Protein AF-0000000075408655 (afdb_homodimer)

Radius of gyration: 33.55 Å; Cα contacts (8 Å, |Δi|>4): 1629; chains: 2; bounding box: 80×88×79 Å

Secondary structure (DSSP, 8-state):
-EEEEE-PPTTS-HHHHHHHHHHHS-SEEEEEES-HHHHHHHHHHHHHSTTGGG-EEEE--TTT-SS-HHHHHHHHHHHHHHHT--SEEEEEEHHHHHHS-TT-GGG-GGG-EEEEES----EEEEEEE-TTTHHHHHHHEEEEE----GGGGG-GGGGGEEEEEE-HHHHHHHHH---TTHHHHHHHHHHHSSSEEEEEEGGGTS-SSSS--SEEEEEEEE-GGGGTTSSEEEEE-TTGGGSHHHHHH-SSS-EEEE-SSS------SS-HHHHEEEEES-SSPP-HHHHHTTTHHHHHHHHHHHHH--S-EEEEE-S--STTGGGGSTTEEE--SS-TT--TTTT--EEEEE---PPPHHHHHHHHHHH---HHHHHIIIIIHHHHHHHTTSGGG-TT----EEEEESSHHHHHHHHHHHT-S--EE-S--------------------SSSSHHHHHHHHHHHHHHHHHHHHHHHHHHHHHHHH-/-EEEEE-PPTTS-HHHHHHHHHHHS-SEEEEEES-HHHHHHHHHHHHHSTTGGG-EEEE--TTT-SS-HHHHHHHHHHHHHHHT--SEEEEEEHHHHHHS-TT-GGG-GGGEEEEEES----EEEEEEE-TTTHHHHHHHEEEEE----GGGGG-GGGGGEEEEEE-HHHHHHHHH---TTHHHHHHHHHHHSSSEEEEEEGGGTS-SSSS--SEEEEEEEE-GGGGTTSSEEEEE-TTGGGSHHHHHH-SSS-EEEE-SSS------SS-HHHHEEEEES-SSPP-HHHHHSTTHHHHHHHHHHHHH--S-EEEEE-S--GGGGGGGSTTEEE--SS-TT--TTTT--EEEEE---PPPHHHHHHHHHHH---HHHHHIIIIIHHHHHHHTTSGGG-TT----EEEEESSHHHHHHHHHHHT-S--EE-S------------S-------SSSSHHHHHHHHHHHHHHHHHHHHHHHHHHHHHHHH-

Sequence (976 aa):
MHFLYDDRESGAGKTFSMFRYLIDSPGIYLIAVPRVDLIMEHELAFRAMPGNGAMVVKSICSKSGTFSVPCEIKRTMQSWLELGISHGGIFISHEALNLVDWSLPSLQANRWVLFIDESPCPWSYYNRRHPITNTHVQEMLAWSELPISGDKEEDESLKKYVQVSLSAKGEALATSGIDDLAPAYASLLNTIRHGKTAVGNRSFFEPTGKKNSSTLSVFSVTDPHRFAVFSSVTILSANFRHTFAYLLWNSDAVTFSPHPVLQANRRRAVPLSARTRIFSFGPKDASINWFKEQCQPLKAAGEWLATHINRPAYYTLNGHKEIVDPIRSRHWEKVAPIAIGSNRLTDITAAAWLVSLKAKPLEYATIRSVFGITRDQFDRAREHEALYQFALRSNLRDFNSATPVDLYVVSDRQAKYLCDVLGVAGFEQVGVNLPQSEKPATDAAPIGRPPKHQTAEERLEAQRKSKRESAQRTRAQQRINQQQQKAAMHFLYDDRESGAGKTFSMFRYLIDSPGIYLIAVPRVDLIMEHELAFRAMPGNGAMVVKSICSKSGTFSVPCEIKRTMQSWLELGISHGGIFISHEALNLVDWSLPSLQANRWVLFIDESPCPWSYYNRRHPITNTHVQEMLAWSELPISGDKEEDESLKKYVQVSLSAKGEALATSGIDDLAPAYASLLNTIRHGKTAVGNRSFFEPTGKKNSSTLSVFSVTDPHRFAVFSSVTILSANFRHTFAYLLWNSDAVTFSPHPVLQANRRRAVPLSARTRIFSFGPKDASINWFKEQCQPLKAAGEWLATHINRPAYYTLNGHKEIVDPIRSRHWEKVAPIAIGSNRLTDITAAAWLVSLKAKPLEYATIRSVFGITRDQFDRAREHEALYQFALRSNLRDFNSATPVDLYVVSDRQAKYLCDVLGVAGFEQVGVNLPQSEKPATDAAPIGRPPKHQTAEERLEAQRKSKRESAQRTRAQQRINQQQQKAA

pLDDT: mean 83.69, std 15.3, range [32.19, 98.06]

Nearest PDB structures (foldseek):
  6o8g-assembly3_C  TM=3.441E-01  e=6.539E-02  [Bacillus] caldotenax
  6o8g-assembly1_A  TM=3.726E-01  e=1.263E-01  [Bacillus] caldotenax
  4nl8-assembly2_B  TM=3.153E-01  e=6.942E-02  Klebsiella pneumoniae subsp. pneumoniae MGH 78578
  4nl8-assembly1_A  TM=3.334E-01  e=5.645E-01  Klebsiella pneumoniae subsp. pneumoniae MGH 78578
  4ddk-assembly1_B  TM=1.772E-01  e=6.363E-01  Mycobacterium tuberculosis

Structure (mmCIF, N/CA/C/O backbone):
data_AF-0000000075408655-model_v1
#
loop_
_entity.id
_entity.type
_entity.pdbx_description
1 polymer 'Uncharacterized protein'
#
loop_
_atom_site.group_PDB
_atom_site.id
_atom_site.type_symbol
_atom_site.label_atom_id
_atom_site.label_alt_id
_atom_site.label_comp_id
_atom_site.label_asym_id
_atom_site.label_entity_id
_atom_site.label_seq_id
_atom_site.pdbx_PDB_ins_code
_atom_site.Cartn_x
_atom_site.Cartn_y
_atom_site.Cartn_z
_atom_site.occupancy
_atom_site.B_iso_or_equiv
_atom_site.auth_seq_id
_atom_site.auth_comp_id
_atom_site.auth_asym_id
_atom_site.auth_atom_id
_atom_site.pdbx_PDB_model_num
ATOM 1 N N . MET A 1 1 ? -8.906 28.734 26.156 1 87.38 1 MET A N 1
ATOM 2 C CA . MET A 1 1 ? -7.543 28.25 25.922 1 87.38 1 MET A CA 1
ATOM 3 C C . MET A 1 1 ? -6.727 29.281 25.156 1 87.38 1 MET A C 1
ATOM 5 O O . MET A 1 1 ? -7.258 29.969 24.281 1 87.38 1 MET A O 1
ATOM 9 N N . HIS A 1 2 ? -5.484 29.406 25.594 1 92.56 2 HIS A N 1
ATOM 10 C CA . HIS A 1 2 ? -4.625 30.422 24.984 1 92.56 2 HIS A CA 1
ATOM 11 C C . HIS A 1 2 ? -3.387 29.781 24.359 1 92.56 2 HIS A C 1
ATOM 13 O O . HIS A 1 2 ? -2.699 28.984 25 1 92.56 2 HIS A O 1
ATOM 19 N N . PHE A 1 3 ? -3.16 30.094 23.094 1 95.56 3 PHE A N 1
ATOM 20 C CA . PHE A 1 3 ? -1.984 29.641 22.375 1 95.56 3 PHE A CA 1
ATOM 21 C C . PHE A 1 3 ? -1.011 30.781 22.141 1 95.56 3 PHE A C 1
ATOM 23 O O . PHE A 1 3 ? -1.428 31.922 21.938 1 95.56 3 PHE A O 1
ATOM 30 N N . LEU A 1 4 ? 0.23 30.438 22.188 1 96.19 4 LEU A N 1
ATOM 31 C CA . LEU A 1 4 ? 1.266 31.359 21.734 1 96.19 4 LEU A CA 1
ATOM 32 C C . LEU A 1 4 ? 1.729 31 20.328 1 96.19 4 LEU A C 1
ATOM 34 O O . LEU A 1 4 ? 1.568 29.859 19.891 1 96.19 4 LEU A O 1
ATOM 38 N N . TYR A 1 5 ? 2.197 32 19.578 1 96.25 5 TYR A N 1
ATOM 39 C CA . TYR A 1 5 ? 2.697 31.656 18.25 1 96.25 5 TYR A CA 1
ATOM 40 C C . TYR A 1 5 ? 3.865 32.562 17.859 1 96.25 5 TYR A C 1
ATOM 42 O O . TYR A 1 5 ? 4.109 33.594 18.5 1 96.25 5 TYR A O 1
ATOM 50 N N . ASP A 1 6 ? 4.672 32.156 17.016 1 95.25 6 ASP A N 1
ATOM 51 C CA . ASP A 1 6 ? 5.715 32.906 16.297 1 95.25 6 ASP A CA 1
ATOM 52 C C . ASP A 1 6 ? 5.48 32.875 14.797 1 95.25 6 ASP A C 1
ATOM 54 O O . ASP A 1 6 ? 5.676 31.828 14.156 1 95.25 6 ASP A O 1
ATOM 58 N N . ASP A 1 7 ? 5.07 33.969 14.188 1 93.19 7 ASP A N 1
ATOM 59 C CA . ASP A 1 7 ? 4.664 34 12.789 1 93.19 7 ASP A CA 1
ATOM 60 C C . ASP A 1 7 ? 5.707 34.688 11.922 1 93.19 7 ASP A C 1
ATOM 62 O O . ASP A 1 7 ? 5.391 35.188 10.836 1 93.19 7 ASP A O 1
ATOM 66 N N . ARG A 1 8 ? 6.969 34.875 12.398 1 91.25 8 ARG A N 1
ATOM 67 C CA . ARG A 1 8 ? 8.031 35.469 11.594 1 91.25 8 ARG A CA 1
ATOM 68 C C . ARG A 1 8 ? 8.219 34.719 10.281 1 91.25 8 ARG A C 1
ATOM 70 O O . ARG A 1 8 ? 7.75 33.594 10.133 1 91.25 8 ARG A O 1
ATOM 77 N N . GLU A 1 9 ? 8.812 35.344 9.438 1 90 9 GLU A N 1
ATOM 78 C CA . GLU A 1 9 ? 8.93 34.844 8.078 1 90 9 GLU A CA 1
ATOM 79 C C . GLU A 1 9 ? 9.805 33.594 8.047 1 90 9 GLU A C 1
ATOM 81 O O . GLU A 1 9 ? 10.547 33.312 8.992 1 90 9 GLU A O 1
ATOM 86 N N . SER A 1 10 ? 9.633 32.875 7.008 1 87.12 10 SER A N 1
ATOM 87 C CA . SER A 1 10 ? 10.445 31.688 6.812 1 87.12 10 SER A CA 1
ATOM 88 C C . SER A 1 10 ? 11.93 32.031 6.719 1 87.12 10 SER A C 1
ATOM 90 O O . SER A 1 10 ? 12.305 33.031 6.066 1 87.12 10 SER A O 1
ATOM 92 N N . GLY A 1 11 ? 12.719 31.359 7.371 1 83.88 11 GLY A N 1
ATOM 93 C CA . GLY A 1 11 ? 14.148 31.609 7.359 1 83.88 11 GLY A CA 1
ATOM 94 C C . GLY A 1 11 ? 14.602 32.562 8.461 1 83.88 11 GLY A C 1
ATOM 95 O O . GLY A 1 11 ? 15.797 32.781 8.648 1 83.88 11 GLY A O 1
ATOM 96 N N . ALA A 1 12 ? 13.664 33.031 9.227 1 88.25 12 ALA A N 1
ATOM 97 C CA . ALA A 1 12 ? 13.984 34 10.258 1 88.25 12 ALA A CA 1
ATOM 98 C C . ALA A 1 12 ? 14.617 33.344 11.477 1 88.25 12 ALA A C 1
ATOM 100 O O . ALA A 1 12 ? 15.008 34 12.43 1 88.25 12 ALA A O 1
ATOM 101 N N . GLY A 1 13 ? 14.688 32.031 11.492 1 87.56 13 GLY A N 1
ATOM 102 C CA . GLY A 1 13 ? 15.352 31.297 12.562 1 87.56 13 GLY A CA 1
ATOM 103 C C . GLY A 1 13 ? 14.422 30.906 13.695 1 87.56 13 GLY A C 1
ATOM 104 O O . GLY A 1 13 ? 14.844 30.812 14.852 1 87.56 13 GLY A O 1
ATOM 105 N N . LYS A 1 14 ? 13.148 30.766 13.445 1 90.38 14 LYS A N 1
ATOM 106 C CA . LYS A 1 14 ? 12.156 30.422 14.461 1 90.38 14 LYS A CA 1
ATOM 107 C C . LYS A 1 14 ? 12.562 29.156 15.211 1 90.38 14 LYS A C 1
ATOM 109 O O . LYS A 1 14 ? 12.547 29.125 16.438 1 90.38 14 LYS A O 1
ATOM 114 N N . THR A 1 15 ? 12.961 28.094 14.445 1 89.81 15 THR A N 1
ATOM 115 C CA . THR A 1 15 ? 13.344 26.828 15.047 1 89.81 15 THR A CA 1
ATOM 116 C C . THR A 1 15 ? 14.57 26.984 15.938 1 89.81 15 THR A C 1
ATOM 118 O O . THR A 1 15 ? 14.609 26.469 17.047 1 89.81 15 THR A O 1
ATOM 121 N N . PHE A 1 16 ? 15.484 27.781 15.523 1 89.12 16 PHE A N 1
ATOM 122 C CA . PHE A 1 16 ? 16.703 28 16.297 1 89.12 16 PHE A CA 1
ATOM 123 C C . PHE A 1 16 ? 16.406 28.812 17.547 1 89.12 16 PHE A C 1
ATOM 125 O O . PHE A 1 16 ? 16.984 28.547 18.609 1 89.12 16 PHE A O 1
ATOM 132 N N . SER A 1 17 ? 15.586 29.797 17.359 1 92.38 17 SER A N 1
ATOM 133 C CA . SER A 1 17 ? 15.172 30.562 18.531 1 92.38 17 SER A CA 1
ATOM 134 C C . SER A 1 17 ? 14.492 29.672 19.562 1 92.38 17 SER A C 1
ATOM 136 O O . SER A 1 17 ? 14.688 29.844 20.766 1 92.38 17 SER A O 1
ATOM 138 N N . MET A 1 18 ? 13.695 28.797 19.078 1 94.25 18 MET A N 1
ATOM 139 C CA . MET A 1 18 ? 13.039 27.828 19.969 1 94.25 18 MET A CA 1
ATOM 140 C C . MET A 1 18 ? 14.07 26.969 20.688 1 94.25 18 MET A C 1
ATOM 142 O O . MET A 1 18 ? 14 26.781 21.906 1 94.25 18 MET A O 1
ATOM 146 N N . PHE A 1 19 ? 15.008 26.484 19.953 1 93.69 19 PHE A N 1
ATOM 147 C CA . PHE A 1 19 ? 16.047 25.656 20.562 1 93.69 19 PHE A CA 1
ATOM 148 C C . PHE A 1 19 ? 16.781 26.422 21.672 1 93.69 19 PHE A C 1
ATOM 150 O O . PHE A 1 19 ? 16.984 25.906 22.766 1 93.69 19 PHE A O 1
ATOM 157 N N . ARG A 1 20 ? 17.109 27.594 21.328 1 92.81 20 ARG A N 1
ATOM 158 C CA . ARG A 1 20 ? 17.781 28.438 22.312 1 92.81 20 ARG A CA 1
ATOM 159 C C . ARG A 1 20 ? 16.906 28.625 23.547 1 92.81 20 ARG A C 1
ATOM 161 O O . ARG A 1 20 ? 17.406 28.562 24.688 1 92.81 20 ARG A O 1
ATOM 168 N N . TYR A 1 21 ? 15.703 28.875 23.281 1 93.94 21 TYR A N 1
ATOM 169 C CA . TYR A 1 21 ? 14.75 29.016 24.375 1 93.94 21 TYR A CA 1
ATOM 170 C C . TYR A 1 21 ? 14.711 27.766 25.234 1 93.94 21 TYR A C 1
ATOM 172 O O . TYR A 1 21 ? 14.711 27.844 26.469 1 93.94 21 TYR A O 1
ATOM 180 N N . LEU A 1 22 ? 14.609 26.609 24.641 1 94.81 22 LEU A N 1
ATOM 181 C CA . LEU A 1 22 ? 14.555 25.328 25.344 1 94.81 22 LEU A CA 1
ATOM 182 C C . LEU A 1 22 ? 15.789 25.141 26.219 1 94.81 22 LEU A C 1
ATOM 184 O O . LEU A 1 22 ? 15.695 24.625 27.328 1 94.81 22 LEU A O 1
ATOM 188 N N . ILE A 1 23 ? 16.891 25.516 25.703 1 94 23 ILE A N 1
ATOM 189 C CA . ILE A 1 23 ? 18.156 25.328 26.406 1 94 23 ILE A CA 1
ATOM 190 C C . ILE A 1 23 ? 18.234 26.297 27.594 1 94 23 ILE A C 1
ATOM 192 O O . ILE A 1 23 ? 18.641 25.906 28.688 1 94 23 ILE A O 1
ATOM 196 N N . ASP A 1 24 ? 17.75 27.453 27.391 1 92.81 24 ASP A N 1
ATOM 197 C CA . ASP A 1 24 ? 17.938 28.516 28.359 1 92.81 24 ASP A CA 1
ATOM 198 C C . ASP A 1 24 ? 16.844 28.469 29.438 1 92.81 24 ASP A C 1
ATOM 200 O O . ASP A 1 24 ? 16.984 29.078 30.5 1 92.81 24 ASP A O 1
ATOM 204 N N . SER A 1 25 ? 15.812 27.859 29.109 1 93.75 25 SER A N 1
ATOM 205 C CA . SER A 1 25 ? 14.68 27.797 30.016 1 93.75 25 SER A CA 1
ATOM 206 C C . SER A 1 25 ? 14.445 26.375 30.516 1 93.75 25 SER A C 1
ATOM 208 O O . SER A 1 25 ? 13.727 25.594 29.875 1 93.75 25 SER A O 1
ATOM 210 N N . PRO A 1 26 ? 14.969 26.141 31.688 1 93.75 26 PRO A N 1
ATOM 211 C CA . PRO A 1 26 ? 14.781 24.781 32.219 1 93.75 26 PRO A CA 1
ATOM 212 C C . PRO A 1 26 ? 13.312 24.375 32.281 1 93.75 26 PRO A C 1
ATOM 214 O O . PRO A 1 26 ? 12.461 25.188 32.625 1 93.75 26 PRO A O 1
ATOM 217 N N . GLY A 1 27 ? 12.953 23.234 31.875 1 94.75 27 GLY A N 1
ATOM 218 C CA . GLY A 1 27 ? 11.617 22.656 31.828 1 94.75 27 GLY A CA 1
ATOM 219 C C . GLY A 1 27 ? 11.547 21.391 31 1 94.75 27 GLY A C 1
ATOM 220 O O . GLY A 1 27 ? 12.555 20.922 30.484 1 94.75 27 GLY A O 1
ATOM 221 N N . ILE A 1 28 ? 10.43 20.75 30.984 1 96.69 28 ILE A N 1
ATOM 222 C CA . ILE A 1 28 ? 10.227 19.562 30.156 1 96.69 28 ILE A CA 1
ATOM 223 C C . ILE A 1 28 ? 9.328 19.906 28.984 1 96.69 28 ILE A C 1
ATOM 225 O O . ILE A 1 28 ? 8.297 20.562 29.141 1 96.69 28 ILE A O 1
ATOM 229 N N . TYR A 1 29 ? 9.805 19.531 27.891 1 97.56 29 TYR A N 1
ATOM 230 C CA . TYR A 1 29 ? 9.211 20.016 26.656 1 97.56 29 TYR A CA 1
ATOM 231 C C . TYR A 1 29 ? 8.82 18.844 25.75 1 97.56 29 TYR A C 1
ATOM 233 O O . TYR A 1 29 ? 9.477 17.812 25.75 1 97.56 29 TYR A O 1
ATOM 241 N N . LEU A 1 30 ? 7.75 19 25.062 1 97.69 30 LEU A N 1
ATOM 242 C CA . LEU A 1 30 ? 7.367 18.188 23.922 1 97.69 30 LEU A CA 1
ATOM 243 C C . LEU A 1 30 ? 7.43 19 22.625 1 97.69 30 LEU A C 1
ATOM 245 O O . LEU A 1 30 ? 6.836 20.078 22.547 1 97.69 30 LEU A O 1
ATOM 249 N N . ILE A 1 31 ? 8.164 18.578 21.672 1 97.38 31 ILE A N 1
ATOM 250 C CA . ILE A 1 31 ? 8.344 19.297 20.422 1 97.38 31 ILE A CA 1
ATOM 251 C C . ILE A 1 31 ? 7.781 18.484 19.266 1 97.38 31 ILE A C 1
ATOM 253 O O . ILE A 1 31 ? 8.289 17.406 18.953 1 97.38 31 ILE A O 1
ATOM 257 N N . ALA A 1 32 ? 6.789 18.969 18.625 1 96.44 32 ALA A N 1
ATOM 258 C CA . ALA A 1 32 ? 6.164 18.281 17.5 1 96.44 32 ALA A CA 1
ATOM 259 C C . ALA A 1 32 ? 6.641 18.859 16.172 1 96.44 32 ALA A C 1
ATOM 261 O O . ALA A 1 32 ? 6.547 20.062 15.938 1 96.44 32 ALA A O 1
ATOM 262 N N . VAL A 1 33 ? 7.148 17.984 15.375 1 93.06 33 VAL A N 1
ATOM 263 C CA . VAL A 1 33 ? 7.668 18.359 14.062 1 93.06 33 VAL A CA 1
ATOM 264 C C . VAL A 1 33 ? 6.836 17.703 12.969 1 93.06 33 VAL A C 1
ATOM 266 O O . VAL A 1 33 ? 6.238 16.641 13.18 1 93.06 33 VAL A O 1
ATOM 269 N N . PRO A 1 34 ? 6.738 18.297 11.805 1 88.19 34 PRO A N 1
ATOM 270 C CA . PRO A 1 34 ? 5.793 17.844 10.789 1 88.19 34 PRO A CA 1
ATOM 271 C C . PRO A 1 34 ? 6.141 16.469 10.234 1 88.19 34 PRO A C 1
ATOM 273 O O . PRO A 1 34 ? 5.242 15.688 9.906 1 88.19 34 PRO A O 1
ATOM 276 N N . ARG A 1 35 ? 7.438 16.141 10.07 1 85.31 35 ARG A N 1
ATOM 277 C CA . ARG A 1 35 ? 7.844 14.906 9.414 1 85.31 35 ARG A CA 1
ATOM 278 C C . ARG A 1 35 ? 8.891 14.164 10.234 1 85.31 35 ARG A C 1
ATOM 280 O O . ARG A 1 35 ? 9.656 14.781 10.977 1 85.31 35 ARG A O 1
ATOM 287 N N . VAL A 1 36 ? 9.016 12.938 9.984 1 84.44 36 VAL A N 1
ATOM 288 C CA . VAL A 1 36 ? 9.922 12.07 10.727 1 84.44 36 VAL A CA 1
ATOM 289 C C . VAL A 1 36 ? 11.367 12.406 10.367 1 84.44 36 VAL A C 1
ATOM 291 O O . VAL A 1 36 ? 12.242 12.453 11.242 1 84.44 36 VAL A O 1
ATOM 294 N N . ASP A 1 37 ? 11.648 12.664 9.078 1 78 37 ASP A N 1
ATOM 295 C CA . ASP A 1 37 ? 13.008 12.969 8.648 1 78 37 ASP A CA 1
ATOM 296 C C . ASP A 1 37 ? 13.508 14.266 9.281 1 78 37 ASP A C 1
ATOM 298 O O . ASP A 1 37 ? 14.695 14.398 9.578 1 78 37 ASP A O 1
ATOM 302 N N . LEU A 1 38 ? 12.633 15.125 9.586 1 83.38 38 LEU A N 1
ATOM 303 C CA . LEU A 1 38 ? 12.992 16.406 10.188 1 83.38 38 LEU A CA 1
ATOM 304 C C . LEU A 1 38 ? 13.32 16.234 11.672 1 83.38 38 LEU A C 1
ATOM 306 O O . LEU A 1 38 ? 14.086 17.016 12.234 1 83.38 38 LEU A O 1
ATOM 310 N N . ILE A 1 39 ? 12.719 15.219 12.25 1 88.31 39 ILE A N 1
ATOM 311 C CA . ILE A 1 39 ? 13 14.961 13.656 1 88.31 39 ILE A CA 1
ATOM 312 C C . ILE A 1 39 ? 14.5 14.711 13.852 1 88.31 39 ILE A C 1
ATOM 314 O O . ILE A 1 39 ? 15.125 15.297 14.734 1 88.31 39 ILE A O 1
ATOM 318 N N . MET A 1 40 ? 14.992 13.938 13.008 1 83.69 40 MET A N 1
ATOM 319 C CA . MET A 1 40 ? 16.406 13.594 13.117 1 83.69 40 MET A CA 1
ATOM 320 C C . MET A 1 40 ? 17.281 14.805 12.836 1 83.69 40 MET A C 1
ATOM 322 O O . MET A 1 40 ? 18.281 15.031 13.531 1 83.69 40 MET A O 1
ATOM 326 N N . GLU A 1 41 ? 16.922 15.555 11.883 1 83 41 GLU A N 1
ATOM 327 C CA . GLU A 1 41 ? 17.656 16.766 11.562 1 83 41 GLU A CA 1
ATOM 328 C C . GLU A 1 41 ? 17.625 17.75 12.734 1 83 41 GLU A C 1
ATOM 330 O O . GLU A 1 41 ? 18.656 18.359 13.062 1 83 41 GLU A O 1
ATOM 335 N N . HIS A 1 42 ? 16.5 17.891 13.328 1 88.25 42 HIS A N 1
ATOM 336 C CA . HIS A 1 42 ? 16.328 18.812 14.445 1 88.25 42 HIS A CA 1
ATOM 337 C C . HIS A 1 42 ? 17.109 18.344 15.664 1 88.25 42 HIS A C 1
ATOM 339 O O . HIS A 1 42 ? 17.734 19.156 16.359 1 88.25 42 HIS A O 1
ATOM 345 N N . GLU A 1 43 ? 17.031 17.109 15.859 1 87.94 43 GLU A N 1
ATOM 346 C CA . GLU A 1 43 ? 17.766 16.578 17 1 87.94 43 GLU A CA 1
ATOM 347 C C . GLU A 1 43 ? 19.266 16.828 16.844 1 87.94 43 GLU A C 1
ATOM 349 O O . GLU A 1 43 ? 19.938 17.25 17.797 1 87.94 43 GLU A O 1
ATOM 354 N N . LEU A 1 44 ? 19.719 16.578 15.727 1 84.75 44 LEU A N 1
ATOM 355 C CA . LEU A 1 44 ? 21.141 16.797 15.461 1 84.75 44 LEU A CA 1
ATOM 356 C C . LEU A 1 44 ? 21.516 18.266 15.617 1 84.75 44 LEU A C 1
ATOM 358 O O . LEU A 1 44 ? 22.531 18.594 16.234 1 84.75 44 LEU A O 1
ATOM 362 N N . ALA A 1 45 ? 20.734 19.094 15.039 1 86.88 45 ALA A N 1
ATOM 363 C CA . ALA A 1 45 ? 20.969 20.531 15.148 1 86.88 45 ALA A CA 1
ATOM 364 C C . ALA A 1 45 ? 20.906 21 16.594 1 86.88 45 ALA A C 1
ATOM 366 O O . ALA A 1 45 ? 21.719 21.828 17.031 1 86.88 45 ALA A O 1
ATOM 367 N N . PHE A 1 46 ? 20.016 20.469 17.281 1 91.56 46 PHE A N 1
ATOM 368 C CA . PHE A 1 46 ? 19.828 20.812 18.688 1 91.56 46 PHE A CA 1
ATOM 369 C C . PHE A 1 46 ? 21.047 20.391 19.5 1 91.56 46 PHE A C 1
ATOM 371 O O . PHE A 1 46 ? 21.562 21.172 20.312 1 91.56 46 PHE A O 1
ATOM 378 N N . ARG A 1 47 ? 21.516 19.219 19.281 1 88.5 47 ARG A N 1
ATOM 379 C CA . ARG A 1 47 ? 22.641 18.688 20.016 1 88.5 47 ARG A CA 1
ATOM 380 C C . ARG A 1 47 ? 23.922 19.453 19.703 1 88.5 47 ARG A C 1
ATOM 382 O O . ARG A 1 47 ? 24.844 19.5 20.516 1 88.5 47 ARG A O 1
ATOM 389 N N . ALA A 1 48 ? 23.906 20.031 18.609 1 87.56 48 ALA A N 1
ATOM 390 C CA . ALA A 1 48 ? 25.094 20.781 18.188 1 87.56 48 ALA A CA 1
ATOM 391 C C . ALA A 1 48 ? 25.109 22.172 18.812 1 87.56 48 ALA A C 1
ATOM 393 O O . ALA A 1 48 ? 26.141 22.859 18.797 1 87.56 48 ALA A O 1
ATOM 394 N N . MET A 1 49 ? 24.047 22.562 19.328 1 91.31 49 MET A N 1
ATOM 395 C CA . MET A 1 49 ? 23.969 23.906 19.922 1 91.31 49 MET A CA 1
ATOM 396 C C . MET A 1 49 ? 24.703 23.969 21.25 1 91.31 49 MET A C 1
ATOM 398 O O . MET A 1 49 ? 24.641 23.031 22.047 1 91.31 49 MET A O 1
ATOM 402 N N . PRO A 1 50 ? 25.359 24.984 21.406 1 89.12 50 PRO A N 1
ATOM 403 C CA . PRO A 1 50 ? 26.078 25.125 22.688 1 89.12 50 PRO A CA 1
ATOM 404 C C . PRO A 1 50 ? 25.141 25.219 23.891 1 89.12 50 PRO A C 1
ATOM 406 O O . PRO A 1 50 ? 24.078 25.828 23.781 1 89.12 50 PRO A O 1
ATOM 409 N N . GLY A 1 51 ? 25.562 24.641 25.031 1 84 51 GLY A N 1
ATOM 410 C CA . GLY A 1 51 ? 24.844 24.766 26.297 1 84 51 GLY A CA 1
ATOM 411 C C . GLY A 1 51 ? 23.797 23.672 26.484 1 84 51 GLY A C 1
ATOM 412 O O . GLY A 1 51 ? 23.016 23.719 27.438 1 84 51 GLY A O 1
ATOM 413 N N . ASN A 1 52 ? 23.719 22.766 25.625 1 80.31 52 ASN A N 1
ATOM 414 C CA . ASN A 1 52 ? 22.656 21.781 25.688 1 80.31 52 ASN A CA 1
ATOM 415 C C . ASN A 1 52 ? 23.047 20.594 26.578 1 80.31 52 ASN A C 1
ATOM 417 O O . ASN A 1 52 ? 22.281 19.625 26.672 1 80.31 52 ASN A O 1
ATOM 421 N N . GLY A 1 53 ? 24.125 20.625 27.188 1 76.94 53 GLY A N 1
ATOM 422 C CA . GLY A 1 53 ? 24.672 19.484 27.906 1 76.94 53 GLY A CA 1
ATOM 423 C C . GLY A 1 53 ? 23.781 19.016 29.047 1 76.94 53 GLY A C 1
ATOM 424 O O . GLY A 1 53 ? 23.766 17.844 29.391 1 76.94 53 GLY A O 1
ATOM 425 N N . ALA A 1 54 ? 23.047 19.875 29.594 1 83 54 ALA A N 1
ATOM 426 C CA . ALA A 1 54 ? 22.266 19.547 30.781 1 83 54 ALA A CA 1
ATOM 427 C C . ALA A 1 54 ? 20.859 19.062 30.406 1 83 54 ALA A C 1
ATOM 429 O O . ALA A 1 54 ? 20.125 18.578 31.266 1 83 54 ALA A O 1
ATOM 430 N N . MET A 1 55 ? 20.562 19.109 29.219 1 91.5 55 MET A N 1
ATOM 431 C CA . MET A 1 55 ? 19.188 18.812 28.812 1 91.5 55 MET A CA 1
ATOM 432 C C . MET A 1 55 ? 19.109 17.391 28.266 1 91.5 55 MET A C 1
ATOM 434 O O . MET A 1 55 ? 19.938 16.969 27.453 1 91.5 55 MET A O 1
ATOM 438 N N . VAL A 1 56 ? 18.188 16.594 28.781 1 93.62 56 VAL A N 1
ATOM 439 C CA . VAL A 1 56 ? 17.922 15.25 28.266 1 93.62 56 VAL A CA 1
ATOM 440 C C . VAL A 1 56 ? 17.047 15.328 27.031 1 93.62 56 VAL A C 1
ATOM 442 O O . VAL A 1 56 ? 15.977 15.938 27.062 1 93.62 56 VAL A O 1
ATOM 445 N N . VAL A 1 57 ? 17.531 14.797 26 1 94.31 57 VAL A N 1
ATOM 446 C CA . VAL A 1 57 ? 16.797 14.883 24.75 1 94.31 57 VAL A CA 1
ATOM 447 C C . VAL A 1 57 ? 16.516 13.477 24.219 1 94.31 57 VAL A C 1
ATOM 449 O O . VAL A 1 57 ? 17.391 12.602 24.281 1 94.31 57 VAL A O 1
ATOM 452 N N . LYS A 1 58 ? 15.32 13.273 23.734 1 93.38 58 LYS A N 1
ATOM 453 C CA . LYS A 1 58 ? 14.945 12 23.125 1 93.38 58 LYS A CA 1
ATOM 454 C C . LYS A 1 58 ? 14.062 12.219 21.891 1 93.38 58 LYS A C 1
ATOM 456 O O . LYS A 1 58 ? 13.203 13.102 21.891 1 93.38 58 LYS A O 1
ATOM 461 N N . SER A 1 59 ? 14.258 11.469 20.875 1 93.56 59 SER A N 1
ATOM 462 C CA . SER A 1 59 ? 13.414 11.461 19.688 1 93.56 59 SER A CA 1
ATOM 463 C C . SER A 1 59 ? 12.609 10.172 19.578 1 93.56 59 SER A C 1
ATOM 465 O O . SER A 1 59 ? 13.164 9.078 19.75 1 93.56 59 SER A O 1
ATOM 467 N N . ILE A 1 60 ? 11.312 10.305 19.375 1 92.12 60 ILE A N 1
ATOM 468 C CA . ILE A 1 60 ? 10.438 9.148 19.234 1 92.12 60 ILE A CA 1
ATOM 469 C C . ILE A 1 60 ? 9.742 9.188 17.891 1 92.12 60 ILE A C 1
ATOM 471 O O . ILE A 1 60 ? 8.977 10.109 17.594 1 92.12 60 ILE A O 1
ATOM 475 N N . CYS A 1 61 ? 9.984 8.188 17.062 1 88 61 CYS A N 1
ATOM 476 C CA . CYS A 1 61 ? 9.344 8.07 15.758 1 88 61 CYS A CA 1
ATOM 477 C C . CYS A 1 61 ? 9.18 6.605 15.359 1 88 61 CYS A C 1
ATOM 479 O O . CYS A 1 61 ? 9.523 5.707 16.125 1 88 61 CYS A O 1
ATOM 481 N N . SER A 1 62 ? 8.531 6.355 14.242 1 77.62 62 SER A N 1
ATOM 482 C CA . SER A 1 62 ? 8.219 5.008 13.789 1 77.62 62 SER A CA 1
ATOM 483 C C . SER A 1 62 ? 9.484 4.207 13.508 1 77.62 62 SER A C 1
ATOM 485 O O . SER A 1 62 ? 9.461 2.973 13.516 1 77.62 62 SER A O 1
ATOM 487 N N . LYS A 1 63 ? 10.594 4.777 13.289 1 67.56 63 LYS A N 1
ATOM 488 C CA . LYS A 1 63 ? 11.859 4.109 12.969 1 67.56 63 LYS A CA 1
ATOM 489 C C . LYS A 1 63 ? 12.562 3.639 14.242 1 67.56 63 LYS A C 1
ATOM 491 O O . LYS A 1 63 ? 13.492 2.826 14.172 1 67.56 63 LYS A O 1
ATOM 496 N N . SER A 1 64 ? 12.328 4.129 15.414 1 58.09 64 SER A N 1
ATOM 497 C CA . SER A 1 64 ? 13.156 4.004 16.609 1 58.09 64 SER A CA 1
ATOM 498 C C . SER A 1 64 ? 12.781 2.766 17.422 1 58.09 64 SER A C 1
ATOM 500 O O . SER A 1 64 ? 13.594 2.254 18.188 1 58.09 64 SER A O 1
ATOM 502 N N . GLY A 1 65 ? 11.602 2.24 17.25 1 56.38 65 GLY A N 1
ATOM 503 C CA . GLY A 1 65 ? 11.344 1.351 18.375 1 56.38 65 GLY A CA 1
ATOM 504 C C . GLY A 1 65 ? 10.492 0.149 18 1 56.38 65 GLY A C 1
ATOM 505 O O . GLY A 1 65 ? 10.102 -0.004 16.828 1 56.38 65 GLY A O 1
ATOM 506 N N . THR A 1 66 ? 10.57 -0.685 19.078 1 55.78 66 THR A N 1
ATOM 507 C CA . THR A 1 66 ? 9.844 -1.947 19.062 1 55.78 66 THR A CA 1
ATOM 508 C C . THR A 1 66 ? 8.359 -1.72 19.344 1 55.78 66 THR A C 1
ATOM 510 O O . THR A 1 66 ? 7.512 -2.514 18.938 1 55.78 66 THR A O 1
ATOM 513 N N . PHE A 1 67 ? 8.125 -0.458 20.047 1 61.94 67 PHE A N 1
ATOM 514 C CA . PHE A 1 67 ? 6.746 -0.182 20.438 1 61.94 67 PHE A CA 1
ATOM 515 C C . PHE A 1 67 ? 6.074 0.742 19.422 1 61.94 67 PHE A C 1
ATOM 517 O O . PHE A 1 67 ? 6.746 1.386 18.625 1 61.94 67 PHE A O 1
ATOM 524 N N . SER A 1 68 ? 4.762 0.752 19.609 1 78.19 68 SER A N 1
ATOM 525 C CA . SER A 1 68 ? 4.059 1.792 18.859 1 78.19 68 SER A CA 1
ATOM 526 C C . SER A 1 68 ? 4.453 3.184 19.344 1 78.19 68 SER A C 1
ATOM 528 O O . SER A 1 68 ? 4.801 3.361 20.516 1 78.19 68 SER A O 1
ATOM 530 N N . VAL A 1 69 ? 4.414 4.086 18.562 1 86.25 69 VAL A N 1
ATOM 531 C CA . VAL A 1 69 ? 4.875 5.441 18.844 1 86.25 69 VAL A CA 1
ATOM 532 C C . VAL A 1 69 ? 4.098 6.031 20.016 1 86.25 69 VAL A C 1
ATOM 534 O O . VAL A 1 69 ? 4.688 6.551 20.953 1 86.25 69 VAL A O 1
ATOM 537 N N . PRO A 1 70 ? 2.783 5.852 20.078 1 86.06 70 PRO A N 1
ATOM 538 C CA . PRO A 1 70 ? 2.049 6.406 21.219 1 86.06 70 PRO A CA 1
ATOM 539 C C . PRO A 1 70 ? 2.445 5.762 22.547 1 86.06 70 PRO A C 1
ATOM 541 O O . PRO A 1 70 ? 2.557 6.453 23.562 1 86.06 70 PRO A O 1
ATOM 544 N N . CYS A 1 71 ? 2.684 4.551 22.516 1 85.62 71 CYS A N 1
ATOM 545 C CA . CYS A 1 71 ? 3.086 3.842 23.719 1 85.62 71 CYS A CA 1
ATOM 546 C C . CYS A 1 71 ? 4.461 4.301 24.188 1 85.62 71 CYS A C 1
ATOM 548 O O . CYS A 1 71 ? 4.68 4.496 25.391 1 85.62 71 CYS A O 1
ATOM 550 N N . GLU A 1 72 ? 5.305 4.418 23.297 1 90.06 72 GLU A N 1
ATOM 551 C CA . GLU A 1 72 ? 6.652 4.867 23.625 1 90.06 72 GLU A CA 1
ATOM 552 C C . GLU A 1 72 ? 6.633 6.273 24.219 1 90.06 72 GLU A C 1
ATOM 554 O O . GLU A 1 72 ? 7.375 6.57 25.156 1 90.06 72 GLU A O 1
ATOM 559 N N . ILE A 1 73 ? 5.812 7.137 23.703 1 93.94 73 ILE A N 1
ATOM 560 C CA . ILE A 1 73 ? 5.688 8.5 24.203 1 93.94 73 ILE A CA 1
ATOM 561 C C . ILE A 1 73 ? 5.188 8.477 25.641 1 93.94 73 ILE A C 1
ATOM 563 O O . ILE A 1 73 ? 5.777 9.109 26.516 1 93.94 73 ILE A O 1
ATOM 567 N N . LYS A 1 74 ? 4.168 7.723 25.844 1 92.62 74 LYS A N 1
ATOM 568 C CA . LYS A 1 74 ? 3.586 7.629 27.188 1 92.62 74 LYS A CA 1
ATOM 569 C C . LYS A 1 74 ? 4.602 7.09 28.188 1 92.62 74 LYS A C 1
ATOM 571 O O . LYS A 1 74 ? 4.781 7.664 29.266 1 92.62 74 LYS A O 1
ATOM 576 N N . ARG A 1 75 ? 5.27 6.047 27.797 1 91.5 75 ARG A N 1
ATOM 577 C CA . ARG A 1 75 ? 6.258 5.426 28.672 1 91.5 75 ARG A CA 1
ATOM 578 C C . ARG A 1 75 ? 7.395 6.398 28.984 1 91.5 75 ARG A C 1
ATOM 580 O O . ARG A 1 75 ? 7.836 6.492 30.125 1 91.5 75 ARG A O 1
ATOM 587 N N . THR A 1 76 ? 7.844 7.055 28.062 1 94.25 76 THR A N 1
ATOM 588 C CA . THR A 1 76 ? 8.961 7.98 28.234 1 94.25 76 THR A CA 1
ATOM 589 C C . THR A 1 76 ? 8.562 9.141 29.141 1 94.25 76 THR A C 1
ATOM 591 O O . THR A 1 76 ? 9.305 9.5 30.062 1 94.25 76 THR A O 1
ATOM 594 N N . MET A 1 77 ? 7.438 9.719 28.906 1 95.56 77 MET A N 1
ATOM 595 C CA . MET A 1 77 ? 6.957 10.828 29.719 1 95.56 77 MET A CA 1
ATOM 596 C C . MET A 1 77 ? 6.805 10.406 31.188 1 95.56 77 MET A C 1
ATOM 598 O O . MET A 1 77 ? 7.234 11.117 32.094 1 95.56 77 MET A O 1
ATOM 602 N N . GLN A 1 78 ? 6.27 9.234 31.312 1 93.75 78 GLN A N 1
ATOM 603 C CA . GLN A 1 78 ? 6.086 8.711 32.656 1 93.75 78 GLN A CA 1
ATOM 604 C C . GLN A 1 78 ? 7.434 8.445 33.344 1 93.75 78 GLN A C 1
ATOM 606 O O . GLN A 1 78 ? 7.633 8.805 34.5 1 93.75 78 GLN A O 1
ATOM 611 N N . SER A 1 79 ? 8.227 7.832 32.594 1 94.5 79 SER A N 1
ATOM 612 C CA . SER A 1 79 ? 9.555 7.531 33.125 1 94.5 79 SER A CA 1
ATOM 613 C C . SER A 1 79 ? 10.297 8.805 33.5 1 94.5 79 SER A C 1
ATOM 615 O O . SER A 1 79 ? 10.969 8.852 34.531 1 94.5 79 SER A O 1
ATOM 617 N N . TRP A 1 80 ? 10.219 9.82 32.719 1 95.62 80 TRP A N 1
ATOM 618 C CA . TRP A 1 80 ? 10.906 11.078 33 1 95.62 80 TRP A CA 1
ATOM 619 C C . TRP A 1 80 ? 10.391 11.719 34.281 1 95.62 80 TRP A C 1
ATOM 621 O O . TRP A 1 80 ? 11.164 12.25 35.094 1 95.62 80 TRP A O 1
ATOM 631 N N . LEU A 1 81 ? 9.094 11.672 34.406 1 93.56 81 LEU A N 1
ATOM 632 C CA . LEU A 1 81 ? 8.5 12.227 35.625 1 93.56 81 LEU A CA 1
ATOM 633 C C . LEU A 1 81 ? 8.914 11.438 36.844 1 93.56 81 LEU A C 1
ATOM 635 O O . LEU A 1 81 ? 9.242 12.016 37.875 1 93.56 81 LEU A O 1
ATOM 639 N N . GLU A 1 82 ? 8.977 10.172 36.688 1 93.62 82 GLU A N 1
ATOM 640 C CA . GLU A 1 82 ? 9.391 9.305 37.781 1 93.62 82 GLU A CA 1
ATOM 641 C C . GLU A 1 82 ? 10.859 9.523 38.125 1 93.62 82 GLU A C 1
ATOM 643 O O . GLU A 1 82 ? 11.227 9.492 39.312 1 93.62 82 GLU A O 1
ATOM 648 N N . LEU A 1 83 ? 11.625 9.727 37.156 1 94.25 83 LEU A N 1
ATOM 649 C CA . LEU A 1 83 ? 13.062 9.906 37.344 1 94.25 83 LEU A CA 1
ATOM 650 C C . LEU A 1 83 ? 13.367 11.336 37.812 1 94.25 83 LEU A C 1
ATOM 652 O O . LEU A 1 83 ? 14.516 11.648 38.125 1 94.25 83 LEU A O 1
ATOM 656 N N . GLY A 1 84 ? 12.422 12.242 37.75 1 92.88 84 GLY A N 1
ATOM 657 C CA . GLY A 1 84 ? 12.602 13.609 38.219 1 92.88 84 GLY A CA 1
ATOM 658 C C . GLY A 1 84 ? 13.367 14.469 37.219 1 92.88 84 GLY A C 1
ATOM 659 O O . GLY A 1 84 ? 14.117 15.359 37.625 1 92.88 84 GLY A O 1
ATOM 660 N N . ILE A 1 85 ? 13.195 14.164 36.031 1 93.75 85 ILE A N 1
ATOM 661 C CA . ILE A 1 85 ? 13.836 14.984 35 1 93.75 85 ILE A CA 1
ATOM 662 C C . ILE A 1 85 ? 13.211 16.375 35 1 93.75 85 ILE A C 1
ATOM 664 O O . ILE A 1 85 ? 11.984 16.516 34.875 1 93.75 85 ILE A O 1
ATOM 668 N N . SER A 1 86 ? 14.109 17.344 35.125 1 92.75 86 SER A N 1
ATOM 669 C CA . SER A 1 86 ? 13.586 18.703 35.25 1 92.75 86 SER A CA 1
ATOM 670 C C . SER A 1 86 ? 13.891 19.516 34 1 92.75 86 SER A C 1
ATOM 672 O O . SER A 1 86 ? 13.352 20.609 33.812 1 92.75 86 SER A O 1
ATOM 674 N N . HIS A 1 87 ? 14.75 19.031 33.219 1 96 87 HIS A N 1
ATOM 675 C CA . HIS A 1 87 ? 15.109 19.703 31.969 1 96 87 HIS A CA 1
ATOM 676 C C . HIS A 1 87 ? 15.305 18.719 30.828 1 96 87 HIS A C 1
ATOM 678 O O . HIS A 1 87 ? 16.328 18.031 30.766 1 96 87 HIS A O 1
ATOM 684 N N . GLY A 1 88 ? 14.32 18.641 29.938 1 95.62 88 GLY A N 1
ATOM 685 C CA . GLY A 1 88 ? 14.375 17.672 28.859 1 95.62 88 GLY A CA 1
ATOM 686 C C . GLY A 1 88 ? 13.391 17.969 27.75 1 95.62 88 GLY A C 1
ATOM 687 O O . GLY A 1 88 ? 12.461 18.766 27.922 1 95.62 88 GLY A O 1
ATOM 688 N N . GLY A 1 89 ? 13.68 17.453 26.625 1 95.81 89 GLY A N 1
ATOM 689 C CA . GLY A 1 89 ? 12.812 17.609 25.469 1 95.81 89 GLY A CA 1
ATOM 690 C C . GLY A 1 89 ? 12.625 16.344 24.672 1 95.81 89 GLY A C 1
ATOM 691 O O . GLY A 1 89 ? 13.578 15.594 24.438 1 95.81 89 GLY A O 1
ATOM 692 N N . ILE A 1 90 ? 11.367 16.047 24.281 1 96.25 90 ILE A N 1
ATOM 693 C CA . ILE A 1 90 ? 11.039 14.906 23.438 1 96.25 90 ILE A CA 1
ATOM 694 C C . ILE A 1 90 ? 10.57 15.391 22.062 1 96.25 90 ILE A C 1
ATOM 696 O O . ILE A 1 90 ? 9.609 16.156 21.969 1 96.25 90 ILE A O 1
ATOM 700 N N . PHE A 1 91 ? 11.242 14.93 21.062 1 96.25 91 PHE A N 1
ATOM 701 C CA . PHE A 1 91 ? 10.836 15.234 19.688 1 96.25 91 PHE A CA 1
ATOM 702 C C . PHE A 1 91 ? 9.883 14.172 19.172 1 96.25 91 PHE A C 1
ATOM 704 O O . PHE A 1 91 ? 10.172 12.977 19.234 1 96.25 91 PHE A O 1
ATOM 711 N N . ILE A 1 92 ? 8.711 14.625 18.594 1 95.62 92 ILE A N 1
ATOM 712 C CA . ILE A 1 92 ? 7.738 13.711 18 1 95.62 92 ILE A CA 1
ATOM 713 C C . ILE A 1 92 ? 7.219 14.305 16.688 1 95.62 92 ILE A C 1
ATOM 715 O O . ILE A 1 92 ? 7.559 15.43 16.328 1 95.62 92 ILE A O 1
ATOM 719 N N . SER A 1 93 ? 6.43 13.531 15.992 1 93.12 93 SER A N 1
ATOM 720 C CA . SER A 1 93 ? 5.82 14.023 14.766 1 93.12 93 SER A CA 1
ATOM 721 C C . SER A 1 93 ? 4.43 14.602 15.031 1 93.12 93 SER A C 1
ATOM 723 O O . SER A 1 93 ? 3.822 14.32 16.062 1 93.12 93 SER A O 1
ATOM 725 N N . HIS A 1 94 ? 3.936 15.367 14.086 1 91.06 94 HIS A N 1
ATOM 726 C CA . HIS A 1 94 ? 2.562 15.852 14.156 1 91.06 94 HIS A CA 1
ATOM 727 C C . HIS A 1 94 ? 1.569 14.695 14.211 1 91.06 94 HIS A C 1
ATOM 729 O O . HIS A 1 94 ? 0.58 14.766 14.945 1 91.06 94 HIS A O 1
ATOM 735 N N . GLU A 1 95 ? 1.879 13.711 13.453 1 86.25 95 GLU A N 1
ATOM 736 C CA . GLU A 1 95 ? 1.006 12.539 13.461 1 86.25 95 GLU A CA 1
ATOM 737 C C . GLU A 1 95 ? 0.938 11.914 14.852 1 86.25 95 GLU A C 1
ATOM 739 O O . GLU A 1 95 ? -0.142 11.547 15.32 1 86.25 95 GLU A O 1
ATOM 744 N N . ALA A 1 96 ? 2.082 11.789 15.461 1 89.5 96 ALA A N 1
ATOM 745 C CA . ALA A 1 96 ? 2.135 11.234 16.812 1 89.5 96 ALA A CA 1
ATOM 746 C C . ALA A 1 96 ? 1.362 12.109 17.797 1 89.5 96 ALA A C 1
ATOM 748 O O . ALA A 1 96 ? 0.682 11.602 18.688 1 89.5 96 ALA A O 1
ATOM 749 N N . LEU A 1 97 ? 1.482 13.367 17.641 1 91.44 97 LEU A N 1
ATOM 750 C CA . LEU A 1 97 ? 0.76 14.32 18.484 1 91.44 97 LEU A CA 1
ATOM 751 C C . LEU A 1 97 ? -0.744 14.086 18.391 1 91.44 97 LEU A C 1
ATOM 753 O O . LEU A 1 97 ? -1.452 14.203 19.406 1 91.44 97 LEU A O 1
ATOM 757 N N . ASN A 1 98 ? -1.193 13.703 17.25 1 84.25 98 ASN A N 1
ATOM 758 C CA . ASN A 1 98 ? -2.623 13.523 17.016 1 84.25 98 ASN A CA 1
ATOM 759 C C . ASN A 1 98 ? -3.105 12.164 17.516 1 84.25 98 ASN A C 1
ATOM 761 O O . ASN A 1 98 ? -4.301 11.969 17.734 1 84.25 98 ASN A O 1
ATOM 765 N N . LEU A 1 99 ? -2.24 11.281 17.719 1 80.44 99 LEU A N 1
ATOM 766 C CA . LEU A 1 99 ? -2.619 9.914 18.047 1 80.44 99 LEU A CA 1
ATOM 767 C C . LEU A 1 99 ? -2.713 9.719 19.547 1 80.44 99 LEU A C 1
ATOM 769 O O . LEU A 1 99 ? -3.381 8.797 20.031 1 80.44 99 LEU A O 1
ATOM 773 N N . VAL A 1 100 ? -2.086 10.539 20.297 1 86.44 100 VAL A N 1
ATOM 774 C CA . VAL A 1 100 ? -2.01 10.359 21.734 1 86.44 100 VAL A CA 1
ATOM 775 C C . VAL A 1 100 ? -3.166 11.102 22.406 1 86.44 100 VAL A C 1
ATOM 777 O O . VAL A 1 100 ? -3.494 12.227 22.031 1 86.44 100 VAL A O 1
ATOM 780 N N . ASP A 1 101 ? -3.742 10.445 23.359 1 85.75 101 ASP A N 1
ATOM 781 C CA . ASP A 1 101 ? -4.688 11.117 24.25 1 85.75 101 ASP A CA 1
ATOM 782 C C . ASP A 1 101 ? -3.963 11.812 25.406 1 85.75 101 ASP A C 1
ATOM 784 O O . ASP A 1 101 ? -3.613 11.172 26.391 1 85.75 101 ASP A O 1
ATOM 788 N N . TRP A 1 102 ? -3.936 13.055 25.359 1 92.06 102 TRP A N 1
ATOM 789 C CA . TRP A 1 102 ? -3.125 13.844 26.281 1 92.06 102 TRP A CA 1
ATOM 790 C C . TRP A 1 102 ? -3.859 14.07 27.594 1 92.06 102 TRP A C 1
ATOM 792 O O . TRP A 1 102 ? -3.26 14.508 28.578 1 92.06 102 TRP A O 1
ATOM 802 N N . SER A 1 103 ? -5.113 13.719 27.609 1 88.25 103 SER A N 1
ATOM 803 C CA . SER A 1 103 ? -5.906 13.953 28.812 1 88.25 103 SER A CA 1
ATOM 804 C C . SER A 1 103 ? -5.664 12.859 29.844 1 88.25 103 SER A C 1
ATOM 806 O O . SER A 1 103 ? -6.125 12.969 30.984 1 88.25 103 SER A O 1
ATOM 808 N N . LEU A 1 104 ? -4.938 11.883 29.469 1 89.44 104 LEU A N 1
ATOM 809 C CA . LEU A 1 104 ? -4.629 10.812 30.406 1 89.44 104 LEU A CA 1
ATOM 810 C C . LEU A 1 104 ? -3.873 11.352 31.625 1 89.44 104 LEU A C 1
ATOM 812 O O . LEU A 1 104 ? -2.814 11.969 31.484 1 89.44 104 LEU A O 1
ATOM 816 N N . PRO A 1 105 ? -4.344 11.008 32.781 1 91.12 105 PRO A N 1
ATOM 817 C CA . PRO A 1 105 ? -3.723 11.562 33.969 1 91.12 105 PRO A CA 1
ATOM 818 C C . PRO A 1 105 ? -2.285 11.086 34.188 1 91.12 105 PRO A C 1
ATOM 820 O O . PRO A 1 105 ? -1.448 11.828 34.688 1 91.12 105 PRO A O 1
ATOM 823 N N . SER A 1 106 ? -2.016 9.93 33.75 1 90.06 106 SER A N 1
ATOM 824 C CA . SER A 1 106 ? -0.689 9.352 33.938 1 90.06 106 SER A CA 1
ATOM 825 C C . SER A 1 106 ? 0.373 10.148 33.188 1 90.06 106 SER A C 1
ATOM 827 O O . SER A 1 106 ? 1.559 10.078 33.5 1 90.06 106 SER A O 1
ATOM 829 N N . LEU A 1 107 ? -0.015 10.953 32.281 1 93.31 107 LEU A N 1
ATOM 830 C CA . LEU A 1 107 ? 0.936 11.703 31.469 1 93.31 107 LEU A CA 1
ATOM 831 C C . LEU A 1 107 ? 1.293 13.023 32.125 1 93.31 107 LEU A C 1
ATOM 833 O O . LEU A 1 107 ? 2.312 13.633 31.797 1 93.31 107 LEU A O 1
ATOM 837 N N . GLN A 1 108 ? 0.425 13.5 33.062 1 94.88 108 GLN A N 1
ATOM 838 C CA . GLN A 1 108 ? 0.621 14.805 33.688 1 94.88 108 GLN A CA 1
ATOM 839 C C . GLN A 1 108 ? 1.064 15.852 32.656 1 94.88 108 GLN A C 1
ATOM 841 O O . GLN A 1 108 ? 2.066 16.531 32.875 1 94.88 108 GLN A O 1
ATOM 846 N N . ALA A 1 109 ? 0.269 16.016 31.672 1 95.31 109 ALA A N 1
ATOM 847 C CA . ALA A 1 109 ? 0.619 16.875 30.547 1 95.31 109 ALA A CA 1
ATOM 848 C C . ALA A 1 109 ? 0.699 18.344 30.984 1 95.31 109 ALA A C 1
ATOM 850 O O . ALA A 1 109 ? 1.351 19.156 30.344 1 95.31 109 ALA A O 1
ATOM 851 N N . ASN A 1 110 ? 0.1 18.656 32.094 1 94.94 110 ASN A N 1
ATOM 852 C CA . ASN A 1 110 ? 0.107 20.031 32.625 1 94.94 110 ASN A CA 1
ATOM 853 C C . ASN A 1 110 ? 1.508 20.453 33.031 1 94.94 110 ASN A C 1
ATOM 855 O O . ASN A 1 110 ? 1.764 21.641 33.25 1 94.94 110 ASN A O 1
ATOM 859 N N . ARG A 1 111 ? 2.393 19.547 33.125 1 95.81 111 ARG A N 1
ATOM 860 C CA . ARG A 1 111 ? 3.766 19.859 33.531 1 95.81 111 ARG A CA 1
ATOM 861 C C . ARG A 1 111 ? 4.645 20.078 32.312 1 95.81 111 ARG A C 1
ATOM 863 O O . ARG A 1 111 ? 5.801 20.484 32.438 1 95.81 111 ARG A O 1
ATOM 870 N N . TRP A 1 112 ? 4.094 19.797 31.203 1 97.62 112 TRP A N 1
ATOM 871 C CA . TRP A 1 112 ? 4.875 19.844 29.969 1 97.62 112 TRP A CA 1
ATOM 872 C C . TRP A 1 112 ? 4.535 21.094 29.156 1 97.62 112 TRP A C 1
ATOM 874 O O . TRP A 1 112 ? 3.391 21.547 29.172 1 97.62 112 TRP A O 1
ATOM 884 N N . VAL A 1 113 ? 5.547 21.609 28.484 1 97.38 113 VAL A N 1
ATOM 885 C CA . VAL A 1 113 ? 5.367 22.688 27.516 1 97.38 113 VAL A CA 1
ATOM 886 C C . VAL A 1 113 ? 5.402 22.109 26.094 1 97.38 113 VAL A C 1
ATOM 888 O O . VAL A 1 113 ? 6.309 21.344 25.75 1 97.38 113 VAL A O 1
ATOM 891 N N . LEU A 1 114 ? 4.402 22.453 25.297 1 98.06 114 LEU A N 1
ATOM 892 C CA . LEU A 1 114 ? 4.297 21.922 23.953 1 98.06 114 LEU A CA 1
ATOM 893 C C . LEU A 1 114 ? 4.699 22.969 22.906 1 98.06 114 LEU A C 1
ATOM 895 O O . LEU A 1 114 ? 4.168 24.078 22.922 1 98.06 114 LEU A O 1
ATOM 899 N N . PHE A 1 115 ? 5.664 22.625 22.125 1 97.81 115 PHE A N 1
ATOM 900 C CA . PHE A 1 115 ? 6.023 23.391 20.938 1 97.81 115 PHE A CA 1
ATOM 901 C C . PHE A 1 115 ? 5.645 22.641 19.656 1 97.81 115 PHE A C 1
ATOM 903 O O . PHE A 1 115 ? 5.934 21.453 19.531 1 97.81 115 PHE A O 1
ATOM 910 N N . ILE A 1 116 ? 5.008 23.297 18.766 1 96.31 116 ILE A N 1
ATOM 911 C CA . ILE A 1 116 ? 4.664 22.734 17.469 1 96.31 116 ILE A CA 1
ATOM 912 C C . ILE A 1 116 ? 5.387 23.5 16.359 1 96.31 116 ILE A C 1
ATOM 914 O O . ILE A 1 116 ? 5.086 24.672 16.109 1 96.31 116 ILE A O 1
ATOM 918 N N . ASP A 1 117 ? 6.297 22.75 15.797 1 93.5 117 ASP A N 1
ATOM 919 C CA . ASP A 1 117 ? 7.023 23.359 14.68 1 93.5 117 ASP A CA 1
ATOM 920 C C . ASP A 1 117 ? 6.238 23.234 13.383 1 93.5 117 ASP A C 1
ATOM 922 O O . ASP A 1 117 ? 5.879 22.141 12.969 1 93.5 117 ASP A O 1
ATOM 926 N N . GLU A 1 118 ? 5.988 24.344 12.789 1 90.69 118 GLU A N 1
ATOM 927 C CA . GLU A 1 118 ? 5.098 24.484 11.641 1 90.69 118 GLU A CA 1
ATOM 928 C C . GLU A 1 118 ? 3.641 24.266 12.047 1 90.69 118 GLU A C 1
ATOM 930 O O . GLU A 1 118 ? 3.354 23.531 12.984 1 90.69 118 GLU A O 1
ATOM 935 N N . SER A 1 119 ? 2.842 24.953 11.383 1 92.12 119 SER A N 1
ATOM 936 C CA . SER A 1 119 ? 1.43 24.875 11.742 1 92.12 119 SER A CA 1
ATOM 937 C C . SER A 1 119 ? 0.874 23.484 11.477 1 92.12 119 SER A C 1
ATOM 939 O O . SER A 1 119 ? 1.075 22.922 10.398 1 92.12 119 SER A O 1
ATOM 941 N N . PRO A 1 120 ? 0.232 22.891 12.461 1 90.38 120 PRO A N 1
ATOM 942 C CA . PRO A 1 120 ? -0.493 21.641 12.188 1 90.38 120 PRO A CA 1
ATOM 943 C C . PRO A 1 120 ? -1.71 21.859 11.289 1 90.38 120 PRO A C 1
ATOM 945 O O . PRO A 1 120 ? -2.209 22.984 11.18 1 90.38 120 PRO A O 1
ATOM 948 N N . CYS A 1 121 ? -2.125 20.891 10.625 1 89.06 121 CYS A N 1
ATOM 949 C CA . CYS A 1 121 ? -3.336 20.969 9.82 1 89.06 121 CYS A CA 1
ATOM 950 C C . CYS A 1 121 ? -4.504 20.297 10.523 1 89.06 121 CYS A C 1
ATOM 952 O O . CYS A 1 121 ? -4.602 19.062 10.523 1 89.06 121 CYS A O 1
ATOM 954 N N . PRO A 1 122 ? -5.355 21.109 11.07 1 92.44 122 PRO A N 1
ATOM 955 C CA . PRO A 1 122 ? -6.477 20.5 11.805 1 92.44 122 PRO A CA 1
ATOM 956 C C . PRO A 1 122 ? -7.594 20.031 10.883 1 92.44 122 PRO A C 1
ATOM 958 O O . PRO A 1 122 ? -8.555 19.391 11.344 1 92.44 122 PRO A O 1
ATOM 961 N N . TRP A 1 123 ? -7.539 20.312 9.648 1 92.12 123 TRP A N 1
ATOM 962 C CA . TRP A 1 123 ? -8.586 20.016 8.68 1 92.12 123 TRP A CA 1
ATOM 963 C C . TRP A 1 123 ? -8.359 18.656 8.039 1 92.12 123 TRP A C 1
ATOM 965 O O . TRP A 1 123 ? -7.27 18.375 7.527 1 92.12 123 TRP A O 1
ATOM 975 N N . SER A 1 124 ? -9.312 17.828 8.141 1 90.38 124 SER A N 1
ATOM 976 C CA . SER A 1 124 ? -9.281 16.516 7.504 1 90.38 124 SER A CA 1
ATOM 977 C C . SER A 1 124 ? -10.57 16.234 6.75 1 90.38 124 SER A C 1
ATOM 979 O O . SER A 1 124 ? -11.625 16.797 7.078 1 90.38 124 SER A O 1
ATOM 981 N N . TYR A 1 125 ? -10.484 15.461 5.781 1 91.38 125 TYR A N 1
ATOM 982 C CA . TYR A 1 125 ? -11.703 15.125 5.043 1 91.38 125 TYR A CA 1
ATOM 983 C C . TYR A 1 125 ? -11.633 13.711 4.488 1 91.38 125 TYR A C 1
ATOM 985 O O . TYR A 1 125 ? -10.547 13.172 4.273 1 91.38 125 TYR A O 1
ATOM 993 N N . TYR A 1 126 ? -12.734 13.086 4.379 1 93.56 126 TYR A N 1
ATOM 994 C CA . TYR A 1 126 ? -12.992 11.781 3.789 1 93.56 126 TYR A CA 1
ATOM 995 C C . TYR A 1 126 ? -14.109 11.859 2.752 1 93.56 126 TYR A C 1
ATOM 997 O O . TYR A 1 126 ? -15.211 12.312 3.053 1 93.56 126 TYR A O 1
ATOM 1005 N N . ASN A 1 127 ? -13.766 11.484 1.58 1 93.19 127 ASN A N 1
ATOM 1006 C CA . ASN A 1 127 ? -14.742 11.461 0.498 1 93.19 127 ASN A CA 1
ATOM 1007 C C . ASN A 1 127 ? -14.578 10.219 -0.374 1 93.19 127 ASN A C 1
ATOM 1009 O O . ASN A 1 127 ? -13.719 10.18 -1.255 1 93.19 127 ASN A O 1
ATOM 1013 N N . ARG A 1 128 ? -15.414 9.266 -0.151 1 94.56 128 ARG A N 1
ATOM 1014 C CA . ARG A 1 128 ? -15.328 7.996 -0.868 1 94.56 128 ARG A CA 1
ATOM 1015 C C . ARG A 1 128 ? -16.719 7.449 -1.176 1 94.56 128 ARG A C 1
ATOM 1017 O O . ARG A 1 128 ? -17.703 7.828 -0.525 1 94.56 128 ARG A O 1
ATOM 1024 N N . ARG A 1 129 ? -16.781 6.555 -2.184 1 94.19 129 ARG A N 1
ATOM 1025 C CA . ARG A 1 129 ? -18.031 5.93 -2.609 1 94.19 129 ARG A CA 1
ATOM 1026 C C . ARG A 1 129 ? -18.203 4.551 -1.981 1 94.19 129 ARG A C 1
ATOM 1028 O O . ARG A 1 129 ? -17.266 3.74 -1.997 1 94.19 129 ARG A O 1
ATOM 1035 N N . HIS A 1 130 ? -19.406 4.375 -1.421 1 94.81 130 HIS A N 1
ATOM 1036 C CA . HIS A 1 130 ? -19.734 3.1 -0.792 1 94.81 130 HIS A CA 1
ATOM 1037 C C . HIS A 1 130 ? -21.109 2.6 -1.239 1 94.81 130 HIS A C 1
ATOM 1039 O O . HIS A 1 130 ? -21.984 2.355 -0.408 1 94.81 130 HIS A O 1
ATOM 1045 N N . PRO A 1 131 ? -21.281 2.318 -2.49 1 93.62 131 PRO A N 1
ATOM 1046 C CA . PRO A 1 131 ? -22.609 1.884 -2.939 1 93.62 131 PRO A CA 1
ATOM 1047 C C . PRO A 1 131 ? -22.969 0.482 -2.451 1 93.62 131 PRO A C 1
ATOM 1049 O O . PRO A 1 131 ? -24.141 0.187 -2.217 1 93.62 131 PRO A O 1
ATOM 1052 N N . ILE A 1 132 ? -22 -0.355 -2.279 1 92.75 132 ILE A N 1
ATOM 1053 C CA . ILE A 1 132 ? -22.25 -1.739 -1.893 1 92.75 132 ILE A CA 1
ATOM 1054 C C . ILE A 1 132 ? -22.047 -1.9 -0.388 1 92.75 132 ILE A C 1
ATOM 1056 O O . ILE A 1 132 ? -22.828 -2.572 0.284 1 92.75 132 ILE A O 1
ATOM 1060 N N . THR A 1 133 ? -21.078 -1.224 0.151 1 93.94 133 THR A N 1
ATOM 1061 C CA . THR A 1 133 ? -20.703 -1.389 1.552 1 93.94 133 THR A CA 1
ATOM 1062 C C . THR A 1 133 ? -21.344 -0.302 2.412 1 93.94 133 THR A C 1
ATOM 1064 O O . THR A 1 133 ? -20.906 -0.049 3.533 1 93.94 133 THR A O 1
ATOM 1067 N N . ASN A 1 134 ? -22.312 0.364 1.911 1 92.56 134 ASN A N 1
ATOM 1068 C CA . ASN A 1 134 ? -22.969 1.488 2.58 1 92.56 134 ASN A CA 1
ATOM 1069 C C . ASN A 1 134 ? -23.422 1.116 3.986 1 92.56 134 ASN A C 1
ATOM 1071 O O . ASN A 1 134 ? -23.094 1.803 4.953 1 92.56 134 ASN A O 1
ATOM 1075 N N . THR A 1 135 ? -24.109 -0.001 4.086 1 90.62 135 THR A N 1
ATOM 1076 C CA . THR A 1 135 ? -24.656 -0.438 5.367 1 90.62 135 THR A CA 1
ATOM 1077 C C . THR A 1 135 ? -23.531 -0.739 6.359 1 90.62 135 THR A C 1
ATOM 1079 O O . THR A 1 135 ? -23.641 -0.422 7.547 1 90.62 135 THR A O 1
ATOM 1082 N N . HIS A 1 136 ? -22.5 -1.262 5.895 1 92.44 136 HIS A N 1
ATOM 1083 C CA . HIS A 1 136 ? -21.359 -1.605 6.742 1 92.44 136 HIS A CA 1
ATOM 1084 C C . HIS A 1 136 ? -20.688 -0.354 7.293 1 92.44 136 HIS A C 1
ATOM 1086 O O . HIS A 1 136 ? -20.344 -0.297 8.477 1 92.44 136 HIS A O 1
ATOM 1092 N N . VAL A 1 137 ? -20.547 0.606 6.434 1 95.25 137 VAL A N 1
ATOM 1093 C CA . VAL A 1 137 ? -19.922 1.858 6.84 1 95.25 137 VAL A CA 1
ATOM 1094 C C . VAL A 1 137 ? -20.812 2.586 7.844 1 95.25 137 VAL A C 1
ATOM 1096 O O . VAL A 1 137 ? -20.328 3.111 8.852 1 95.25 137 VAL A O 1
ATOM 1099 N N . GLN A 1 138 ? -22.094 2.531 7.609 1 94.06 138 GLN A N 1
ATOM 1100 C CA . GLN A 1 138 ? -23.047 3.186 8.5 1 94.06 138 GLN A CA 1
ATOM 1101 C C . GLN A 1 138 ? -23.016 2.568 9.891 1 94.06 138 GLN A C 1
ATOM 1103 O O . GLN A 1 138 ? -23.172 3.271 10.891 1 94.06 138 GLN A O 1
ATOM 1108 N N . GLU A 1 139 ? -22.734 1.313 9.961 1 94.44 139 GLU A N 1
ATOM 1109 C CA . GLU A 1 139 ? -22.703 0.622 11.242 1 94.44 139 GLU A CA 1
ATOM 1110 C C . GLU A 1 139 ? -21.516 1.084 12.086 1 94.44 139 GLU A C 1
ATOM 1112 O O . GLU A 1 139 ? -21.531 0.964 13.312 1 94.44 139 GLU A O 1
ATOM 1117 N N . MET A 1 140 ? -20.5 1.574 11.422 1 95.31 140 MET A N 1
ATOM 1118 C CA . MET A 1 140 ? -19.297 2.025 12.133 1 95.31 140 MET A CA 1
ATOM 1119 C C . MET A 1 140 ? -19.469 3.451 12.641 1 95.31 140 MET A C 1
ATOM 1121 O O . MET A 1 140 ? -18.656 3.939 13.422 1 95.31 140 MET A O 1
ATOM 1125 N N . LEU A 1 141 ? -20.547 4.094 12.164 1 96.31 141 LEU A N 1
ATOM 1126 C CA . LEU A 1 141 ? -20.719 5.52 12.43 1 96.31 141 LEU A CA 1
ATOM 1127 C C . LEU A 1 141 ? -22 5.781 13.203 1 96.31 141 LEU A C 1
ATOM 1129 O O . LEU A 1 141 ? -22.906 4.938 13.227 1 96.31 141 LEU A O 1
ATOM 1133 N N . ALA A 1 142 ? -22 6.797 13.922 1 95.25 142 ALA A N 1
ATOM 1134 C CA . ALA A 1 142 ? -23.188 7.41 14.531 1 95.25 142 ALA A CA 1
ATOM 1135 C C . ALA A 1 142 ? -23.344 8.859 14.07 1 95.25 142 ALA A C 1
ATOM 1137 O O . ALA A 1 142 ? -22.375 9.492 13.648 1 95.25 142 ALA A O 1
ATOM 1138 N N . TRP A 1 143 ? -24.594 9.312 14.008 1 94.19 143 TRP A N 1
ATOM 1139 C CA . TRP A 1 143 ? -24.781 10.695 13.586 1 94.19 143 TRP A CA 1
ATOM 1140 C C . TRP A 1 143 ? -25.891 11.359 14.391 1 94.19 143 TRP A C 1
ATOM 1142 O O . TRP A 1 143 ? -26.734 10.688 14.984 1 94.19 143 TRP A O 1
ATOM 1152 N N . SER A 1 144 ? -25.766 12.68 14.523 1 93.19 144 SER A N 1
ATOM 1153 C CA . SER A 1 144 ? -26.75 13.531 15.188 1 93.19 144 SER A CA 1
ATOM 1154 C C . SER A 1 144 ? -26.891 14.867 14.461 1 93.19 144 SER A C 1
ATOM 1156 O O . SER A 1 144 ? -26.109 15.18 13.562 1 93.19 144 SER A O 1
ATOM 1158 N N . GLU A 1 145 ? -27.891 15.578 14.836 1 89.69 145 GLU A N 1
ATOM 1159 C CA . GLU A 1 145 ? -28.109 16.891 14.234 1 89.69 145 GLU A CA 1
ATOM 1160 C C . GLU A 1 145 ? -27 17.859 14.617 1 89.69 145 GLU A C 1
ATOM 1162 O O . GLU A 1 145 ? -26.5 17.828 15.742 1 89.69 145 GLU A O 1
ATOM 1167 N N . LEU A 1 146 ? -26.672 18.594 13.586 1 86.94 146 LEU A N 1
ATOM 1168 C CA . LEU A 1 146 ? -25.672 19.625 13.859 1 86.94 146 LEU A CA 1
ATOM 1169 C C . LEU A 1 146 ? -26.188 20.641 14.867 1 86.94 146 LEU A C 1
ATOM 1171 O O . LEU A 1 146 ? -27.328 21.109 14.75 1 86.94 146 LEU A O 1
ATOM 1175 N N . PRO A 1 147 ? -25.375 20.766 15.883 1 77.44 147 PRO A N 1
ATOM 1176 C CA . PRO A 1 147 ? -25.828 21.812 16.812 1 77.44 147 PRO A CA 1
ATOM 1177 C C . PRO A 1 147 ? -25.766 23.219 16.203 1 77.44 147 PRO A C 1
ATOM 1179 O O . PRO A 1 147 ? -24.688 23.734 15.938 1 77.44 147 PRO A O 1
ATOM 1182 N N . ILE A 1 148 ? -26.859 23.625 15.602 1 71.25 148 ILE A N 1
ATOM 1183 C CA . ILE A 1 148 ? -26.906 24.953 14.984 1 71.25 148 ILE A CA 1
ATOM 1184 C C . ILE A 1 148 ? -27.609 25.922 15.93 1 71.25 148 ILE A C 1
ATOM 1186 O O . ILE A 1 148 ? -28.719 25.641 16.406 1 71.25 148 ILE A O 1
ATOM 1190 N N . SER A 1 149 ? -26.828 26.781 16.562 1 62.19 149 SER A N 1
ATOM 1191 C CA . SER A 1 149 ? -27.438 27.781 17.422 1 62.19 149 SER A CA 1
ATOM 1192 C C . SER A 1 149 ? -27.672 29.094 16.688 1 62.19 149 SER A C 1
ATOM 1194 O O . SER A 1 149 ? -26.969 29.406 15.719 1 62.19 149 SER A O 1
ATOM 1196 N N . GLY A 1 150 ? -28.781 29.75 17.094 1 59.78 150 GLY A N 1
ATOM 1197 C CA . GLY A 1 150 ? -29.094 31.125 16.703 1 59.78 150 GLY A CA 1
ATOM 1198 C C . GLY A 1 150 ? -29.578 31.234 15.266 1 59.78 150 GLY A C 1
ATOM 1199 O O . GLY A 1 150 ? -30.391 30.406 14.812 1 59.78 150 GLY A O 1
ATOM 1200 N N . ASP A 1 151 ? -28.938 32.25 14.555 1 57.03 151 ASP A N 1
ATOM 1201 C CA . ASP A 1 151 ? -29.344 32.75 13.234 1 57.03 151 ASP A CA 1
ATOM 1202 C C . ASP A 1 151 ? -29.078 31.688 12.164 1 57.03 151 ASP A C 1
ATOM 1204 O O . ASP A 1 151 ? -29.594 31.781 11.047 1 57.03 151 ASP A O 1
ATOM 1208 N N . LYS A 1 152 ? -28.281 30.656 12.531 1 64.56 152 LYS A N 1
ATOM 1209 C CA . LYS A 1 152 ? -27.906 29.656 11.516 1 64.56 152 LYS A CA 1
ATOM 1210 C C . LYS A 1 152 ? -28.953 28.562 11.438 1 64.56 152 LYS A C 1
ATOM 1212 O O . LYS A 1 152 ? -28.906 27.703 10.547 1 64.56 152 LYS A O 1
ATOM 1217 N N . GLU A 1 153 ? -29.844 28.641 12.344 1 63.47 153 GLU A N 1
ATOM 1218 C CA . GLU A 1 153 ? -30.891 27.625 12.344 1 63.47 153 GLU A CA 1
ATOM 1219 C C . GLU A 1 153 ? -31.703 27.656 11.047 1 63.47 153 GLU A C 1
ATOM 1221 O O . GLU A 1 153 ? -32.219 26.641 10.609 1 63.47 153 GLU A O 1
ATOM 1226 N N . GLU A 1 154 ? -31.656 28.828 10.477 1 62.75 154 GLU A N 1
ATOM 1227 C CA . GLU A 1 154 ? -32.469 29 9.281 1 62.75 154 GLU A CA 1
ATOM 1228 C C . GLU A 1 154 ? -31.656 28.734 8.016 1 62.75 154 GLU A C 1
ATOM 1230 O O . GLU A 1 154 ? -32.219 28.734 6.91 1 62.75 154 GLU A O 1
ATOM 1235 N N . ASP A 1 155 ? -30.422 28.453 8.227 1 73.19 155 ASP A N 1
ATOM 1236 C CA . ASP A 1 155 ? -29.578 28.25 7.051 1 73.19 155 ASP A CA 1
ATOM 1237 C C . ASP A 1 155 ? -29.797 26.859 6.461 1 73.19 155 ASP A C 1
ATOM 1239 O O . ASP A 1 155 ? -29.312 25.859 7.012 1 73.19 155 ASP A O 1
ATOM 1243 N N . GLU A 1 156 ? -30.484 26.828 5.359 1 74.88 156 GLU A N 1
ATOM 1244 C CA . GLU A 1 156 ? -30.844 25.578 4.68 1 74.88 156 GLU A CA 1
ATOM 1245 C C . GLU A 1 156 ? -29.609 24.828 4.215 1 74.88 156 GLU A C 1
ATOM 1247 O O . GLU A 1 156 ? -29.641 23.594 4.094 1 74.88 156 GLU A O 1
ATOM 1252 N N . SER A 1 157 ? -28.562 25.578 4.059 1 78.31 157 SER A N 1
ATOM 1253 C CA . SER A 1 157 ? -27.359 24.938 3.562 1 78.31 157 SER A CA 1
ATOM 1254 C C . SER A 1 157 ? -26.75 24.016 4.617 1 78.31 157 SER A C 1
ATOM 1256 O O . SER A 1 157 ? -26.062 23.047 4.281 1 78.31 157 SER A O 1
ATOM 1258 N N . LEU A 1 158 ? -27.109 24.312 5.871 1 85.31 158 LEU A N 1
ATOM 1259 C CA . LEU A 1 158 ? -26.531 23.531 6.965 1 85.31 158 LEU A CA 1
ATOM 1260 C C . LEU A 1 158 ? -27.344 22.25 7.203 1 85.31 158 LEU A C 1
ATOM 1262 O O . LEU A 1 158 ? -26.844 21.312 7.84 1 85.31 158 LEU A O 1
ATOM 1266 N N . LYS A 1 159 ? -28.5 22.234 6.688 1 84.19 159 LYS A N 1
ATOM 1267 C CA . LYS A 1 159 ? -29.375 21.078 6.891 1 84.19 159 LYS A CA 1
ATOM 1268 C C . LYS A 1 159 ? -28.875 19.859 6.117 1 84.19 159 LYS A C 1
ATOM 1270 O O . LYS A 1 159 ? -29.281 18.734 6.391 1 84.19 159 LYS A O 1
ATOM 1275 N N . LYS A 1 160 ? -28 20.109 5.258 1 87.62 160 LYS A N 1
ATOM 1276 C CA . LYS A 1 160 ? -27.469 19.031 4.438 1 87.62 160 LYS A CA 1
ATOM 1277 C C . LYS A 1 160 ? -26.375 18.266 5.184 1 87.62 160 LYS A C 1
ATOM 1279 O O . LYS A 1 160 ? -25.922 17.203 4.723 1 87.62 160 LYS A O 1
ATOM 1284 N N . TYR A 1 161 ? -26.094 18.812 6.395 1 91.38 161 TYR A N 1
ATOM 1285 C CA . TYR A 1 161 ? -25 18.203 7.133 1 91.38 161 TYR A CA 1
ATOM 1286 C C . TYR A 1 161 ? -25.484 17.641 8.469 1 91.38 161 TYR A C 1
ATOM 1288 O O . TYR A 1 161 ? -26.484 18.109 9.016 1 91.38 161 TYR A O 1
ATOM 1296 N N . VAL A 1 162 ? -24.781 16.625 8.914 1 92.94 162 VAL A N 1
ATOM 1297 C CA . VAL A 1 162 ? -25.016 16.047 10.234 1 92.94 162 VAL A CA 1
ATOM 1298 C C . VAL A 1 162 ? -23.703 15.93 10.984 1 92.94 162 VAL A C 1
ATOM 1300 O O . VAL A 1 162 ? -22.625 15.93 10.375 1 92.94 162 VAL A O 1
ATOM 1303 N N . GLN A 1 163 ? -23.812 15.961 12.266 1 93.75 163 GLN A N 1
ATOM 1304 C CA . GLN A 1 163 ? -22.625 15.648 13.062 1 93.75 163 GLN A CA 1
ATOM 1305 C C . GLN A 1 163 ? -22.359 14.141 13.078 1 93.75 163 GLN A C 1
ATOM 1307 O O . GLN A 1 163 ? -23.281 13.344 13.281 1 93.75 163 GLN A O 1
ATOM 1312 N N . VAL A 1 164 ? -21.156 13.734 12.844 1 95.31 164 VAL A N 1
ATOM 1313 C CA . VAL A 1 164 ? -20.812 12.328 12.727 1 95.31 164 VAL A CA 1
ATOM 1314 C C . VAL A 1 164 ? -19.844 11.93 13.844 1 95.31 164 VAL A C 1
ATOM 1316 O O . VAL A 1 164 ? -18.938 12.688 14.18 1 95.31 164 VAL A O 1
ATOM 1319 N N . SER A 1 165 ? -20.047 10.836 14.461 1 94.94 165 SER A N 1
ATOM 1320 C CA . SER A 1 165 ? -19.172 10.211 15.453 1 94.94 165 SER A CA 1
ATOM 1321 C C . SER A 1 165 ? -19.031 8.711 15.203 1 94.94 165 SER A C 1
ATOM 1323 O O . SER A 1 165 ? -19.625 8.18 14.266 1 94.94 165 SER A O 1
ATOM 1325 N N . LEU A 1 166 ? -18.172 8.141 15.953 1 94.94 166 LEU A N 1
ATOM 1326 C CA . LEU A 1 166 ? -18.016 6.699 15.797 1 94.94 166 LEU A CA 1
ATOM 1327 C C . LEU A 1 166 ? -19.047 5.953 16.641 1 94.94 166 LEU A C 1
ATOM 1329 O O . LEU A 1 166 ? -19.344 6.352 17.766 1 94.94 166 LEU A O 1
ATOM 1333 N N . SER A 1 167 ? -19.609 4.926 16.094 1 95.38 167 SER A N 1
ATOM 1334 C CA . SER A 1 167 ? -20.406 3.99 16.875 1 95.38 167 SER A CA 1
ATOM 1335 C C . SER A 1 167 ? -19.516 3.125 17.766 1 95.38 167 SER A C 1
ATOM 1337 O O . SER A 1 167 ? -18.297 3.229 17.719 1 95.38 167 SER A O 1
ATOM 1339 N N . ALA A 1 168 ? -20.141 2.293 18.562 1 94.12 168 ALA A N 1
ATOM 1340 C CA . ALA A 1 168 ? -19.391 1.361 19.391 1 94.12 168 ALA A CA 1
ATOM 1341 C C . ALA A 1 168 ? -18.547 0.423 18.547 1 94.12 168 ALA A C 1
ATOM 1343 O O . ALA A 1 168 ? -17.391 0.144 18.875 1 94.12 168 ALA A O 1
ATOM 1344 N N . LYS A 1 169 ? -19.078 0.001 17.516 1 94.06 169 LYS A N 1
ATOM 1345 C CA . LYS A 1 169 ? -18.375 -0.879 16.594 1 94.06 169 LYS A CA 1
ATOM 1346 C C . LYS A 1 169 ? -17.219 -0.152 15.922 1 94.06 169 LYS A C 1
ATOM 1348 O O . LYS A 1 169 ? -16.125 -0.709 15.781 1 94.06 169 LYS A O 1
ATOM 1353 N N . GLY A 1 170 ? -17.484 1.065 15.531 1 94.25 170 GLY A N 1
ATOM 1354 C CA . GLY A 1 170 ? -16.438 1.877 14.93 1 94.25 170 GLY A CA 1
ATOM 1355 C C . GLY A 1 170 ? -15.281 2.143 15.867 1 94.25 170 GLY A C 1
ATOM 1356 O O . GLY A 1 170 ? -14.117 2.078 15.453 1 94.25 170 GLY A O 1
ATOM 1357 N N . GLU A 1 171 ? -15.617 2.414 17.078 1 92.5 171 GLU A N 1
ATOM 1358 C CA . GLU A 1 171 ? -14.578 2.65 18.078 1 92.5 171 GLU A CA 1
ATOM 1359 C C . GLU A 1 171 ? -13.75 1.396 18.312 1 92.5 171 GLU A C 1
ATOM 1361 O O . GLU A 1 171 ? -12.516 1.471 18.406 1 92.5 171 GLU A O 1
ATOM 1366 N N . ALA A 1 172 ? -14.43 0.302 18.359 1 92.38 172 ALA A N 1
ATOM 1367 C CA . ALA A 1 172 ? -13.734 -0.97 18.547 1 92.38 172 ALA A CA 1
ATOM 1368 C C . ALA A 1 172 ? -12.805 -1.262 17.375 1 92.38 172 ALA A C 1
ATOM 1370 O O . ALA A 1 172 ? -11.672 -1.713 17.578 1 92.38 172 ALA A O 1
ATOM 1371 N N . LEU A 1 173 ? -13.234 -0.986 16.25 1 93 173 LEU A N 1
ATOM 1372 C CA . LEU A 1 173 ? -12.438 -1.228 15.055 1 93 173 LEU A CA 1
ATOM 1373 C C . LEU A 1 173 ? -11.219 -0.314 15.023 1 93 173 LEU A C 1
ATOM 1375 O O . LEU A 1 173 ? -10.133 -0.736 14.625 1 93 173 LEU A O 1
ATOM 1379 N N . ALA A 1 174 ? -11.398 0.864 15.492 1 88.38 174 ALA A N 1
ATOM 1380 C CA . ALA A 1 174 ? -10.336 1.868 15.453 1 88.38 174 ALA A CA 1
ATOM 1381 C C . ALA A 1 174 ? -9.266 1.579 16.5 1 88.38 174 ALA A C 1
ATOM 1383 O O . ALA A 1 174 ? -8.094 1.895 16.297 1 88.38 174 ALA A O 1
ATOM 1384 N N . THR A 1 175 ? -9.617 0.914 17.578 1 83.5 175 THR A N 1
ATOM 1385 C CA . THR A 1 175 ? -8.719 0.903 18.719 1 83.5 175 THR A CA 1
ATOM 1386 C C . THR A 1 175 ? -8.188 -0.504 18.984 1 83.5 175 THR A C 1
ATOM 1388 O O . THR A 1 175 ? -7.098 -0.673 19.531 1 83.5 175 THR A O 1
ATOM 1391 N N . SER A 1 176 ? -8.922 -1.544 18.656 1 84.44 176 SER A N 1
ATOM 1392 C CA . SER A 1 176 ? -8.562 -2.9 19.062 1 84.44 176 SER A CA 1
ATOM 1393 C C . SER A 1 176 ? -7.391 -3.434 18.25 1 84.44 176 SER A C 1
ATOM 1395 O O . SER A 1 176 ? -6.527 -4.133 18.781 1 84.44 176 SER A O 1
ATOM 1397 N N . GLY A 1 177 ? -7.359 -3.105 16.969 1 83.75 177 GLY A N 1
ATOM 1398 C CA . GLY A 1 177 ? -6.316 -3.607 16.094 1 83.75 177 GLY A CA 1
ATOM 1399 C C . GLY A 1 177 ? -6.434 -5.094 15.812 1 83.75 177 GLY A C 1
ATOM 1400 O O . GLY A 1 177 ? -5.512 -5.703 15.273 1 83.75 177 GLY A O 1
ATOM 1401 N N . ILE A 1 178 ? -7.43 -5.73 16.141 1 87.69 178 ILE A N 1
ATOM 1402 C CA . ILE A 1 178 ? -7.559 -7.18 16.062 1 87.69 178 ILE A CA 1
ATOM 1403 C C . ILE A 1 178 ? -8.195 -7.566 14.734 1 87.69 178 ILE A C 1
ATOM 1405 O O . ILE A 1 178 ? -8.164 -8.734 14.336 1 87.69 178 ILE A O 1
ATOM 1409 N N . ASP A 1 179 ? -8.789 -6.609 14.117 1 93.88 179 ASP A N 1
ATOM 1410 C CA . ASP A 1 179 ? -9.508 -6.875 12.875 1 93.88 179 ASP A CA 1
ATOM 1411 C C . ASP A 1 179 ? -8.656 -6.512 11.664 1 93.88 179 ASP A C 1
ATOM 1413 O O . ASP A 1 179 ? -8.219 -5.367 11.523 1 93.88 179 ASP A O 1
ATOM 1417 N N . ASP A 1 180 ? -8.523 -7.43 10.734 1 92.88 180 ASP A N 1
ATOM 1418 C CA . ASP A 1 180 ? -7.602 -7.258 9.617 1 92.88 180 ASP A CA 1
ATOM 1419 C C . ASP A 1 180 ? -8.188 -6.324 8.562 1 92.88 180 ASP A C 1
ATOM 1421 O O . ASP A 1 180 ? -7.488 -5.895 7.645 1 92.88 180 ASP A O 1
ATOM 1425 N N . LEU A 1 181 ? -9.43 -5.945 8.711 1 93.56 181 LEU A N 1
ATOM 1426 C CA . LEU A 1 181 ? -10.031 -4.984 7.793 1 93.56 181 LEU A CA 1
ATOM 1427 C C . LEU A 1 181 ? -9.906 -3.562 8.336 1 93.56 181 LEU A C 1
ATOM 1429 O O . LEU A 1 181 ? -10.219 -2.598 7.637 1 93.56 181 LEU A O 1
ATOM 1433 N N . ALA A 1 182 ? -9.445 -3.414 9.516 1 93 182 ALA A N 1
ATOM 1434 C CA . ALA A 1 182 ? -9.383 -2.119 10.188 1 93 182 ALA A CA 1
ATOM 1435 C C . ALA A 1 182 ? -8.594 -1.109 9.352 1 93 182 ALA A C 1
ATOM 1437 O O . ALA A 1 182 ? -9.008 0.045 9.219 1 93 182 ALA A O 1
ATOM 1438 N N . PRO A 1 183 ? -7.543 -1.537 8.727 1 90.62 183 PRO A N 1
ATOM 1439 C CA . PRO A 1 183 ? -6.766 -0.568 7.949 1 90.62 183 PRO A CA 1
ATOM 1440 C C . PRO A 1 183 ? -7.57 0.045 6.805 1 90.62 183 PRO A C 1
ATOM 1442 O O . PRO A 1 183 ? -7.332 1.195 6.426 1 90.62 183 PRO A O 1
ATOM 1445 N N . ALA A 1 184 ? -8.438 -0.635 6.309 1 90.94 184 ALA A N 1
ATOM 1446 C CA . ALA A 1 184 ? -9.25 -0.136 5.203 1 90.94 184 ALA A CA 1
ATOM 1447 C C . ALA A 1 184 ? -10.156 1.007 5.656 1 90.94 184 ALA A C 1
ATOM 1449 O O . ALA A 1 184 ? -10.516 1.878 4.859 1 90.94 184 ALA A O 1
ATOM 1450 N N . TYR A 1 185 ? -10.469 0.964 6.91 1 93.56 185 TYR A N 1
ATOM 1451 C CA . TYR A 1 185 ? -11.336 1.983 7.484 1 93.56 185 TYR A CA 1
ATOM 1452 C C . TYR A 1 185 ? -10.523 3.084 8.148 1 93.56 185 TYR A C 1
ATOM 1454 O O . TYR A 1 185 ? -11.078 4.078 8.625 1 93.56 185 TYR A O 1
ATOM 1462 N N . ALA A 1 186 ? -9.305 2.922 8.172 1 89.19 186 ALA A N 1
ATOM 1463 C CA . ALA A 1 186 ? -8.461 3.781 8.992 1 89.19 186 ALA A CA 1
ATOM 1464 C C . ALA A 1 186 ? -8.625 5.25 8.609 1 89.19 186 ALA A C 1
ATOM 1466 O O . ALA A 1 186 ? -8.742 6.117 9.477 1 89.19 186 ALA A O 1
ATOM 1467 N N . SER A 1 187 ? -8.617 5.504 7.324 1 90 187 SER A N 1
ATOM 1468 C CA . SER A 1 187 ? -8.75 6.879 6.863 1 90 187 SER A CA 1
ATOM 1469 C C . SER A 1 187 ? -10.047 7.508 7.359 1 90 187 SER A C 1
ATOM 1471 O O . SER A 1 187 ? -10.055 8.648 7.828 1 90 187 SER A O 1
ATOM 1473 N N . LEU A 1 188 ? -11.094 6.789 7.273 1 94 188 LEU A N 1
ATOM 1474 C CA . LEU A 1 188 ? -12.391 7.27 7.727 1 94 188 LEU A CA 1
ATOM 1475 C C . LEU A 1 188 ? -12.414 7.43 9.242 1 94 188 LEU A C 1
ATOM 1477 O O . LEU A 1 188 ? -12.773 8.492 9.758 1 94 188 LEU A O 1
ATOM 1481 N N . LEU A 1 189 ? -11.977 6.414 9.922 1 92.38 189 LEU A N 1
ATOM 1482 C CA . LEU A 1 189 ? -12.047 6.395 11.375 1 92.38 189 LEU A CA 1
ATOM 1483 C C . LEU A 1 189 ? -11.148 7.469 11.977 1 92.38 189 LEU A C 1
ATOM 1485 O O . LEU A 1 189 ? -11.531 8.133 12.945 1 92.38 189 LEU A O 1
ATOM 1489 N N . ASN A 1 190 ? -10.055 7.668 11.359 1 86.31 190 ASN A N 1
ATOM 1490 C CA . ASN A 1 190 ? -9.117 8.672 11.852 1 86.31 190 ASN A CA 1
ATOM 1491 C C . ASN A 1 190 ? -9.633 10.086 11.602 1 86.31 190 ASN A C 1
ATOM 1493 O O . ASN A 1 190 ? -9.234 11.023 12.289 1 86.31 190 ASN A O 1
ATOM 1497 N N . THR A 1 191 ? -10.43 10.242 10.617 1 91.38 191 THR A N 1
ATOM 1498 C CA . THR A 1 191 ? -11.039 11.539 10.352 1 91.38 191 THR A CA 1
ATOM 1499 C C . THR A 1 191 ? -12.047 11.898 11.438 1 91.38 191 THR A C 1
ATOM 1501 O O . THR A 1 191 ? -12.328 13.078 11.664 1 91.38 191 THR A O 1
ATOM 1504 N N . ILE A 1 192 ? -12.523 10.953 12.117 1 91.94 192 ILE A N 1
ATOM 1505 C CA . ILE A 1 192 ? -13.625 11.172 13.047 1 91.94 192 ILE A CA 1
ATOM 1506 C C . ILE A 1 192 ? -13.125 11.016 14.484 1 91.94 192 ILE A C 1
ATOM 1508 O O . ILE A 1 192 ? -13.648 11.648 15.398 1 91.94 192 ILE A O 1
ATOM 1512 N N . ARG A 1 193 ? -12.164 10.219 14.609 1 81.06 193 ARG A N 1
ATOM 1513 C CA . ARG A 1 193 ? -11.742 9.766 15.93 1 81.06 193 ARG A CA 1
ATOM 1514 C C . ARG A 1 193 ? -11.406 10.953 16.844 1 81.06 193 ARG A C 1
ATOM 1516 O O . ARG A 1 193 ? -11.43 12.102 16.391 1 81.06 193 ARG A O 1
ATOM 1523 N N . HIS A 1 194 ? -11.016 10.742 18.062 1 68.44 194 HIS A N 1
ATOM 1524 C CA . HIS A 1 194 ? -11 11.508 19.297 1 68.44 194 HIS A CA 1
ATOM 1525 C C . HIS A 1 194 ? -10.336 12.867 19.094 1 68.44 194 HIS A C 1
ATOM 1527 O O . HIS A 1 194 ? -9.258 12.953 18.484 1 68.44 194 HIS A O 1
ATOM 1533 N N . GLY A 1 195 ? -11.133 13.789 19.531 1 75.81 195 GLY A N 1
ATOM 1534 C CA . GLY A 1 195 ? -10.719 15.188 19.609 1 75.81 195 GLY A CA 1
ATOM 1535 C C . GLY A 1 195 ? -11.031 15.969 18.344 1 75.81 195 GLY A C 1
ATOM 1536 O O . GLY A 1 195 ? -10.367 16.953 18.031 1 75.81 195 GLY A O 1
ATOM 1537 N N . LYS A 1 196 ? -11.945 15.281 17.547 1 86 196 LYS A N 1
ATOM 1538 C CA . LYS A 1 196 ? -12.32 15.977 16.312 1 86 196 LYS A CA 1
ATOM 1539 C C . LYS A 1 196 ? -13.828 16.188 16.25 1 86 196 LYS A C 1
ATOM 1541 O O . LYS A 1 196 ? -14.602 15.391 16.766 1 86 196 LYS A O 1
ATOM 1546 N N . THR A 1 197 ? -14.18 17.266 15.773 1 89.06 197 THR A N 1
ATOM 1547 C CA . THR A 1 197 ? -15.555 17.516 15.367 1 89.06 197 THR A CA 1
ATOM 1548 C C . THR A 1 197 ? -15.75 17.203 13.891 1 89.06 197 THR A C 1
ATOM 1550 O O . THR A 1 197 ? -15.125 17.812 13.023 1 89.06 197 THR A O 1
ATOM 1553 N N . ALA A 1 198 ? -16.594 16.25 13.68 1 93.75 198 ALA A N 1
ATOM 1554 C CA . ALA A 1 198 ? -16.766 15.781 12.312 1 93.75 198 ALA A CA 1
ATOM 1555 C C . ALA A 1 198 ? -18.188 16.031 11.812 1 93.75 198 ALA A C 1
ATOM 1557 O O . ALA A 1 198 ? -19.141 15.859 12.562 1 93.75 198 ALA A O 1
ATOM 1558 N N . VAL A 1 199 ? -18.281 16.453 10.586 1 94.19 199 VAL A N 1
ATOM 1559 C CA . VAL A 1 199 ? -19.562 16.656 9.922 1 94.19 199 VAL A CA 1
ATOM 1560 C C . VAL A 1 199 ? -19.625 15.844 8.633 1 94.19 199 VAL A C 1
ATOM 1562 O O . VAL A 1 199 ? -18.609 15.695 7.945 1 94.19 199 VAL A O 1
ATOM 1565 N N . GLY A 1 200 ? -20.75 15.289 8.391 1 93.62 200 GLY A N 1
ATOM 1566 C CA . GLY A 1 200 ? -20.938 14.484 7.195 1 93.62 200 GLY A CA 1
ATOM 1567 C C . GLY A 1 200 ? -22.188 14.844 6.426 1 93.62 200 GLY A C 1
ATOM 1568 O O . GLY A 1 200 ? -23.031 15.586 6.922 1 93.62 200 GLY A O 1
ATOM 1569 N N . ASN A 1 201 ? -22.266 14.398 5.215 1 92.06 201 ASN A N 1
ATOM 1570 C CA . ASN A 1 201 ? -23.453 14.633 4.406 1 92.06 201 ASN A CA 1
ATOM 1571 C C . ASN A 1 201 ? -24.641 13.812 4.906 1 92.06 201 ASN A C 1
ATOM 1573 O O . ASN A 1 201 ? -24.562 12.586 4.973 1 92.06 201 ASN A O 1
ATOM 1577 N N . ARG A 1 202 ? -25.734 14.477 5.109 1 91.5 202 ARG A N 1
ATOM 1578 C CA . ARG A 1 202 ? -26.953 13.875 5.625 1 91.5 202 ARG A CA 1
ATOM 1579 C C . ARG A 1 202 ? -27.469 12.789 4.688 1 91.5 202 ARG A C 1
ATOM 1581 O O . ARG A 1 202 ? -27.984 11.766 5.137 1 91.5 202 ARG A O 1
ATOM 1588 N N . SER A 1 203 ? -27.266 12.945 3.445 1 90.94 203 SER A N 1
ATOM 1589 C CA . SER A 1 203 ? -27.828 12.07 2.418 1 90.94 203 SER A CA 1
ATOM 1590 C C . SER A 1 203 ? -27.266 10.664 2.527 1 90.94 203 SER A C 1
ATOM 1592 O O . SER A 1 203 ? -27.844 9.711 2.004 1 90.94 203 SER A O 1
ATOM 1594 N N . PHE A 1 204 ? -26.172 10.531 3.211 1 93.88 204 PHE A N 1
ATOM 1595 C CA . PHE A 1 204 ? -25.578 9.211 3.371 1 93.88 204 PHE A CA 1
ATOM 1596 C C . PHE A 1 204 ? -26.312 8.414 4.445 1 93.88 204 PHE A C 1
ATOM 1598 O O . PHE A 1 204 ? -26.359 7.184 4.395 1 93.88 204 PHE A O 1
ATOM 1605 N N . PHE A 1 205 ? -26.844 9.062 5.309 1 91.81 205 PHE A N 1
ATOM 1606 C CA . PHE A 1 205 ? -27.453 8.43 6.477 1 91.81 205 PHE A CA 1
ATOM 1607 C C . PHE A 1 205 ? -28.969 8.359 6.332 1 91.81 205 PHE A C 1
ATOM 1609 O O . PHE A 1 205 ? -29.594 7.422 6.824 1 91.81 205 PHE A O 1
ATOM 1616 N N . GLU A 1 206 ? -29.406 9.398 5.77 1 85.75 206 GLU A N 1
ATOM 1617 C CA . GLU A 1 206 ? -30.844 9.492 5.582 1 85.75 206 GLU A CA 1
ATOM 1618 C C . GLU A 1 206 ? -31.219 9.531 4.102 1 85.75 206 GLU A C 1
ATOM 1620 O O . GLU A 1 206 ? -30.734 10.398 3.361 1 85.75 206 GLU A O 1
ATOM 1625 N N . PRO A 1 207 ? -31.891 8.555 3.711 1 71.25 207 PRO A N 1
ATOM 1626 C CA . PRO A 1 207 ? -32.281 8.594 2.293 1 71.25 207 PRO A CA 1
ATOM 1627 C C . PRO A 1 207 ? -33.062 9.836 1.93 1 71.25 207 PRO A C 1
ATOM 1629 O O . PRO A 1 207 ? -34 10.203 2.652 1 71.25 207 PRO A O 1
ATOM 1632 N N . THR A 1 208 ? -32.719 10.938 1.233 1 58.47 208 THR A N 1
ATOM 1633 C CA . THR A 1 208 ? -33.469 12.094 0.767 1 58.47 208 THR A CA 1
ATOM 1634 C C . THR A 1 208 ? -34.469 11.68 -0.309 1 58.47 208 THR A C 1
ATOM 1636 O O . THR A 1 208 ? -35.406 12.43 -0.612 1 58.47 208 THR A O 1
ATOM 1639 N N . GLY A 1 209 ? -34.469 10.391 -0.786 1 52.31 209 GLY A N 1
ATOM 1640 C CA . GLY A 1 209 ? -35.344 9.75 -1.749 1 52.31 209 GLY A CA 1
ATOM 1641 C C . GLY A 1 209 ? -35.312 8.234 -1.676 1 52.31 209 GLY A C 1
ATOM 1642 O O . GLY A 1 209 ? -35.5 7.652 -0.604 1 52.31 209 GLY A O 1
ATOM 1643 N N . LYS A 1 210 ? -35.156 7.723 -2.811 1 54.16 210 LYS A N 1
ATOM 1644 C CA . LYS A 1 210 ? -35.25 6.27 -2.922 1 54.16 210 LYS A CA 1
ATOM 1645 C C . LYS A 1 210 ? -33.969 5.598 -2.43 1 54.16 210 LYS A C 1
ATOM 1647 O O . LYS A 1 210 ? -34 4.441 -1.997 1 54.16 210 LYS A O 1
ATOM 1652 N N . LYS A 1 211 ? -32.844 6.449 -2.533 1 64.75 211 LYS A N 1
ATOM 1653 C CA . LYS A 1 211 ? -31.625 5.734 -2.127 1 64.75 211 LYS A CA 1
ATOM 1654 C C . LYS A 1 211 ? -30.641 6.664 -1.423 1 64.75 211 LYS A C 1
ATOM 1656 O O . LYS A 1 211 ? -30.641 7.871 -1.672 1 64.75 211 LYS A O 1
ATOM 1661 N N . ASN A 1 212 ? -30.062 6.188 -0.41 1 71.69 212 ASN A N 1
ATOM 1662 C CA . ASN A 1 212 ? -28.938 6.875 0.225 1 71.69 212 ASN A CA 1
ATOM 1663 C C . ASN A 1 212 ? -27.828 7.164 -0.771 1 71.69 212 ASN A C 1
ATOM 1665 O O . ASN A 1 212 ? -27.656 6.438 -1.754 1 71.69 212 ASN A O 1
ATOM 1669 N N . SER A 1 213 ? -27.266 8.398 -0.488 1 82.19 213 SER A N 1
ATOM 1670 C CA . SER A 1 213 ? -26.047 8.648 -1.259 1 82.19 213 SER A CA 1
ATOM 1671 C C . SER A 1 213 ? -25.031 7.527 -1.063 1 82.19 213 SER A C 1
ATOM 1673 O O . SER A 1 213 ? -24.875 7.008 0.043 1 82.19 213 SER A O 1
ATOM 1675 N N . SER A 1 214 ? -24.484 7.148 -2.131 1 89.75 214 SER A N 1
ATOM 1676 C CA . SER A 1 214 ? -23.438 6.137 -2.068 1 89.75 214 SER A CA 1
ATOM 1677 C C . SER A 1 214 ? -22.094 6.758 -1.724 1 89.75 214 SER A C 1
ATOM 1679 O O . SER A 1 214 ? -21.141 6.043 -1.395 1 89.75 214 SER A O 1
ATOM 1681 N N . THR A 1 215 ? -22.141 8.102 -1.763 1 92.69 215 THR A N 1
ATOM 1682 C CA . THR A 1 215 ? -20.891 8.789 -1.459 1 92.69 215 THR A CA 1
ATOM 1683 C C . THR A 1 215 ? -20.906 9.359 -0.043 1 92.69 215 THR A C 1
ATOM 1685 O O . THR A 1 215 ? -21.844 10.086 0.325 1 92.69 215 THR A O 1
ATOM 1688 N N . LEU A 1 216 ? -19.953 8.969 0.716 1 95.69 216 LEU A N 1
ATOM 1689 C CA . LEU A 1 216 ? -19.797 9.516 2.061 1 95.69 216 LEU A CA 1
ATOM 1690 C C . LEU A 1 216 ? -18.734 10.609 2.078 1 95.69 216 LEU A C 1
ATOM 1692 O O . LEU A 1 216 ? -17.594 10.391 1.659 1 95.69 216 LEU A O 1
ATOM 1696 N N . SER A 1 217 ? -19.172 11.742 2.52 1 94.88 217 SER A N 1
ATOM 1697 C CA . SER A 1 217 ? -18.266 12.859 2.748 1 94.88 217 SER A CA 1
ATOM 1698 C C . SER A 1 217 ? -18.234 13.258 4.219 1 94.88 217 SER A C 1
ATOM 1700 O O . SER A 1 217 ? -19.281 13.562 4.801 1 94.88 217 SER A O 1
ATOM 1702 N N . VAL A 1 218 ? -17.062 13.195 4.746 1 95.69 218 VAL A N 1
ATOM 1703 C CA . VAL A 1 218 ? -16.875 13.602 6.137 1 95.69 218 VAL A CA 1
ATOM 1704 C C . VAL A 1 218 ? -15.742 14.625 6.23 1 95.69 218 VAL A C 1
ATOM 1706 O O . VAL A 1 218 ? -14.703 14.469 5.582 1 95.69 218 VAL A O 1
ATOM 1709 N N . PHE A 1 219 ? -16.016 15.617 6.961 1 94.44 219 PHE A N 1
ATOM 1710 C CA . PHE A 1 219 ? -15.047 16.656 7.242 1 94.44 219 PHE A CA 1
ATOM 1711 C C . PHE A 1 219 ? -14.859 16.844 8.75 1 94.44 219 PHE A C 1
ATOM 1713 O O . PHE A 1 219 ? -15.828 16.766 9.508 1 94.44 219 PHE A O 1
ATOM 1720 N N . SER A 1 220 ? -13.609 17.047 9.094 1 94.12 220 SER A N 1
ATOM 1721 C CA . SER A 1 220 ? -13.406 17.156 10.539 1 94.12 220 SER A CA 1
ATOM 1722 C C . SER A 1 220 ? -12.328 18.188 10.867 1 94.12 220 SER A C 1
ATOM 1724 O O . SER A 1 220 ? -11.477 18.484 10.031 1 94.12 220 SER A O 1
ATOM 1726 N N . VAL A 1 221 ? -12.469 18.734 12.016 1 93.19 221 VAL A N 1
ATOM 1727 C CA . VAL A 1 221 ? -11.516 19.672 12.586 1 93.19 221 VAL A CA 1
ATOM 1728 C C . VAL A 1 221 ? -11.031 19.172 13.945 1 93.19 221 VAL A C 1
ATOM 1730 O O . VAL A 1 221 ? -11.836 18.797 14.797 1 93.19 221 VAL A O 1
ATOM 1733 N N . THR A 1 222 ? -9.789 19.141 14.078 1 91.69 222 THR A N 1
ATOM 1734 C CA . THR A 1 222 ? -9.227 18.766 15.375 1 91.69 222 THR A CA 1
ATOM 1735 C C . THR A 1 222 ? -9.586 19.812 16.438 1 91.69 222 THR A C 1
ATOM 1737 O O . THR A 1 222 ? -9.5 21.016 16.188 1 91.69 222 THR A O 1
ATOM 1740 N N . ASP A 1 223 ? -9.945 19.312 17.578 1 90.06 223 ASP A N 1
ATOM 1741 C CA . ASP A 1 223 ? -10.266 20.203 18.688 1 90.06 223 ASP A CA 1
ATOM 1742 C C . ASP A 1 223 ? -9 20.719 19.359 1 90.06 223 ASP A C 1
ATOM 1744 O O . ASP A 1 223 ? -8.211 19.938 19.906 1 90.06 223 ASP A O 1
ATOM 1748 N N . PRO A 1 224 ? -8.867 22.031 19.328 1 91.44 224 PRO A N 1
ATOM 1749 C CA . PRO A 1 224 ? -7.664 22.594 19.953 1 91.44 224 PRO A CA 1
ATOM 1750 C C . PRO A 1 224 ? -7.625 22.359 21.469 1 91.44 224 PRO A C 1
ATOM 1752 O O . PRO A 1 224 ? -6.551 22.391 22.062 1 91.44 224 PRO A O 1
ATOM 1755 N N . HIS A 1 225 ? -8.734 22.094 22.109 1 89.94 225 HIS A N 1
ATOM 1756 C CA . HIS A 1 225 ? -8.805 21.922 23.547 1 89.94 225 HIS A CA 1
ATOM 1757 C C . HIS A 1 225 ? -8.055 20.672 24 1 89.94 225 HIS A C 1
ATOM 1759 O O . HIS A 1 225 ? -7.711 20.531 25.172 1 89.94 225 HIS A O 1
ATOM 1765 N N . ARG A 1 226 ? -7.816 19.875 23.078 1 88.88 226 ARG A N 1
ATOM 1766 C CA . ARG A 1 226 ? -7.055 18.672 23.406 1 88.88 226 ARG A CA 1
ATOM 1767 C C . ARG A 1 226 ? -5.641 19.031 23.859 1 88.88 226 ARG A C 1
ATOM 1769 O O . ARG A 1 226 ? -4.996 18.25 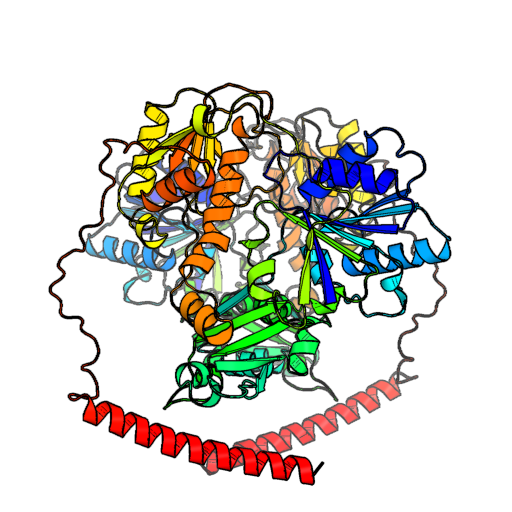24.562 1 88.88 226 ARG A O 1
ATOM 1776 N N . PHE A 1 227 ? -5.207 20.219 23.484 1 92.69 227 PHE A N 1
ATOM 1777 C CA . PHE A 1 227 ? -3.859 20.641 23.859 1 92.69 227 PHE A CA 1
ATOM 1778 C C . PHE A 1 227 ? -3.891 21.547 25.078 1 92.69 227 PHE A C 1
ATOM 1780 O O . PHE A 1 227 ? -2.844 21.984 25.562 1 92.69 227 PHE A O 1
ATOM 1787 N N . ALA A 1 228 ? -5.098 21.797 25.562 1 89.69 228 ALA A N 1
ATOM 1788 C CA . ALA A 1 228 ? -5.266 22.703 26.703 1 89.69 228 ALA A CA 1
ATOM 1789 C C . ALA A 1 228 ? -4.652 22.125 27.969 1 89.69 228 ALA A C 1
ATOM 1791 O O . ALA A 1 228 ? -4.387 22.844 28.922 1 89.69 228 ALA A O 1
ATOM 1792 N N . VAL A 1 229 ? -4.398 20.859 27.938 1 93.44 229 VAL A N 1
ATOM 1793 C CA . VAL A 1 229 ? -3.898 20.156 29.125 1 93.44 229 VAL A CA 1
ATOM 1794 C C . VAL A 1 229 ? -2.424 20.5 29.344 1 93.44 229 VAL A C 1
ATOM 1796 O O . VAL A 1 229 ? -1.887 20.297 30.438 1 93.44 229 VAL A O 1
ATOM 1799 N N . PHE A 1 230 ? -1.781 21.016 28.359 1 96.88 230 PHE A N 1
ATOM 1800 C CA . PHE A 1 230 ? -0.377 21.391 28.5 1 96.88 230 PHE A CA 1
ATOM 1801 C C . PHE A 1 230 ? -0.23 22.703 29.234 1 96.88 230 PHE A C 1
ATOM 1803 O O . PHE A 1 230 ? -1.164 23.516 29.281 1 96.88 230 PHE A O 1
ATOM 1810 N N . SER A 1 231 ? 0.92 22.891 29.844 1 95.94 231 SER A N 1
ATOM 1811 C CA . SER A 1 231 ? 1.168 24.141 30.547 1 95.94 231 SER A CA 1
ATOM 1812 C C . SER A 1 231 ? 1.124 25.328 29.609 1 95.94 231 SER A C 1
ATOM 1814 O O . SER A 1 231 ? 0.591 26.391 29.953 1 95.94 231 SER A O 1
ATOM 1816 N N . SER A 1 232 ? 1.688 25.156 28.484 1 96 232 SER A N 1
ATOM 1817 C CA . SER A 1 232 ? 1.655 26.141 27.422 1 96 232 SER A CA 1
ATOM 1818 C C . SER A 1 232 ? 1.864 25.484 26.062 1 96 232 SER A C 1
ATOM 1820 O O . SER A 1 232 ? 2.48 24.422 25.969 1 96 232 SER A O 1
ATOM 1822 N N . VAL A 1 233 ? 1.248 26.094 25.078 1 97.31 233 VAL A N 1
ATOM 1823 C CA . VAL A 1 233 ? 1.383 25.609 23.719 1 97.31 233 VAL A CA 1
ATOM 1824 C C . VAL A 1 233 ? 1.838 26.734 22.797 1 97.31 233 VAL A C 1
ATOM 1826 O O . VAL A 1 233 ? 1.236 27.812 22.797 1 97.31 233 VAL A O 1
ATOM 1829 N N . THR A 1 234 ? 2.932 26.484 22.094 1 97.62 234 THR A N 1
ATOM 1830 C CA . THR A 1 234 ? 3.449 27.484 21.141 1 97.62 234 THR A CA 1
ATOM 1831 C C . THR A 1 234 ? 3.533 26.891 19.734 1 97.62 234 THR A C 1
ATOM 1833 O O . THR A 1 234 ? 4.074 25.797 19.547 1 97.62 234 THR A O 1
ATOM 1836 N N . ILE A 1 235 ? 3.033 27.625 18.781 1 96.38 235 ILE A N 1
ATOM 1837 C CA . ILE A 1 235 ? 3.078 27.203 17.391 1 96.38 235 ILE A CA 1
ATOM 1838 C C . ILE A 1 235 ? 4.02 28.109 16.594 1 96.38 235 ILE A C 1
ATOM 1840 O O . ILE A 1 235 ? 3.867 29.344 16.609 1 96.38 235 ILE A O 1
ATOM 1844 N N . LEU A 1 236 ? 4.977 27.5 16 1 95.5 236 LEU A N 1
ATOM 1845 C CA . LEU A 1 236 ? 5.887 28.234 15.141 1 95.5 236 LEU A CA 1
ATOM 1846 C C . LEU A 1 236 ? 5.52 28.047 13.672 1 95.5 236 LEU A C 1
ATOM 1848 O O . LEU A 1 236 ? 5.613 26.938 13.148 1 95.5 236 LEU A O 1
ATOM 1852 N N . SER A 1 237 ? 5.082 29.078 13.07 1 93.31 237 SER A N 1
ATOM 1853 C CA . SER A 1 237 ? 4.711 28.969 11.664 1 93.31 237 SER A CA 1
ATOM 1854 C C . SER A 1 237 ? 4.688 30.328 10.992 1 93.31 237 SER A C 1
ATOM 1856 O O . SER A 1 237 ? 4.051 31.266 11.492 1 93.31 237 SER A O 1
ATOM 1858 N N . ALA A 1 238 ? 5.414 30.391 9.859 1 91.44 238 ALA A N 1
ATOM 1859 C CA . ALA A 1 238 ? 5.328 31.625 9.094 1 91.44 238 ALA A CA 1
ATOM 1860 C C . ALA A 1 238 ? 3.889 31.922 8.672 1 91.44 238 ALA A C 1
ATOM 1862 O O . ALA A 1 238 ? 3.152 31 8.289 1 91.44 238 ALA A O 1
ATOM 1863 N N . ASN A 1 239 ? 3.51 33.219 8.75 1 92.62 239 ASN A N 1
ATOM 1864 C CA . ASN A 1 239 ? 2.172 33.625 8.344 1 92.62 239 ASN A CA 1
ATOM 1865 C C . ASN A 1 239 ? 1.092 32.812 9.047 1 92.62 239 ASN A C 1
ATOM 1867 O O . ASN A 1 239 ? 0.13 32.375 8.414 1 92.62 239 ASN A O 1
ATOM 1871 N N . PHE A 1 240 ? 1.259 32.594 10.32 1 94.88 240 PHE A N 1
ATOM 1872 C CA . PHE A 1 240 ? 0.41 31.703 11.109 1 94.88 240 PHE A CA 1
ATOM 1873 C C . PHE A 1 240 ? -1.053 32.125 11 1 94.88 240 PHE A C 1
ATOM 1875 O O . PHE A 1 240 ? -1.944 31.266 10.953 1 94.88 240 PHE A O 1
ATOM 1882 N N . ARG A 1 241 ? -1.342 33.312 10.891 1 93.94 241 ARG A N 1
ATOM 1883 C CA . ARG A 1 241 ? -2.701 33.844 10.922 1 93.94 241 ARG A CA 1
ATOM 1884 C C . ARG A 1 241 ? -3.465 33.438 9.656 1 93.94 241 ARG A C 1
ATOM 1886 O O . ARG A 1 241 ? -4.688 33.594 9.594 1 93.94 241 ARG A O 1
ATOM 1893 N N . HIS A 1 242 ? -2.723 32.938 8.695 1 94.12 242 HIS A N 1
ATOM 1894 C CA . HIS A 1 242 ? -3.359 32.562 7.441 1 94.12 242 HIS A CA 1
ATOM 1895 C C . HIS A 1 242 ? -3.424 31.031 7.305 1 94.12 242 HIS A C 1
ATOM 1897 O O . HIS A 1 242 ? -3.85 30.516 6.266 1 94.12 242 HIS A O 1
ATOM 1903 N N . THR A 1 243 ? -3.031 30.344 8.281 1 94.62 243 THR A N 1
ATOM 1904 C CA . THR A 1 243 ? -3.049 28.891 8.242 1 94.62 243 THR A CA 1
ATOM 1905 C C . THR A 1 243 ? -4.41 28.359 8.672 1 94.62 243 THR A C 1
ATOM 1907 O O . THR A 1 243 ? -5.215 29.078 9.258 1 94.62 243 THR A O 1
ATOM 1910 N N . PHE A 1 244 ? -4.641 27.109 8.469 1 93.94 244 PHE A N 1
ATOM 1911 C CA . PHE A 1 244 ? -5.883 26.469 8.867 1 93.94 244 PHE A CA 1
ATOM 1912 C C . PHE A 1 244 ? -6.023 26.453 10.383 1 93.94 244 PHE A C 1
ATOM 1914 O O . PHE A 1 244 ? -7.121 26.641 10.914 1 93.94 244 PHE A O 1
ATOM 1921 N N . ALA A 1 245 ? -4.93 26.234 11.039 1 94.44 245 ALA A N 1
ATOM 1922 C CA . ALA A 1 245 ? -4.98 26.172 12.492 1 94.44 245 ALA A CA 1
ATOM 1923 C C . ALA A 1 245 ? -5.535 27.469 13.086 1 94.44 245 ALA A C 1
ATOM 1925 O O . ALA A 1 245 ? -6.449 27.438 13.914 1 94.44 245 ALA A O 1
ATOM 1926 N N . TYR A 1 246 ? -5.047 28.516 12.602 1 95.94 246 TYR A N 1
ATOM 1927 C CA . TYR A 1 246 ? -5.52 29.797 13.117 1 95.94 246 TYR A CA 1
ATOM 1928 C C . TYR A 1 246 ? -6.969 30.047 12.719 1 95.94 246 TYR A C 1
ATOM 1930 O O . TYR A 1 246 ? -7.797 30.391 13.562 1 95.94 246 TYR A O 1
ATOM 1938 N N . LEU A 1 247 ? -7.277 29.859 11.477 1 94.81 247 LEU A N 1
ATOM 1939 C CA . LEU A 1 247 ? -8.594 30.172 10.938 1 94.81 247 LEU A CA 1
ATOM 1940 C C . LEU A 1 247 ? -9.672 29.328 11.594 1 94.81 247 LEU A C 1
ATOM 1942 O O . LEU A 1 247 ? -10.758 29.812 11.906 1 94.81 247 LEU A O 1
ATOM 1946 N N . LEU A 1 248 ? -9.375 28.125 11.852 1 93.88 248 LEU A N 1
ATOM 1947 C CA . LEU A 1 248 ? -10.375 27.172 12.336 1 93.88 248 LEU A CA 1
ATOM 1948 C C . LEU A 1 248 ? -10.438 27.203 13.859 1 93.88 248 LEU A C 1
ATOM 1950 O O . LEU A 1 248 ? -11.477 26.875 14.445 1 93.88 248 LEU A O 1
ATOM 1954 N N . TRP A 1 249 ? -9.375 27.531 14.484 1 93.69 249 TRP A N 1
ATOM 1955 C CA . TRP A 1 249 ? -9.328 27.438 15.945 1 93.69 249 TRP A CA 1
ATOM 1956 C C . TRP A 1 249 ? -9.648 28.797 16.578 1 93.69 249 TRP A C 1
ATOM 1958 O O . TRP A 1 249 ? -10.062 28.859 17.734 1 93.69 249 TRP A O 1
ATOM 1968 N N . ASN A 1 250 ? -9.414 29.797 15.852 1 89.88 250 ASN A N 1
ATOM 1969 C CA . ASN A 1 250 ? -9.617 31.125 16.422 1 89.88 250 ASN A CA 1
ATOM 1970 C C . ASN A 1 250 ? -11.094 31.391 16.719 1 89.88 250 ASN A C 1
ATOM 1972 O O . ASN A 1 250 ? -11.914 31.406 15.797 1 89.88 250 ASN A O 1
ATOM 1976 N N . SER A 1 251 ? -11.375 31.453 17.953 1 84.06 251 SER A N 1
ATOM 1977 C CA . SER A 1 251 ? -12.734 31.672 18.438 1 84.06 251 SER A CA 1
ATOM 1978 C C . SER A 1 251 ? -12.727 32.406 19.766 1 84.06 251 SER A C 1
ATOM 1980 O O . SER A 1 251 ? -11.672 32.844 20.25 1 84.06 251 SER A O 1
ATOM 1982 N N . ASP A 1 252 ? -13.922 32.562 20.297 1 75.38 252 ASP A N 1
ATOM 1983 C CA . ASP A 1 252 ? -14.039 33.219 21.609 1 75.38 252 ASP A CA 1
ATOM 1984 C C . ASP A 1 252 ? -13.406 32.344 22.703 1 75.38 252 ASP A C 1
ATOM 1986 O O . ASP A 1 252 ? -12.867 32.875 23.672 1 75.38 252 ASP A O 1
ATOM 1990 N N . ALA A 1 253 ? -13.398 31.094 22.453 1 84.38 253 ALA A N 1
ATOM 1991 C CA . ALA A 1 253 ? -12.914 30.172 23.469 1 84.38 253 ALA A CA 1
ATOM 1992 C C . ALA A 1 253 ? -11.43 29.891 23.297 1 84.38 253 ALA A C 1
ATOM 1994 O O . ALA A 1 253 ? -10.773 29.375 24.203 1 84.38 253 ALA A O 1
ATOM 1995 N N . VAL A 1 254 ? -10.922 30.234 22.141 1 91.81 254 VAL A N 1
ATOM 1996 C CA . VAL A 1 254 ? -9.516 29.984 21.828 1 91.81 254 VAL A CA 1
ATOM 1997 C C . VAL A 1 254 ? -8.875 31.25 21.281 1 91.81 254 VAL A C 1
ATOM 1999 O O . VAL A 1 254 ? -9.336 31.797 20.266 1 91.81 254 VAL A O 1
ATOM 2002 N N . THR A 1 255 ? -7.809 31.688 21.938 1 93.88 255 THR A N 1
ATOM 2003 C CA . THR A 1 255 ? -7.145 32.906 21.516 1 93.88 255 THR A CA 1
ATOM 2004 C C . THR A 1 255 ? -5.668 32.656 21.234 1 93.88 255 THR A C 1
ATOM 2006 O O . THR A 1 255 ? -5.102 31.672 21.688 1 93.88 255 THR A O 1
ATOM 2009 N N . PHE A 1 256 ? -5.148 33.562 20.5 1 95.56 256 PHE A N 1
ATOM 2010 C CA . PHE A 1 256 ? -3.748 33.469 20.094 1 95.56 256 PHE A CA 1
ATOM 2011 C C . PHE A 1 256 ? -3.018 34.781 20.391 1 95.56 256 PHE A C 1
ATOM 2013 O O . PHE A 1 256 ? -3.572 35.875 20.203 1 95.56 256 PHE A O 1
ATOM 2020 N N . SER A 1 257 ? -1.817 34.688 20.875 1 94.81 257 SER A N 1
ATOM 2021 C CA . SER A 1 257 ? -0.954 35.844 21.047 1 94.81 257 SER A CA 1
ATOM 2022 C C . SER A 1 257 ? 0.494 35.531 20.703 1 94.81 257 SER A C 1
ATOM 2024 O O . SER A 1 257 ? 0.909 34.375 20.781 1 94.81 257 SER A O 1
ATOM 2026 N N . PRO A 1 258 ? 1.261 36.469 20.25 1 94.19 258 PRO A N 1
ATOM 2027 C CA . PRO A 1 258 ? 2.676 36.219 19.953 1 94.19 258 PRO A CA 1
ATOM 2028 C C . PRO A 1 258 ? 3.461 35.781 21.188 1 94.19 258 PRO A C 1
ATOM 2030 O O . PRO A 1 258 ? 3.18 36.219 22.297 1 94.19 258 PRO A O 1
ATOM 2033 N N . HIS A 1 259 ? 4.367 34.938 20.938 1 94.38 259 HIS A N 1
ATOM 2034 C CA . HIS A 1 259 ? 5.238 34.5 22.031 1 94.38 259 HIS A CA 1
ATOM 2035 C C . HIS A 1 259 ? 6.07 35.688 22.547 1 94.38 259 HIS A C 1
ATOM 2037 O O . HIS A 1 259 ? 6.688 36.406 21.75 1 94.38 259 HIS A O 1
ATOM 2043 N N . PRO A 1 260 ? 6.184 35.844 23.703 1 89.56 260 PRO A N 1
ATOM 2044 C CA . PRO A 1 260 ? 6.809 37.062 24.25 1 89.56 260 PRO A CA 1
ATOM 2045 C C . PRO A 1 260 ? 8.328 37.062 24.078 1 89.56 260 PRO A C 1
ATOM 2047 O O . PRO A 1 260 ? 8.93 38.156 24 1 89.56 260 PRO A O 1
ATOM 2050 N N . VAL A 1 261 ? 8.93 35.969 23.969 1 87.25 261 VAL A N 1
ATOM 2051 C CA . VAL A 1 261 ? 10.383 35.906 24 1 87.25 261 VAL A CA 1
ATOM 2052 C C . VAL A 1 261 ? 10.93 35.625 22.594 1 87.25 261 VAL A C 1
ATOM 2054 O O . VAL A 1 261 ? 11.961 36.156 22.203 1 87.25 261 VAL A O 1
ATOM 2057 N N . LEU A 1 262 ? 10.305 34.812 21.734 1 86.81 262 LEU A N 1
ATOM 2058 C CA . LEU A 1 262 ? 10.836 34.281 20.484 1 86.81 262 LEU A CA 1
ATOM 2059 C C . LEU A 1 262 ? 10.789 35.344 19.391 1 86.81 262 LEU A C 1
ATOM 2061 O O . LEU A 1 262 ? 11.352 35.188 18.312 1 86.81 262 LEU A O 1
ATOM 2065 N N . GLN A 1 263 ? 10.562 36.656 19.672 1 72.94 263 GLN A N 1
ATOM 2066 C CA . GLN A 1 263 ? 10.297 37.625 18.625 1 72.94 263 GLN A CA 1
ATOM 2067 C C . GLN A 1 263 ? 11.57 38.375 18.219 1 72.94 263 GLN A C 1
ATOM 2069 O O . GLN A 1 263 ? 11.508 39.5 17.75 1 72.94 263 GLN A O 1
ATOM 2074 N N . ALA A 1 264 ? 12.586 37.594 18.031 1 69.44 264 ALA A N 1
ATOM 2075 C CA . ALA A 1 264 ? 13.766 38.344 17.578 1 69.44 264 ALA A CA 1
ATOM 2076 C C . ALA A 1 264 ? 13.656 38.688 16.094 1 69.44 264 ALA A C 1
ATOM 2078 O O . ALA A 1 264 ? 13.289 37.812 15.273 1 69.44 264 ALA A O 1
ATOM 2079 N N . ASN A 1 265 ? 13.672 39.969 15.812 1 71.38 265 ASN A N 1
ATOM 2080 C CA . ASN A 1 265 ? 13.508 40.438 14.445 1 71.38 265 ASN A CA 1
ATOM 2081 C C . ASN A 1 265 ? 14.844 40.469 13.703 1 71.38 265 ASN A C 1
ATOM 2083 O O . ASN A 1 265 ? 15.781 41.125 14.148 1 71.38 265 ASN A O 1
ATOM 2087 N N . ARG A 1 266 ? 14.969 39.469 12.852 1 81.44 266 ARG A N 1
ATOM 2088 C CA . ARG A 1 266 ? 16.094 39.531 11.93 1 81.44 266 ARG A CA 1
ATOM 2089 C C . ARG A 1 266 ? 15.766 40.344 10.695 1 81.44 266 ARG A C 1
ATOM 2091 O O . ARG A 1 266 ? 14.633 40.312 10.195 1 81.44 266 ARG A O 1
ATOM 2098 N N . ARG A 1 267 ? 16.797 41.156 10.359 1 86.19 267 ARG A N 1
ATOM 2099 C CA . ARG A 1 267 ? 16.609 41.969 9.172 1 86.19 267 ARG A CA 1
ATOM 2100 C C . ARG A 1 267 ? 17.406 41.438 7.992 1 86.19 267 ARG A C 1
ATOM 2102 O O . ARG A 1 267 ? 18.562 41.031 8.148 1 86.19 267 ARG A O 1
ATOM 2109 N N . ARG A 1 268 ? 16.719 41.438 6.91 1 91.19 268 ARG A N 1
ATOM 2110 C CA . ARG A 1 268 ? 17.391 40.969 5.695 1 91.19 268 ARG A CA 1
ATOM 2111 C C . ARG A 1 268 ? 18.344 42.031 5.16 1 91.19 268 ARG A C 1
ATOM 2113 O O . ARG A 1 268 ? 18.062 43.219 5.223 1 91.19 268 ARG A O 1
ATOM 2120 N N . ALA A 1 269 ? 19.469 41.531 4.605 1 92.19 269 ALA A N 1
ATOM 2121 C CA . ALA A 1 269 ? 20.422 42.438 3.949 1 92.19 269 ALA A CA 1
ATOM 2122 C C . ALA A 1 269 ? 19.797 43.094 2.727 1 92.19 269 ALA A C 1
ATOM 2124 O O . ALA A 1 269 ? 19.969 44.312 2.498 1 92.19 269 ALA A O 1
ATOM 2125 N N . VAL A 1 270 ? 19.156 42.344 1.928 1 94.56 270 VAL A N 1
ATOM 2126 C CA . VAL A 1 270 ? 18.406 42.781 0.755 1 94.56 270 VAL A CA 1
ATOM 2127 C C . VAL A 1 270 ? 16.969 42.281 0.828 1 94.56 270 VAL A C 1
ATOM 2129 O O . VAL A 1 270 ? 16.75 41.062 1.015 1 94.56 270 VAL A O 1
ATOM 2132 N N . PRO A 1 271 ? 16.125 43.25 0.701 1 93.94 271 PRO A N 1
ATOM 2133 C CA . PRO A 1 271 ? 14.727 42.812 0.765 1 93.94 271 PRO A CA 1
ATOM 2134 C C . PRO A 1 271 ? 14.375 41.812 -0.335 1 93.94 271 PRO A C 1
ATOM 2136 O O . PRO A 1 271 ? 14.961 41.844 -1.421 1 93.94 271 PRO A O 1
ATOM 2139 N N . LEU A 1 272 ? 13.406 40.938 -0.028 1 94.81 272 LEU A N 1
ATOM 2140 C CA . LEU A 1 272 ? 12.984 39.906 -0.983 1 94.81 272 LEU A CA 1
ATOM 2141 C C . LEU A 1 272 ? 12.461 40.562 -2.264 1 94.81 272 LEU A C 1
ATOM 2143 O O . LEU A 1 272 ? 12.672 40.031 -3.359 1 94.81 272 LEU A O 1
ATOM 2147 N N . SER A 1 273 ? 11.836 41.688 -2.125 1 94.69 273 SER A N 1
ATOM 2148 C CA . SER A 1 273 ? 11.234 42.375 -3.256 1 94.69 273 SER A CA 1
ATOM 2149 C C . SER A 1 273 ? 12.289 42.812 -4.273 1 94.69 273 SER A C 1
ATOM 2151 O O . SER A 1 273 ? 12 42.875 -5.469 1 94.69 273 SER A O 1
ATOM 2153 N N . ALA A 1 274 ? 13.43 42.938 -3.826 1 94.19 274 ALA A N 1
ATOM 2154 C CA . ALA A 1 274 ? 14.484 43.5 -4.688 1 94.19 274 ALA A CA 1
ATOM 2155 C C . ALA A 1 274 ? 15.258 42.375 -5.367 1 94.19 274 ALA A C 1
ATOM 2157 O O . ALA A 1 274 ? 15.984 42.594 -6.336 1 94.19 274 ALA A O 1
ATOM 2158 N N . ARG A 1 275 ? 15.078 41.219 -4.98 1 94.94 275 ARG A N 1
ATOM 2159 C CA . ARG A 1 275 ? 15.953 40.188 -5.535 1 94.94 275 ARG A CA 1
ATOM 2160 C C . ARG A 1 275 ? 15.141 39 -6.055 1 94.94 275 ARG A C 1
ATOM 2162 O O . ARG A 1 275 ? 15.703 37.938 -6.363 1 94.94 275 ARG A O 1
ATOM 2169 N N . THR A 1 276 ? 13.859 39.094 -6.047 1 97.31 276 THR A N 1
ATOM 2170 C CA . THR A 1 276 ? 13.016 38 -6.535 1 97.31 276 THR A CA 1
ATOM 2171 C C . THR A 1 276 ? 12.391 38.375 -7.879 1 97.31 276 THR A C 1
ATOM 2173 O O . THR A 1 276 ? 11.812 39.469 -8.023 1 97.31 276 THR A O 1
ATOM 2176 N N . ARG A 1 277 ? 12.516 37.531 -8.812 1 97.31 277 ARG A N 1
ATOM 2177 C CA . ARG A 1 277 ? 11.805 37.625 -10.078 1 97.31 277 ARG A CA 1
ATOM 2178 C C . ARG A 1 277 ? 10.789 36.5 -10.234 1 97.31 277 ARG A C 1
ATOM 2180 O O . ARG A 1 277 ? 11.117 35.344 -10 1 97.31 277 ARG A O 1
ATOM 2187 N N . ILE A 1 278 ? 9.586 36.875 -10.602 1 97.81 278 ILE A N 1
ATOM 2188 C CA . ILE A 1 278 ? 8.5 35.906 -10.68 1 97.81 278 ILE A CA 1
ATOM 2189 C C . ILE A 1 278 ? 8.031 35.781 -12.125 1 97.81 278 ILE A C 1
ATOM 2191 O O . ILE A 1 278 ? 7.844 36.781 -12.812 1 97.81 278 ILE A O 1
ATOM 2195 N N . PHE A 1 279 ? 7.902 34.562 -12.539 1 96.94 279 PHE A N 1
ATOM 2196 C CA . PHE A 1 279 ? 7.457 34.25 -13.891 1 96.94 279 PHE A CA 1
ATOM 2197 C C . PHE A 1 279 ? 6.219 33.375 -13.867 1 96.94 279 PHE A C 1
ATOM 2199 O O . PHE A 1 279 ? 6.137 32.438 -13.07 1 96.94 279 PHE A O 1
ATOM 2206 N N . SER A 1 280 ? 5.254 33.688 -14.719 1 95.94 280 SER A N 1
ATOM 2207 C CA . SER A 1 280 ? 4.055 32.875 -14.867 1 95.94 280 SER A CA 1
ATOM 2208 C C . SER A 1 280 ? 3.949 32.312 -16.281 1 95.94 280 SER A C 1
ATOM 2210 O O . SER A 1 280 ? 4.324 32.969 -17.25 1 95.94 280 SER A O 1
ATOM 2212 N N . PHE A 1 281 ? 3.424 31.141 -16.391 1 92.5 281 PHE A N 1
ATOM 2213 C CA . PHE A 1 281 ? 3.271 30.516 -17.703 1 92.5 281 PHE A CA 1
ATOM 2214 C C . PHE A 1 281 ? 1.973 30.953 -18.359 1 92.5 281 PHE A C 1
ATOM 2216 O O . PHE A 1 281 ? 1.798 30.797 -19.578 1 92.5 281 PHE A O 1
ATOM 2223 N N . GLY A 1 282 ? 0.966 31.438 -17.547 1 88.5 282 GLY A N 1
ATOM 2224 C CA . GLY A 1 282 ? -0.224 31.922 -18.234 1 88.5 282 GLY A CA 1
ATOM 2225 C C . GLY A 1 282 ? -1.338 32.312 -17.281 1 88.5 282 GLY A C 1
ATOM 2226 O O . GLY A 1 282 ? -1.205 32.188 -16.062 1 88.5 282 GLY A O 1
ATOM 2227 N N . PRO A 1 283 ? -2.428 32.781 -17.812 1 86.56 283 PRO A N 1
ATOM 2228 C CA . PRO A 1 283 ? -3.521 33.344 -17.016 1 86.56 283 PRO A CA 1
ATOM 2229 C C . PRO A 1 283 ? -4.453 32.25 -16.469 1 86.56 283 PRO A C 1
ATOM 2231 O O . PRO A 1 283 ? -5.184 32.5 -15.5 1 86.56 283 PRO A O 1
ATOM 2234 N N . LYS A 1 284 ? -4.422 31.078 -17.109 1 85.69 284 LYS A N 1
ATOM 2235 C CA . LYS A 1 284 ? -5.336 30.031 -16.656 1 85.69 284 LYS A CA 1
ATOM 2236 C C . LYS A 1 284 ? -4.949 29.531 -15.273 1 85.69 284 LYS A C 1
ATOM 2238 O O . LYS A 1 284 ? -3.773 29.266 -15.008 1 85.69 284 LYS A O 1
ATOM 2243 N N . ASP A 1 285 ? -5.977 29.359 -14.539 1 85.75 285 ASP A N 1
ATOM 2244 C CA . ASP A 1 285 ? -5.723 28.891 -13.172 1 85.75 285 ASP A CA 1
ATOM 2245 C C . ASP A 1 285 ? -5.254 27.438 -13.156 1 85.75 285 ASP A C 1
ATOM 2247 O O . ASP A 1 285 ? -5.785 26.609 -13.891 1 85.75 285 ASP A O 1
ATOM 2251 N N . ALA A 1 286 ? -4.27 27.281 -12.367 1 82.5 286 ALA A N 1
ATOM 2252 C CA . ALA A 1 286 ? -3.742 25.922 -12.211 1 82.5 286 ALA A CA 1
ATOM 2253 C C . ALA A 1 286 ? -4.773 25 -11.57 1 82.5 286 ALA A C 1
ATOM 2255 O O . ALA A 1 286 ? -5.402 25.359 -10.57 1 82.5 286 ALA A O 1
ATOM 2256 N N . SER A 1 287 ? -5.055 23.875 -12.203 1 81 287 SER A N 1
ATOM 2257 C CA . SER A 1 287 ? -5.941 22.859 -11.648 1 81 287 SER A CA 1
ATOM 2258 C C . SER A 1 287 ? -5.488 21.453 -12.031 1 81 287 SER A C 1
ATOM 2260 O O . SER A 1 287 ? -4.879 21.266 -13.086 1 81 287 SER A O 1
ATOM 2262 N N . ILE A 1 288 ? -5.801 20.562 -11.141 1 75.94 288 ILE A N 1
ATOM 2263 C CA . ILE A 1 288 ? -5.402 19.188 -11.375 1 75.94 288 ILE A CA 1
ATOM 2264 C C . ILE A 1 288 ? -6.094 18.656 -12.633 1 75.94 288 ILE A C 1
ATOM 2266 O O . ILE A 1 288 ? -5.492 17.906 -13.414 1 75.94 288 ILE A O 1
ATOM 2270 N N . ASN A 1 289 ? -7.297 19.031 -12.844 1 73.69 289 ASN A N 1
ATOM 2271 C CA . ASN A 1 289 ? -8.039 18.594 -14.023 1 73.69 289 ASN A CA 1
ATOM 2272 C C . ASN A 1 289 ? -7.387 19.109 -15.305 1 73.69 289 ASN A C 1
ATOM 2274 O O . ASN A 1 289 ? -7.32 18.375 -16.297 1 73.69 289 ASN A O 1
ATOM 2278 N N . TRP A 1 290 ? -6.945 20.266 -15.227 1 76.06 290 TRP A N 1
ATOM 2279 C CA . TRP A 1 290 ? -6.254 20.828 -16.375 1 76.06 290 TRP A CA 1
ATOM 2280 C C . TRP A 1 290 ? -4.949 20.094 -16.656 1 76.06 290 TRP A C 1
ATOM 2282 O O . TRP A 1 290 ? -4.609 19.844 -17.812 1 76.06 290 TRP A O 1
ATOM 2292 N N . PHE A 1 291 ? -4.293 19.656 -15.625 1 74.75 291 PHE A N 1
ATOM 2293 C CA . PHE A 1 291 ? -3.006 18.984 -15.742 1 74.75 291 PHE A CA 1
ATOM 2294 C C . PHE A 1 291 ? -3.178 17.578 -16.312 1 74.75 291 PHE A C 1
ATOM 2296 O O . PHE A 1 291 ? -2.293 17.078 -17.016 1 74.75 291 PHE A O 1
ATOM 2303 N N . LYS A 1 292 ? -4.262 16.906 -15.969 1 66.56 292 LYS A N 1
ATOM 2304 C CA . LYS A 1 292 ? -4.504 15.523 -16.375 1 66.56 292 LYS A CA 1
ATOM 2305 C C . LYS A 1 292 ? -4.82 15.43 -17.859 1 66.56 292 LYS A C 1
ATOM 2307 O O . LYS A 1 292 ? -4.68 14.359 -18.469 1 66.56 292 LYS A O 1
ATOM 2312 N N . GLU A 1 293 ? -5.41 16.469 -18.375 1 60.38 293 GLU A N 1
ATOM 2313 C CA . GLU A 1 293 ? -5.684 16.469 -19.812 1 60.38 293 GLU A CA 1
ATOM 2314 C C . GLU A 1 293 ? -4.406 16.25 -20.609 1 60.38 293 GLU A C 1
ATOM 2316 O O . GLU A 1 293 ? -3.889 17.188 -21.234 1 60.38 293 GLU A O 1
ATOM 2321 N N . GLN A 1 294 ? -3.857 14.883 -20.562 1 55.94 294 GLN A N 1
ATOM 2322 C CA . GLN A 1 294 ? -2.689 14.312 -21.219 1 55.94 294 GLN A CA 1
ATO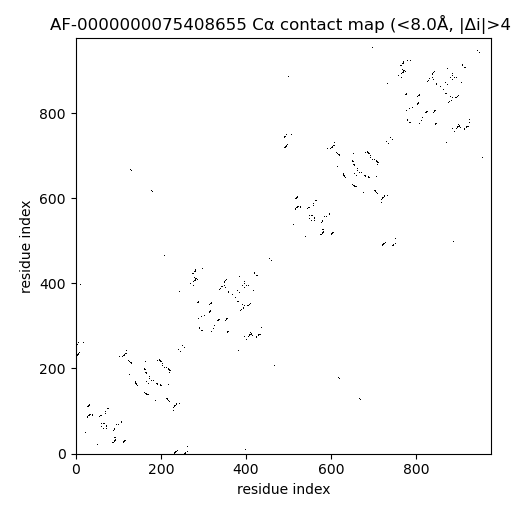M 2323 C C . GLN A 1 294 ? -1.408 15.023 -20.797 1 55.94 294 GLN A C 1
ATOM 2325 O O . GLN A 1 294 ? -0.462 15.141 -21.578 1 55.94 294 GLN A O 1
ATOM 2330 N N . CYS A 1 295 ? -1.452 15.641 -19.609 1 58.44 295 CYS A N 1
ATOM 2331 C CA . CYS A 1 295 ? -0.315 16.281 -18.953 1 58.44 295 CYS A CA 1
ATOM 2332 C C . CYS A 1 295 ? 0.367 17.281 -19.891 1 58.44 295 CYS A C 1
ATOM 2334 O O . CYS A 1 295 ? 1.551 17.578 -19.719 1 58.44 295 CYS A O 1
ATOM 2336 N N . GLN A 1 296 ? -0.417 17.781 -20.812 1 73.44 296 GLN A N 1
ATOM 2337 C CA . GLN A 1 296 ? 0.177 18.562 -21.891 1 73.44 296 GLN A CA 1
ATOM 2338 C C . GLN A 1 296 ? 0.674 19.922 -21.391 1 73.44 296 GLN A C 1
ATOM 2340 O O . GLN A 1 296 ? 1.788 20.328 -21.703 1 73.44 296 GLN A O 1
ATOM 2345 N N . PRO A 1 297 ? -0.069 20.5 -20.453 1 78 297 PRO A N 1
ATOM 2346 C CA . PRO A 1 297 ? 0.444 21.797 -20.016 1 78 297 PRO A CA 1
ATOM 2347 C C . PRO A 1 297 ? 1.72 21.672 -19.172 1 78 297 PRO A C 1
ATOM 2349 O O . PRO A 1 297 ? 2.635 22.484 -19.328 1 78 297 PRO A O 1
ATOM 2352 N N . LEU A 1 298 ? 1.803 20.734 -18.359 1 81.75 298 LEU A N 1
ATOM 2353 C CA . LEU A 1 298 ? 2.977 20.578 -17.516 1 81.75 298 LEU A CA 1
ATOM 2354 C C . LEU A 1 298 ? 4.18 20.109 -18.328 1 81.75 298 LEU A C 1
ATOM 2356 O O . LEU A 1 298 ? 5.316 20.484 -18.016 1 81.75 298 LEU A O 1
ATOM 2360 N N . LYS A 1 299 ? 3.838 19.297 -19.281 1 79.81 299 LYS A N 1
ATOM 2361 C CA . LYS A 1 299 ? 4.914 18.891 -20.172 1 79.81 299 LYS A CA 1
ATOM 2362 C C . LYS A 1 299 ? 5.516 20.094 -20.906 1 79.81 299 LYS A C 1
ATOM 2364 O O . LYS A 1 299 ? 6.738 20.203 -21 1 79.81 299 LYS A O 1
ATOM 2369 N N . ALA A 1 300 ? 4.668 20.922 -21.406 1 82.31 300 ALA A N 1
ATOM 2370 C CA . ALA A 1 300 ? 5.125 22.125 -22.109 1 82.31 300 ALA A CA 1
ATOM 2371 C C . ALA A 1 300 ? 5.934 23.016 -21.172 1 82.31 300 ALA A C 1
ATOM 2373 O O . ALA A 1 300 ? 6.98 23.547 -21.562 1 82.31 300 ALA A O 1
ATOM 2374 N N . ALA A 1 301 ? 5.457 23.234 -20 1 86.75 301 ALA A N 1
ATOM 2375 C CA . ALA A 1 301 ? 6.18 24.031 -19.016 1 86.75 301 ALA A CA 1
ATOM 2376 C C . ALA A 1 301 ? 7.535 23.406 -18.688 1 86.75 301 ALA A C 1
ATOM 2378 O O . ALA A 1 301 ? 8.547 24.109 -18.609 1 86.75 301 ALA A O 1
ATOM 2379 N N . GLY A 1 302 ? 7.52 22.141 -18.516 1 84.12 302 GLY A N 1
ATOM 2380 C CA . GLY A 1 302 ? 8.75 21.422 -18.219 1 84.12 302 GLY A CA 1
ATOM 2381 C C . GLY A 1 302 ? 9.789 21.547 -19.312 1 84.12 302 GLY A C 1
ATOM 2382 O O . GLY A 1 302 ? 10.969 21.734 -19.047 1 84.12 302 GLY A O 1
ATOM 2383 N N . GLU A 1 303 ? 9.352 21.406 -20.484 1 82.75 303 GLU A N 1
ATOM 2384 C CA . GLU A 1 303 ? 10.25 21.531 -21.625 1 82.75 303 GLU A CA 1
ATOM 2385 C C . GLU A 1 303 ? 10.836 22.938 -21.719 1 82.75 303 GLU A C 1
ATOM 2387 O O . GLU A 1 303 ? 12.023 23.094 -22 1 82.75 303 GLU A O 1
ATOM 2392 N N . TRP A 1 304 ? 10.047 23.859 -21.562 1 87.88 304 T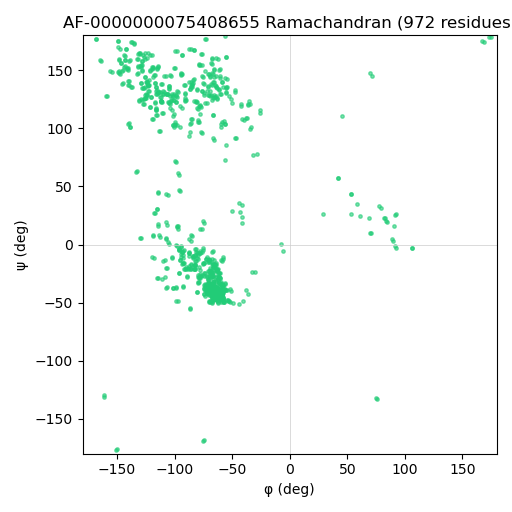RP A N 1
ATOM 2393 C CA . TRP A 1 304 ? 10.523 25.234 -21.578 1 87.88 304 TRP A CA 1
ATOM 2394 C C . TRP A 1 304 ? 11.578 25.453 -20.5 1 87.88 304 TRP A C 1
ATOM 2396 O O . TRP A 1 304 ? 12.633 26.031 -20.766 1 87.88 304 TRP A O 1
ATOM 2406 N N . LEU A 1 305 ? 11.297 25.047 -19.328 1 89.94 305 LEU A N 1
ATOM 2407 C CA . LEU A 1 305 ? 12.211 25.203 -18.203 1 89.94 305 LEU A CA 1
ATOM 2408 C C . LEU A 1 305 ? 13.547 24.516 -18.484 1 89.94 305 LEU A C 1
ATOM 2410 O O . LEU A 1 305 ? 14.609 25.078 -18.219 1 89.94 305 LEU A O 1
ATOM 2414 N N . ALA A 1 306 ? 13.414 23.359 -18.969 1 85.75 306 ALA A N 1
ATOM 2415 C CA . ALA A 1 306 ? 14.625 22.594 -19.266 1 85.75 306 ALA A CA 1
ATOM 2416 C C . ALA A 1 306 ? 15.492 23.297 -20.312 1 85.75 306 ALA A C 1
ATOM 2418 O O . ALA A 1 306 ? 16.719 23.234 -20.25 1 85.75 306 ALA A O 1
ATOM 2419 N N . THR A 1 307 ? 14.898 23.953 -21.188 1 85.12 307 THR A N 1
ATOM 2420 C CA . THR A 1 307 ? 15.594 24.625 -22.281 1 85.12 307 THR A CA 1
ATOM 2421 C C . THR A 1 307 ? 16.188 25.938 -21.812 1 85.12 307 THR A C 1
ATOM 2423 O O . THR A 1 307 ? 17.281 26.328 -22.266 1 85.12 307 THR A O 1
ATOM 2426 N N . HIS A 1 308 ? 15.594 26.578 -20.922 1 89.56 308 HIS A N 1
ATOM 2427 C CA . HIS A 1 308 ? 15.961 27.969 -20.641 1 89.56 308 HIS A CA 1
ATOM 2428 C C . HIS A 1 308 ? 16.719 28.094 -19.328 1 89.56 308 HIS A C 1
ATOM 2430 O O . HIS A 1 308 ? 17.375 29.109 -19.078 1 89.56 308 HIS A O 1
ATOM 2436 N N . ILE A 1 309 ? 16.562 27.109 -18.516 1 90.25 309 ILE A N 1
ATOM 2437 C CA . ILE A 1 309 ? 17.234 27.172 -17.219 1 90.25 309 ILE A CA 1
ATOM 2438 C C . ILE A 1 309 ? 18.344 26.125 -17.172 1 90.25 309 ILE A C 1
ATOM 2440 O O . ILE A 1 309 ? 18.078 24.938 -17.078 1 90.25 309 ILE A O 1
ATOM 2444 N N . ASN A 1 310 ? 19.562 26.578 -17.125 1 87.56 310 ASN A N 1
ATOM 2445 C CA . ASN A 1 310 ? 20.719 25.688 -17.172 1 87.56 310 ASN A CA 1
ATOM 2446 C C . ASN A 1 310 ? 21.547 25.766 -15.898 1 87.56 310 ASN A C 1
ATOM 2448 O O . ASN A 1 310 ? 22.781 25.641 -15.938 1 87.56 310 ASN A O 1
ATOM 2452 N N . ARG A 1 311 ? 20.984 26.078 -14.852 1 90.06 311 ARG A N 1
ATOM 2453 C CA . ARG A 1 311 ? 21.609 26.109 -13.531 1 90.06 311 ARG A CA 1
ATOM 2454 C C . ARG A 1 311 ? 20.812 25.25 -12.547 1 90.06 311 ARG A C 1
ATOM 2456 O O . ARG A 1 311 ? 19.688 24.859 -12.82 1 90.06 311 ARG A O 1
ATOM 2463 N N . PRO A 1 312 ? 21.438 24.969 -11.469 1 90.44 312 PRO A N 1
ATOM 2464 C CA . PRO A 1 312 ? 20.703 24.156 -10.492 1 90.44 312 PRO A CA 1
ATOM 2465 C C . PRO A 1 312 ? 19.359 24.781 -10.094 1 90.44 312 PRO A C 1
ATOM 2467 O O . PRO A 1 312 ? 19.281 25.969 -9.828 1 90.44 312 PRO A O 1
ATOM 2470 N N . ALA A 1 313 ? 18.375 24 -10.148 1 93.31 313 ALA A N 1
ATOM 2471 C CA . ALA A 1 313 ? 17.016 24.438 -9.852 1 93.31 313 ALA A CA 1
ATOM 2472 C C . ALA A 1 313 ? 16.203 23.312 -9.234 1 93.31 313 ALA A C 1
ATOM 2474 O O . ALA A 1 313 ? 16.625 22.156 -9.227 1 93.31 313 ALA A O 1
ATOM 2475 N N . TYR A 1 314 ? 15.125 23.672 -8.547 1 91.19 314 TYR A N 1
ATOM 2476 C CA . TYR A 1 314 ? 14.242 22.641 -8.023 1 91.19 314 TYR A CA 1
ATOM 2477 C C . TYR A 1 314 ? 12.789 22.906 -8.414 1 91.19 314 TYR A C 1
ATOM 2479 O O . TYR A 1 314 ? 12.438 24.016 -8.805 1 91.19 314 TYR A O 1
ATOM 2487 N N . TYR A 1 315 ? 12.047 21.844 -8.453 1 90.31 315 TYR A N 1
ATOM 2488 C CA . TYR A 1 315 ? 10.648 21.953 -8.852 1 90.31 315 TYR A CA 1
ATOM 2489 C C . TYR A 1 315 ? 9.766 21 -8.055 1 90.31 315 TYR A C 1
ATOM 2491 O O . TYR A 1 315 ? 10.273 20.141 -7.34 1 90.31 315 TYR A O 1
ATOM 2499 N N . THR A 1 316 ? 8.516 21.25 -8.07 1 89.38 316 THR A N 1
ATOM 2500 C CA . THR A 1 316 ? 7.539 20.359 -7.449 1 89.38 316 THR A CA 1
ATOM 2501 C C . THR A 1 316 ? 6.379 20.078 -8.398 1 89.38 316 THR A C 1
ATOM 2503 O O . THR A 1 316 ? 6.074 20.906 -9.266 1 89.38 316 THR A O 1
ATOM 2506 N N . LEU A 1 317 ? 5.793 18.797 -8.289 1 84.25 317 LEU A N 1
ATOM 2507 C CA . LEU A 1 317 ? 4.703 18.328 -9.141 1 84.25 317 LEU A CA 1
ATOM 2508 C C . LEU A 1 317 ? 3.689 17.531 -8.328 1 84.25 317 LEU A C 1
ATOM 2510 O O . LEU A 1 317 ? 4.02 17 -7.27 1 84.25 317 LEU A O 1
ATOM 2514 N N . ASN A 1 318 ? 2.451 17.547 -9.055 1 75.69 318 ASN A N 1
ATOM 2515 C CA . ASN A 1 318 ? 1.463 16.641 -8.477 1 75.69 318 ASN A CA 1
ATOM 2516 C C . ASN A 1 318 ? 1.784 15.18 -8.797 1 75.69 318 ASN A C 1
ATOM 2518 O O . ASN A 1 318 ? 2.225 14.867 -9.906 1 75.69 318 ASN A O 1
ATOM 2522 N N . GLY A 1 319 ? 1.838 14.148 -7.879 1 60.34 319 GLY A N 1
ATOM 2523 C CA . GLY A 1 319 ? 2.094 12.719 -7.926 1 60.34 319 GLY A CA 1
ATOM 2524 C C . GLY A 1 319 ? 2.191 12.172 -9.344 1 60.34 319 GLY A C 1
ATOM 2525 O O . GLY A 1 319 ? 2.301 10.961 -9.539 1 60.34 319 GLY A O 1
ATOM 2526 N N . HIS A 1 320 ? 2.068 12.945 -10.492 1 55.97 320 HIS A N 1
ATOM 2527 C CA . HIS A 1 320 ? 2.043 12.367 -11.836 1 55.97 320 HIS A CA 1
ATOM 2528 C C . HIS A 1 320 ? 3.453 12.195 -12.383 1 55.97 320 HIS A C 1
ATOM 2530 O O . HIS A 1 320 ? 4.168 13.18 -12.594 1 55.97 320 HIS A O 1
ATOM 2536 N N . LYS A 1 321 ? 4.016 10.969 -12.258 1 52.56 321 LYS A N 1
ATOM 2537 C CA . LYS A 1 321 ? 5.383 10.594 -12.609 1 52.56 321 LYS A CA 1
ATOM 2538 C C . LYS A 1 321 ? 5.711 10.992 -14.039 1 52.56 321 LYS A C 1
ATOM 2540 O O . LYS A 1 321 ? 6.832 11.422 -14.336 1 52.56 321 LYS A O 1
ATOM 2545 N N . GLU A 1 322 ? 4.812 10.641 -14.961 1 49.72 322 GLU A N 1
ATOM 2546 C CA . GLU A 1 322 ? 5.219 10.516 -16.359 1 49.72 322 GLU A CA 1
ATOM 2547 C C . GLU A 1 322 ? 5.527 11.875 -16.969 1 49.72 322 GLU A C 1
ATOM 2549 O O . GLU A 1 322 ? 6.242 11.969 -17.969 1 49.72 322 GLU A O 1
ATOM 2554 N N . ILE A 1 323 ? 4.945 12.727 -16.469 1 48.75 323 ILE A N 1
ATOM 2555 C CA . ILE A 1 323 ? 4.844 13.93 -17.281 1 48.75 323 ILE A CA 1
ATOM 2556 C C . ILE A 1 323 ? 6.223 14.555 -17.453 1 48.75 323 ILE A C 1
ATOM 2558 O O . ILE A 1 323 ? 6.555 15.055 -18.531 1 48.75 323 ILE A O 1
ATOM 2562 N N . VAL A 1 324 ? 7.066 14.734 -16.359 1 54.03 324 VAL A N 1
ATOM 2563 C CA . VAL A 1 324 ? 8.039 15.82 -16.484 1 54.03 324 VAL A CA 1
ATOM 2564 C C . VAL A 1 324 ? 9.422 15.242 -16.734 1 54.03 324 VAL A C 1
ATOM 2566 O O . VAL A 1 324 ? 10.406 15.664 -16.109 1 54.03 324 VAL A O 1
ATOM 2569 N N . ASP A 1 325 ? 9.461 14.328 -17.516 1 55.53 325 ASP A N 1
ATOM 2570 C CA . ASP A 1 325 ? 10.75 13.797 -17.953 1 55.53 325 ASP A CA 1
ATOM 2571 C C . ASP A 1 325 ? 11.727 14.93 -18.281 1 55.53 325 ASP A C 1
ATOM 2573 O O . ASP A 1 325 ? 12.914 14.844 -17.953 1 55.53 325 ASP A O 1
ATOM 2577 N N . PRO A 1 326 ? 11.273 15.852 -19.094 1 51.88 326 PRO A N 1
ATOM 2578 C CA . PRO A 1 326 ? 12.305 16.781 -19.562 1 51.88 326 PRO A CA 1
ATOM 2579 C C . PRO A 1 326 ? 12.977 17.547 -18.422 1 51.88 326 PRO A C 1
ATOM 2581 O O . PRO A 1 326 ? 14.109 18 -18.562 1 51.88 326 PRO A O 1
ATOM 2584 N N . ILE A 1 327 ? 12.25 17.781 -17.297 1 58.5 327 ILE A N 1
ATOM 2585 C CA . ILE A 1 327 ? 12.906 18.484 -16.188 1 58.5 327 ILE A CA 1
ATOM 2586 C C . ILE A 1 327 ? 13.852 17.531 -15.469 1 58.5 327 ILE A C 1
ATOM 2588 O O . ILE A 1 327 ? 14.594 17.938 -14.57 1 58.5 327 ILE A O 1
ATOM 2592 N N . ARG A 1 328 ? 13.742 16.344 -15.961 1 57.38 328 ARG A N 1
ATOM 2593 C CA . ARG A 1 328 ? 14.602 15.367 -15.297 1 57.38 328 ARG A CA 1
ATOM 2594 C C . ARG A 1 328 ? 16.062 15.547 -15.711 1 57.38 328 ARG A C 1
ATOM 2596 O O . ARG A 1 328 ? 16.891 14.68 -15.453 1 57.38 328 ARG A O 1
ATOM 2603 N N . SER A 1 329 ? 16.281 16.75 -16.234 1 60.22 329 SER A N 1
ATOM 2604 C CA . SER A 1 329 ? 17.688 17.031 -16.5 1 60.22 329 SER A CA 1
ATOM 2605 C C . SER A 1 329 ? 18.5 17.062 -15.211 1 60.22 329 SER A C 1
ATOM 2607 O O . SER A 1 329 ? 17.938 17.203 -14.125 1 60.22 329 SER A O 1
ATOM 2609 N N . ARG A 1 330 ? 19.734 16.906 -15.367 1 66.75 330 ARG A N 1
ATOM 2610 C CA . ARG A 1 330 ? 20.75 16.766 -14.32 1 66.75 330 ARG A CA 1
ATOM 2611 C C . ARG A 1 330 ? 20.75 17.969 -13.391 1 66.75 330 ARG A C 1
ATOM 2613 O O . ARG A 1 330 ? 21.203 17.891 -12.25 1 66.75 330 ARG A O 1
ATOM 2620 N N . HIS A 1 331 ? 20.016 19.125 -13.797 1 82.25 331 HIS A N 1
ATOM 2621 C CA . HIS A 1 331 ? 20.141 20.312 -12.969 1 82.25 331 HIS A CA 1
ATOM 2622 C C . HIS A 1 331 ? 18.922 20.5 -12.07 1 82.25 331 HIS A C 1
ATOM 2624 O O . HIS A 1 331 ? 18.938 21.328 -11.164 1 82.25 331 HIS A O 1
ATOM 2630 N N . TRP A 1 332 ? 17.922 19.734 -12.336 1 86.88 332 TRP A N 1
ATOM 2631 C CA . TRP A 1 332 ? 16.688 19.953 -11.594 1 86.88 332 TRP A CA 1
ATOM 2632 C C . TRP A 1 332 ? 16.484 18.875 -10.539 1 86.88 332 TRP A C 1
ATOM 2634 O O . TRP A 1 332 ? 16.672 17.688 -10.812 1 86.88 332 TRP A O 1
ATOM 2644 N N . GLU A 1 333 ? 16.141 19.391 -9.43 1 85.5 333 GLU A N 1
ATOM 2645 C CA . GLU A 1 333 ? 15.82 18.469 -8.344 1 85.5 333 GLU A CA 1
ATOM 2646 C C . GLU A 1 333 ? 14.336 18.516 -7.988 1 85.5 333 GLU A C 1
ATOM 2648 O O . GLU A 1 333 ? 13.789 19.594 -7.766 1 85.5 333 GLU A O 1
ATOM 2653 N N . LYS A 1 334 ? 13.734 17.406 -7.98 1 85.88 334 LYS A N 1
ATOM 2654 C CA . LYS A 1 334 ? 12.328 17.344 -7.578 1 85.88 334 LYS A CA 1
ATOM 2655 C C . LYS A 1 334 ? 12.188 17.344 -6.059 1 85.88 334 LYS A C 1
ATOM 2657 O O . LYS A 1 334 ? 12.898 16.625 -5.359 1 85.88 334 LYS A O 1
ATOM 2662 N N . VAL A 1 335 ? 11.25 18.219 -5.617 1 84.5 335 VAL A N 1
ATOM 2663 C CA . VAL A 1 335 ? 10.992 18.281 -4.184 1 84.5 335 VAL A CA 1
ATOM 2664 C C . VAL A 1 335 ? 9.492 18.141 -3.922 1 84.5 335 VAL A C 1
ATOM 2666 O O . VAL A 1 335 ? 8.672 18.359 -4.82 1 84.5 335 VAL A O 1
ATOM 2669 N N . ALA A 1 336 ? 9.195 17.719 -2.697 1 81.38 336 ALA A N 1
ATOM 2670 C CA . ALA A 1 336 ? 7.789 17.609 -2.32 1 81.38 336 ALA A CA 1
ATOM 2671 C C . ALA A 1 336 ? 7.141 18.984 -2.18 1 81.38 336 ALA A C 1
ATOM 2673 O O . ALA A 1 336 ? 7.781 19.922 -1.728 1 81.38 336 ALA A O 1
ATOM 2674 N N . PRO A 1 337 ? 5.914 19 -2.525 1 78.56 337 PRO A N 1
ATOM 2675 C CA . PRO A 1 337 ? 5.227 20.281 -2.402 1 78.56 337 PRO A CA 1
ATOM 2676 C C . PRO A 1 337 ? 5.199 20.797 -0.967 1 78.56 337 PRO A C 1
ATOM 2678 O O . PRO A 1 337 ? 5.34 22.016 -0.74 1 78.56 337 PRO A O 1
ATOM 2681 N N . ILE A 1 338 ? 4.941 19.797 -0.186 1 70.38 338 ILE A N 1
ATOM 2682 C CA . ILE A 1 338 ? 4.965 20.188 1.219 1 70.38 338 ILE A CA 1
ATOM 2683 C C . ILE A 1 338 ? 6.309 19.812 1.84 1 70.38 338 ILE A C 1
ATOM 2685 O O . ILE A 1 338 ? 6.508 18.672 2.254 1 70.38 338 ILE A O 1
ATOM 2689 N N . ALA A 1 339 ? 7.336 20.5 1.476 1 58.91 339 ALA A N 1
ATOM 2690 C CA . ALA A 1 339 ? 8.703 20.234 1.92 1 58.91 339 ALA A CA 1
ATOM 2691 C C . ALA A 1 339 ? 9.086 21.125 3.09 1 58.91 339 ALA A C 1
ATOM 2693 O O . ALA A 1 339 ? 10.055 21.891 3.008 1 58.91 339 ALA A O 1
ATOM 2694 N N . ILE A 1 340 ? 8.438 21.031 4.152 1 59.81 340 ILE A N 1
ATOM 2695 C CA . ILE A 1 340 ? 8.617 21.969 5.266 1 59.81 340 ILE A CA 1
ATOM 2696 C C . ILE A 1 340 ? 9.938 21.688 5.969 1 59.81 340 ILE A C 1
ATOM 2698 O O . ILE A 1 340 ? 10.258 20.531 6.266 1 59.81 340 ILE A O 1
ATOM 2702 N N . GLY A 1 341 ? 10.82 22.641 6.039 1 60.16 341 GLY A N 1
ATOM 2703 C CA . GLY A 1 341 ? 11.859 22.719 7.047 1 60.16 341 GLY A CA 1
ATOM 2704 C C . GLY A 1 341 ? 13.234 22.375 6.508 1 60.16 341 GLY A C 1
ATOM 2705 O O . GLY A 1 341 ? 14.242 22.531 7.211 1 60.16 341 GLY A O 1
ATOM 2706 N N . SER A 1 342 ? 13.383 21.984 5.219 1 65.12 342 SER A N 1
ATOM 2707 C CA . SER A 1 342 ? 14.703 21.578 4.766 1 65.12 342 SER A CA 1
ATOM 2708 C C . SER A 1 342 ? 15.523 22.766 4.289 1 65.12 342 SER A C 1
ATOM 2710 O O . SER A 1 342 ? 14.984 23.688 3.688 1 65.12 342 SER A O 1
ATOM 2712 N N . ASN A 1 343 ? 16.844 22.891 4.715 1 71.62 343 ASN A N 1
ATOM 2713 C CA . ASN A 1 343 ? 17.734 23.953 4.273 1 71.62 343 ASN A CA 1
ATOM 2714 C C . ASN A 1 343 ? 18.641 23.484 3.137 1 71.62 343 ASN A C 1
ATOM 2716 O O . ASN A 1 343 ? 19.562 24.203 2.734 1 71.62 343 ASN A O 1
ATOM 2720 N N . ARG A 1 344 ? 18.328 22.438 2.57 1 77.56 344 ARG A N 1
ATOM 2721 C CA . ARG A 1 344 ? 19.203 21.812 1.584 1 77.56 344 ARG A CA 1
ATOM 2722 C C . ARG A 1 344 ? 19.219 22.594 0.278 1 77.56 344 ARG A C 1
ATOM 2724 O O . ARG A 1 344 ? 20.156 22.484 -0.515 1 77.56 344 ARG A O 1
ATOM 2731 N N . LEU A 1 345 ? 18.266 23.547 0.123 1 87.69 345 LEU A N 1
ATOM 2732 C CA . LEU A 1 345 ? 18.094 24.172 -1.177 1 87.69 345 LEU A CA 1
ATOM 2733 C C . LEU A 1 345 ? 18.453 25.656 -1.11 1 87.69 345 LEU A C 1
ATOM 2735 O O . LEU A 1 345 ? 18.141 26.422 -2.025 1 87.69 345 LEU A O 1
ATOM 2739 N N . THR A 1 346 ? 19.156 26.031 -0.103 1 89.62 346 THR A N 1
ATOM 2740 C CA . THR A 1 346 ? 19.391 27.438 0.171 1 89.62 346 THR A CA 1
ATOM 2741 C C . THR A 1 346 ? 20.344 28.047 -0.864 1 89.62 346 THR A C 1
ATOM 2743 O O . THR A 1 346 ? 20.375 29.266 -1.047 1 89.62 346 THR A O 1
ATOM 2746 N N . ASP A 1 347 ? 21 27.234 -1.579 1 92.25 347 ASP A N 1
ATOM 2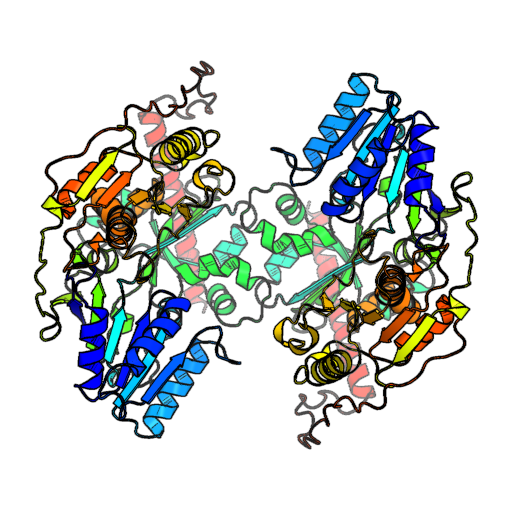747 C CA . ASP A 1 347 ? 21.953 27.75 -2.562 1 92.25 347 ASP A CA 1
ATOM 2748 C C . ASP A 1 347 ? 21.312 27.828 -3.949 1 92.25 347 ASP A C 1
ATOM 2750 O O . ASP A 1 347 ? 21.906 28.375 -4.879 1 92.25 347 ASP A O 1
ATOM 2754 N N . ILE A 1 348 ? 20.156 27.375 -4.062 1 94.69 348 ILE A N 1
ATOM 2755 C CA . ILE A 1 348 ? 19.516 27.281 -5.367 1 94.69 348 ILE A CA 1
ATOM 2756 C C . ILE A 1 348 ? 18.797 28.594 -5.684 1 94.69 348 ILE A C 1
ATOM 2758 O O . ILE A 1 348 ? 18.156 29.188 -4.812 1 94.69 348 ILE A O 1
ATOM 2762 N N . THR A 1 349 ? 18.906 29 -6.961 1 96.69 349 THR A N 1
ATOM 2763 C CA . THR A 1 349 ? 18.438 30.344 -7.305 1 96.69 349 THR A CA 1
ATOM 2764 C C . THR A 1 349 ? 17.312 30.266 -8.336 1 96.69 349 THR A C 1
ATOM 2766 O O . THR A 1 349 ? 16.922 31.281 -8.914 1 96.69 349 THR A O 1
ATOM 2769 N N . ALA A 1 350 ? 16.875 29.109 -8.617 1 95.88 350 ALA A N 1
ATOM 2770 C CA . ALA A 1 350 ? 15.727 28.938 -9.5 1 95.88 350 ALA A CA 1
ATOM 2771 C C . ALA A 1 350 ? 14.805 27.828 -9 1 95.88 350 ALA A C 1
ATOM 2773 O O . ALA A 1 350 ? 15.273 26.797 -8.531 1 95.88 350 ALA A O 1
ATOM 2774 N N . ALA A 1 351 ? 13.547 28.125 -9.07 1 95.12 351 ALA A N 1
ATOM 2775 C CA . ALA A 1 351 ? 12.57 27.141 -8.609 1 95.12 351 ALA A CA 1
ATOM 2776 C C . ALA A 1 351 ? 11.281 27.219 -9.414 1 95.12 351 ALA A C 1
ATOM 2778 O O . ALA A 1 351 ? 10.883 28.312 -9.852 1 95.12 351 ALA A O 1
ATOM 2779 N N . ALA A 1 352 ? 10.633 26.094 -9.609 1 93.75 352 ALA A N 1
ATOM 2780 C CA . ALA A 1 352 ? 9.391 26.031 -10.383 1 93.75 352 ALA A CA 1
ATOM 2781 C C . ALA A 1 352 ? 8.289 25.312 -9.609 1 93.75 352 ALA A C 1
ATOM 2783 O O . ALA A 1 352 ? 8.469 24.172 -9.18 1 93.75 352 ALA A O 1
ATOM 2784 N N . TRP A 1 353 ? 7.18 26 -9.453 1 93.94 353 TRP A N 1
ATOM 2785 C CA . TRP A 1 353 ? 5.984 25.453 -8.812 1 93.94 353 TRP A CA 1
ATOM 2786 C C . TRP A 1 353 ? 4.973 25 -9.859 1 93.94 353 TRP A C 1
ATOM 2788 O O . TRP A 1 353 ? 4.23 25.812 -10.414 1 93.94 353 TRP A O 1
ATOM 2798 N N . LEU A 1 354 ? 4.918 23.703 -10.039 1 89.69 354 LEU A N 1
ATOM 2799 C CA . LEU A 1 354 ? 4.043 23.141 -11.062 1 89.69 354 LEU A CA 1
ATOM 2800 C C . LEU A 1 354 ? 2.934 22.312 -10.43 1 89.69 354 LEU A C 1
ATOM 2802 O O . LEU A 1 354 ? 2.674 21.188 -10.859 1 89.69 354 LEU A O 1
ATOM 2806 N N . VAL A 1 355 ? 2.371 22.859 -9.406 1 89.69 355 VAL A N 1
ATOM 2807 C CA . VAL A 1 355 ? 1.383 22.156 -8.609 1 89.69 355 VAL A CA 1
ATOM 2808 C C . VAL A 1 355 ? 0.126 23 -8.453 1 89.69 355 VAL A C 1
ATOM 2810 O O . VAL A 1 355 ? 0.189 24.234 -8.531 1 89.69 355 VAL A O 1
ATOM 2813 N N . SER A 1 356 ? -1.008 22.297 -8.336 1 88.44 356 SER A N 1
ATOM 2814 C CA . SER A 1 356 ? -2.242 22.891 -7.832 1 88.44 356 SER A CA 1
ATOM 2815 C C . SER A 1 356 ? -2.789 22.094 -6.645 1 88.44 356 SER A C 1
ATOM 2817 O O . SER A 1 356 ? -2.951 20.875 -6.723 1 88.44 356 SER A O 1
ATOM 2819 N N . LEU A 1 357 ? -3.09 22.828 -5.574 1 88.94 357 LEU A N 1
ATOM 2820 C CA . LEU A 1 357 ? -3.621 22.188 -4.379 1 88.94 357 LEU A CA 1
ATOM 2821 C C . LEU A 1 357 ? -5.043 22.656 -4.094 1 88.94 357 LEU A C 1
ATOM 2823 O O . LEU A 1 357 ? -5.453 22.734 -2.934 1 88.94 357 LEU A O 1
ATOM 2827 N N . LYS A 1 358 ? -5.738 22.969 -5.09 1 87.06 358 LYS A N 1
ATOM 2828 C CA . LYS A 1 358 ? -7.117 23.422 -4.926 1 87.06 358 LYS A CA 1
ATOM 2829 C C . LYS A 1 358 ? -8.008 22.297 -4.422 1 87.06 358 LYS A C 1
ATOM 2831 O O . LYS A 1 358 ? -7.781 21.125 -4.742 1 87.06 358 LYS A O 1
ATOM 2836 N N . ALA A 1 359 ? -8.945 22.734 -3.664 1 87.44 359 ALA A N 1
ATOM 2837 C CA . ALA A 1 359 ? -9.875 21.766 -3.115 1 87.44 359 ALA A CA 1
ATOM 2838 C C . ALA A 1 359 ? -10.977 21.438 -4.121 1 87.44 359 ALA A C 1
ATOM 2840 O O . ALA A 1 359 ? -11.156 22.141 -5.113 1 87.44 359 ALA A O 1
ATOM 2841 N N . LYS A 1 360 ? -11.711 20.391 -3.816 1 86.25 360 LYS A N 1
ATOM 2842 C CA . LYS A 1 360 ? -12.922 20.078 -4.555 1 86.25 360 LYS A CA 1
ATOM 2843 C C . LYS A 1 360 ? -14.078 20.969 -4.129 1 86.25 360 LYS A C 1
ATOM 2845 O O . LYS A 1 360 ? -14.086 21.484 -3.01 1 86.25 360 LYS A O 1
ATOM 2850 N N . PRO A 1 361 ? -14.961 21.125 -5.012 1 86.81 361 PRO A N 1
ATOM 2851 C CA . PRO A 1 361 ? -16.078 22.016 -4.719 1 86.81 361 PRO A CA 1
ATOM 2852 C C . PRO A 1 361 ? -16.812 21.656 -3.428 1 86.81 361 PRO A C 1
ATOM 2854 O O . PRO A 1 361 ? -17.188 22.531 -2.65 1 86.81 361 PRO A O 1
ATOM 2857 N N . LEU A 1 362 ? -16.953 20.422 -3.219 1 86.81 362 LEU A N 1
ATOM 2858 C CA . LEU A 1 362 ? -17.641 19.984 -2.014 1 86.81 362 LEU A CA 1
ATOM 2859 C C . LEU A 1 362 ? -16.891 20.422 -0.762 1 86.81 362 LEU A C 1
ATOM 2861 O O . LEU A 1 362 ? -17.5 20.812 0.232 1 86.81 362 LEU A O 1
ATOM 2865 N N . GLU A 1 363 ? -15.664 20.359 -0.811 1 90.19 363 GLU A N 1
ATOM 2866 C CA . GLU A 1 363 ? -14.836 20.766 0.318 1 90.19 363 GLU A CA 1
ATOM 2867 C C . GLU A 1 363 ? -14.977 22.266 0.597 1 90.19 363 GLU A C 1
ATOM 2869 O O . GLU A 1 363 ? -15.156 22.672 1.746 1 90.19 363 GLU A O 1
ATOM 2874 N N . TYR A 1 364 ? -15.023 23.047 -0.421 1 91.94 364 TYR A N 1
ATOM 2875 C CA . TYR A 1 364 ? -15.219 24.484 -0.288 1 91.94 364 TYR A CA 1
ATOM 2876 C C . TYR A 1 364 ? -16.578 24.797 0.332 1 91.94 364 TYR A C 1
ATOM 2878 O O . TYR A 1 364 ? -16.672 25.625 1.244 1 91.94 364 TYR A O 1
ATOM 2886 N N . ALA A 1 365 ? -17.5 24.141 -0.201 1 88.25 365 ALA A N 1
ATOM 2887 C CA . ALA A 1 365 ? -18.859 24.391 0.251 1 88.25 365 ALA A CA 1
ATOM 2888 C C . ALA A 1 365 ? -19.031 24.031 1.725 1 88.25 365 ALA A C 1
ATOM 2890 O O . ALA A 1 365 ? -19.625 24.797 2.492 1 88.25 365 ALA A O 1
ATOM 2891 N N . THR A 1 366 ? -18.484 23 2.094 1 89 366 THR A N 1
ATOM 2892 C CA . THR A 1 366 ? -18.641 22.5 3.455 1 89 366 THR A CA 1
ATOM 2893 C C . THR A 1 366 ? -17.906 23.391 4.449 1 89 366 THR A C 1
ATOM 2895 O O . THR A 1 366 ? -18.484 23.812 5.457 1 89 366 THR A O 1
ATOM 2898 N N . ILE A 1 367 ? -16.703 23.688 4.137 1 90.31 367 ILE A N 1
ATOM 2899 C CA . ILE A 1 367 ? -15.898 24.453 5.094 1 90.31 367 ILE A CA 1
ATOM 2900 C C . ILE A 1 367 ? -16.469 25.859 5.234 1 90.31 367 ILE A C 1
ATOM 2902 O O . ILE A 1 367 ? -16.422 26.438 6.316 1 90.31 367 ILE A O 1
ATOM 2906 N N . ARG A 1 368 ? -17 26.375 4.227 1 90.31 368 ARG A N 1
ATOM 2907 C CA . ARG A 1 368 ? -17.625 27.688 4.266 1 90.31 368 ARG A CA 1
ATOM 2908 C C . ARG A 1 368 ? -18.906 27.672 5.086 1 90.31 368 ARG A C 1
ATOM 2910 O O . ARG A 1 368 ? -19.109 28.5 5.977 1 90.31 368 ARG A O 1
ATOM 2917 N N . SER A 1 369 ? -19.703 26.719 4.801 1 86.81 369 SER A N 1
ATOM 2918 C CA . SER A 1 369 ? -21.016 26.656 5.422 1 86.81 369 SER A CA 1
ATOM 2919 C C . SER A 1 369 ? -20.922 26.312 6.902 1 86.81 369 SER A C 1
ATOM 2921 O O . SER A 1 369 ? -21.625 26.875 7.73 1 86.81 369 SER A O 1
ATOM 2923 N N . VAL A 1 370 ? -20.062 25.438 7.219 1 85.56 370 VAL A N 1
ATOM 2924 C CA . VAL A 1 370 ? -20.031 24.906 8.578 1 85.56 370 VAL A CA 1
ATOM 2925 C C . VAL A 1 370 ? -19.062 25.703 9.43 1 85.56 370 VAL A C 1
ATOM 2927 O O . VAL A 1 370 ? -19.328 25.984 10.602 1 85.56 370 VAL A O 1
ATOM 2930 N N . PHE A 1 371 ? -17.984 26.141 8.82 1 86 371 PHE A N 1
ATOM 2931 C CA . PHE A 1 371 ? -16.938 26.719 9.648 1 86 371 PHE A CA 1
ATOM 2932 C C . PHE A 1 371 ? -16.672 28.172 9.258 1 86 371 PHE A C 1
ATOM 2934 O O . PHE A 1 371 ? -15.844 28.844 9.875 1 86 371 PHE A O 1
ATOM 2941 N N . GLY A 1 372 ? -17.219 28.609 8.156 1 87.19 372 GLY A N 1
ATOM 2942 C CA . GLY A 1 372 ? -17.172 30.016 7.797 1 87.19 372 GLY A CA 1
ATOM 2943 C C . GLY A 1 372 ? -15.883 30.406 7.105 1 87.19 372 GLY A C 1
ATOM 2944 O O . GLY A 1 372 ? -15.523 31.594 7.082 1 87.19 372 GLY A O 1
ATOM 2945 N N . ILE A 1 373 ? -15.203 29.484 6.582 1 92.5 373 ILE A N 1
ATOM 2946 C CA . ILE A 1 373 ? -13.953 29.766 5.887 1 92.5 373 ILE A CA 1
ATOM 2947 C C . ILE A 1 373 ? -14.234 30.016 4.406 1 92.5 373 ILE A C 1
ATOM 2949 O O . ILE A 1 373 ? -14.836 29.172 3.732 1 92.5 373 ILE A O 1
ATOM 2953 N N . THR A 1 374 ? -13.805 31.141 3.939 1 94.44 374 THR A N 1
ATOM 2954 C CA . THR A 1 374 ? -14.062 31.5 2.549 1 94.44 374 THR A CA 1
ATOM 2955 C C . THR A 1 374 ? -13.125 30.734 1.613 1 94.44 374 THR A C 1
ATOM 2957 O O . THR A 1 374 ? -12.109 30.188 2.051 1 94.44 374 THR A O 1
ATOM 2960 N N . ARG A 1 375 ? -13.461 30.719 0.392 1 93.19 375 ARG A N 1
ATOM 2961 C CA . ARG A 1 375 ? -12.648 30.062 -0.625 1 93.19 375 ARG A CA 1
ATOM 2962 C C . ARG A 1 375 ? -11.25 30.672 -0.674 1 93.19 375 ARG A C 1
ATOM 2964 O O . ARG A 1 375 ? -10.258 29.938 -0.766 1 93.19 375 ARG A O 1
ATOM 2971 N N . ASP A 1 376 ? -11.219 31.906 -0.6 1 92.62 376 ASP A N 1
ATOM 2972 C CA . ASP A 1 376 ? -9.93 32.594 -0.665 1 92.62 376 ASP A CA 1
ATOM 2973 C C . ASP A 1 376 ? -9.055 32.219 0.535 1 92.62 376 ASP A C 1
ATOM 2975 O O . ASP A 1 376 ? -7.848 32 0.388 1 92.62 376 ASP A O 1
ATOM 2979 N N . GLN A 1 377 ? -9.68 32.219 1.626 1 94.56 377 GLN A N 1
ATOM 2980 C CA . GLN A 1 377 ? -8.953 31.828 2.83 1 94.56 377 GLN A CA 1
ATOM 2981 C C . GLN A 1 377 ? -8.453 30.391 2.73 1 94.56 377 GLN A C 1
ATOM 2983 O O . GLN A 1 377 ? -7.328 30.094 3.133 1 94.56 377 GLN A O 1
ATOM 2988 N N . PHE A 1 378 ? -9.328 29.609 2.209 1 94.75 378 PHE A N 1
ATOM 2989 C CA . PHE A 1 378 ? -8.969 28.219 2.035 1 94.75 378 PHE A CA 1
ATOM 2990 C C . PHE A 1 378 ? -7.785 28.062 1.088 1 94.75 378 PHE A C 1
ATOM 2992 O O . PHE A 1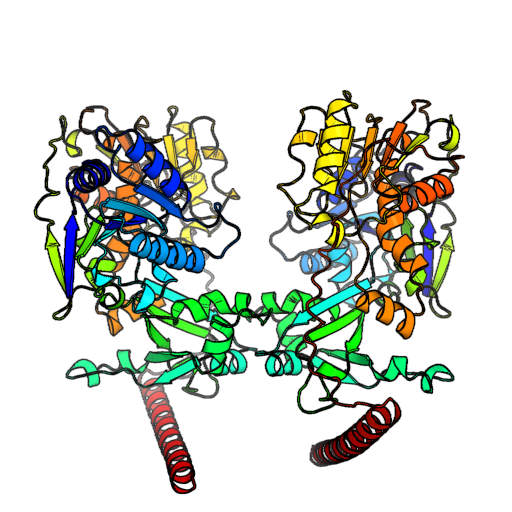 378 ? -6.805 27.391 1.408 1 94.75 378 PHE A O 1
ATOM 2999 N N . ASP A 1 379 ? -7.824 28.672 -0.045 1 93.12 379 ASP A N 1
ATOM 3000 C CA . ASP A 1 379 ? -6.762 28.594 -1.042 1 93.12 379 ASP A CA 1
ATOM 3001 C C . ASP A 1 379 ? -5.449 29.141 -0.487 1 93.12 379 ASP A C 1
ATOM 3003 O O . ASP A 1 379 ? -4.375 28.609 -0.765 1 93.12 379 ASP A O 1
ATOM 3007 N N . ARG A 1 380 ? -5.586 30.203 0.22 1 93.88 380 ARG A N 1
ATOM 3008 C CA . ARG A 1 380 ? -4.398 30.781 0.837 1 93.88 380 ARG A CA 1
ATOM 3009 C C . ARG A 1 380 ? -3.744 29.797 1.802 1 93.88 380 ARG A C 1
ATOM 3011 O O . ARG A 1 380 ? -2.539 29.562 1.726 1 93.88 380 ARG A O 1
ATOM 3018 N N . ALA A 1 381 ? -4.547 29.234 2.615 1 93.38 381 ALA A N 1
ATOM 3019 C CA . ALA A 1 381 ? -4.035 28.344 3.65 1 93.38 381 ALA A CA 1
ATOM 3020 C C . ALA A 1 381 ? -3.467 27.062 3.037 1 93.38 381 ALA A C 1
ATOM 3022 O O . ALA A 1 381 ? -2.439 26.547 3.494 1 93.38 381 ALA A O 1
ATOM 3023 N N . ARG A 1 382 ? -4.09 26.594 2.08 1 91.88 382 ARG A N 1
ATOM 3024 C CA . ARG A 1 382 ? -3.727 25.297 1.52 1 91.88 382 ARG A CA 1
ATOM 3025 C C . ARG A 1 382 ? -2.635 25.438 0.464 1 91.88 382 ARG A C 1
ATOM 3027 O O . ARG A 1 382 ? -1.572 24.828 0.574 1 91.88 382 ARG A O 1
ATOM 3034 N N . GLU A 1 383 ? -2.809 26.203 -0.522 1 92.06 383 GLU A N 1
ATOM 3035 C CA . GLU A 1 383 ? -1.92 26.25 -1.68 1 92.06 383 GLU A CA 1
ATOM 3036 C C . GLU A 1 383 ? -0.917 27.391 -1.561 1 92.06 383 GLU A C 1
ATOM 3038 O O . GLU A 1 383 ? 0.286 27.188 -1.737 1 92.06 383 GLU A O 1
ATOM 3043 N N . HIS A 1 384 ? -1.376 28.594 -1.234 1 92.88 384 HIS A N 1
ATOM 3044 C CA . HIS A 1 384 ? -0.518 29.766 -1.284 1 92.88 384 HIS A CA 1
ATOM 3045 C C . HIS A 1 384 ? 0.558 29.719 -0.204 1 92.88 384 HIS A C 1
ATOM 3047 O O . HIS A 1 384 ? 1.705 30.094 -0.444 1 92.88 384 HIS A O 1
ATOM 3053 N N . GLU A 1 385 ? 0.177 29.281 0.922 1 90.5 385 GLU A N 1
ATOM 3054 C CA . GLU A 1 385 ? 1.188 29.156 1.967 1 90.5 385 GLU A CA 1
ATOM 3055 C C . GLU A 1 385 ? 2.225 28.094 1.601 1 90.5 385 GLU A C 1
ATOM 3057 O O . GLU A 1 385 ? 3.408 28.25 1.903 1 90.5 385 GLU A O 1
ATOM 3062 N N . ALA A 1 386 ? 1.771 27.062 1.026 1 91 386 ALA A N 1
ATOM 3063 C CA . ALA A 1 386 ? 2.703 26.047 0.549 1 91 386 ALA A CA 1
ATOM 3064 C C . ALA A 1 386 ? 3.641 26.609 -0.511 1 91 386 ALA A C 1
ATOM 3066 O O . ALA A 1 386 ? 4.844 26.328 -0.499 1 91 386 ALA A O 1
ATOM 3067 N N . LEU A 1 387 ? 3.09 27.375 -1.373 1 93.56 387 LEU A N 1
ATOM 3068 C CA . LEU A 1 387 ? 3.871 28.047 -2.41 1 93.56 387 LEU A CA 1
ATOM 3069 C C . LEU A 1 387 ? 4.898 28.984 -1.796 1 93.56 387 LEU A C 1
ATOM 3071 O O . LEU A 1 387 ? 6.055 29.016 -2.225 1 93.56 387 LEU A O 1
ATOM 3075 N N . TYR A 1 388 ? 4.457 29.719 -0.824 1 93.38 388 TYR A N 1
ATOM 3076 C CA . TYR A 1 388 ? 5.344 30.625 -0.103 1 93.38 388 TYR A CA 1
ATOM 3077 C C . TYR A 1 388 ? 6.512 29.875 0.515 1 93.38 388 TYR A C 1
ATOM 3079 O O . TYR A 1 388 ? 7.668 30.281 0.369 1 93.38 388 TYR A O 1
ATOM 3087 N N . GLN A 1 389 ? 6.223 28.844 1.164 1 89.31 389 GLN A N 1
ATOM 3088 C CA . GLN A 1 389 ? 7.258 28.031 1.803 1 89.31 389 GLN A CA 1
ATOM 3089 C C . GLN A 1 389 ? 8.195 27.422 0.767 1 89.31 389 GLN A C 1
ATOM 3091 O O . GLN A 1 389 ? 9.406 27.344 0.98 1 89.31 389 GLN A O 1
ATOM 3096 N N . PHE A 1 390 ? 7.594 26.984 -0.309 1 92.19 390 PHE A N 1
ATOM 3097 C CA . PHE A 1 390 ? 8.375 26.438 -1.413 1 92.19 390 PHE A CA 1
ATOM 3098 C C . PHE A 1 390 ? 9.352 27.469 -1.957 1 92.19 390 PHE A C 1
ATOM 3100 O O . PHE A 1 390 ? 10.531 27.172 -2.154 1 92.19 390 PHE A O 1
ATOM 3107 N N . ALA A 1 391 ? 8.938 28.641 -2.139 1 93.44 391 ALA A N 1
ATOM 3108 C CA . ALA A 1 391 ? 9.766 29.719 -2.674 1 93.44 391 ALA A CA 1
ATOM 3109 C C . ALA A 1 391 ? 10.922 30.047 -1.729 1 93.44 391 ALA A C 1
ATOM 3111 O O . ALA A 1 391 ? 12.055 30.234 -2.168 1 93.44 391 ALA A O 1
ATOM 3112 N N . LEU A 1 392 ? 10.609 30.016 -0.5 1 92.62 392 LEU A N 1
ATOM 3113 C CA . LEU A 1 392 ? 11.594 30.453 0.483 1 92.62 392 LEU A CA 1
ATOM 3114 C C . LEU A 1 392 ? 12.531 29.312 0.869 1 92.62 392 LEU A C 1
ATOM 3116 O O . LEU A 1 392 ? 13.359 29.469 1.771 1 92.62 392 LEU A O 1
ATOM 3120 N N . ARG A 1 393 ? 12.43 28.266 0.192 1 90.88 393 ARG A N 1
ATOM 3121 C CA . ARG A 1 393 ? 13.438 27.219 0.365 1 90.88 393 ARG A CA 1
ATOM 3122 C C . ARG A 1 393 ? 14.672 27.5 -0.475 1 90.88 393 ARG A C 1
ATOM 3124 O O . ARG A 1 393 ? 15.742 26.953 -0.226 1 90.88 393 ARG A O 1
ATOM 3131 N N . SER A 1 394 ? 14.531 28.297 -1.358 1 93.62 394 SER A N 1
ATOM 3132 C CA . SER A 1 394 ? 15.625 28.703 -2.232 1 93.62 394 SER A CA 1
ATOM 3133 C C . SER A 1 394 ? 16.594 29.641 -1.514 1 93.62 394 SER A C 1
ATOM 3135 O O . SER A 1 394 ? 16.516 29.797 -0.293 1 93.62 394 SER A O 1
ATOM 3137 N N . ASN A 1 395 ? 17.438 30.234 -2.25 1 95.5 395 ASN A N 1
ATOM 3138 C CA . ASN A 1 395 ? 18.391 31.188 -1.706 1 95.5 395 ASN A CA 1
ATOM 3139 C C . ASN A 1 395 ? 17.672 32.375 -1.033 1 95.5 395 ASN A C 1
ATOM 3141 O O . ASN A 1 395 ? 18.266 33.094 -0.228 1 95.5 395 ASN A O 1
ATOM 3145 N N . LEU A 1 396 ? 16.438 32.5 -1.263 1 94.19 396 LEU A N 1
ATOM 3146 C CA . LEU A 1 396 ? 15.656 33.562 -0.619 1 94.19 396 LEU A CA 1
ATOM 3147 C C . LEU A 1 396 ? 15.625 33.375 0.894 1 94.19 396 LEU A C 1
ATOM 3149 O O . LEU A 1 396 ? 15.336 34.312 1.639 1 94.19 396 LEU A O 1
ATOM 3153 N N . ARG A 1 397 ? 15.867 32.156 1.259 1 91.31 397 ARG A N 1
ATOM 3154 C CA . ARG A 1 397 ? 15.844 31.844 2.684 1 91.31 397 ARG A CA 1
ATOM 3155 C C . ARG A 1 397 ? 17.016 32.5 3.406 1 91.31 397 ARG A C 1
ATOM 3157 O O . ARG A 1 397 ? 16.953 32.75 4.613 1 91.31 397 ARG A O 1
ATOM 3164 N N . ASP A 1 398 ? 18.062 32.812 2.689 1 92.56 398 ASP A N 1
ATOM 3165 C CA . ASP A 1 398 ? 19.266 33.406 3.268 1 92.56 398 ASP A CA 1
ATOM 3166 C C . ASP A 1 398 ? 19.094 34.906 3.475 1 92.56 398 ASP A C 1
ATOM 3168 O O . ASP A 1 398 ? 19.062 35.656 2.51 1 92.56 398 ASP A O 1
ATOM 3172 N N . PHE A 1 399 ? 19.156 35.312 4.707 1 92.12 399 PHE A N 1
ATOM 3173 C CA . PHE A 1 399 ? 18.906 36.688 5.074 1 92.12 399 PHE A CA 1
ATOM 3174 C C . PHE A 1 399 ? 20.078 37.594 4.691 1 92.12 399 PHE A C 1
ATOM 3176 O O . PHE A 1 399 ? 19.953 38.812 4.629 1 92.12 399 PHE A O 1
ATOM 3183 N N . ASN A 1 400 ? 21.125 36.938 4.434 1 92.06 400 ASN A N 1
ATOM 3184 C CA . ASN A 1 400 ? 22.344 37.719 4.172 1 92.06 400 ASN A CA 1
ATOM 3185 C C . ASN A 1 400 ? 22.688 37.719 2.684 1 92.06 400 ASN A C 1
ATOM 3187 O O . ASN A 1 400 ? 23.672 38.344 2.279 1 92.06 400 ASN A O 1
ATOM 3191 N N . SER A 1 401 ? 21.906 37.125 1.962 1 94.19 401 SER A N 1
ATOM 3192 C CA . SER A 1 401 ? 22.219 37 0.539 1 94.19 401 SER A CA 1
ATOM 3193 C C . SER A 1 401 ? 21.547 38.125 -0.258 1 94.19 401 SER A C 1
ATOM 3195 O O . SER A 1 401 ? 20.438 38.531 0.073 1 94.19 401 SER A O 1
ATOM 3197 N N . ALA A 1 402 ? 22.25 38.5 -1.303 1 94.81 402 ALA A N 1
ATOM 3198 C CA . ALA A 1 402 ? 21.703 39.438 -2.254 1 94.81 402 ALA A CA 1
ATOM 3199 C C . ALA A 1 402 ? 21.469 38.812 -3.617 1 94.81 402 ALA A C 1
ATOM 3201 O O . ALA A 1 402 ? 21.047 39.469 -4.566 1 94.81 402 ALA A O 1
ATOM 3202 N N . THR A 1 403 ? 21.641 37.531 -3.637 1 95.81 403 THR A N 1
ATOM 3203 C CA . THR A 1 403 ? 21.578 36.844 -4.91 1 95.81 403 THR A CA 1
ATOM 3204 C C . THR A 1 403 ? 20.141 36.781 -5.438 1 95.81 403 THR A C 1
ATOM 3206 O O . THR A 1 403 ? 19.219 36.438 -4.703 1 95.81 403 THR A O 1
ATOM 3209 N N . PRO A 1 404 ? 19.984 37.125 -6.707 1 96.06 404 PRO A N 1
ATOM 3210 C CA . PRO A 1 404 ? 18.641 37.062 -7.281 1 96.06 404 PRO A CA 1
ATOM 3211 C C . PRO A 1 404 ? 18.125 35.656 -7.453 1 96.06 404 PRO A C 1
ATOM 3213 O O . PRO A 1 404 ? 18.922 34.719 -7.707 1 96.06 404 PRO A O 1
ATOM 3216 N N . VAL A 1 405 ? 16.844 35.5 -7.254 1 97.5 405 VAL A N 1
ATOM 3217 C CA . VAL A 1 405 ? 16.203 34.219 -7.395 1 97.5 405 VAL A CA 1
ATOM 3218 C C . VAL A 1 405 ? 15.023 34.312 -8.367 1 97.5 405 VAL A C 1
ATOM 3220 O O . VAL A 1 405 ? 14.242 35.25 -8.305 1 97.5 405 VAL A O 1
ATOM 3223 N N . ASP A 1 406 ? 14.922 33.312 -9.273 1 97.62 406 ASP A N 1
ATOM 3224 C CA . ASP A 1 406 ? 13.828 33.25 -10.234 1 97.62 406 ASP A CA 1
ATOM 3225 C C . ASP A 1 406 ? 12.805 32.188 -9.812 1 97.62 406 ASP A C 1
ATOM 3227 O O . ASP A 1 406 ? 13.164 31.016 -9.586 1 97.62 406 ASP A O 1
ATOM 3231 N N . LEU A 1 407 ? 11.57 32.656 -9.766 1 97.62 407 LEU A N 1
ATOM 3232 C CA . LEU A 1 407 ? 10.484 31.75 -9.422 1 97.62 407 LEU A CA 1
ATOM 3233 C C . LEU A 1 407 ? 9.516 31.578 -10.586 1 97.62 407 LEU A C 1
ATOM 3235 O O . LEU A 1 407 ? 9.047 32.562 -11.156 1 97.62 407 LEU A O 1
ATOM 3239 N N . TYR A 1 408 ? 9.25 30.344 -10.898 1 95.88 408 TYR A N 1
ATOM 3240 C CA . TYR A 1 408 ? 8.328 30.047 -11.984 1 95.88 408 TYR A CA 1
ATOM 3241 C C . TYR A 1 408 ? 7.07 29.359 -11.453 1 95.88 408 TYR A C 1
ATOM 3243 O O . TYR A 1 408 ? 7.148 28.406 -10.688 1 95.88 408 TYR A O 1
ATOM 3251 N N . VAL A 1 409 ? 5.93 29.875 -11.859 1 95.75 409 VAL A N 1
ATOM 3252 C CA . VAL A 1 409 ? 4.648 29.297 -11.445 1 95.75 409 VAL A CA 1
ATOM 3253 C C . VAL A 1 409 ? 3.766 29.078 -12.672 1 95.75 409 VAL A C 1
ATOM 3255 O O . VAL A 1 409 ? 4.02 29.625 -13.742 1 95.75 409 VAL A O 1
ATOM 3258 N N . VAL A 1 410 ? 2.746 28.297 -12.484 1 91.44 410 VAL A N 1
ATOM 3259 C CA . VAL A 1 410 ? 1.932 27.891 -13.617 1 91.44 410 VAL A CA 1
ATOM 3260 C C . VAL A 1 410 ? 0.94 29 -13.977 1 91.44 410 VAL A C 1
ATOM 3262 O O . VAL A 1 410 ? 0.729 29.297 -15.156 1 91.44 410 VAL A O 1
ATOM 3265 N N . SER A 1 411 ? 0.337 29.641 -12.977 1 92.31 411 SER A N 1
ATOM 3266 C CA . SER A 1 411 ? -0.766 30.547 -13.25 1 92.31 411 SER A CA 1
ATOM 3267 C C . SER A 1 411 ? -0.446 31.969 -12.781 1 92.31 411 SER A C 1
ATOM 3269 O O . SER A 1 411 ? 0.355 32.156 -11.859 1 92.31 411 SER A O 1
ATOM 3271 N N . ASP A 1 412 ? -1.228 32.875 -13.305 1 93.75 412 ASP A N 1
ATOM 3272 C CA . ASP A 1 412 ? -1.104 34.281 -12.898 1 93.75 412 ASP A CA 1
ATOM 3273 C C . ASP A 1 412 ? -1.57 34.469 -11.453 1 93.75 412 ASP A C 1
ATOM 3275 O O . ASP A 1 412 ? -1.026 35.312 -10.727 1 93.75 412 ASP A O 1
ATOM 3279 N N . ARG A 1 413 ? -2.5 33.75 -11.109 1 92.44 413 ARG A N 1
ATOM 3280 C CA . ARG A 1 413 ? -3.008 33.844 -9.75 1 92.44 413 ARG A CA 1
ATOM 3281 C C . ARG A 1 413 ? -1.929 33.5 -8.734 1 92.44 413 ARG A C 1
ATOM 3283 O O . ARG A 1 413 ? -1.767 34.188 -7.723 1 92.44 413 ARG A O 1
ATOM 3290 N N . GLN A 1 414 ? -1.229 32.531 -9.031 1 94.81 414 GLN A N 1
ATOM 3291 C CA . GLN A 1 414 ? -0.115 32.125 -8.18 1 94.81 414 GLN A CA 1
ATOM 3292 C C . GLN A 1 414 ? 0.981 33.188 -8.164 1 94.81 414 GLN A C 1
ATOM 3294 O O . GLN A 1 414 ? 1.533 33.5 -7.109 1 94.81 414 GLN A O 1
ATOM 3299 N N . ALA A 1 415 ? 1.232 33.719 -9.297 1 96.62 415 ALA A N 1
ATOM 3300 C CA . ALA A 1 415 ? 2.236 34.75 -9.414 1 96.62 415 ALA A CA 1
ATOM 3301 C C . ALA A 1 415 ? 1.827 36 -8.625 1 96.62 415 ALA A C 1
ATOM 3303 O O . ALA A 1 415 ? 2.646 36.594 -7.926 1 96.62 415 ALA A O 1
ATOM 3304 N N . LYS A 1 416 ? 0.625 36.344 -8.773 1 95.62 416 LYS A N 1
ATOM 3305 C CA . LYS A 1 416 ? 0.11 37.531 -8.07 1 95.62 416 LYS A CA 1
ATOM 3306 C C . LYS A 1 416 ? 0.238 37.344 -6.559 1 95.62 416 LYS A C 1
ATOM 3308 O O . LYS A 1 416 ? 0.628 38.281 -5.852 1 95.62 416 LYS A O 1
ATOM 3313 N N . TYR A 1 417 ? -0.102 36.25 -6.117 1 93.75 417 TYR A N 1
ATOM 3314 C CA . TYR A 1 417 ? 0.045 36 -4.691 1 93.75 417 TYR A CA 1
ATOM 3315 C C . TYR A 1 417 ? 1.493 36.156 -4.25 1 93.75 417 TYR A C 1
ATOM 3317 O O . TYR A 1 417 ? 1.764 36.812 -3.23 1 93.75 417 TYR A O 1
ATOM 3325 N N . LEU A 1 418 ? 2.402 35.562 -4.996 1 96.12 418 LEU A N 1
ATOM 3326 C CA . LEU A 1 418 ? 3.816 35.656 -4.645 1 96.12 418 LEU A CA 1
ATOM 3327 C C . LEU A 1 418 ? 4.27 37.125 -4.637 1 96.12 418 LEU A C 1
ATOM 3329 O O . LEU A 1 418 ? 5.031 37.531 -3.76 1 96.12 418 LEU A O 1
ATOM 3333 N N . CYS A 1 419 ? 3.773 37.844 -5.59 1 96.5 419 CYS A N 1
ATOM 3334 C CA . CYS A 1 419 ? 4.102 39.281 -5.637 1 96.5 419 CYS A CA 1
ATOM 3335 C C . CYS A 1 419 ? 3.639 39.969 -4.367 1 96.5 419 CYS A C 1
ATOM 3337 O O . CYS A 1 419 ? 4.395 40.75 -3.768 1 96.5 419 CYS A O 1
ATOM 3339 N N . ASP A 1 420 ? 2.504 39.656 -3.984 1 94.31 420 ASP A N 1
ATOM 3340 C CA . ASP A 1 420 ? 1.915 40.312 -2.816 1 94.31 420 ASP A CA 1
ATOM 3341 C C . ASP A 1 420 ? 2.672 39.938 -1.543 1 94.31 420 ASP A C 1
ATOM 3343 O O . ASP A 1 420 ? 3.047 40.812 -0.761 1 94.31 420 ASP A O 1
ATOM 3347 N N . VAL A 1 421 ? 2.975 38.688 -1.36 1 93 421 VAL A N 1
ATOM 3348 C CA . VAL A 1 421 ? 3.521 38.219 -0.093 1 93 421 VAL A CA 1
ATOM 3349 C C . VAL A 1 421 ? 5.004 38.562 -0.007 1 93 421 VAL A C 1
ATOM 3351 O O . VAL A 1 421 ? 5.531 38.812 1.081 1 93 421 VAL A O 1
ATOM 3354 N N . LEU A 1 422 ? 5.66 38.625 -1.167 1 95 422 LEU A N 1
ATOM 3355 C CA . LEU A 1 422 ? 7.09 38.906 -1.171 1 95 422 LEU A CA 1
ATOM 3356 C C . LEU A 1 422 ? 7.348 40.406 -1.385 1 95 422 LEU A C 1
ATOM 3358 O O . LEU A 1 422 ? 8.484 40.875 -1.27 1 95 422 LEU A O 1
ATOM 3362 N N . GLY A 1 423 ? 6.344 41.125 -1.793 1 93.81 423 GLY A N 1
ATOM 3363 C CA . GLY A 1 423 ? 6.465 42.531 -2.012 1 93.81 423 GLY A CA 1
ATOM 3364 C C . GLY A 1 423 ? 7.059 42.906 -3.361 1 93.81 423 GLY A C 1
ATOM 3365 O O . GLY A 1 423 ? 7.723 43.938 -3.506 1 93.81 423 GLY A O 1
ATOM 3366 N N . VAL A 1 424 ? 6.926 42 -4.23 1 94.88 424 VAL A N 1
ATOM 3367 C CA . VAL A 1 424 ? 7.465 42.219 -5.57 1 94.88 424 VAL A CA 1
ATOM 3368 C C . VAL A 1 424 ? 6.469 43 -6.41 1 94.88 424 VAL A C 1
ATOM 3370 O O . VAL A 1 424 ? 5.254 42.812 -6.297 1 94.88 424 VAL A O 1
ATOM 3373 N N . ALA A 1 425 ? 6.941 43.875 -7.199 1 91.5 425 ALA A N 1
ATOM 3374 C CA . ALA A 1 425 ? 6.102 44.812 -7.938 1 91.5 425 ALA A CA 1
ATOM 3375 C C . ALA A 1 425 ? 5.27 44.094 -9 1 91.5 425 ALA A C 1
ATOM 3377 O O . ALA A 1 425 ? 4.148 44.5 -9.297 1 91.5 425 ALA A O 1
ATOM 3378 N N . GLY A 1 426 ? 5.855 43.125 -9.617 1 93.06 426 GLY A N 1
ATOM 3379 C CA . GLY A 1 426 ? 5.117 42.406 -10.664 1 93.06 426 GLY A CA 1
ATOM 3380 C C . GLY A 1 426 ? 5.789 41.125 -11.109 1 93.06 426 GLY A C 1
ATOM 3381 O O . GLY A 1 426 ? 6.801 40.719 -10.539 1 93.06 426 GLY A O 1
ATOM 3382 N N . PHE A 1 427 ? 5.012 40.469 -12.031 1 95.5 427 PHE A N 1
ATOM 3383 C CA . PHE A 1 427 ? 5.559 39.25 -12.594 1 95.5 427 PHE A CA 1
ATOM 3384 C C . PHE A 1 427 ? 5.555 39.281 -14.117 1 95.5 427 PHE A C 1
ATOM 3386 O O . PHE A 1 427 ? 4.93 40.188 -14.711 1 95.5 427 PHE A O 1
ATOM 3393 N N . GLU A 1 428 ? 6.336 38.438 -14.766 1 95.12 428 GLU A N 1
ATOM 3394 C CA . GLU A 1 428 ? 6.43 38.344 -16.219 1 95.12 428 GLU A CA 1
ATOM 3395 C C . GLU A 1 428 ? 5.832 37.031 -16.719 1 95.12 428 GLU A C 1
ATOM 3397 O O . GLU A 1 428 ? 6.016 36 -16.109 1 95.12 428 GLU A O 1
ATOM 3402 N N . GLN A 1 429 ? 5.098 37.062 -17.781 1 93.25 429 GLN A N 1
ATOM 3403 C CA . GLN A 1 429 ? 4.586 35.844 -18.406 1 93.25 429 GLN A CA 1
ATOM 3404 C C . GLN A 1 429 ? 5.605 35.25 -19.391 1 93.25 429 GLN A C 1
ATOM 3406 O O . GLN A 1 429 ? 6.23 36 -20.156 1 93.25 429 GLN A O 1
ATOM 3411 N N . VAL A 1 430 ? 5.641 33.875 -19.188 1 88.31 430 VAL A N 1
ATOM 3412 C CA . VAL A 1 430 ? 6.551 33.188 -20.078 1 88.31 430 VAL A CA 1
ATOM 3413 C C . VAL A 1 430 ? 5.906 33 -21.453 1 88.31 430 VAL A C 1
ATOM 3415 O O . VAL A 1 430 ? 4.691 32.812 -21.562 1 88.31 430 VAL A O 1
ATOM 3418 N N . GLY A 1 431 ? 6.188 33.594 -22.469 1 73.25 431 GLY A N 1
ATOM 3419 C CA . GLY A 1 431 ? 5.664 33.594 -23.828 1 73.25 431 GLY A CA 1
ATOM 3420 C C . GLY A 1 431 ? 5.383 32.188 -24.344 1 73.25 431 GLY A C 1
ATOM 3421 O O . GLY A 1 431 ? 5.555 31.922 -25.531 1 73.25 431 GLY A O 1
ATOM 3422 N N . VAL A 1 432 ? 5.059 31.141 -23.422 1 75.12 432 VAL A N 1
ATOM 3423 C CA . VAL A 1 432 ? 4.742 29.812 -23.906 1 75.12 432 VAL A CA 1
ATOM 3424 C C . VAL A 1 432 ? 3.234 29.578 -23.828 1 75.12 432 VAL A C 1
ATOM 3426 O O . VAL A 1 432 ? 2.592 29.938 -22.844 1 75.12 432 VAL A O 1
ATOM 3429 N N . ASN A 1 433 ? 2.631 29.297 -24.953 1 67.5 433 ASN A N 1
ATOM 3430 C CA . ASN A 1 433 ? 1.215 28.953 -24.953 1 67.5 433 ASN A CA 1
ATOM 3431 C C . ASN A 1 433 ? 0.992 27.531 -24.453 1 67.5 433 ASN A C 1
ATOM 3433 O O . ASN A 1 433 ? 1.276 26.562 -25.172 1 67.5 433 ASN A O 1
ATOM 3437 N N . LEU A 1 434 ? 0.677 27.422 -23.156 1 74.44 434 LEU A N 1
ATOM 3438 C CA . LEU A 1 434 ? 0.359 26.078 -22.672 1 74.44 434 LEU A CA 1
ATOM 3439 C C . LEU A 1 434 ? -0.954 25.578 -23.25 1 74.44 434 LEU A C 1
ATOM 3441 O O . LEU A 1 434 ? -1.913 26.344 -23.391 1 74.44 434 LEU A O 1
ATOM 3445 N N . PRO A 1 435 ? -0.879 24.344 -23.828 1 66.12 435 PRO A N 1
ATOM 3446 C CA . PRO A 1 435 ? -2.098 23.844 -24.453 1 66.12 435 PRO A CA 1
ATOM 3447 C C . PRO A 1 435 ? -3.32 23.938 -23.547 1 66.12 435 PRO A C 1
ATOM 3449 O O . PRO A 1 435 ? -3.219 23.703 -22.344 1 66.12 435 PRO A O 1
ATOM 3452 N N . GLN A 1 436 ? -4.246 24.641 -24.062 1 61.31 436 GLN A N 1
ATOM 3453 C CA . GLN A 1 436 ? -5.52 24.719 -23.359 1 61.31 436 GLN A CA 1
ATOM 3454 C C . GLN A 1 436 ? -6.516 23.688 -23.906 1 61.31 436 GLN A C 1
ATOM 3456 O O . GLN A 1 436 ? -6.473 23.344 -25.094 1 61.31 436 GLN A O 1
ATOM 3461 N N . SER A 1 437 ? -6.828 22.562 -23.391 1 51.72 437 SER A N 1
ATOM 3462 C CA . SER A 1 437 ? -7.82 21.656 -23.953 1 51.72 437 SER A CA 1
ATOM 3463 C C . SER A 1 437 ? -8.961 22.422 -24.609 1 51.72 437 SER A C 1
ATOM 3465 O O . SER A 1 437 ? -9.547 23.312 -24 1 51.72 437 SER A O 1
ATOM 3467 N N . GLU A 1 438 ? -8.992 22.594 -25.891 1 40.25 438 GLU A N 1
ATOM 3468 C CA . GLU A 1 438 ? -10.289 22.906 -26.484 1 40.25 438 GLU A CA 1
ATOM 3469 C C . GLU A 1 438 ? -11.328 21.844 -26.141 1 40.25 438 GLU A C 1
ATOM 3471 O O . GLU A 1 438 ? -11.062 20.656 -26.25 1 40.25 438 GLU A O 1
ATOM 3476 N N . LYS A 1 439 ? -12.195 22.016 -25.297 1 42.28 439 LYS A N 1
ATOM 3477 C CA . LYS A 1 439 ? -13.328 21.094 -25.203 1 42.28 439 LYS A CA 1
ATOM 3478 C C . LYS A 1 439 ? -13.781 20.641 -26.578 1 42.28 439 LYS A C 1
ATOM 3480 O O . LYS A 1 439 ? -13.969 21.469 -27.484 1 42.28 439 LYS A O 1
ATOM 3485 N N . PRO A 1 440 ? -13.609 19.516 -27 1 34.59 440 PRO A N 1
ATOM 3486 C CA . PRO A 1 440 ? -14.453 19.312 -28.172 1 34.59 440 PRO A CA 1
ATOM 3487 C C . PRO A 1 440 ? -15.859 19.891 -28 1 34.59 440 PRO A C 1
ATOM 3489 O O . PRO A 1 440 ? -16.422 19.828 -26.906 1 34.59 440 PRO A O 1
ATOM 3492 N N . ALA A 1 441 ? -16.359 20.875 -28.828 1 33.47 441 ALA A N 1
ATOM 3493 C CA . ALA A 1 441 ? -17.781 21.141 -28.969 1 33.47 441 ALA A CA 1
ATOM 3494 C C . ALA A 1 441 ? -18.578 19.844 -29.094 1 33.47 441 ALA A C 1
ATOM 3496 O O . ALA A 1 441 ? -18.703 19.281 -30.172 1 33.47 441 ALA A O 1
ATOM 3497 N N . THR A 1 442 ? -18.25 18.75 -28.438 1 33.62 442 THR A N 1
ATOM 3498 C CA . THR A 1 442 ? -19.266 17.719 -28.625 1 33.62 442 THR A CA 1
ATOM 3499 C C . THR A 1 442 ? -20.672 18.312 -28.422 1 33.62 442 THR A C 1
ATOM 3501 O O . THR A 1 442 ? -20.953 18.891 -27.375 1 33.62 442 THR A O 1
ATOM 3504 N N . ASP A 1 443 ? -21.375 18.797 -29.391 1 32.78 443 ASP A N 1
ATOM 3505 C CA . ASP A 1 443 ? -22.812 18.969 -29.578 1 32.78 443 ASP A CA 1
ATOM 3506 C C . ASP A 1 443 ? -23.578 17.844 -28.875 1 32.78 443 ASP A C 1
ATOM 3508 O O . ASP A 1 443 ? -24.781 17.672 -29.125 1 32.78 443 ASP A O 1
ATOM 3512 N N . ALA A 1 444 ? -23.031 16.703 -28.625 1 33.53 444 ALA A N 1
ATOM 3513 C CA . ALA A 1 444 ? -24.062 15.859 -28.031 1 33.53 444 ALA A CA 1
ATOM 3514 C C . ALA A 1 444 ? -24.609 16.484 -26.75 1 33.53 444 ALA A C 1
ATOM 3516 O O . ALA A 1 444 ? -23.844 16.875 -25.859 1 33.53 444 ALA A O 1
ATOM 3517 N N . ALA A 1 445 ? -25.75 17.094 -26.844 1 32.19 445 ALA A N 1
ATOM 3518 C CA . ALA A 1 445 ? -26.625 17.531 -25.766 1 32.19 445 ALA A CA 1
ATOM 3519 C C . ALA A 1 445 ? -26.422 16.688 -24.516 1 32.19 445 ALA A C 1
ATOM 3521 O O . ALA A 1 445 ? -26.156 15.484 -24.609 1 32.19 445 ALA A O 1
ATOM 3522 N N . PRO A 1 446 ? -25.969 17.25 -23.484 1 36.34 446 PRO A N 1
ATOM 3523 C CA . PRO A 1 446 ? -25.859 16.5 -22.234 1 36.34 446 PRO A CA 1
ATOM 3524 C C . PRO A 1 446 ? -26.938 15.43 -22.078 1 36.34 446 PRO A C 1
ATOM 3526 O O . PRO A 1 446 ? -28.125 15.734 -22.188 1 36.34 446 PRO A O 1
ATOM 3529 N N . ILE A 1 447 ? -26.859 14.32 -22.719 1 37.06 447 ILE A N 1
ATOM 3530 C CA . ILE A 1 447 ? -27.875 13.289 -22.547 1 37.06 447 ILE A CA 1
ATOM 3531 C C . ILE A 1 447 ? -28.25 13.18 -21.078 1 37.06 447 ILE A C 1
ATOM 3533 O O . ILE A 1 447 ? -27.641 12.398 -20.328 1 37.06 447 ILE A O 1
ATOM 3537 N N . GLY A 1 448 ? -28.031 14.227 -20.328 1 33.12 448 GLY A N 1
ATOM 3538 C CA . GLY A 1 448 ? -28.562 14.133 -18.984 1 33.12 448 GLY A CA 1
ATOM 3539 C C . GLY A 1 448 ? -30 13.656 -18.938 1 33.12 448 GLY A C 1
ATOM 3540 O O . GLY A 1 448 ? -30.703 13.719 -19.938 1 33.12 448 GLY A O 1
ATOM 3541 N N . ARG A 1 449 ? -30.328 12.625 -18.062 1 37.16 449 ARG A N 1
ATOM 3542 C CA . ARG A 1 449 ? -31.75 12.305 -17.938 1 37.16 449 ARG A CA 1
ATOM 3543 C C . ARG A 1 449 ? -32.594 13.562 -18.016 1 37.16 449 ARG A C 1
ATOM 3545 O O . ARG A 1 449 ? -32.25 14.602 -17.469 1 37.16 449 ARG A O 1
ATOM 3552 N N . PRO A 1 450 ? -33.5 13.711 -18.938 1 41.62 450 PRO A N 1
ATOM 3553 C CA . PRO A 1 450 ? -34.375 14.875 -18.922 1 41.62 450 PRO A CA 1
ATOM 3554 C C . PRO A 1 450 ? -34.75 15.312 -17.5 1 41.62 450 PRO A C 1
ATOM 3556 O O . PRO A 1 450 ? -34.844 14.484 -16.594 1 41.62 450 PRO A O 1
ATOM 3559 N N . PRO A 1 451 ? -34.469 16.609 -17.141 1 39.84 451 PRO A N 1
ATOM 3560 C CA . PRO A 1 451 ? -34.875 16.953 -15.766 1 39.84 451 PRO A CA 1
ATOM 3561 C C . PRO A 1 451 ? -36.219 16.375 -15.398 1 39.84 451 PRO A C 1
ATOM 3563 O O . PRO A 1 451 ? -37.156 16.406 -16.219 1 39.84 451 PRO A O 1
ATOM 3566 N N . LYS A 1 452 ? -36.188 15.391 -14.562 1 47.69 452 LYS A N 1
ATOM 3567 C CA . LYS A 1 452 ? -37.438 14.75 -14.211 1 47.69 452 LYS A CA 1
ATOM 3568 C C . LYS A 1 452 ? -38.562 15.781 -14.102 1 47.69 452 LYS A C 1
ATOM 3570 O O . LYS A 1 452 ? -39.75 15.453 -14.297 1 47.69 452 LYS A O 1
ATOM 3575 N N . HIS A 1 453 ? -38.062 16.969 -13.492 1 48.94 453 HIS A N 1
ATOM 3576 C CA . HIS A 1 453 ? -39.094 18 -13.383 1 48.94 453 HIS A CA 1
ATOM 3577 C C . HIS A 1 453 ? -38.906 19.094 -14.422 1 48.94 453 HIS A C 1
ATOM 3579 O O . HIS A 1 453 ? -37.781 19.547 -14.641 1 48.94 453 HIS A O 1
ATOM 3585 N N . GLN A 1 454 ? -39.781 19.312 -15.32 1 51.19 454 GLN A N 1
ATOM 3586 C CA . GLN A 1 454 ? -39.781 20.219 -16.469 1 51.19 454 GLN A CA 1
ATOM 3587 C C . GLN A 1 454 ? -39.625 21.672 -16.016 1 51.19 454 GLN A C 1
ATOM 3589 O O . GLN A 1 454 ? -39.062 22.484 -16.734 1 51.19 454 GLN A O 1
ATOM 3594 N N . THR A 1 455 ? -40.5 22.125 -14.875 1 50.19 455 THR A N 1
ATOM 3595 C CA . THR A 1 455 ? -40.5 23.484 -14.383 1 50.19 455 THR A CA 1
ATOM 3596 C C . THR A 1 455 ? -39.969 23.547 -12.953 1 50.19 455 THR A C 1
ATOM 3598 O O . THR A 1 455 ? -39.938 22.531 -12.25 1 50.19 455 THR A O 1
ATOM 3601 N N . ALA A 1 456 ? -39.344 24.766 -12.516 1 54.88 456 ALA A N 1
ATOM 3602 C CA . ALA A 1 456 ? -38.844 25.016 -11.172 1 54.88 456 ALA A CA 1
ATOM 3603 C C . ALA A 1 456 ? -39.906 24.719 -10.117 1 54.88 456 ALA A C 1
ATOM 3605 O O . ALA A 1 456 ? -39.594 24.219 -9.039 1 54.88 456 ALA A O 1
ATOM 3606 N N . GLU A 1 457 ? -41.062 25.031 -10.398 1 59.03 457 GLU A N 1
ATOM 3607 C CA . GLU A 1 457 ? -42.188 24.828 -9.484 1 59.03 457 GLU A CA 1
ATOM 3608 C C . GLU A 1 457 ? -42.438 23.344 -9.25 1 59.03 457 GLU A C 1
ATOM 3610 O O . GLU A 1 457 ? -42.688 22.922 -8.117 1 59.03 457 GLU A O 1
ATOM 3615 N N . GLU A 1 458 ? -42.281 22.531 -10.336 1 59.06 458 GLU A N 1
ATOM 3616 C CA . GLU A 1 458 ? -42.469 21.094 -10.18 1 59.06 458 GLU A CA 1
ATOM 3617 C C . GLU A 1 458 ? -41.344 20.469 -9.352 1 59.06 458 GLU A C 1
ATOM 3619 O O . GLU A 1 458 ? -41.594 19.578 -8.547 1 59.06 458 GLU A O 1
ATOM 3624 N N . ARG A 1 459 ? -40.219 20.953 -9.484 1 56.88 459 ARG A N 1
ATOM 3625 C CA . ARG A 1 459 ? -39.094 20.5 -8.695 1 56.88 459 ARG A CA 1
ATOM 3626 C C . ARG A 1 459 ? -39.25 20.859 -7.223 1 56.88 459 ARG A C 1
ATOM 3628 O O . ARG A 1 459 ? -38.969 20.047 -6.34 1 56.88 459 ARG A O 1
ATOM 3635 N N . LEU A 1 460 ? -39.688 22.078 -6.934 1 62.31 460 LEU A N 1
ATOM 3636 C CA . LEU A 1 460 ? -39.969 22.531 -5.574 1 62.31 460 LEU A CA 1
ATOM 3637 C C . LEU A 1 460 ? -41.094 21.719 -4.945 1 62.31 460 LEU A C 1
ATOM 3639 O O . LEU A 1 460 ? -41.031 21.359 -3.768 1 62.31 460 LEU A O 1
ATOM 3643 N N . GLU A 1 461 ? -42.125 21.391 -5.695 1 63.19 461 GLU A N 1
ATOM 3644 C CA . GLU A 1 461 ? -43.219 20.578 -5.172 1 63.19 461 GLU A CA 1
ATOM 3645 C C . GLU A 1 461 ? -42.75 19.156 -4.898 1 63.19 461 GLU A C 1
ATOM 3647 O O . GLU A 1 461 ? -43.125 18.547 -3.889 1 63.19 461 GLU A O 1
ATOM 3652 N N . ALA A 1 462 ? -41.906 18.641 -5.75 1 61.44 462 ALA A N 1
ATOM 3653 C CA . ALA A 1 462 ? -41.375 17.297 -5.535 1 61.44 462 ALA A CA 1
ATOM 3654 C C . ALA A 1 462 ? -40.438 17.266 -4.352 1 61.44 462 ALA A C 1
ATOM 3656 O O . ALA A 1 462 ? -40.438 16.312 -3.566 1 61.44 462 ALA A O 1
ATOM 3657 N N . GLN A 1 463 ? -39.719 18.281 -4.199 1 58.62 463 GLN A N 1
ATOM 3658 C CA . GLN A 1 463 ? -38.875 18.453 -3.027 1 58.62 463 GLN A CA 1
ATOM 3659 C C . GLN A 1 463 ? -39.719 18.594 -1.755 1 58.62 463 GLN A C 1
ATOM 3661 O O . GLN A 1 463 ? -39.375 18 -0.723 1 58.62 463 GLN A O 1
ATOM 3666 N N . ARG A 1 464 ? -40.781 19.391 -1.785 1 61.19 464 ARG A N 1
ATOM 3667 C CA . ARG A 1 464 ? -41.688 19.531 -0.651 1 61.19 464 ARG A CA 1
ATOM 3668 C C . ARG A 1 464 ? -42.312 18.188 -0.296 1 61.19 464 ARG A C 1
ATOM 3670 O O . ARG A 1 464 ? -42.438 17.844 0.882 1 61.19 464 ARG A O 1
ATOM 3677 N N . LYS A 1 465 ? -42.688 17.438 -1.285 1 60.5 465 LYS A N 1
ATOM 3678 C CA . LYS A 1 465 ? -43.281 16.125 -1.042 1 60.5 465 LYS A CA 1
ATOM 3679 C C . LYS A 1 465 ? -42.25 15.148 -0.463 1 60.5 465 LYS A C 1
ATOM 3681 O O . LYS A 1 465 ? -42.531 14.414 0.481 1 60.5 465 LYS A O 1
ATOM 3686 N N . SER A 1 466 ? -41.094 15.172 -0.959 1 57.47 466 SER A N 1
ATOM 3687 C CA . SER A 1 466 ? -40.031 14.297 -0.462 1 57.47 466 SER A CA 1
ATOM 3688 C C . SER A 1 466 ? -39.656 14.672 0.962 1 57.47 466 SER A C 1
ATOM 3690 O O . SER A 1 466 ? -39.438 13.797 1.799 1 57.47 466 SER A O 1
ATOM 3692 N N . LYS A 1 467 ? -39.719 15.977 1.315 1 55.91 467 LYS A N 1
ATOM 3693 C CA . LYS A 1 467 ? -39.469 16.453 2.678 1 55.91 467 LYS A CA 1
ATOM 3694 C C . LYS A 1 467 ? -40.594 15.977 3.617 1 55.91 467 LYS A C 1
ATOM 3696 O O . LYS A 1 467 ? -40.312 15.57 4.75 1 55.91 467 LYS A O 1
ATOM 3701 N N . ARG A 1 468 ? -41.812 16.094 3.148 1 60.94 468 ARG A N 1
ATOM 3702 C CA . ARG A 1 468 ? -42.938 15.633 3.965 1 60.94 468 ARG A CA 1
ATOM 3703 C C . ARG A 1 468 ? -42.844 14.133 4.223 1 60.94 468 ARG A C 1
ATOM 3705 O O . ARG A 1 468 ? -43.094 13.672 5.344 1 60.94 468 ARG A O 1
ATOM 3712 N N . GLU A 1 469 ? -42.406 13.461 3.254 1 62.72 469 GLU A N 1
ATOM 3713 C CA . GLU A 1 469 ? -42.281 12.016 3.428 1 62.72 469 GLU A CA 1
ATOM 3714 C C . GLU A 1 469 ? -41.094 11.656 4.301 1 62.72 469 GLU A C 1
ATOM 3716 O O . GLU A 1 469 ? -41.156 10.766 5.145 1 62.72 469 GLU A O 1
ATOM 3721 N N . SER A 1 470 ? -40.062 12.359 4.223 1 55.84 470 SER A N 1
ATOM 3722 C CA . SER A 1 470 ? -38.875 12.141 5.062 1 55.84 470 SER A CA 1
ATOM 3723 C C . SER A 1 470 ? -39.156 12.531 6.512 1 55.84 470 SER A C 1
ATOM 3725 O O . SER A 1 470 ? -38.75 11.828 7.438 1 55.84 470 SER A O 1
ATOM 3727 N N . ALA A 1 471 ? -39.844 13.703 6.836 1 60.94 471 ALA A N 1
ATOM 3728 C CA . ALA A 1 471 ? -40.281 14.102 8.172 1 60.94 471 ALA A CA 1
ATOM 3729 C C . ALA A 1 471 ? -41.188 13.047 8.789 1 60.94 471 ALA A C 1
ATOM 3731 O O . ALA A 1 471 ? -41.062 12.742 9.977 1 60.94 471 ALA A O 1
ATOM 3732 N N . GLN A 1 472 ? -42 12.453 7.992 1 62.5 472 GLN A N 1
ATOM 3733 C CA . GLN A 1 472 ? -42.875 11.406 8.516 1 62.5 472 GLN A CA 1
ATOM 3734 C C . GLN A 1 472 ? -42.094 10.148 8.867 1 62.5 472 GLN A C 1
ATOM 3736 O O . GLN A 1 472 ? -42.344 9.523 9.898 1 62.5 472 GLN A O 1
ATOM 3741 N N . ARG A 1 473 ? -41.125 9.953 8.109 1 58.59 473 ARG A N 1
ATOM 3742 C CA . ARG A 1 473 ? -40.312 8.781 8.406 1 58.59 473 ARG A CA 1
ATOM 3743 C C . ARG A 1 473 ? -39.438 9.008 9.633 1 58.59 473 ARG A C 1
ATOM 3745 O O . ARG A 1 473 ? -39.312 8.125 10.484 1 58.59 473 ARG A O 1
ATOM 3752 N N . THR A 1 474 ? -38.844 10.156 9.758 1 57.88 474 THR A N 1
ATOM 3753 C CA . THR A 1 474 ? -38.062 10.516 10.938 1 57.88 474 THR A CA 1
ATOM 3754 C C . THR A 1 474 ? -38.938 10.461 12.195 1 57.88 474 THR A C 1
ATOM 3756 O O . THR A 1 474 ? -38.5 9.953 13.227 1 57.88 474 THR A O 1
ATOM 3759 N N . ARG A 1 475 ? -40.062 10.984 12.188 1 61.56 475 ARG A N 1
ATOM 3760 C CA . ARG A 1 475 ? -40.969 10.914 13.32 1 61.56 475 ARG A CA 1
ATOM 3761 C C . ARG A 1 475 ? -41.312 9.469 13.664 1 61.56 475 ARG A C 1
ATOM 3763 O O . ARG A 1 475 ? -41.375 9.102 14.844 1 61.56 475 ARG A O 1
ATOM 3770 N N . ALA A 1 476 ? -41.344 8.695 12.633 1 61.88 476 ALA A N 1
ATOM 3771 C CA . ALA A 1 476 ? -41.625 7.289 12.891 1 61.88 476 ALA A CA 1
ATOM 3772 C C . ALA A 1 476 ? -40.438 6.594 13.516 1 61.88 476 ALA A C 1
ATOM 3774 O O . ALA A 1 476 ? -40.562 5.816 14.461 1 61.88 476 ALA A O 1
ATOM 3775 N N . GLN A 1 477 ? -39.312 6.918 13.07 1 57.91 477 GLN A N 1
ATOM 3776 C CA . GLN A 1 477 ? -38.125 6.312 13.633 1 57.91 477 GLN A CA 1
ATOM 3777 C C . GLN A 1 477 ? -37.844 6.832 15.047 1 57.91 477 GLN A C 1
ATOM 3779 O O . GLN A 1 477 ? -37.469 6.066 15.93 1 57.91 477 GLN A O 1
ATOM 3784 N N . GLN A 1 478 ? -38.031 8.078 15.375 1 58.16 478 GLN A N 1
ATOM 3785 C CA . GLN A 1 478 ? -37.938 8.617 16.734 1 58.16 478 GLN A CA 1
ATOM 3786 C C . GLN A 1 478 ? -38.938 7.91 17.656 1 58.16 478 GLN A C 1
ATOM 3788 O O . GLN A 1 478 ? -38.594 7.613 18.797 1 58.16 478 GLN A O 1
ATOM 3793 N N . ARG A 1 479 ? -40.031 7.59 17.141 1 59.56 479 ARG A N 1
ATOM 3794 C CA . ARG A 1 479 ? -40.969 6.84 17.953 1 59.56 479 ARG A CA 1
ATOM 3795 C C . ARG A 1 479 ? -40.469 5.438 18.266 1 59.56 479 ARG A C 1
ATOM 3797 O O . ARG A 1 479 ? -40.594 4.949 19.391 1 59.56 479 ARG A O 1
ATOM 3804 N N . ILE A 1 480 ? -39.812 4.938 17.297 1 60.16 480 ILE A N 1
ATOM 3805 C CA . ILE A 1 480 ? -39.25 3.604 17.531 1 60.16 480 ILE A CA 1
ATOM 3806 C C . ILE A 1 480 ? -38.094 3.684 18.5 1 60.16 480 ILE A C 1
ATOM 3808 O O . ILE A 1 480 ? -38 2.871 19.422 1 60.16 480 ILE A O 1
ATOM 3812 N N . ASN A 1 481 ? -37.281 4.645 18.359 1 52.66 481 ASN A N 1
ATOM 3813 C CA . ASN A 1 481 ? -36.156 4.812 19.266 1 52.66 481 ASN A CA 1
ATOM 3814 C C . ASN A 1 481 ? -36.594 5.125 20.688 1 52.66 481 ASN A C 1
ATOM 3816 O O . ASN A 1 481 ? -36.062 4.598 21.656 1 52.66 481 ASN A O 1
ATOM 3820 N N . GLN A 1 482 ? -37.5 5.922 20.922 1 58.38 482 GLN A N 1
ATOM 3821 C CA . GLN A 1 482 ? -38.094 6.207 22.219 1 58.38 482 GLN A CA 1
ATOM 3822 C C . GLN A 1 482 ? -38.688 4.949 22.844 1 58.38 482 GLN A C 1
ATOM 3824 O O . GLN A 1 482 ? -38.531 4.723 24.047 1 58.38 482 GLN A O 1
ATOM 3829 N N . GLN A 1 483 ? -39.25 4.141 22.078 1 59.91 483 GLN A N 1
ATOM 3830 C CA . GLN A 1 483 ? -39.781 2.9 22.625 1 59.91 483 GLN A CA 1
ATOM 3831 C C . GLN A 1 483 ? -38.688 1.949 23.047 1 59.91 483 GLN A C 1
ATOM 3833 O O . GLN A 1 483 ? -38.781 1.282 24.078 1 59.91 483 GLN A O 1
ATOM 3838 N N . GLN A 1 484 ? -37.656 1.993 22.328 1 53.97 484 GLN A N 1
ATOM 3839 C CA . GLN A 1 484 ? -36.531 1.119 22.719 1 53.97 484 GLN A CA 1
ATOM 3840 C C . GLN A 1 484 ? -35.844 1.646 23.969 1 53.97 484 GLN A C 1
ATOM 3842 O O . GLN A 1 484 ? -35.406 0.868 24.828 1 53.97 484 GLN A O 1
ATOM 3847 N N . GLN A 1 485 ? -35.719 2.859 24.156 1 49.94 485 GLN A N 1
ATOM 3848 C CA . GLN A 1 485 ? -35.188 3.445 25.375 1 49.94 485 GLN A CA 1
ATOM 3849 C C . GLN A 1 485 ? -36.094 3.166 26.578 1 49.94 485 GLN A C 1
ATOM 3851 O O . GLN A 1 485 ? -35.594 2.928 27.688 1 49.94 485 GLN A O 1
ATOM 3856 N N . LYS A 1 486 ? -37.375 3.178 26.5 1 50.5 486 LYS A N 1
ATOM 3857 C CA . LYS A 1 486 ? -38.281 2.818 27.609 1 50.5 486 LYS A CA 1
ATOM 3858 C C . LYS A 1 486 ? -38.188 1.329 27.922 1 50.5 486 LYS A C 1
ATOM 3860 O O . LYS A 1 486 ? -38.312 0.928 29.094 1 50.5 486 LYS A O 1
ATOM 3865 N N . ALA A 1 487 ? -37.844 0.578 26.906 1 52.91 487 ALA A N 1
ATOM 3866 C CA . ALA A 1 487 ? -37.75 -0.848 27.219 1 52.91 487 ALA A CA 1
ATOM 3867 C C . ALA A 1 487 ? -36.344 -1.208 27.734 1 52.91 487 ALA A C 1
ATOM 3869 O O . ALA A 1 487 ? -36.156 -2.289 28.297 1 52.91 487 ALA A O 1
ATOM 3870 N N . ALA A 1 488 ? -35.375 -0.397 27.688 1 41.66 488 ALA A N 1
ATOM 3871 C CA . ALA A 1 488 ? -34.125 -0.643 28.359 1 41.66 488 ALA A CA 1
ATOM 3872 C C . ALA A 1 488 ? -34.094 0.01 29.734 1 41.66 488 ALA A C 1
ATOM 3874 O O . ALA A 1 488 ? -34.688 1.061 29.953 1 41.66 488 ALA A O 1
ATOM 3875 N N . MET B 1 1 ? -10.359 -33.188 -19.797 1 87.38 1 MET B N 1
ATOM 3876 C CA . MET B 1 1 ? -9.43 -32.188 -20.344 1 87.38 1 MET B CA 1
ATOM 3877 C C . MET B 1 1 ? -8 -32.719 -20.312 1 87.38 1 MET B C 1
ATOM 3879 O O . MET B 1 1 ? -7.613 -33.438 -19.391 1 87.38 1 MET B O 1
ATOM 3883 N N . HIS B 1 2 ? -7.312 -32.406 -21.391 1 92.5 2 HIS B N 1
ATOM 3884 C CA . HIS B 1 2 ? -5.957 -32.906 -21.531 1 92.5 2 HIS B CA 1
ATOM 3885 C C . HIS B 1 2 ? -4.949 -31.781 -21.656 1 92.5 2 HIS B C 1
ATOM 3887 O O . HIS B 1 2 ? -5.129 -30.875 -22.469 1 92.5 2 HIS B O 1
ATOM 3893 N N . PHE B 1 3 ? -3.934 -31.828 -20.812 1 95.56 3 PHE B N 1
ATOM 3894 C CA . PHE B 1 3 ? -2.838 -30.859 -20.844 1 95.56 3 PHE B CA 1
ATOM 3895 C C . PHE B 1 3 ? -1.562 -31.516 -21.359 1 95.56 3 PHE B C 1
ATOM 3897 O O . PHE B 1 3 ? -1.313 -32.688 -21.109 1 95.56 3 PHE B O 1
ATOM 3904 N N . LEU B 1 4 ? -0.816 -30.734 -22.078 1 96.12 4 LEU B N 1
ATOM 3905 C CA . LEU B 1 4 ? 0.549 -31.109 -22.422 1 96.12 4 LEU B CA 1
ATOM 3906 C C . LEU B 1 4 ? 1.554 -30.422 -21.5 1 96.12 4 LEU B C 1
ATOM 3908 O O . LEU B 1 4 ? 1.25 -29.391 -20.906 1 96.12 4 LEU B O 1
ATOM 3912 N N . TYR B 1 5 ? 2.705 -31.078 -21.297 1 96.31 5 TYR B N 1
ATOM 3913 C CA . TYR B 1 5 ? 3.703 -30.406 -20.469 1 96.31 5 TYR B CA 1
ATOM 3914 C C . TYR B 1 5 ? 5.113 -30.734 -20.938 1 96.31 5 TYR B C 1
ATOM 3916 O O . TYR B 1 5 ? 5.312 -31.656 -21.734 1 96.31 5 TYR B O 1
ATOM 3924 N N . ASP B 1 6 ? 6.031 -29.938 -20.672 1 95.31 6 ASP B N 1
ATOM 3925 C CA . ASP B 1 6 ? 7.473 -30.125 -20.797 1 95.31 6 ASP B CA 1
ATOM 3926 C C . ASP B 1 6 ? 8.164 -29.969 -19.438 1 95.31 6 ASP B C 1
ATOM 3928 O O . ASP B 1 6 ? 8.266 -28.875 -18.906 1 95.31 6 ASP B O 1
ATOM 3932 N N . ASP B 1 7 ? 8.641 -31.078 -18.844 1 93.25 7 ASP B N 1
ATOM 3933 C CA . ASP B 1 7 ? 9.164 -31.047 -17.484 1 93.25 7 ASP B CA 1
ATOM 3934 C C . ASP B 1 7 ? 10.688 -31.188 -17.469 1 93.25 7 ASP B C 1
ATOM 3936 O O . ASP B 1 7 ? 11.273 -31.609 -16.469 1 93.25 7 ASP B O 1
ATOM 3940 N N . ARG B 1 8 ? 11.391 -30.922 -18.594 1 90.88 8 ARG B N 1
ATOM 3941 C CA . ARG B 1 8 ? 12.852 -30.953 -18.641 1 90.88 8 ARG B CA 1
ATOM 3942 C C . ARG B 1 8 ? 13.453 -30.031 -17.594 1 90.88 8 ARG B C 1
ATOM 3944 O O . ARG B 1 8 ? 12.766 -29.156 -17.062 1 90.88 8 ARG B O 1
ATOM 3951 N N . GLU B 1 9 ? 14.609 -30.281 -17.344 1 89.81 9 GLU B N 1
ATOM 3952 C CA . GLU B 1 9 ? 15.273 -29.578 -16.25 1 89.81 9 GLU B CA 1
ATOM 3953 C C . GLU B 1 9 ? 15.445 -28.094 -16.578 1 89.81 9 GLU B C 1
ATOM 3955 O O . GLU B 1 9 ? 15.336 -27.688 -17.734 1 89.81 9 GLU B O 1
ATOM 3960 N N . SER B 1 10 ? 15.648 -27.375 -15.547 1 86.88 10 SER B N 1
ATOM 3961 C CA . SER B 1 10 ? 15.883 -25.953 -15.703 1 86.88 10 SER B CA 1
ATOM 3962 C C . SER B 1 10 ? 17.141 -25.688 -16.531 1 86.88 10 SER B C 1
ATOM 3964 O O . SER B 1 10 ? 18.156 -26.344 -16.344 1 86.88 10 SER B O 1
ATOM 3966 N N . GLY B 1 11 ? 17.078 -24.859 -17.438 1 83.94 11 GLY B N 1
ATOM 3967 C CA . GLY B 1 11 ? 18.219 -24.531 -18.297 1 83.94 11 GLY B CA 1
ATOM 3968 C C . GLY B 1 11 ? 18.266 -25.359 -19.562 1 83.94 11 GLY B C 1
ATOM 3969 O O . GLY B 1 11 ? 19.094 -25.125 -20.438 1 83.94 11 GLY B O 1
ATOM 3970 N N . ALA B 1 12 ? 17.344 -26.266 -19.688 1 88.25 12 ALA B N 1
ATOM 3971 C CA . ALA B 1 12 ? 17.344 -27.188 -20.828 1 88.25 12 ALA B CA 1
ATOM 3972 C C . ALA B 1 12 ? 16.844 -26.484 -22.094 1 88.25 12 ALA B C 1
ATOM 3974 O O . ALA B 1 12 ? 16.844 -27.078 -23.172 1 88.25 12 ALA B 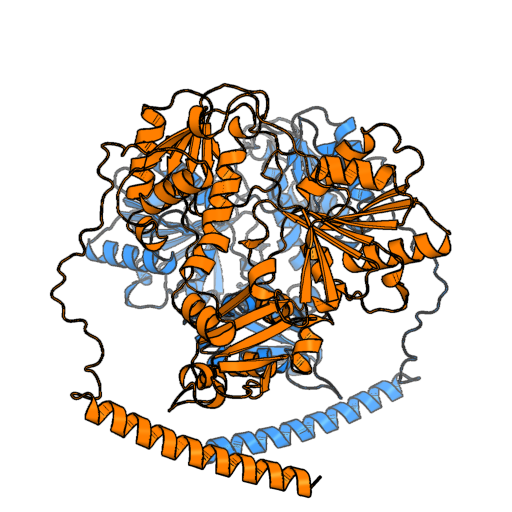O 1
ATOM 3975 N N . GLY B 1 13 ? 16.375 -25.266 -21.984 1 87.5 13 GLY B N 1
ATOM 3976 C CA . GLY B 1 13 ? 15.969 -24.484 -23.141 1 87.5 13 GLY B CA 1
ATOM 3977 C C . GLY B 1 13 ? 14.5 -24.625 -23.469 1 87.5 13 GLY B C 1
ATOM 3978 O O . GLY B 1 13 ? 14.102 -24.531 -24.625 1 87.5 13 GLY B O 1
ATOM 3979 N N . LYS B 1 14 ? 13.664 -24.938 -22.5 1 90.31 14 LYS B N 1
ATOM 3980 C CA . LYS B 1 14 ? 12.227 -25.125 -22.703 1 90.31 14 LYS B CA 1
ATOM 3981 C C . LYS B 1 14 ? 11.609 -23.906 -23.375 1 90.31 14 LYS B C 1
ATOM 3983 O O . LYS B 1 14 ? 10.883 -24.047 -24.375 1 90.31 14 LYS B O 1
ATOM 3988 N N . THR B 1 15 ? 11.93 -22.688 -22.859 1 89.69 15 THR B N 1
ATOM 3989 C CA . THR B 1 15 ? 11.367 -21.469 -23.406 1 89.69 15 THR B CA 1
ATOM 3990 C C . THR B 1 15 ? 11.805 -21.266 -24.859 1 89.69 15 THR B C 1
ATOM 3992 O O . THR B 1 15 ? 10.992 -20.922 -25.719 1 89.69 15 THR B O 1
ATOM 3995 N N . PHE B 1 16 ? 13.008 -21.594 -25.156 1 89.12 16 PHE B N 1
ATOM 3996 C CA . PHE B 1 16 ? 13.523 -21.422 -26.5 1 89.12 16 PHE B CA 1
ATOM 3997 C C . PHE B 1 16 ? 12.898 -22.438 -27.453 1 89.12 16 PHE B C 1
ATOM 3999 O O . PHE B 1 16 ? 12.586 -22.109 -28.594 1 89.12 16 PHE B O 1
ATOM 4006 N N . SER B 1 17 ? 12.789 -23.641 -26.938 1 92.31 17 SER B N 1
ATOM 4007 C CA . SER B 1 17 ? 12.102 -24.656 -27.75 1 92.31 17 SER B CA 1
ATOM 4008 C C . SER B 1 17 ? 10.68 -24.234 -28.078 1 92.31 17 SER B C 1
ATOM 4010 O O . SER B 1 17 ? 10.195 -24.453 -29.188 1 92.31 17 SER B O 1
ATOM 4012 N N . MET B 1 18 ? 10.047 -23.656 -27.109 1 94.25 18 MET B N 1
ATOM 4013 C CA . MET B 1 18 ? 8.695 -23.156 -27.328 1 94.25 18 MET B CA 1
ATOM 4014 C C . MET B 1 18 ? 8.695 -22.047 -28.391 1 94.25 18 MET B C 1
ATOM 4016 O O . MET B 1 18 ? 7.871 -22.078 -29.312 1 94.25 18 MET B O 1
ATOM 4020 N N . PHE B 1 19 ? 9.609 -21.156 -28.281 1 93.62 19 PHE B N 1
ATOM 4021 C CA . PHE B 1 19 ? 9.703 -20.078 -29.266 1 93.62 19 PHE B CA 1
ATOM 4022 C C . PHE B 1 19 ? 9.883 -20.656 -30.672 1 93.62 19 PHE B C 1
ATOM 4024 O O . PHE B 1 19 ? 9.203 -20.234 -31.609 1 93.62 19 PHE B O 1
ATOM 4031 N N . ARG B 1 20 ? 10.758 -21.562 -30.75 1 92.81 20 ARG B N 1
ATOM 4032 C CA . ARG B 1 20 ? 10.992 -22.203 -32.031 1 92.81 20 ARG B CA 1
ATOM 4033 C C . ARG B 1 20 ? 9.727 -22.859 -32.562 1 92.81 20 ARG B C 1
ATOM 4035 O O . ARG B 1 20 ? 9.406 -22.766 -33.75 1 92.81 20 ARG B O 1
ATOM 4042 N N . TYR B 1 21 ? 9.102 -23.516 -31.672 1 94 21 TYR B N 1
ATOM 4043 C CA . TYR B 1 21 ? 7.84 -24.156 -32.031 1 94 21 TYR B CA 1
ATOM 4044 C C . TYR B 1 21 ? 6.836 -23.141 -32.531 1 94 21 TYR B C 1
ATOM 4046 O O . TYR B 1 21 ? 6.164 -23.359 -33.531 1 94 21 TYR B O 1
ATOM 4054 N N . LEU B 1 22 ? 6.668 -22.047 -31.859 1 94.88 22 LEU B N 1
ATOM 4055 C CA . LEU B 1 22 ? 5.734 -20.984 -32.219 1 94.88 22 LEU B CA 1
ATOM 4056 C C . LEU B 1 22 ? 6.055 -20.453 -33.625 1 94.88 22 LEU B C 1
ATOM 4058 O O . LEU B 1 22 ? 5.148 -20.172 -34.406 1 94.88 22 LEU B O 1
ATOM 4062 N N . ILE B 1 23 ? 7.289 -20.297 -33.875 1 94 23 ILE B N 1
ATOM 4063 C CA . ILE B 1 23 ? 7.73 -19.75 -35.156 1 94 23 ILE B CA 1
ATOM 4064 C C . ILE B 1 23 ? 7.469 -20.75 -36.281 1 94 23 ILE B C 1
ATOM 4066 O O . ILE B 1 23 ? 6.988 -20.375 -37.344 1 94 23 ILE B O 1
ATOM 4070 N N . ASP B 1 24 ? 7.68 -21.969 -35.969 1 92.81 24 ASP B N 1
ATOM 4071 C CA . ASP B 1 24 ? 7.652 -23 -37.031 1 92.81 24 ASP B CA 1
ATOM 4072 C C . ASP B 1 24 ? 6.234 -23.516 -37.25 1 92.81 24 ASP B C 1
ATOM 4074 O O . ASP B 1 24 ? 5.953 -24.156 -38.25 1 92.81 24 ASP B O 1
ATOM 4078 N N . SER B 1 25 ? 5.438 -23.297 -36.312 1 93.81 25 SER B N 1
ATOM 4079 C CA . SER B 1 25 ? 4.07 -23.797 -36.375 1 93.81 25 SER B CA 1
ATOM 4080 C C . SER B 1 25 ? 3.064 -22.656 -36.469 1 93.81 25 SER B C 1
ATOM 4082 O O . SER B 1 25 ? 2.641 -22.125 -35.438 1 93.81 25 SER B O 1
ATOM 4084 N N . PRO B 1 26 ? 2.674 -22.406 -37.688 1 93.88 26 PRO B N 1
ATOM 4085 C CA . PRO B 1 26 ? 1.721 -21.297 -37.812 1 93.88 26 PRO B CA 1
ATOM 4086 C C . PRO B 1 26 ? 0.461 -21.5 -37 1 93.88 26 PRO B C 1
ATOM 4088 O O . PRO B 1 26 ? -0.038 -22.625 -36.875 1 93.88 26 PRO B O 1
ATOM 4091 N N . GLY B 1 27 ? 0.002 -20.547 -36.312 1 94.88 27 GLY B N 1
ATOM 4092 C CA . GLY B 1 27 ? -1.157 -20.516 -35.406 1 94.88 27 GLY B CA 1
ATOM 4093 C C . GLY B 1 27 ? -1.219 -19.281 -34.562 1 94.88 27 GLY B C 1
ATOM 4094 O O . GLY B 1 27 ? -0.356 -18.406 -34.656 1 94.88 27 GLY B O 1
ATOM 4095 N N . ILE B 1 28 ? -2.266 -19.109 -33.812 1 96.69 28 ILE B N 1
ATOM 4096 C CA . ILE B 1 28 ? -2.391 -18 -32.875 1 96.69 28 ILE B CA 1
ATOM 4097 C C . ILE B 1 28 ? -2.217 -18.5 -31.453 1 96.69 28 ILE B C 1
ATOM 4099 O O . ILE B 1 28 ? -2.816 -19.516 -31.078 1 96.69 28 ILE B O 1
ATOM 4103 N N . TYR B 1 29 ? -1.394 -17.828 -30.812 1 97.62 29 TYR B N 1
ATOM 4104 C CA . TYR B 1 29 ? -0.922 -18.344 -29.531 1 97.62 29 TYR B CA 1
ATOM 4105 C C . TYR B 1 29 ? -1.13 -17.312 -28.422 1 97.62 29 TYR B C 1
ATOM 4107 O O . TYR B 1 29 ? -1.056 -16.109 -28.672 1 97.62 29 TYR B O 1
ATOM 4115 N N . LEU B 1 30 ? -1.447 -17.766 -27.281 1 97.69 30 LEU B N 1
ATOM 4116 C CA . LEU B 1 30 ? -1.376 -17.031 -26.031 1 97.69 30 LEU B CA 1
ATOM 4117 C C . LEU B 1 30 ? -0.277 -17.578 -25.125 1 97.69 30 LEU B C 1
ATOM 4119 O O . LEU B 1 30 ? -0.241 -18.781 -24.859 1 97.69 30 LEU B O 1
ATOM 4123 N N . ILE B 1 31 ? 0.645 -16.781 -24.734 1 97.31 31 ILE B N 1
ATOM 4124 C CA . ILE B 1 31 ? 1.775 -17.219 -23.906 1 97.31 31 ILE B CA 1
ATOM 4125 C C . ILE B 1 31 ? 1.721 -16.516 -22.547 1 97.31 31 ILE B C 1
ATOM 4127 O O . ILE B 1 31 ? 1.856 -15.297 -22.469 1 97.31 31 ILE B O 1
ATOM 4131 N N . ALA B 1 32 ? 1.567 -17.281 -21.531 1 96.38 32 ALA B N 1
ATOM 4132 C CA . ALA B 1 32 ? 1.501 -16.734 -20.172 1 96.38 32 ALA B CA 1
ATOM 4133 C C . ALA B 1 32 ? 2.832 -16.906 -19.438 1 96.38 32 ALA B C 1
ATOM 4135 O O . ALA B 1 32 ? 3.359 -18.016 -19.359 1 96.38 32 ALA B O 1
ATOM 4136 N N . VAL B 1 33 ? 3.316 -15.797 -18.984 1 93 33 VAL B N 1
ATOM 4137 C CA . VAL B 1 33 ? 4.59 -15.773 -18.266 1 93 33 VAL B CA 1
ATOM 4138 C C . VAL B 1 33 ? 4.363 -15.344 -16.812 1 93 33 VAL B C 1
ATOM 4140 O O . VAL B 1 33 ? 3.408 -14.625 -16.516 1 93 33 VAL B O 1
ATOM 4143 N N . PRO B 1 34 ? 5.188 -15.789 -15.906 1 88.31 34 PRO B N 1
ATOM 4144 C CA . PRO B 1 34 ? 4.91 -15.609 -14.484 1 88.31 34 PRO B CA 1
ATOM 4145 C C . PRO B 1 34 ? 4.949 -14.141 -14.055 1 88.31 34 PRO B C 1
ATOM 4147 O O . PRO B 1 34 ? 4.188 -13.727 -13.18 1 88.31 34 PRO B O 1
ATOM 4150 N N . ARG B 1 35 ? 5.844 -13.32 -14.641 1 85.56 35 ARG B N 1
ATOM 4151 C CA . ARG B 1 35 ? 6.043 -11.953 -14.188 1 85.56 35 ARG B CA 1
ATOM 4152 C C . ARG B 1 35 ? 6.047 -10.977 -15.359 1 85.56 35 ARG B C 1
ATOM 4154 O O . ARG B 1 35 ? 6.406 -11.344 -16.484 1 85.56 35 ARG B O 1
ATOM 4161 N N . VAL B 1 36 ? 5.809 -9.773 -15.062 1 84.25 36 VAL B N 1
ATOM 4162 C CA . VAL B 1 36 ? 5.707 -8.727 -16.078 1 84.25 36 VAL B CA 1
ATOM 4163 C C . VAL B 1 36 ? 7.09 -8.438 -16.656 1 84.25 36 VAL B C 1
ATOM 4165 O O . VAL B 1 36 ? 7.242 -8.266 -17.875 1 84.25 36 VAL B O 1
ATOM 4168 N N . ASP B 1 37 ? 8.125 -8.398 -15.797 1 78 37 ASP B N 1
ATOM 4169 C CA . ASP B 1 37 ? 9.477 -8.102 -16.266 1 78 37 ASP B CA 1
ATOM 4170 C C . ASP B 1 37 ? 9.977 -9.18 -17.234 1 78 37 ASP B C 1
ATOM 4172 O O . ASP B 1 37 ? 10.719 -8.883 -18.172 1 78 37 ASP B O 1
ATOM 4176 N N . LEU B 1 38 ? 9.5 -10.328 -17.094 1 83.5 38 LEU B N 1
ATOM 4177 C CA . LEU B 1 38 ? 9.906 -11.445 -17.953 1 83.5 38 LEU B CA 1
ATOM 4178 C C . LEU B 1 38 ? 9.227 -11.359 -19.312 1 83.5 38 LEU B C 1
ATOM 4180 O O . LEU B 1 38 ? 9.758 -11.859 -20.312 1 83.5 38 LEU B O 1
ATOM 4184 N N . ILE B 1 39 ? 8.07 -10.734 -19.312 1 88.12 39 ILE B N 1
ATOM 4185 C CA . ILE B 1 39 ? 7.367 -10.578 -20.578 1 88.12 39 ILE B CA 1
ATOM 4186 C C . ILE B 1 39 ? 8.234 -9.805 -21.562 1 88.12 39 ILE B C 1
ATOM 4188 O O . ILE B 1 39 ? 8.406 -10.219 -22.719 1 88.12 39 ILE B O 1
ATOM 4192 N N . MET B 1 40 ? 8.789 -8.797 -21.078 1 83.44 40 MET B N 1
ATOM 4193 C CA . MET B 1 40 ? 9.609 -7.953 -21.938 1 83.44 40 MET B CA 1
ATOM 4194 C C . MET B 1 40 ? 10.875 -8.688 -22.375 1 83.44 40 MET B C 1
ATOM 4196 O O . MET B 1 40 ? 11.273 -8.609 -23.531 1 83.44 40 MET B O 1
ATOM 4200 N N . GLU B 1 41 ? 11.445 -9.398 -21.484 1 83.06 41 GLU B N 1
ATOM 4201 C CA . GLU B 1 41 ? 12.633 -10.188 -21.812 1 83.06 41 GLU B CA 1
ATOM 4202 C C . GLU B 1 41 ? 12.32 -11.25 -22.859 1 83.06 41 GLU B C 1
ATOM 4204 O O . GLU B 1 41 ? 13.094 -11.445 -23.797 1 83.06 41 GLU B O 1
ATOM 4209 N N . HIS B 1 42 ? 11.219 -11.875 -22.719 1 88.25 42 HIS B N 1
ATOM 4210 C CA . HIS B 1 42 ? 10.805 -12.93 -23.641 1 88.25 42 HIS B CA 1
ATOM 4211 C C . HIS B 1 42 ? 10.492 -12.367 -25.016 1 88.25 42 HIS B C 1
ATOM 4213 O O . HIS B 1 42 ? 10.859 -12.953 -26.031 1 88.25 42 HIS B O 1
ATOM 4219 N N . GLU B 1 43 ? 9.836 -11.289 -24.953 1 87.62 43 GLU B N 1
ATOM 4220 C CA . GLU B 1 43 ? 9.508 -10.68 -26.25 1 87.62 43 GLU B CA 1
ATOM 4221 C C . GLU B 1 43 ? 10.773 -10.312 -27.016 1 87.62 43 GLU B C 1
ATOM 4223 O O . GLU B 1 43 ? 10.867 -10.578 -28.219 1 87.62 43 GLU B O 1
ATOM 4228 N N . LEU B 1 44 ? 11.656 -9.766 -26.344 1 84.62 44 LEU B N 1
ATOM 4229 C CA . LEU B 1 44 ? 12.914 -9.383 -26.984 1 84.62 44 LEU B CA 1
ATOM 4230 C C . LEU B 1 44 ? 13.656 -10.609 -27.5 1 84.62 44 LEU B C 1
ATOM 4232 O O . LEU B 1 44 ? 14.148 -10.602 -28.625 1 84.62 44 LEU B O 1
ATOM 4236 N N . ALA B 1 45 ? 13.742 -11.594 -26.703 1 86.88 45 ALA B N 1
ATOM 4237 C CA . ALA B 1 45 ? 14.398 -12.828 -27.109 1 86.88 45 ALA B CA 1
ATOM 4238 C C . ALA B 1 45 ? 13.695 -13.461 -28.297 1 86.88 45 ALA B C 1
ATOM 4240 O O . ALA B 1 45 ? 14.344 -13.969 -29.219 1 86.88 45 ALA B O 1
ATOM 4241 N N . PHE B 1 46 ? 12.445 -13.398 -28.266 1 91.5 46 PHE B N 1
ATOM 4242 C CA . PHE B 1 46 ? 11.641 -13.969 -29.328 1 91.5 46 PHE B CA 1
ATOM 4243 C C . PHE B 1 46 ? 11.883 -13.227 -30.641 1 91.5 46 PHE B C 1
ATOM 4245 O O . PHE B 1 46 ? 12.094 -13.852 -31.688 1 91.5 46 PHE B O 1
ATOM 4252 N N . ARG B 1 47 ? 11.914 -11.953 -30.578 1 88.62 47 ARG B N 1
ATOM 4253 C CA . ARG B 1 47 ? 12.102 -11.125 -31.766 1 88.62 47 ARG B CA 1
ATOM 4254 C C . ARG B 1 47 ? 13.508 -11.305 -32.344 1 88.62 47 ARG B C 1
ATOM 4256 O O . ARG B 1 47 ? 13.719 -11.094 -33.531 1 88.62 47 ARG B O 1
ATOM 4263 N N . ALA B 1 48 ? 14.344 -11.688 -31.531 1 87.69 48 ALA B N 1
ATOM 4264 C CA . ALA B 1 48 ? 15.727 -11.875 -31.953 1 87.69 48 ALA B CA 1
ATOM 4265 C C . ALA B 1 48 ? 15.906 -13.227 -32.656 1 87.69 48 ALA B C 1
ATOM 4267 O O . ALA B 1 48 ? 16.922 -13.461 -33.312 1 87.69 48 ALA B O 1
ATOM 4268 N N . MET B 1 49 ? 14.992 -14.055 -32.531 1 91.38 49 MET B N 1
ATOM 4269 C CA . MET B 1 49 ? 15.109 -15.391 -33.094 1 91.38 49 MET B CA 1
ATOM 4270 C C . MET B 1 49 ? 14.906 -15.336 -34.625 1 91.38 49 MET B C 1
ATOM 4272 O O . MET B 1 49 ? 14.031 -14.617 -35.094 1 91.38 49 MET B O 1
ATOM 4276 N N . PRO B 1 50 ? 15.68 -16.047 -35.25 1 89.19 50 PRO B N 1
ATOM 4277 C CA . PRO B 1 50 ? 15.523 -16.062 -36.688 1 89.19 50 PRO B CA 1
ATOM 4278 C C . PRO B 1 50 ? 14.195 -16.672 -37.156 1 89.19 50 PRO B C 1
ATOM 4280 O O . PRO B 1 50 ? 13.703 -17.609 -36.531 1 89.19 50 PRO B O 1
ATOM 4283 N N . GLY B 1 51 ? 13.602 -16.125 -38.25 1 84.12 51 GLY B N 1
ATOM 4284 C CA . GLY B 1 51 ? 12.406 -16.672 -38.844 1 84.12 51 GLY B CA 1
ATOM 4285 C C . GLY B 1 51 ? 11.125 -16.109 -38.281 1 84.12 51 GLY B C 1
ATOM 4286 O O . GLY B 1 51 ? 10.031 -16.578 -38.594 1 84.12 51 GLY B O 1
ATOM 4287 N N . ASN B 1 52 ? 11.219 -15.195 -37.406 1 80.81 52 ASN B N 1
ATOM 4288 C CA . ASN B 1 52 ? 10.031 -14.703 -36.719 1 80.81 52 ASN B CA 1
ATOM 4289 C C . ASN B 1 52 ? 9.336 -13.602 -37.5 1 80.81 52 ASN B C 1
ATOM 4291 O O . ASN B 1 52 ? 8.359 -13.023 -37.031 1 80.81 52 ASN B O 1
ATOM 4295 N N . GLY B 1 53 ? 9.773 -13.266 -38.625 1 77.25 53 GLY B N 1
ATOM 4296 C CA . GLY B 1 53 ? 9.312 -12.109 -39.406 1 77.25 53 GLY B CA 1
ATOM 4297 C C . GLY B 1 53 ? 7.84 -12.18 -39.75 1 77.25 53 GLY B C 1
ATOM 4298 O O . GLY B 1 53 ? 7.176 -11.148 -39.844 1 77.25 53 GLY B O 1
ATOM 4299 N N . ALA B 1 54 ? 7.312 -13.32 -39.875 1 83.19 54 ALA B N 1
ATOM 4300 C CA . ALA B 1 54 ? 5.938 -13.461 -40.344 1 83.19 54 ALA B CA 1
ATOM 4301 C C . ALA B 1 54 ? 4.961 -13.508 -39.188 1 83.19 54 ALA B C 1
ATOM 4303 O O . ALA B 1 54 ? 3.744 -13.469 -39.375 1 83.19 54 ALA B O 1
ATOM 4304 N N . MET B 1 55 ? 5.438 -13.539 -38.062 1 91.56 55 MET B N 1
ATOM 4305 C CA . MET B 1 55 ? 4.578 -13.711 -36.875 1 91.56 55 MET B CA 1
ATOM 4306 C C . MET B 1 55 ? 4.285 -12.375 -36.219 1 91.56 55 MET B C 1
ATOM 4308 O O . MET B 1 55 ? 5.199 -11.578 -36 1 91.56 55 MET B O 1
ATOM 4312 N N . VAL B 1 56 ? 3.025 -12.07 -36 1 93.62 56 VAL B N 1
ATOM 4313 C CA . VAL B 1 56 ? 2.619 -10.867 -35.281 1 93.62 56 VAL B CA 1
ATOM 4314 C C . VAL B 1 56 ? 2.727 -11.117 -33.781 1 93.62 56 VAL B C 1
ATOM 4316 O O . VAL B 1 56 ? 2.168 -12.086 -33.25 1 93.62 56 VAL B O 1
ATOM 4319 N N . VAL B 1 57 ? 3.479 -10.297 -33.156 1 94.25 57 VAL B N 1
ATOM 4320 C CA . VAL B 1 57 ? 3.695 -10.5 -31.734 1 94.25 57 VAL B CA 1
ATOM 4321 C C . VAL B 1 57 ? 3.271 -9.25 -30.953 1 94.25 57 VAL B C 1
ATOM 4323 O O . VAL B 1 57 ? 3.549 -8.125 -31.391 1 94.25 57 VAL B O 1
ATOM 4326 N N . LYS B 1 58 ? 2.594 -9.469 -29.859 1 93.31 58 LYS B N 1
ATOM 4327 C CA . LYS B 1 58 ? 2.182 -8.367 -28.984 1 93.31 58 LYS B CA 1
ATOM 4328 C C . LYS B 1 58 ? 2.334 -8.75 -27.516 1 93.31 58 LYS B C 1
ATOM 4330 O O . LYS B 1 58 ? 2.057 -9.883 -27.125 1 93.31 58 LYS B O 1
ATOM 4335 N N . SER B 1 59 ? 2.773 -7.863 -26.703 1 93.38 59 SER B N 1
ATOM 4336 C CA . SER B 1 59 ? 2.852 -8.023 -25.266 1 93.38 59 SER B CA 1
ATOM 4337 C C . SER B 1 59 ? 1.843 -7.133 -24.547 1 93.38 59 SER B C 1
ATOM 4339 O O . SER B 1 59 ? 1.733 -5.941 -24.859 1 93.38 59 SER B O 1
ATOM 4341 N N . ILE B 1 60 ? 1.084 -7.73 -23.656 1 92.06 60 ILE B N 1
ATOM 4342 C CA . ILE B 1 60 ? 0.086 -6.984 -22.906 1 92.06 60 ILE B CA 1
ATOM 4343 C C . ILE B 1 60 ? 0.379 -7.109 -21.406 1 92.06 60 ILE B C 1
ATOM 4345 O O . ILE B 1 60 ? 0.353 -8.211 -20.859 1 92.06 60 ILE B O 1
ATOM 4349 N N . CYS B 1 61 ? 0.655 -5.992 -20.75 1 88 61 CYS B N 1
ATOM 4350 C CA . CYS B 1 61 ? 0.895 -5.965 -19.312 1 88 61 CYS B CA 1
ATOM 4351 C C . CYS B 1 61 ? 0.45 -4.633 -18.703 1 88 61 CYS B C 1
ATOM 4353 O O . CYS B 1 61 ? -0.091 -3.781 -19.422 1 88 61 CYS B O 1
ATOM 4355 N N . SER B 1 62 ? 0.519 -4.512 -17.406 1 78 62 SER B N 1
ATOM 4356 C CA . SER B 1 62 ? 0.034 -3.338 -16.688 1 78 62 SER B CA 1
ATOM 4357 C C . SER B 1 62 ? 0.802 -2.086 -17.094 1 78 62 SER B C 1
ATOM 4359 O O . SER B 1 62 ? 0.305 -0.968 -16.922 1 78 62 SER B O 1
ATOM 4361 N N . LYS B 1 63 ? 1.949 -2.141 -17.625 1 67.88 63 LYS B N 1
ATOM 4362 C CA . LYS B 1 63 ? 2.781 -1.004 -18.016 1 67.88 63 LYS B CA 1
ATOM 4363 C C . LYS B 1 63 ? 2.377 -0.468 -19.375 1 67.88 63 LYS B C 1
ATOM 4365 O O . LYS B 1 63 ? 2.768 0.638 -19.766 1 67.88 63 LYS B O 1
ATOM 4370 N N . SER B 1 64 ? 1.713 -1.165 -20.266 1 58.28 64 SER B N 1
ATOM 4371 C CA . SER B 1 64 ? 1.578 -0.894 -21.688 1 58.28 64 SER B CA 1
ATOM 4372 C C . SER B 1 64 ? 0.368 -0.009 -21.969 1 58.28 64 SER B C 1
ATOM 4374 O O . SER B 1 64 ? 0.311 0.662 -23 1 58.28 64 SER B O 1
ATOM 4376 N N . GLY B 1 65 ? -0.577 0.075 -21.047 1 56.69 65 GLY B N 1
ATOM 4377 C CA . GLY B 1 65 ? -1.751 0.656 -21.688 1 56.69 65 GLY B CA 1
ATOM 4378 C C . GLY B 1 65 ? -2.602 1.47 -20.734 1 56.69 65 GLY B C 1
ATOM 4379 O O . GLY B 1 65 ? -2.264 1.604 -19.547 1 56.69 65 GLY B O 1
ATOM 4380 N N . THR B 1 66 ? -3.52 2.135 -21.547 1 56.12 66 THR B N 1
ATOM 4381 C CA . THR B 1 66 ? -4.516 3.004 -20.922 1 56.12 66 THR B CA 1
ATOM 4382 C C . THR B 1 66 ? -5.664 2.186 -20.344 1 56.12 66 THR B C 1
ATOM 4384 O O . THR B 1 66 ? -6.344 2.633 -19.422 1 56.12 66 THR B O 1
ATOM 4387 N N . PHE B 1 67 ? -5.738 0.854 -20.906 1 61.59 67 PHE B N 1
ATOM 4388 C CA . PHE B 1 67 ? -6.855 0.021 -20.469 1 61.59 67 PHE B CA 1
ATOM 4389 C C . PHE B 1 67 ? -6.41 -0.954 -19.391 1 61.59 67 PHE B C 1
ATOM 4391 O O . PHE B 1 67 ? -5.211 -1.184 -19.203 1 61.59 67 PHE B O 1
ATOM 4398 N N . SER B 1 68 ? -7.453 -1.5 -18.797 1 78.25 68 SER B N 1
ATOM 4399 C CA . SER B 1 68 ? -7.141 -2.629 -17.922 1 78.25 68 SER B CA 1
ATOM 4400 C C . SER B 1 68 ? -6.602 -3.811 -18.734 1 78.25 68 SER B C 1
ATOM 4402 O O . SER B 1 68 ? -6.957 -3.988 -19.891 1 78.25 68 SER B O 1
ATOM 4404 N N . VAL B 1 69 ? -5.828 -4.543 -18.203 1 86.44 69 VAL B N 1
ATOM 4405 C CA . VAL B 1 69 ? -5.125 -5.641 -18.859 1 86.44 69 VAL B CA 1
ATOM 4406 C C . VAL B 1 69 ? -6.141 -6.629 -19.438 1 86.44 69 VAL B C 1
ATOM 4408 O O . VAL B 1 69 ? -6.059 -6.996 -20.609 1 86.44 69 VAL B O 1
ATOM 4411 N N . PRO B 1 70 ? -7.191 -6.98 -18.719 1 86.06 70 PRO B N 1
ATOM 4412 C CA . PRO B 1 70 ? -8.164 -7.914 -19.281 1 86.06 70 PRO B CA 1
ATOM 4413 C C . PRO B 1 70 ? -8.891 -7.344 -20.5 1 86.06 70 PRO B C 1
ATOM 4415 O O . PRO B 1 70 ? -9.133 -8.062 -21.469 1 86.06 70 PRO B O 1
ATOM 4418 N N . CYS B 1 71 ? -9.164 -6.129 -20.469 1 85.62 71 CYS B N 1
ATOM 4419 C CA . CYS B 1 71 ? -9.836 -5.48 -21.578 1 85.62 71 CYS B CA 1
ATOM 4420 C C . CYS B 1 71 ? -8.938 -5.438 -22.812 1 85.62 71 CYS B C 1
ATOM 4422 O O . CYS B 1 71 ? -9.391 -5.691 -23.938 1 85.62 71 CYS B O 1
ATOM 4424 N N . GLU B 1 72 ? -7.762 -5.125 -22.594 1 90.25 72 GLU B N 1
ATOM 4425 C CA . GLU B 1 72 ? -6.812 -5.066 -23.688 1 90.25 72 GLU B CA 1
ATOM 4426 C C . GLU B 1 72 ? -6.629 -6.438 -24.328 1 90.25 72 GLU B C 1
ATOM 4428 O O . GLU B 1 72 ? -6.52 -6.547 -25.562 1 90.25 72 GLU B O 1
ATOM 4433 N N . ILE B 1 73 ? -6.598 -7.469 -23.547 1 93.94 73 ILE B N 1
ATOM 4434 C CA . ILE B 1 73 ? -6.453 -8.828 -24.062 1 93.94 73 ILE B CA 1
ATOM 4435 C C . ILE B 1 73 ? -7.656 -9.18 -24.938 1 93.94 73 ILE B C 1
ATOM 4437 O O . ILE B 1 73 ? -7.496 -9.648 -26.062 1 93.94 73 ILE B O 1
ATOM 4441 N N . LYS B 1 74 ? -8.797 -8.906 -24.422 1 92.62 74 LYS B N 1
ATOM 4442 C CA . LYS B 1 74 ? -10.023 -9.211 -25.156 1 92.62 74 LYS B CA 1
ATOM 4443 C C . LYS B 1 74 ? -10.07 -8.461 -26.484 1 92.62 74 LYS B C 1
ATOM 4445 O O . LYS B 1 74 ? -10.344 -9.062 -27.516 1 92.62 74 LYS B O 1
ATOM 4450 N N . ARG B 1 75 ? -9.766 -7.207 -26.406 1 91.62 75 ARG B N 1
ATOM 4451 C CA . ARG B 1 75 ? -9.789 -6.371 -27.594 1 91.62 75 ARG B CA 1
ATOM 4452 C C . ARG B 1 75 ? -8.781 -6.871 -28.641 1 91.62 75 ARG B C 1
ATOM 4454 O O . ARG B 1 75 ? -9.094 -6.945 -29.828 1 91.62 75 ARG B O 1
ATOM 4461 N N . THR B 1 76 ? -7.672 -7.18 -28.234 1 94.31 76 THR B N 1
ATOM 4462 C CA . THR B 1 76 ? -6.617 -7.625 -29.141 1 94.31 76 THR B CA 1
ATOM 4463 C C . THR B 1 76 ? -6.984 -8.961 -29.797 1 94.31 76 THR B C 1
ATOM 4465 O O . THR B 1 76 ? -6.844 -9.125 -31 1 94.31 76 THR B O 1
ATOM 4468 N N . MET B 1 77 ? -7.426 -9.891 -29.031 1 95.62 77 MET B N 1
ATOM 4469 C CA . MET B 1 77 ? -7.816 -11.195 -29.547 1 95.62 77 MET B CA 1
ATOM 4470 C C . MET B 1 77 ? -8.93 -11.062 -30.578 1 95.62 77 MET B C 1
ATOM 4472 O O . MET B 1 77 ? -8.875 -11.664 -31.656 1 95.62 77 MET B O 1
ATOM 4476 N N . GLN B 1 78 ? -9.859 -10.203 -30.219 1 93.81 78 GLN B N 1
ATOM 4477 C CA . GLN B 1 78 ? -10.969 -9.977 -31.141 1 93.81 78 GLN B CA 1
ATOM 4478 C C . GLN B 1 78 ? -10.484 -9.312 -32.406 1 93.81 78 GLN B C 1
ATOM 4480 O O . GLN B 1 78 ? -10.867 -9.719 -33.531 1 93.81 78 GLN B O 1
ATOM 4485 N N . SER B 1 79 ? -9.719 -8.352 -32.219 1 94.56 79 SER B N 1
ATOM 4486 C CA . SER B 1 79 ? -9.172 -7.633 -33.344 1 94.56 79 SER B CA 1
ATOM 4487 C C . SER B 1 79 ? -8.367 -8.562 -34.25 1 94.56 79 SER B C 1
ATOM 4489 O O . SER B 1 79 ? -8.469 -8.484 -35.5 1 94.56 79 SER B O 1
ATOM 4491 N N . TRP B 1 80 ? -7.598 -9.422 -33.719 1 95.62 80 TRP B N 1
ATOM 4492 C CA . TRP B 1 80 ? -6.777 -10.344 -34.5 1 95.62 80 TRP B CA 1
ATOM 4493 C C . TRP B 1 80 ? -7.648 -11.289 -35.312 1 95.62 80 TRP B C 1
ATOM 4495 O O . TRP B 1 80 ? -7.344 -11.578 -36.469 1 95.62 80 TRP B O 1
ATOM 4505 N N . LEU B 1 81 ? -8.664 -11.75 -34.656 1 93.5 81 LEU B N 1
ATOM 4506 C CA . LEU B 1 81 ? -9.578 -12.641 -35.344 1 93.5 81 LEU B CA 1
ATOM 4507 C C . LEU B 1 81 ? -10.289 -11.914 -36.469 1 93.5 81 LEU B C 1
ATOM 4509 O O . LEU B 1 81 ? -10.43 -12.461 -37.594 1 93.5 81 LEU B O 1
ATOM 4513 N N . GLU B 1 82 ? -10.641 -10.711 -36.219 1 93.62 82 GLU B N 1
ATOM 4514 C CA . GLU B 1 82 ? -11.305 -9.898 -37.25 1 93.62 82 GLU B CA 1
ATOM 4515 C C . GLU B 1 82 ? -10.375 -9.586 -38.406 1 93.62 82 GLU B C 1
ATOM 4517 O O . GLU B 1 82 ? -10.797 -9.57 -39.562 1 93.62 82 GLU B O 1
ATOM 4522 N N . LEU B 1 83 ? -9.18 -9.367 -38.094 1 94.19 83 LEU B N 1
ATOM 4523 C CA . LEU B 1 83 ? -8.188 -9.008 -39.094 1 94.19 83 LEU B CA 1
ATOM 4524 C C . LEU B 1 83 ? -7.676 -10.25 -39.844 1 94.19 83 LEU B C 1
ATOM 4526 O O . LEU B 1 83 ? -6.914 -10.141 -40.781 1 94.19 83 LEU B O 1
ATOM 4530 N N . GLY B 1 84 ? -7.984 -11.438 -39.375 1 92.88 84 GLY B N 1
ATOM 4531 C CA . GLY B 1 84 ? -7.594 -12.68 -40 1 92.88 84 GLY B CA 1
ATOM 4532 C C . GLY B 1 84 ? -6.145 -13.047 -39.75 1 92.88 84 GLY B C 1
ATOM 4533 O O . GLY B 1 84 ? -5.488 -13.617 -40.625 1 92.88 84 GLY B O 1
ATOM 4534 N N . ILE B 1 85 ? -5.68 -12.688 -38.625 1 93.75 85 ILE B N 1
ATOM 4535 C CA . ILE B 1 85 ? -4.312 -13.07 -38.281 1 93.75 85 ILE B CA 1
ATOM 4536 C C . ILE B 1 85 ? -4.234 -14.578 -38.094 1 93.75 85 ILE B C 1
ATOM 4538 O O . ILE B 1 85 ? -5 -15.156 -37.312 1 93.75 85 ILE B O 1
ATOM 4542 N N . SER B 1 86 ? -3.309 -15.141 -38.875 1 92.75 86 SER B N 1
ATOM 4543 C CA . SER B 1 86 ? -3.23 -16.594 -38.812 1 92.75 86 SER B CA 1
ATOM 4544 C C . SER B 1 86 ? -1.977 -17.062 -38.094 1 92.75 86 SER B C 1
ATOM 4546 O O . SER B 1 86 ? -1.833 -18.25 -37.781 1 92.75 86 SER B O 1
ATOM 4548 N N . HIS B 1 87 ? -1.087 -16.188 -37.906 1 96.06 87 HIS B N 1
ATOM 4549 C CA . HIS B 1 87 ? 0.146 -16.516 -37.188 1 96.06 87 HIS B CA 1
ATOM 4550 C C . HIS B 1 87 ? 0.57 -15.391 -36.25 1 96.06 87 HIS B C 1
ATOM 4552 O O . HIS B 1 87 ? 1.089 -14.367 -36.719 1 96.06 87 HIS B O 1
ATOM 4558 N N . GLY B 1 88 ? 0.35 -15.578 -34.969 1 95.69 88 GLY B N 1
ATOM 4559 C CA . GLY B 1 88 ? 0.644 -14.531 -34 1 95.69 88 GLY B CA 1
ATOM 4560 C C . GLY B 1 88 ? 0.686 -15.031 -32.562 1 95.69 88 GLY B C 1
ATOM 4561 O O . GLY B 1 88 ? 0.216 -16.125 -32.281 1 95.69 88 GLY B O 1
ATOM 4562 N N . GLY B 1 89 ? 1.328 -14.297 -31.766 1 95.81 89 GLY B N 1
ATOM 4563 C CA . GLY B 1 89 ? 1.438 -14.633 -30.359 1 95.81 89 GLY B CA 1
ATOM 4564 C C . GLY B 1 89 ? 1.27 -13.43 -29.438 1 95.81 89 GLY B C 1
ATOM 4565 O O . GLY B 1 89 ? 1.803 -12.352 -29.719 1 95.81 89 GLY B O 1
ATOM 4566 N N . ILE B 1 90 ? 0.491 -13.578 -28.359 1 96.25 90 ILE B N 1
ATOM 4567 C CA . ILE B 1 90 ? 0.305 -12.555 -27.344 1 96.25 90 ILE B CA 1
ATOM 4568 C C . ILE B 1 90 ? 0.939 -13 -26.031 1 96.25 90 ILE B C 1
ATOM 4570 O O . ILE B 1 90 ? 0.592 -14.055 -25.5 1 96.25 90 ILE B O 1
ATOM 4574 N N . PHE B 1 91 ? 1.825 -12.18 -25.547 1 96.25 91 PHE B N 1
ATOM 4575 C CA . PHE B 1 91 ? 2.432 -12.438 -24.234 1 96.25 91 PHE B CA 1
ATOM 4576 C C . PHE B 1 91 ? 1.638 -11.766 -23.125 1 96.25 91 PHE B C 1
ATOM 4578 O O . PHE B 1 91 ? 1.348 -10.57 -23.203 1 96.25 91 PHE B O 1
ATOM 4585 N N . ILE B 1 92 ? 1.287 -12.555 -22.062 1 95.62 92 ILE B N 1
ATOM 4586 C CA . ILE B 1 92 ? 0.583 -12.016 -20.906 1 95.62 92 ILE B CA 1
ATOM 4587 C C . ILE B 1 92 ? 1.189 -12.578 -19.625 1 95.62 92 ILE B C 1
ATOM 4589 O O . ILE B 1 92 ? 2.07 -13.438 -19.672 1 95.62 92 ILE B O 1
ATOM 4593 N N . SER B 1 93 ? 0.713 -12.078 -18.5 1 93.12 93 SER B N 1
ATOM 4594 C CA . SER B 1 93 ? 1.172 -12.602 -17.219 1 93.12 93 SER B CA 1
ATOM 4595 C C . SER B 1 93 ? 0.24 -13.695 -16.703 1 93.12 93 SER B C 1
ATOM 4597 O O . SER B 1 93 ? -0.903 -13.805 -17.156 1 93.12 93 SER B O 1
ATOM 4599 N N . HIS B 1 94 ? 0.726 -14.469 -15.75 1 91 94 HIS B N 1
ATOM 4600 C CA . HIS B 1 94 ? -0.115 -15.453 -15.078 1 91 94 HIS B CA 1
ATOM 4601 C C . HIS B 1 94 ? -1.313 -14.781 -14.406 1 91 94 HIS B C 1
ATOM 4603 O O . HIS B 1 94 ? -2.426 -15.312 -14.445 1 91 94 HIS B O 1
ATOM 4609 N N . GLU B 1 95 ? -1.03 -13.664 -13.844 1 86.31 95 GLU B N 1
ATOM 4610 C CA . GLU B 1 95 ? -2.113 -12.93 -13.195 1 86.31 95 GLU B CA 1
ATOM 4611 C C . GLU B 1 95 ? -3.201 -12.555 -14.195 1 86.31 95 GLU B C 1
ATOM 4613 O O . GLU B 1 95 ? -4.391 -12.703 -13.914 1 86.31 95 GLU B O 1
ATOM 4618 N N . ALA B 1 96 ? -2.775 -12.094 -15.344 1 89.5 96 ALA B N 1
ATOM 4619 C CA . ALA B 1 96 ? -3.729 -11.742 -16.391 1 89.5 96 ALA B CA 1
ATOM 4620 C C . ALA B 1 96 ? -4.516 -12.961 -16.859 1 89.5 96 ALA B C 1
ATOM 4622 O O . ALA B 1 96 ? -5.719 -12.875 -17.125 1 89.5 96 ALA B O 1
ATOM 4623 N N . LEU B 1 97 ? -3.863 -14.055 -16.953 1 91.56 97 LEU B N 1
ATOM 4624 C CA . LEU B 1 97 ? -4.504 -15.305 -17.344 1 91.56 97 LEU B CA 1
ATOM 4625 C C . LEU B 1 97 ? -5.633 -15.656 -16.375 1 91.56 97 LEU B C 1
ATOM 4627 O O . LEU B 1 97 ? -6.684 -16.156 -16.797 1 91.56 97 LEU B O 1
ATOM 4631 N N . ASN B 1 98 ? -5.438 -15.336 -15.141 1 84.44 98 ASN B N 1
ATOM 4632 C CA . ASN B 1 98 ? -6.402 -15.688 -14.109 1 84.44 98 ASN B CA 1
ATOM 4633 C C . ASN B 1 98 ? -7.555 -14.688 -14.055 1 84.44 98 ASN B C 1
ATOM 4635 O O . ASN B 1 98 ? -8.625 -15 -13.523 1 84.44 98 ASN B O 1
ATOM 4639 N N . LEU B 1 99 ? -7.387 -13.578 -14.594 1 80.69 99 LEU B N 1
ATOM 4640 C CA . LEU B 1 99 ? -8.375 -12.508 -14.469 1 80.69 99 LEU B CA 1
ATOM 4641 C C . LEU B 1 99 ? -9.383 -12.562 -15.609 1 80.69 99 LEU B C 1
ATOM 4643 O O . LEU B 1 99 ? -10.5 -12.055 -15.477 1 80.69 99 LEU B O 1
ATOM 4647 N N . VAL B 1 100 ? -9.039 -13.172 -16.672 1 86.75 100 VAL B N 1
ATOM 4648 C CA . VAL B 1 100 ? -9.891 -13.172 -17.859 1 86.75 100 VAL B CA 1
ATOM 4649 C C . VAL B 1 100 ? -10.828 -14.375 -17.828 1 86.75 100 VAL B C 1
ATOM 4651 O O . VAL B 1 100 ? -10.414 -15.477 -17.469 1 86.75 100 VAL B O 1
ATOM 4654 N N . ASP B 1 101 ? -12.039 -14.109 -18.188 1 86.06 101 ASP B N 1
ATOM 4655 C CA . ASP B 1 101 ? -12.984 -15.195 -18.438 1 86.06 101 ASP B CA 1
ATOM 4656 C C . ASP B 1 101 ? -12.852 -15.703 -19.875 1 86.06 101 ASP B C 1
ATOM 4658 O O . ASP B 1 101 ? -13.422 -15.125 -20.797 1 86.06 101 ASP B O 1
ATOM 4662 N N . TRP B 1 102 ? -12.32 -16.828 -20.016 1 92.12 102 TRP B N 1
ATOM 4663 C CA . TRP B 1 102 ? -11.961 -17.359 -21.328 1 92.12 102 TRP B CA 1
ATOM 4664 C C . TRP B 1 102 ? -13.164 -18.016 -21.984 1 92.12 102 TRP B C 1
ATOM 4666 O O . TRP B 1 102 ? -13.125 -18.328 -23.188 1 92.12 102 TRP B O 1
ATOM 4676 N N . SER B 1 103 ? -14.219 -18.188 -21.25 1 88.31 103 SER B N 1
ATOM 4677 C CA . SER B 1 103 ? -15.398 -18.844 -21.781 1 88.31 103 SER B CA 1
ATOM 4678 C C . SER B 1 103 ? -16.234 -17.891 -22.625 1 88.31 103 SER B C 1
ATOM 4680 O O . SER B 1 103 ? -17.188 -18.312 -23.297 1 88.31 103 SER B O 1
ATOM 4682 N N . LEU B 1 104 ? -15.859 -16.672 -22.609 1 89.5 104 LEU B N 1
ATOM 4683 C CA . LEU B 1 104 ? -16.578 -15.695 -23.422 1 89.5 104 LEU B CA 1
ATOM 4684 C C . LEU B 1 104 ? -16.531 -16.062 -24.906 1 89.5 104 LEU B C 1
ATOM 4686 O O . LEU B 1 104 ? -15.438 -16.203 -25.469 1 89.5 104 LEU B O 1
ATOM 4690 N N . PRO B 1 105 ? -17.672 -16.078 -25.531 1 91.06 105 PRO B N 1
ATOM 4691 C CA . PRO B 1 105 ? -17.703 -16.5 -26.922 1 91.06 105 PRO B CA 1
ATOM 4692 C C . PRO B 1 105 ? -16.953 -15.539 -27.844 1 91.06 105 PRO B C 1
ATOM 4694 O O . PRO B 1 105 ? -16.375 -15.961 -28.844 1 91.06 105 PRO B O 1
ATOM 4697 N N . SER B 1 106 ? -16.953 -14.328 -27.5 1 89.88 106 SER B N 1
ATOM 4698 C CA . SER B 1 106 ? -16.328 -13.312 -28.344 1 89.88 106 SER B CA 1
ATOM 4699 C C . SER B 1 106 ? -14.82 -13.539 -28.453 1 89.88 106 SER B C 1
ATOM 4701 O O . SER B 1 106 ? -14.188 -13.062 -29.391 1 89.88 106 SER B O 1
ATOM 4703 N N . LEU B 1 107 ? -14.281 -14.32 -27.594 1 93.19 107 LEU B N 1
ATOM 4704 C CA . LEU B 1 107 ? -12.836 -14.539 -27.594 1 93.19 107 LEU B CA 1
ATOM 4705 C C . LEU B 1 107 ? -12.461 -15.695 -28.516 1 93.19 107 LEU B C 1
ATOM 4707 O O . LEU B 1 107 ? -11.305 -15.812 -28.922 1 93.19 107 LEU B O 1
ATOM 4711 N N . GLN B 1 108 ? -13.445 -16.578 -28.812 1 94.75 108 GLN B N 1
ATOM 4712 C CA . GLN B 1 108 ? -13.172 -17.766 -29.594 1 94.75 108 GLN B CA 1
ATOM 4713 C C . GLN B 1 108 ? -11.859 -18.422 -29.172 1 94.75 108 GLN B C 1
ATOM 4715 O O . GLN B 1 108 ? -10.992 -18.703 -30 1 94.75 108 GLN B O 1
ATOM 4720 N N . ALA B 1 109 ? -11.797 -18.75 -27.922 1 95.31 109 ALA B N 1
ATOM 4721 C CA . ALA B 1 109 ? -10.562 -19.266 -27.328 1 95.31 109 ALA B CA 1
ATOM 4722 C C . ALA B 1 109 ? -10.203 -20.625 -27.922 1 95.31 109 ALA B C 1
ATOM 4724 O O . ALA B 1 109 ? -9.047 -21.047 -27.875 1 95.31 109 ALA B O 1
ATOM 4725 N N . ASN B 1 110 ? -11.141 -21.297 -28.516 1 95 110 ASN B N 1
ATOM 4726 C CA . ASN B 1 110 ? -10.914 -22.609 -29.109 1 95 110 ASN B CA 1
ATOM 4727 C C . ASN B 1 110 ? -9.992 -22.516 -30.312 1 95 110 ASN B C 1
ATOM 4729 O O . ASN B 1 110 ? -9.469 -23.531 -30.781 1 95 110 ASN B O 1
ATOM 4733 N N . ARG B 1 111 ? -9.75 -21.359 -30.797 1 95.81 111 ARG B N 1
ATOM 4734 C CA . ARG B 1 111 ? -8.859 -21.172 -31.938 1 95.81 111 ARG B CA 1
ATOM 4735 C C . ARG B 1 111 ? -7.434 -20.891 -31.484 1 95.81 111 ARG B C 1
ATOM 4737 O O . ARG B 1 111 ? -6.516 -20.828 -32.281 1 95.81 111 ARG B O 1
ATOM 4744 N N . TRP B 1 112 ? -7.312 -20.688 -30.234 1 97.62 112 TRP B N 1
ATOM 4745 C CA . TRP B 1 112 ? -6.023 -20.266 -29.688 1 97.62 112 TRP B CA 1
ATOM 4746 C C . TRP B 1 112 ? -5.324 -21.438 -29 1 97.62 112 TRP B C 1
ATOM 4748 O O . TRP B 1 112 ? -5.977 -22.297 -28.391 1 97.62 112 TRP B O 1
ATOM 4758 N N . VAL B 1 113 ? -4.016 -21.453 -29.109 1 97.44 113 VAL B N 1
ATOM 4759 C CA . VAL B 1 113 ? -3.168 -22.359 -28.359 1 97.44 113 VAL B CA 1
ATOM 4760 C C . VAL B 1 113 ? -2.551 -21.641 -27.156 1 97.44 113 VAL B C 1
ATOM 4762 O O . VAL B 1 113 ? -1.995 -20.547 -27.312 1 97.44 113 VAL B O 1
ATOM 4765 N N . LEU B 1 114 ? -2.67 -22.234 -25.984 1 98.06 114 LEU B N 1
ATOM 4766 C CA . LEU B 1 114 ? -2.172 -21.609 -24.766 1 98.06 114 LEU B CA 1
ATOM 4767 C C . LEU B 1 114 ? -0.885 -22.281 -24.281 1 98.06 114 LEU B C 1
ATOM 4769 O O . LEU B 1 114 ? -0.84 -23.5 -24.125 1 98.06 114 LEU B O 1
ATOM 4773 N N . PHE B 1 115 ? 0.134 -21.484 -24.156 1 97.81 115 PHE B N 1
ATOM 4774 C CA . PHE B 1 115 ? 1.369 -21.906 -23.5 1 97.81 115 PHE B CA 1
ATOM 4775 C C . PHE B 1 115 ? 1.539 -21.188 -22.172 1 97.81 115 PHE B C 1
ATOM 4777 O O . PHE B 1 115 ? 1.362 -19.984 -22.078 1 97.81 115 PHE B O 1
ATOM 4784 N N . ILE B 1 116 ? 1.852 -21.922 -21.156 1 96.31 116 ILE B N 1
ATOM 4785 C CA . ILE B 1 116 ? 2.137 -21.359 -19.828 1 96.31 116 ILE B CA 1
ATOM 4786 C C . ILE B 1 116 ? 3.59 -21.641 -19.453 1 96.31 116 ILE B C 1
ATOM 4788 O O . ILE B 1 116 ? 3.967 -22.797 -19.234 1 96.31 116 ILE B O 1
ATOM 4792 N N . ASP B 1 117 ? 4.297 -20.547 -19.438 1 93.5 117 ASP B N 1
ATOM 4793 C CA . ASP B 1 117 ? 5.691 -20.672 -19.031 1 93.5 117 ASP B CA 1
ATOM 4794 C C . ASP B 1 117 ? 5.824 -20.703 -17.516 1 93.5 117 ASP B C 1
ATOM 4796 O O . ASP B 1 117 ? 5.371 -19.781 -16.828 1 93.5 117 ASP B O 1
ATOM 4800 N N . GLU B 1 118 ? 6.402 -21.734 -17.016 1 90.81 118 GLU B N 1
ATOM 4801 C CA . GLU B 1 118 ? 6.469 -22.031 -15.594 1 90.81 118 GLU B CA 1
ATOM 4802 C C . GLU B 1 118 ? 5.105 -22.453 -15.055 1 90.81 118 GLU B C 1
ATOM 4804 O O . GLU B 1 118 ? 4.07 -22.016 -15.562 1 90.81 118 GLU B O 1
ATOM 4809 N N . SER B 1 119 ? 5.168 -23.312 -14.164 1 92.06 119 SER B N 1
ATOM 4810 C CA . SER B 1 119 ? 3.908 -23.812 -13.625 1 92.06 119 SER B CA 1
ATOM 4811 C C . SER B 1 119 ? 3.123 -22.719 -12.914 1 92.06 119 SER B C 1
ATOM 4813 O O . SER B 1 119 ? 3.674 -21.984 -12.094 1 92.06 119 SER B O 1
ATOM 4815 N N . PRO B 1 120 ? 1.869 -22.547 -13.273 1 90.38 120 PRO B N 1
ATOM 4816 C CA . PRO B 1 120 ? 1.026 -21.656 -12.477 1 90.38 120 PRO B CA 1
ATOM 4817 C C . PRO B 1 120 ? 0.746 -22.203 -11.078 1 90.38 120 PRO B C 1
ATOM 4819 O O . PRO B 1 120 ? 0.876 -23.406 -10.836 1 90.38 120 PRO B O 1
ATOM 4822 N N . CYS B 1 121 ? 0.458 -21.375 -10.164 1 89 121 CYS B N 1
ATOM 4823 C CA . CYS B 1 121 ? 0.081 -21.812 -8.828 1 89 121 CYS B CA 1
ATOM 4824 C C . CYS B 1 121 ? -1.429 -21.734 -8.633 1 89 121 CYS B C 1
ATOM 4826 O O . CYS B 1 121 ? -1.973 -20.656 -8.422 1 89 121 CYS B O 1
ATOM 4828 N N . PRO B 1 122 ? -2.053 -22.875 -8.695 1 92.38 122 PRO B N 1
ATOM 4829 C CA . PRO B 1 122 ? -3.512 -22.859 -8.57 1 92.38 122 PRO B CA 1
ATOM 4830 C C . PRO B 1 122 ? -3.975 -22.734 -7.117 1 92.38 122 PRO B C 1
ATOM 4832 O O . PRO B 1 122 ? -5.172 -22.578 -6.859 1 92.38 122 PRO B O 1
ATOM 4835 N N . TRP B 1 123 ? -3.105 -22.828 -6.188 1 92.06 123 TRP B N 1
ATOM 4836 C CA . TRP B 1 123 ? -3.426 -22.828 -4.766 1 92.06 123 TRP B CA 1
ATOM 4837 C C . TRP B 1 123 ? -3.422 -21.406 -4.207 1 92.06 123 TRP B C 1
ATOM 4839 O O . TRP B 1 123 ? -2.457 -20.656 -4.391 1 92.06 123 TRP B O 1
ATOM 4849 N N . SER B 1 124 ? -4.488 -21.031 -3.631 1 90.38 124 SER B N 1
ATOM 4850 C CA . SER B 1 124 ? -4.605 -19.734 -2.967 1 90.38 124 SER B CA 1
ATOM 4851 C C . SER B 1 124 ? -5.215 -19.891 -1.577 1 90.38 124 SER B C 1
ATOM 4853 O O . SER B 1 124 ? -5.945 -20.844 -1.312 1 90.38 124 SER B O 1
ATOM 4855 N N . TYR B 1 125 ? -4.914 -19.016 -0.739 1 91.25 125 TYR B N 1
ATOM 4856 C CA . TYR B 1 125 ? -5.5 -19.078 0.596 1 91.25 125 TYR B CA 1
ATOM 4857 C C . TYR B 1 125 ? -5.676 -17.688 1.188 1 91.25 125 TYR B C 1
ATOM 4859 O O . TYR B 1 125 ? -4.961 -16.75 0.817 1 91.25 125 TYR B O 1
ATOM 4867 N N . TYR B 1 126 ? -6.652 -17.547 1.971 1 93.56 126 TYR B N 1
ATOM 4868 C CA . TYR B 1 126 ? -7.004 -16.375 2.766 1 93.56 126 TYR B CA 1
ATOM 4869 C C . TYR B 1 126 ? -7.176 -16.734 4.234 1 93.56 126 TYR B C 1
ATOM 4871 O O . TYR B 1 126 ? -7.965 -17.625 4.57 1 93.56 126 TYR B O 1
ATOM 4879 N N . ASN B 1 127 ? -6.406 -16.109 5.016 1 93.25 127 ASN B N 1
ATOM 4880 C CA . ASN B 1 127 ? -6.5 -16.312 6.457 1 93.25 127 ASN B CA 1
ATOM 4881 C C . ASN B 1 127 ? -6.363 -15.008 7.227 1 93.25 127 ASN B C 1
ATOM 4883 O O . ASN B 1 127 ? -5.25 -14.523 7.445 1 93.25 127 ASN B O 1
ATOM 4887 N N . ARG B 1 128 ? -7.457 -14.484 7.66 1 94.69 128 ARG B N 1
ATOM 4888 C CA . ARG B 1 128 ? -7.477 -13.203 8.359 1 94.69 128 ARG B CA 1
ATOM 4889 C C . ARG B 1 128 ? -8.516 -13.203 9.477 1 94.69 128 ARG B C 1
ATOM 4891 O O . ARG B 1 128 ? -9.445 -14.016 9.469 1 94.69 128 ARG B O 1
ATOM 4898 N N . ARG B 1 129 ? -8.336 -12.305 10.422 1 94.44 129 ARG B N 1
ATOM 4899 C CA . ARG B 1 129 ? -9.227 -12.156 11.562 1 94.44 129 ARG B CA 1
ATOM 4900 C C . ARG B 1 129 ? -10.234 -11.039 11.328 1 94.44 129 ARG B C 1
ATOM 4902 O O . ARG B 1 129 ? -9.867 -9.938 10.906 1 94.44 129 ARG B O 1
ATOM 4909 N N . HIS B 1 130 ? -11.492 -11.406 11.617 1 94.88 130 HIS B N 1
ATOM 4910 C CA . HIS B 1 130 ? -12.586 -10.453 11.461 1 94.88 130 HIS B CA 1
ATOM 4911 C C . HIS B 1 130 ? -13.508 -10.461 12.672 1 94.88 130 HIS B C 1
ATOM 4913 O O . HIS B 1 130 ? -14.711 -10.672 12.539 1 94.88 130 HIS B O 1
ATOM 4919 N N . PRO B 1 131 ? -13.023 -10.125 13.828 1 93.62 131 PRO B N 1
ATOM 4920 C CA . PRO B 1 131 ? -13.883 -10.18 15.016 1 93.62 131 PRO B CA 1
ATOM 4921 C C . PRO B 1 131 ? -14.961 -9.102 15.008 1 93.62 131 PRO B C 1
ATOM 4923 O O . PRO B 1 131 ? -16.047 -9.312 15.547 1 93.62 131 PRO B O 1
ATOM 4926 N N . ILE B 1 132 ? -14.68 -7.988 14.414 1 92.88 132 ILE B N 1
ATOM 4927 C CA . ILE B 1 132 ? -15.625 -6.871 14.43 1 92.88 132 ILE B CA 1
ATOM 4928 C C . ILE B 1 132 ? -16.406 -6.84 13.117 1 92.88 132 ILE B C 1
ATOM 4930 O O . ILE B 1 132 ? -17.609 -6.621 13.117 1 92.88 132 ILE B O 1
ATOM 4934 N N . THR B 1 133 ? -15.766 -7.156 12.031 1 93.81 133 THR B N 1
ATOM 4935 C CA . THR B 1 133 ? -16.359 -7.043 10.703 1 93.81 133 THR B CA 1
ATOM 4936 C C . THR B 1 133 ? -16.906 -8.391 10.242 1 93.81 133 THR B C 1
ATOM 4938 O O . THR B 1 133 ? -17.141 -8.594 9.047 1 93.81 133 THR B O 1
ATOM 4941 N N . ASN B 1 134 ? -17.062 -9.305 11.133 1 92.5 134 ASN B N 1
ATOM 4942 C CA . ASN B 1 134 ? -17.469 -10.664 10.82 1 92.5 134 ASN B CA 1
ATOM 4943 C C . ASN B 1 134 ? -18.766 -10.68 10 1 92.5 134 ASN B C 1
ATOM 4945 O O . ASN B 1 134 ? -18.812 -11.305 8.938 1 92.5 134 ASN B O 1
ATOM 4949 N N . THR B 1 135 ? -19.75 -9.938 10.445 1 90.62 135 THR B N 1
ATOM 4950 C CA . THR B 1 135 ? -21.047 -9.914 9.789 1 90.62 135 THR B CA 1
ATOM 4951 C C . THR B 1 135 ? -20.922 -9.336 8.375 1 90.62 135 THR B C 1
ATOM 4953 O O . THR B 1 135 ? -21.562 -9.82 7.445 1 90.62 135 THR B O 1
ATOM 4956 N N . HIS B 1 136 ? -20.109 -8.398 8.219 1 92.44 136 HIS B N 1
ATOM 4957 C CA . HIS B 1 136 ? -19.906 -7.758 6.926 1 92.44 136 HIS B CA 1
ATOM 4958 C C . HIS B 1 136 ? -19.25 -8.711 5.934 1 92.44 136 HIS B C 1
ATOM 4960 O O . HIS B 1 136 ? -19.672 -8.789 4.773 1 92.44 136 HIS B O 1
ATOM 4966 N N . VAL B 1 137 ? -18.297 -9.422 6.426 1 95.31 137 VAL B N 1
ATOM 4967 C CA . VAL B 1 137 ? -17.594 -10.375 5.578 1 95.31 137 VAL B CA 1
ATOM 4968 C C . VAL B 1 137 ? -18.531 -11.516 5.191 1 95.31 137 VAL B C 1
ATOM 4970 O O . VAL B 1 137 ? -18.562 -11.938 4.031 1 95.31 137 VAL B O 1
ATOM 4973 N N . GLN B 1 138 ? -19.344 -11.93 6.117 1 94.12 138 GLN B N 1
ATOM 4974 C CA . GLN B 1 138 ? -20.281 -13.016 5.863 1 94.12 138 GLN B CA 1
ATOM 4975 C C . GLN B 1 138 ? -21.297 -12.617 4.801 1 94.12 138 GLN B C 1
ATOM 4977 O O . GLN B 1 138 ? -21.719 -13.453 3.992 1 94.12 138 GLN B O 1
ATOM 4982 N N . GLU B 1 139 ? -21.625 -11.367 4.762 1 94.38 139 GLU B N 1
ATOM 4983 C CA . GLU B 1 139 ? -22.609 -10.883 3.791 1 94.38 139 GLU B CA 1
ATOM 4984 C C . GLU B 1 139 ? -22.047 -10.961 2.369 1 94.38 139 GLU B C 1
ATOM 4986 O O . GLU B 1 139 ? -22.812 -11.016 1.403 1 94.38 139 GLU B O 1
ATOM 4991 N N . MET B 1 140 ? -20.75 -10.945 2.252 1 95.38 140 MET B N 1
ATOM 4992 C CA . MET B 1 140 ? -20.125 -10.984 0.936 1 95.38 140 MET B CA 1
ATOM 4993 C C . MET B 1 140 ? -20 -12.422 0.442 1 95.38 140 MET B C 1
ATOM 4995 O O . MET B 1 140 ? -19.672 -12.656 -0.724 1 95.38 140 MET B O 1
ATOM 4999 N N . LEU B 1 141 ? -20.234 -13.359 1.353 1 96.38 141 LEU B N 1
ATOM 5000 C CA . LEU B 1 141 ? -19.953 -14.758 1.057 1 96.38 141 LEU B CA 1
ATOM 5001 C C . LEU B 1 141 ? -21.234 -15.594 1.136 1 96.38 141 LEU B C 1
ATOM 5003 O O . LEU B 1 141 ? -22.219 -15.18 1.757 1 96.38 141 LEU B O 1
ATOM 5007 N N . ALA B 1 142 ? -21.25 -16.625 0.426 1 95.38 142 ALA B N 1
ATOM 5008 C CA . ALA B 1 142 ? -22.219 -17.719 0.535 1 95.38 142 ALA B CA 1
ATOM 5009 C C . ALA B 1 142 ? -21.5 -19.031 0.811 1 95.38 142 ALA B C 1
ATOM 5011 O O . ALA B 1 142 ? -20.328 -19.188 0.502 1 95.38 142 ALA B O 1
ATOM 5012 N N . TRP B 1 143 ? -22.188 -19.922 1.527 1 94.31 143 TRP B N 1
ATOM 5013 C CA . TRP B 1 143 ? -21.547 -21.203 1.8 1 94.31 143 TRP B CA 1
ATOM 5014 C C . TRP B 1 143 ? -22.547 -22.344 1.694 1 94.31 143 TRP B C 1
ATOM 5016 O O . TRP B 1 143 ? -23.766 -22.141 1.794 1 94.31 143 TRP B O 1
ATOM 5026 N N . SER B 1 144 ? -22.031 -23.516 1.352 1 93.25 144 SER B N 1
ATOM 5027 C CA . SER B 1 144 ? -22.797 -24.766 1.269 1 93.25 144 SER B CA 1
ATOM 5028 C C . SER B 1 144 ? -21.969 -25.938 1.768 1 93.25 144 SER B C 1
ATOM 5030 O O . SER B 1 144 ? -20.766 -25.812 2.006 1 93.25 144 SER B O 1
ATOM 5032 N N . GLU B 1 145 ? -22.609 -27.031 1.957 1 89.75 145 GLU B N 1
ATOM 5033 C CA . GLU B 1 145 ? -21.922 -28.234 2.396 1 89.75 145 GLU B CA 1
ATOM 5034 C C . GLU B 1 145 ? -20.953 -28.734 1.321 1 89.75 145 GLU B C 1
ATOM 5036 O O . GLU B 1 145 ? -21.266 -28.656 0.128 1 89.75 145 GLU B O 1
ATOM 5041 N N . LEU B 1 146 ? -19.844 -29.156 1.872 1 86.88 146 LEU B N 1
ATOM 5042 C CA . LEU B 1 146 ? -18.891 -29.75 0.937 1 86.88 146 LEU B CA 1
ATOM 5043 C C . LEU B 1 146 ? -19.469 -31.016 0.294 1 86.88 146 LEU B C 1
ATOM 5045 O O . LEU B 1 146 ? -20.031 -31.859 0.984 1 86.88 146 LEU B O 1
ATOM 5049 N N . PRO B 1 147 ? -19.422 -30.938 -1.02 1 77.5 147 PRO B N 1
ATOM 5050 C CA . PRO B 1 147 ? -19.875 -32.188 -1.641 1 77.5 147 PRO B CA 1
ATOM 5051 C C . PRO B 1 147 ? -18.953 -33.375 -1.353 1 77.5 147 PRO B C 1
ATOM 5053 O O . PRO B 1 147 ? -17.812 -33.406 -1.839 1 77.5 147 PRO B O 1
ATOM 5056 N N . ILE B 1 148 ? -19.203 -34.094 -0.29 1 71.31 148 ILE B N 1
ATOM 5057 C CA . ILE B 1 148 ? -18.391 -35.25 0.066 1 71.31 148 ILE B CA 1
ATOM 5058 C C . ILE B 1 148 ? -19.062 -36.531 -0.408 1 71.31 148 ILE B C 1
ATOM 5060 O O . ILE B 1 148 ? -20.25 -36.75 -0.124 1 71.31 148 ILE B O 1
ATOM 5064 N N . SER B 1 149 ? -18.547 -37.062 -1.488 1 62.28 149 SER B N 1
ATOM 5065 C CA . SER B 1 149 ? -19.109 -38.344 -1.958 1 62.28 149 SER B CA 1
ATOM 5066 C C . SER B 1 149 ? -18.328 -39.531 -1.4 1 62.28 149 SER B C 1
ATOM 5068 O O . SER B 1 149 ? -17.141 -39.406 -1.092 1 62.28 149 SER B O 1
ATOM 5070 N N . GLY B 1 150 ? -19.078 -40.594 -1.175 1 59.91 150 GLY B N 1
ATOM 5071 C CA . GLY B 1 150 ? -18.547 -41.906 -0.854 1 59.91 150 GLY B CA 1
ATOM 5072 C C . GLY B 1 150 ? -18.047 -42.031 0.57 1 59.91 150 GLY B C 1
ATOM 5073 O O . GLY B 1 150 ? -18.688 -41.531 1.502 1 59.91 150 GLY B O 1
ATOM 5074 N N . ASP B 1 151 ? -16.781 -42.625 0.658 1 57.16 151 ASP B N 1
ATOM 5075 C CA . ASP B 1 151 ? -16.141 -43.062 1.9 1 57.16 151 ASP B CA 1
ATOM 5076 C C . ASP B 1 151 ? -15.727 -41.844 2.746 1 57.16 151 ASP B C 1
ATOM 5078 O O . ASP B 1 151 ? -15.406 -42 3.928 1 57.16 151 ASP B O 1
ATOM 5082 N N . LYS B 1 152 ? -15.75 -40.625 2.115 1 64.5 152 LYS B N 1
ATOM 5083 C CA . LYS B 1 152 ? -15.281 -39.469 2.85 1 64.5 152 LYS B CA 1
ATOM 5084 C C . LYS B 1 152 ? -16.422 -38.844 3.66 1 64.5 152 LYS B C 1
ATOM 5086 O O . LYS B 1 152 ? -16.188 -37.906 4.445 1 64.5 152 LYS B O 1
ATOM 5091 N N . GLU B 1 153 ? -17.562 -39.375 3.424 1 63.31 153 GLU B N 1
ATOM 5092 C CA . GLU B 1 153 ? -18.719 -38.844 4.152 1 63.31 153 GLU B CA 1
ATOM 5093 C C . GLU B 1 153 ? -18.547 -39 5.66 1 63.31 153 GLU B C 1
ATOM 5095 O O . GLU B 1 153 ? -19.062 -38.219 6.441 1 63.31 153 GLU B O 1
ATOM 5100 N N . GLU B 1 154 ? -17.719 -40 5.965 1 62.94 154 GLU B N 1
ATOM 5101 C CA . GLU B 1 154 ? -17.547 -40.312 7.379 1 62.94 154 GLU B CA 1
ATOM 5102 C C . GLU B 1 154 ? -16.328 -39.594 7.957 1 62.94 154 GLU B C 1
ATOM 5104 O O . GLU B 1 154 ? -16.094 -39.625 9.164 1 62.94 154 GLU B O 1
ATOM 5109 N N . ASP B 1 155 ? -15.664 -38.875 7.109 1 73.25 155 ASP B N 1
ATOM 5110 C CA . ASP B 1 155 ? -14.461 -38.219 7.594 1 73.25 155 ASP B CA 1
ATOM 5111 C C . ASP B 1 155 ? -14.805 -36.938 8.367 1 73.25 155 ASP B C 1
ATOM 5113 O O . ASP B 1 155 ? -15.164 -35.938 7.777 1 73.25 155 ASP B O 1
ATOM 5117 N N . GLU B 1 156 ? -14.688 -37.031 9.664 1 74.94 156 GLU B N 1
ATOM 5118 C CA . GLU B 1 156 ? -15.031 -35.969 10.586 1 74.94 156 GLU B CA 1
ATOM 5119 C C . GLU B 1 156 ? -14.164 -34.719 10.336 1 74.94 156 GLU B C 1
ATOM 5121 O O . GLU B 1 156 ? -14.586 -33.594 10.609 1 74.94 156 GLU B O 1
ATOM 5126 N N . SER B 1 157 ? -13.016 -35 9.758 1 78.31 157 SER B N 1
ATOM 5127 C CA . SER B 1 157 ? -12.102 -33.875 9.531 1 78.31 157 SER B CA 1
ATOM 5128 C C . SER B 1 157 ? -12.633 -32.938 8.453 1 78.31 157 SER B C 1
ATOM 5130 O O . SER B 1 157 ? -12.328 -31.75 8.453 1 78.31 157 SER B O 1
ATOM 5132 N N . LEU B 1 158 ? -13.508 -33.5 7.613 1 85.31 158 LEU B N 1
ATOM 5133 C CA . LEU B 1 158 ? -14.031 -32.719 6.5 1 85.31 158 LEU B CA 1
ATOM 5134 C C . LEU B 1 158 ? -15.242 -31.906 6.938 1 85.31 158 LEU B C 1
ATOM 5136 O O . LEU B 1 158 ? -15.625 -30.953 6.266 1 85.31 158 LEU B O 1
ATOM 5140 N N . LYS B 1 159 ? -15.797 -32.281 8.023 1 84.31 159 LYS B N 1
ATOM 5141 C CA . LYS B 1 159 ? -16.984 -31.578 8.508 1 84.31 159 LYS B CA 1
ATOM 5142 C C . LYS B 1 159 ? -16.656 -30.172 9 1 84.31 159 LYS B C 1
ATOM 5144 O O . LYS B 1 159 ? -17.531 -29.344 9.164 1 84.31 159 LYS B O 1
ATOM 5149 N N . LYS B 1 160 ? -15.422 -29.953 9.164 1 87.75 160 LYS B N 1
ATOM 5150 C CA . LYS B 1 160 ? -14.977 -28.656 9.656 1 87.75 160 LYS B CA 1
ATOM 5151 C C . LYS B 1 160 ? -14.922 -27.641 8.523 1 87.75 160 LYS B C 1
ATOM 5153 O O . LYS B 1 160 ? -14.742 -26.438 8.773 1 87.75 160 LYS B O 1
ATOM 5158 N N . TYR B 1 161 ? -15.211 -28.172 7.316 1 91.38 161 TYR B N 1
ATOM 5159 C CA . TYR B 1 161 ? -15.086 -27.297 6.164 1 91.38 161 TYR B CA 1
ATOM 5160 C C . TYR B 1 161 ? -16.422 -27.156 5.434 1 91.38 161 TYR B C 1
ATOM 5162 O O . TYR B 1 161 ? -17.281 -28.031 5.531 1 91.38 161 TYR B O 1
ATOM 5170 N N . VAL B 1 162 ? -16.562 -26.016 4.812 1 93 162 VAL B N 1
ATOM 5171 C CA . VAL B 1 162 ? -17.719 -25.75 3.955 1 93 162 VAL B CA 1
ATOM 5172 C C . VAL B 1 162 ? -17.25 -25.234 2.6 1 93 162 VAL B C 1
ATOM 5174 O O . VAL B 1 162 ? -16.125 -24.734 2.475 1 93 162 VAL B O 1
ATOM 5177 N N . GLN B 1 163 ? -18.047 -25.469 1.628 1 93.88 163 GLN B N 1
ATOM 5178 C CA . GLN B 1 163 ? -17.781 -24.828 0.342 1 93.88 163 GLN B CA 1
ATOM 5179 C C . GLN B 1 163 ? -18.188 -23.359 0.371 1 93.88 163 GLN B C 1
ATOM 5181 O O . GLN B 1 163 ? -19.266 -23.016 0.839 1 93.88 163 GLN B O 1
ATOM 5186 N N . VAL B 1 164 ? -17.344 -22.484 -0.088 1 95.38 164 VAL B N 1
ATOM 5187 C CA . VAL B 1 164 ? -17.562 -21.047 -0.01 1 95.38 164 VAL B CA 1
ATOM 5188 C C . VAL B 1 164 ? -17.672 -20.469 -1.417 1 95.38 164 VAL B C 1
ATOM 5190 O O . VAL B 1 164 ? -16.922 -20.844 -2.312 1 95.38 164 VAL B O 1
ATOM 5193 N N . SER B 1 165 ? -18.594 -19.625 -1.657 1 95 165 SER B N 1
ATOM 5194 C CA . SER B 1 165 ? -18.781 -18.844 -2.879 1 95 165 SER B CA 1
ATOM 5195 C C . SER B 1 165 ? -19.109 -17.391 -2.566 1 95 165 SER B C 1
ATOM 5197 O O . SER B 1 165 ? -19.219 -17.016 -1.398 1 95 165 SER B O 1
ATOM 5199 N N . LEU B 1 166 ? -19.141 -16.625 -3.596 1 95.06 166 LEU B N 1
ATOM 5200 C CA . LEU B 1 166 ? -19.5 -15.234 -3.379 1 95.06 166 LEU B CA 1
ATOM 5201 C C . LEU B 1 166 ? -21.016 -15.062 -3.355 1 95.06 166 LEU B C 1
ATOM 5203 O O . LEU B 1 166 ? -21.734 -15.695 -4.137 1 95.06 166 LEU B O 1
ATOM 5207 N N . SER B 1 167 ? -21.5 -14.258 -2.469 1 95.44 167 SER B N 1
ATOM 5208 C CA . SER B 1 167 ? -22.891 -13.82 -2.521 1 95.44 167 SER B CA 1
ATOM 5209 C C . SER B 1 167 ? -23.109 -12.805 -3.641 1 95.44 167 SER B C 1
ATOM 5211 O O . SER B 1 167 ? -22.156 -12.422 -4.328 1 95.44 167 SER B O 1
ATOM 5213 N N . ALA B 1 168 ? -24.344 -12.398 -3.801 1 94.12 168 ALA B N 1
ATOM 5214 C CA . ALA B 1 168 ? -24.641 -11.367 -4.789 1 94.12 168 ALA B CA 1
ATOM 5215 C C . ALA B 1 168 ? -23.906 -10.07 -4.473 1 94.12 168 ALA B C 1
ATOM 5217 O O . ALA B 1 168 ? -23.375 -9.414 -5.375 1 94.12 168 ALA B O 1
ATOM 5218 N N . LYS B 1 169 ? -23.859 -9.75 -3.289 1 94.06 169 LYS B N 1
ATOM 5219 C CA . LYS B 1 169 ? -23.156 -8.555 -2.842 1 94.06 169 LYS B CA 1
ATOM 5220 C C . LYS B 1 169 ? -21.656 -8.68 -3.066 1 94.06 169 LYS B C 1
ATOM 5222 O O . LYS B 1 169 ? -21 -7.73 -3.512 1 94.06 169 LYS B O 1
ATOM 5227 N N . GLY B 1 170 ? -21.156 -9.852 -2.738 1 94.19 170 GLY B N 1
ATOM 5228 C CA . GLY B 1 170 ? -19.734 -10.109 -2.961 1 94.19 170 GLY B CA 1
ATOM 5229 C C . GLY B 1 170 ? -19.344 -10.031 -4.422 1 94.19 170 GLY B C 1
ATOM 5230 O O . GLY B 1 170 ? -18.297 -9.469 -4.754 1 94.19 170 GLY B O 1
ATOM 5231 N N . GLU B 1 171 ? -20.172 -10.547 -5.242 1 92.5 171 GLU B N 1
ATOM 5232 C CA . GLU B 1 171 ? -19.922 -10.5 -6.68 1 92.5 171 GLU B CA 1
ATOM 5233 C C . GLU B 1 171 ? -19.938 -9.062 -7.195 1 92.5 171 GLU B C 1
ATOM 5235 O O . GLU B 1 171 ? -19.078 -8.664 -7.988 1 92.5 171 GLU B O 1
ATOM 5240 N N . ALA B 1 172 ? -20.875 -8.336 -6.691 1 92.25 172 ALA B N 1
ATOM 5241 C CA . ALA B 1 172 ? -20.984 -6.93 -7.078 1 92.25 172 ALA B CA 1
ATOM 5242 C C . ALA B 1 172 ? -19.75 -6.148 -6.633 1 92.25 172 ALA B C 1
ATOM 5244 O O . ALA B 1 172 ? -19.219 -5.328 -7.387 1 92.25 172 ALA B O 1
ATOM 5245 N N . LEU B 1 173 ? -19.297 -6.426 -5.5 1 93.06 173 LEU B N 1
ATOM 5246 C CA . LEU B 1 173 ? -18.125 -5.738 -4.965 1 93.06 173 LEU B CA 1
ATOM 5247 C C . LEU B 1 173 ? -16.875 -6.102 -5.762 1 93.06 173 LEU B C 1
ATOM 5249 O O . LEU B 1 173 ? -16.031 -5.242 -6.012 1 93.06 173 LEU B O 1
ATOM 5253 N N . ALA B 1 174 ? -16.828 -7.297 -6.191 1 88.31 174 ALA B N 1
ATOM 5254 C CA . ALA B 1 174 ? -15.648 -7.801 -6.898 1 88.31 174 ALA B CA 1
ATOM 5255 C C . ALA B 1 174 ? -15.594 -7.262 -8.328 1 88.31 174 ALA B C 1
ATOM 5257 O O . ALA B 1 174 ? -14.508 -7.066 -8.883 1 88.31 174 ALA B O 1
ATOM 5258 N N . THR B 1 175 ? -16.719 -6.926 -8.914 1 83.44 175 THR B N 1
ATOM 5259 C CA . THR B 1 175 ? -16.734 -6.719 -10.359 1 83.44 175 THR B CA 1
ATOM 5260 C C . THR B 1 175 ? -17.047 -5.262 -10.688 1 83.44 175 THR B C 1
ATOM 5262 O O . THR B 1 175 ? -16.641 -4.762 -11.742 1 83.44 175 THR B O 1
ATOM 5265 N N . SER B 1 176 ? -17.781 -4.559 -9.859 1 84.56 176 SER B N 1
ATOM 5266 C CA . SER B 1 176 ? -18.281 -3.234 -10.219 1 84.56 176 SER B CA 1
ATOM 5267 C C . SER B 1 176 ? -17.172 -2.191 -10.18 1 84.56 176 SER B C 1
ATOM 5269 O O . SER B 1 176 ? -17.125 -1.29 -11.016 1 84.56 176 SER B O 1
ATOM 5271 N N . GLY B 1 177 ? -16.312 -2.318 -9.211 1 84.12 177 GLY B N 1
ATOM 5272 C CA . GLY B 1 177 ? -15.234 -1.347 -9.039 1 84.12 177 GLY B CA 1
ATOM 5273 C C . GLY B 1 177 ? -15.727 0.002 -8.547 1 84.12 177 GLY B C 1
ATOM 5274 O O . GLY B 1 177 ? -14.984 0.984 -8.57 1 84.12 177 GLY B O 1
ATOM 5275 N N . ILE B 1 178 ? -16.891 0.168 -8.156 1 87.75 178 ILE B N 1
ATOM 5276 C CA . ILE B 1 178 ? -17.484 1.457 -7.828 1 87.75 178 ILE B CA 1
ATOM 5277 C C . ILE B 1 178 ? -17.328 1.735 -6.336 1 87.75 178 ILE B C 1
ATOM 5279 O O . ILE B 1 178 ? -17.531 2.865 -5.883 1 87.75 178 ILE B O 1
ATOM 5283 N N . ASP B 1 179 ? -17.031 0.711 -5.617 1 93.81 179 ASP B N 1
ATOM 5284 C CA . ASP B 1 179 ? -16.938 0.833 -4.168 1 93.81 179 ASP B CA 1
ATOM 5285 C C . ASP B 1 179 ? -15.492 0.99 -3.719 1 93.81 179 ASP B C 1
ATOM 5287 O O . ASP B 1 179 ? -14.656 0.135 -4.008 1 93.81 179 ASP B O 1
ATOM 5291 N N . ASP B 1 180 ? -15.227 2.004 -2.93 1 92.88 180 ASP B N 1
ATOM 5292 C CA . ASP B 1 180 ? -13.852 2.348 -2.574 1 92.88 180 ASP B CA 1
ATOM 5293 C C . ASP B 1 180 ? -13.305 1.403 -1.502 1 92.88 180 ASP B C 1
ATOM 5295 O O . ASP B 1 180 ? -12.109 1.405 -1.214 1 92.88 180 ASP B O 1
ATOM 5299 N N . LEU B 1 181 ? -14.133 0.557 -0.966 1 93.5 181 LEU B N 1
ATOM 5300 C CA . LEU B 1 181 ? -13.672 -0.435 -0.004 1 93.5 181 LEU B CA 1
ATOM 5301 C C . LEU B 1 181 ? -13.344 -1.754 -0.697 1 93.5 181 LEU B C 1
ATOM 5303 O O . LEU B 1 181 ? -12.797 -2.668 -0.076 1 93.5 181 LEU B O 1
ATOM 5307 N N . ALA B 1 182 ? -13.625 -1.866 -1.931 1 92.94 182 ALA B N 1
ATOM 5308 C CA . ALA B 1 182 ? -13.461 -3.109 -2.68 1 92.94 182 ALA B CA 1
ATOM 5309 C C . ALA B 1 182 ? -12.023 -3.615 -2.594 1 92.94 182 ALA B C 1
ATOM 5311 O O . ALA B 1 182 ? -11.789 -4.812 -2.398 1 92.94 182 ALA B O 1
ATOM 5312 N N . PRO B 1 183 ? -11.07 -2.732 -2.641 1 90.69 183 PRO B N 1
ATOM 5313 C CA . PRO B 1 183 ? -9.695 -3.217 -2.582 1 90.69 183 PRO B CA 1
ATOM 5314 C C . PRO B 1 183 ? -9.375 -3.941 -1.276 1 90.69 183 PRO B C 1
ATOM 5316 O O . PRO B 1 183 ? -8.539 -4.852 -1.257 1 90.69 183 PRO B O 1
ATOM 5319 N N . ALA B 1 184 ? -9.984 -3.582 -0.288 1 91.06 184 ALA B N 1
ATOM 5320 C CA . ALA B 1 184 ? -9.734 -4.211 1.008 1 91.06 184 ALA B CA 1
ATOM 5321 C C . ALA B 1 184 ? -10.211 -5.66 1.013 1 91.06 184 ALA B C 1
ATOM 5323 O O . ALA B 1 184 ? -9.672 -6.492 1.747 1 91.06 184 ALA B O 1
ATOM 5324 N N . TYR B 1 185 ? -11.172 -5.906 0.192 1 93.62 185 TYR B N 1
ATOM 5325 C CA . TYR B 1 185 ? -11.734 -7.25 0.098 1 93.62 185 TYR B CA 1
ATOM 5326 C C . TYR B 1 185 ? -11.102 -8.023 -1.053 1 93.62 185 TYR B C 1
ATOM 5328 O O . TYR B 1 185 ? -11.398 -9.211 -1.245 1 93.62 185 TYR B O 1
ATOM 5336 N N . ALA B 1 186 ? -10.305 -7.418 -1.752 1 89.31 186 ALA B N 1
ATOM 5337 C CA . ALA B 1 186 ? -9.836 -7.984 -3.014 1 89.31 186 ALA B CA 1
ATOM 5338 C C . ALA B 1 186 ? -9.164 -9.336 -2.793 1 89.31 186 ALA B C 1
ATOM 5340 O O . ALA B 1 186 ? -9.414 -10.289 -3.533 1 89.31 186 ALA B O 1
ATOM 5341 N N . SER B 1 187 ? -8.32 -9.398 -1.785 1 90.12 187 SER B N 1
ATOM 5342 C CA . SER B 1 187 ? -7.621 -10.648 -1.515 1 90.12 187 SER B CA 1
ATOM 5343 C C . SER B 1 187 ? -8.602 -11.789 -1.254 1 90.12 187 SER B C 1
ATOM 5345 O O . SER B 1 187 ? -8.43 -12.891 -1.778 1 90.12 187 SER B O 1
ATOM 5347 N N . LEU B 1 188 ? -9.57 -11.516 -0.497 1 94 188 LEU B N 1
ATOM 5348 C CA . LEU B 1 188 ? -10.586 -12.516 -0.181 1 94 188 LEU B CA 1
ATOM 5349 C C . LEU B 1 188 ? -11.414 -12.867 -1.415 1 94 188 LEU B C 1
ATOM 5351 O O . LEU B 1 188 ? -11.555 -14.039 -1.762 1 94 188 LEU B O 1
ATOM 5355 N N . LEU B 1 189 ? -11.898 -11.852 -2.074 1 92.44 189 LEU B N 1
ATOM 5356 C CA . LEU B 1 189 ? -12.797 -12.047 -3.209 1 92.44 189 LEU B CA 1
ATOM 5357 C C . LEU B 1 189 ? -12.078 -12.758 -4.355 1 92.44 189 LEU B C 1
ATOM 5359 O O . LEU B 1 189 ? -12.656 -13.625 -5.008 1 92.44 189 LEU B O 1
ATOM 5363 N N . ASN B 1 190 ? -10.852 -12.445 -4.508 1 86.25 190 ASN B N 1
ATOM 5364 C CA . ASN B 1 190 ? -10.062 -13.062 -5.574 1 86.25 190 ASN B CA 1
ATOM 5365 C C . ASN B 1 190 ? -9.75 -14.523 -5.262 1 86.25 190 ASN B C 1
ATOM 5367 O O . ASN B 1 190 ? -9.5 -15.32 -6.168 1 86.25 190 ASN B O 1
ATOM 5371 N N . THR B 1 191 ? -9.68 -14.844 -4.031 1 91.44 191 THR B N 1
ATOM 5372 C CA . THR B 1 191 ? -9.461 -16.234 -3.635 1 91.44 191 THR B CA 1
ATOM 5373 C C . THR B 1 191 ? -10.664 -17.094 -3.984 1 91.44 191 THR B C 1
ATOM 5375 O O . THR B 1 191 ? -10.539 -18.297 -4.172 1 91.44 191 THR B O 1
ATOM 5378 N N . ILE B 1 192 ? -11.75 -16.484 -4.117 1 92 192 ILE B N 1
ATOM 5379 C CA . ILE B 1 192 ? -12.984 -17.234 -4.285 1 92 192 ILE B CA 1
ATOM 5380 C C . ILE B 1 192 ? -13.484 -17.094 -5.723 1 92 192 ILE B C 1
ATOM 5382 O O . ILE B 1 192 ? -14.086 -18.031 -6.27 1 92 192 ILE B O 1
ATOM 5386 N N . ARG B 1 193 ? -13.117 -15.984 -6.266 1 79.38 193 ARG B N 1
ATOM 5387 C CA . ARG B 1 193 ? -13.734 -15.609 -7.531 1 79.38 193 ARG B CA 1
ATOM 5388 C C . ARG B 1 193 ? -13.195 -16.453 -8.68 1 79.38 193 ARG B C 1
ATOM 5390 O O . ARG B 1 193 ? -12.055 -16.922 -8.625 1 79.38 193 ARG B O 1
ATOM 5397 N N . HIS B 1 194 ? -14.047 -16.688 -9.703 1 68.81 194 HIS B N 1
ATOM 5398 C CA . HIS B 1 194 ? -13.977 -17.188 -11.078 1 68.81 194 HIS B CA 1
ATOM 5399 C C . HIS B 1 194 ? -13.117 -18.438 -11.172 1 68.81 194 HIS B C 1
ATOM 5401 O O . HIS B 1 194 ? -11.914 -18.391 -10.914 1 68.81 194 HIS B O 1
ATOM 5407 N N . GLY B 1 195 ? -13.758 -19.438 -11.422 1 75.38 195 GLY B N 1
ATOM 5408 C CA . GLY B 1 195 ? -13.172 -20.703 -11.812 1 75.38 195 GLY B CA 1
ATOM 5409 C C . GLY B 1 195 ? -12.398 -21.375 -10.695 1 75.38 195 GLY B C 1
ATOM 5410 O O . GLY B 1 195 ? -11.406 -22.062 -10.945 1 75.38 195 GLY B O 1
ATOM 5411 N N . LYS B 1 196 ? -12.781 -20.969 -9.438 1 86.25 196 LYS B N 1
ATOM 5412 C CA . LYS B 1 196 ? -12.086 -21.594 -8.312 1 86.25 196 LYS B CA 1
ATOM 5413 C C . LYS B 1 196 ? -13.055 -22.359 -7.418 1 86.25 196 LYS B C 1
ATOM 5415 O O . LYS B 1 196 ? -14.234 -22 -7.328 1 86.25 196 LYS B O 1
ATOM 5420 N N . THR B 1 197 ? -12.602 -23.391 -6.945 1 89.19 197 THR B N 1
ATOM 5421 C CA . THR B 1 197 ? -13.281 -24.094 -5.855 1 89.19 197 THR B CA 1
ATOM 5422 C C . THR B 1 197 ? -12.688 -23.688 -4.508 1 89.19 197 THR B C 1
ATOM 5424 O O . THR B 1 197 ? -11.5 -23.891 -4.254 1 89.19 197 THR B O 1
ATOM 5427 N N . ALA B 1 198 ? -13.555 -23.125 -3.725 1 93.88 198 ALA B N 1
ATOM 5428 C CA . ALA B 1 198 ? -13.07 -22.578 -2.463 1 93.88 198 ALA B CA 1
ATOM 5429 C C . ALA B 1 198 ? -13.703 -23.297 -1.272 1 93.88 198 ALA B C 1
ATOM 5431 O O . ALA B 1 198 ? -14.898 -23.609 -1.296 1 93.88 198 ALA B O 1
ATOM 5432 N N . VAL B 1 199 ? -12.914 -23.562 -0.271 1 94.25 199 VAL B N 1
ATOM 5433 C CA . VAL B 1 199 ? -13.375 -24.156 0.979 1 94.25 199 VAL B CA 1
ATOM 5434 C C . VAL B 1 199 ? -12.984 -23.266 2.152 1 94.25 199 VAL B C 1
ATOM 5436 O O . VAL B 1 199 ? -11.922 -22.641 2.139 1 94.25 199 VAL B O 1
ATOM 5439 N N . GLY B 1 200 ? -13.867 -23.172 3.061 1 93.69 200 GLY B N 1
ATOM 5440 C CA . GLY B 1 200 ? -13.625 -22.344 4.234 1 93.69 200 GLY B CA 1
ATOM 5441 C C . GLY B 1 200 ? -13.953 -23.047 5.535 1 93.69 200 GLY B C 1
ATOM 5442 O O . GLY B 1 200 ? -14.555 -24.125 5.527 1 93.69 200 GLY B O 1
ATOM 5443 N N . ASN B 1 201 ? -13.477 -22.516 6.613 1 92 201 ASN B N 1
ATOM 5444 C CA . ASN B 1 201 ? -13.781 -23.094 7.922 1 92 201 ASN B CA 1
ATOM 5445 C C . ASN B 1 201 ? -15.234 -22.875 8.312 1 92 201 ASN B C 1
ATOM 5447 O O . ASN B 1 201 ? -15.703 -21.734 8.359 1 92 201 ASN B O 1
ATOM 5451 N N . ARG B 1 202 ? -15.891 -23.922 8.68 1 91.56 202 ARG B N 1
ATOM 5452 C CA . ARG B 1 202 ? -17.297 -23.922 9.055 1 91.56 202 ARG B CA 1
ATOM 5453 C C . ARG B 1 202 ? -17.547 -23 10.25 1 91.56 202 ARG B C 1
ATOM 5455 O O . ARG B 1 202 ? -18.578 -22.328 10.32 1 91.56 202 ARG B O 1
ATOM 5462 N N . SER B 1 203 ? -16.625 -22.922 11.117 1 91 203 SER B N 1
ATOM 5463 C CA . SER B 1 203 ? -16.766 -22.203 12.383 1 91 203 SER B CA 1
ATOM 5464 C C . SER B 1 203 ? -16.969 -20.703 12.148 1 91 203 SER B C 1
ATOM 5466 O O . SER B 1 203 ? -17.453 -20 13.039 1 91 203 SER B O 1
ATOM 5468 N N . PHE B 1 204 ? -16.641 -20.25 10.992 1 93.88 204 PHE B N 1
ATOM 5469 C CA . PHE B 1 204 ? -16.812 -18.844 10.695 1 93.88 204 PHE B CA 1
ATOM 5470 C C . PHE B 1 204 ? -18.281 -18.547 10.359 1 93.88 204 PHE B C 1
ATOM 5472 O O . PHE B 1 204 ? -18.75 -17.422 10.594 1 93.88 204 PHE B O 1
ATOM 5479 N N . PHE B 1 205 ? -18.906 -19.453 9.891 1 91.62 205 PHE B N 1
ATOM 5480 C CA . PHE B 1 205 ? -20.266 -19.266 9.383 1 91.62 205 PHE B CA 1
ATOM 5481 C C . PHE B 1 205 ? -21.297 -19.766 10.383 1 91.62 205 PHE B C 1
ATOM 5483 O O . PHE B 1 205 ? -22.391 -19.203 10.477 1 91.62 205 PHE B O 1
ATOM 5490 N N . GLU B 1 206 ? -20.891 -20.797 10.945 1 85.56 206 GLU B N 1
ATOM 5491 C CA . GLU B 1 206 ? -21.781 -21.422 11.922 1 85.56 206 GLU B CA 1
ATOM 5492 C C . GLU B 1 206 ? -21.172 -21.391 13.32 1 85.56 206 GLU B C 1
ATOM 5494 O O . GLU B 1 206 ? -20.078 -21.891 13.539 1 85.56 206 GLU B O 1
ATOM 5499 N N . PRO B 1 207 ? -21.828 -20.719 14.164 1 70.94 207 PRO B N 1
ATOM 5500 C CA . PRO B 1 207 ? -21.266 -20.719 15.516 1 70.94 207 PRO B CA 1
ATOM 5501 C C . PRO B 1 207 ? -21.141 -22.109 16.109 1 70.94 207 PRO B C 1
ATOM 5503 O O . PRO B 1 207 ? -22.078 -22.906 16.016 1 70.94 207 PRO B O 1
ATOM 5506 N N . THR B 1 208 ? -20.031 -22.891 16.297 1 58.16 208 THR B N 1
ATOM 5507 C CA . THR B 1 208 ? -19.859 -24.172 16.953 1 58.16 208 THR B CA 1
ATOM 5508 C C . THR B 1 208 ? -20.109 -24.062 18.453 1 58.16 208 THR B C 1
ATOM 5510 O O . THR B 1 208 ? -20.297 -25.078 19.125 1 58.16 208 THR B O 1
ATOM 5513 N N . GLY B 1 209 ? -20.344 -22.844 19.031 1 51.97 209 GLY B N 1
ATOM 5514 C CA . GLY B 1 209 ? -20.656 -22.484 20.406 1 51.97 209 GLY B CA 1
ATOM 5515 C C . GLY B 1 209 ? -21.266 -21.109 20.547 1 51.97 209 GLY B C 1
ATOM 5516 O O . GLY B 1 209 ? -22.266 -20.797 19.875 1 51.97 209 GLY B O 1
ATOM 5517 N N . LYS B 1 210 ? -20.672 -20.438 21.406 1 54.06 210 LYS B N 1
ATOM 5518 C CA . LYS B 1 210 ? -21.25 -19.141 21.75 1 54.06 210 LYS B CA 1
ATOM 5519 C C . LYS B 1 210 ? -20.891 -18.094 20.719 1 54.06 210 LYS B C 1
ATOM 5521 O O . LYS B 1 210 ? -21.609 -17.109 20.547 1 54.06 210 LYS B O 1
ATOM 5526 N N . LYS B 1 211 ? -19.672 -18.391 20.031 1 64.88 211 LYS B N 1
ATOM 5527 C CA . LYS B 1 211 ? -19.328 -17.328 19.094 1 64.88 211 LYS B CA 1
ATOM 5528 C C . LYS B 1 211 ? -18.672 -17.891 17.844 1 64.88 211 LYS B C 1
ATOM 5530 O O . LYS B 1 211 ? -18.047 -18.953 17.875 1 64.88 211 LYS B O 1
ATOM 5535 N N . ASN B 1 212 ? -19.031 -17.359 16.75 1 71.62 212 ASN B N 1
ATOM 5536 C CA . ASN B 1 212 ? -18.328 -17.641 15.508 1 71.62 212 ASN B CA 1
ATOM 5537 C C . ASN B 1 212 ? -16.844 -17.328 15.617 1 71.62 212 ASN B C 1
ATOM 5539 O O . ASN B 1 212 ? -16.438 -16.469 16.406 1 71.62 212 ASN B O 1
ATOM 5543 N N . SER B 1 213 ? -16.109 -18.266 14.898 1 81.94 213 SER B N 1
ATOM 5544 C CA . SER B 1 213 ? -14.695 -17.922 14.789 1 81.94 213 SER B CA 1
ATOM 5545 C C . SER B 1 213 ? -14.523 -16.531 14.188 1 81.94 213 SER B C 1
ATOM 5547 O O . SER B 1 213 ? -15.258 -16.141 13.273 1 81.94 213 SER B O 1
ATOM 5549 N N . SER B 1 214 ? -13.672 -15.828 14.773 1 89.81 214 SER B N 1
ATOM 5550 C CA . SER B 1 214 ? -13.359 -14.5 14.25 1 89.81 214 SER B CA 1
ATOM 5551 C C . SER B 1 214 ? -12.344 -14.586 13.109 1 89.81 214 SER B C 1
ATOM 5553 O O . SER B 1 214 ? -12.125 -13.609 12.391 1 89.81 214 SER B O 1
ATOM 5555 N N . THR B 1 215 ? -11.828 -15.828 12.992 1 92.62 215 THR B N 1
ATOM 5556 C CA . THR B 1 215 ? -10.836 -16 11.938 1 92.62 215 THR B CA 1
ATOM 5557 C C . THR B 1 215 ? -11.453 -16.719 10.734 1 92.62 215 THR B C 1
ATOM 5559 O O . THR B 1 215 ? -12.039 -17.797 10.875 1 92.62 215 THR B O 1
ATOM 5562 N N . LEU B 1 216 ? -11.344 -16.078 9.617 1 95.69 216 LEU B N 1
ATOM 5563 C CA . LEU B 1 216 ? -11.789 -16.688 8.375 1 95.69 216 LEU B CA 1
ATOM 5564 C C . LEU B 1 216 ? -10.609 -17.281 7.605 1 95.69 216 LEU B C 1
ATOM 5566 O O . LEU B 1 216 ? -9.641 -16.578 7.32 1 95.69 216 LEU B O 1
ATOM 5570 N N . SER B 1 217 ? -10.734 -18.547 7.359 1 94.88 217 SER B N 1
ATOM 5571 C CA . SER B 1 217 ? -9.781 -19.234 6.504 1 94.88 217 SER B CA 1
ATOM 5572 C C . SER B 1 217 ? -10.461 -19.781 5.25 1 94.88 217 SER B C 1
ATOM 5574 O O . SER B 1 217 ? -11.43 -20.547 5.344 1 94.88 217 SER B O 1
ATOM 5576 N N . VAL B 1 218 ? -9.938 -19.344 4.156 1 95.75 218 VAL B N 1
ATOM 5577 C CA . VAL B 1 218 ? -10.445 -19.828 2.877 1 95.75 218 VAL B CA 1
ATOM 5578 C C . VAL B 1 218 ? -9.289 -20.328 2.018 1 95.75 218 VAL B C 1
ATOM 5580 O O . VAL B 1 218 ? -8.234 -19.703 1.962 1 95.75 218 VAL B O 1
ATOM 5583 N N . PHE B 1 219 ? -9.531 -21.438 1.456 1 94.38 219 PHE B N 1
ATOM 5584 C CA . PHE B 1 219 ? -8.586 -22.062 0.534 1 94.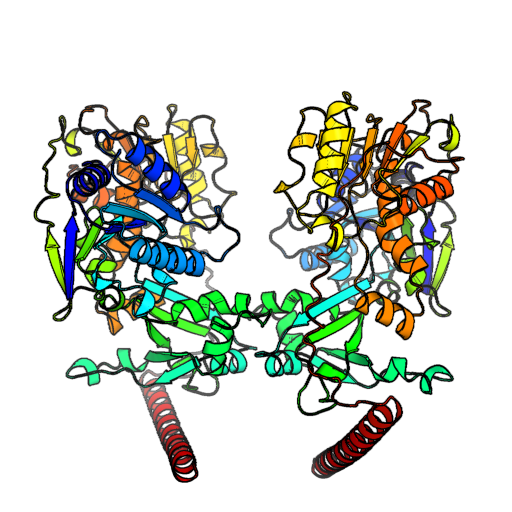38 219 PHE B CA 1
ATOM 5585 C C . PHE B 1 219 ? -9.25 -22.344 -0.81 1 94.38 219 PHE B C 1
ATOM 5587 O O . PHE B 1 219 ? -10.414 -22.734 -0.863 1 94.38 219 PHE B O 1
ATOM 5594 N N . SER B 1 220 ? -8.461 -22.078 -1.84 1 94.12 220 SER B N 1
ATOM 5595 C CA . SER B 1 220 ? -9.102 -22.297 -3.135 1 94.12 220 SER B CA 1
ATOM 5596 C C . SER B 1 220 ? -8.117 -22.859 -4.148 1 94.12 220 SER B C 1
ATOM 5598 O O . SER B 1 220 ? -6.902 -22.703 -4 1 94.12 220 SER B O 1
ATOM 5600 N N . VAL B 1 221 ? -8.664 -23.562 -5.086 1 93.12 221 VAL B N 1
ATOM 5601 C CA . VAL B 1 221 ? -7.934 -24.141 -6.215 1 93.12 221 VAL B CA 1
ATOM 5602 C C . VAL B 1 221 ? -8.555 -23.656 -7.523 1 93.12 221 VAL B C 1
ATOM 5604 O O . VAL B 1 221 ? -9.773 -23.734 -7.707 1 93.12 221 VAL B O 1
ATOM 5607 N N . THR B 1 222 ? -7.746 -23.172 -8.328 1 91.62 222 THR B N 1
ATOM 5608 C CA . THR B 1 222 ? -8.219 -22.797 -9.656 1 91.62 222 THR B CA 1
ATOM 5609 C C . THR B 1 222 ? -8.688 -24.016 -10.438 1 91.62 222 THR B C 1
ATOM 5611 O O . THR B 1 222 ? -8.016 -25.062 -10.438 1 91.62 222 THR B O 1
ATOM 5614 N N . ASP B 1 223 ? -9.797 -23.859 -11.086 1 89.94 223 ASP B N 1
ATOM 5615 C CA . ASP B 1 223 ? -10.328 -24.922 -11.914 1 89.94 223 ASP B CA 1
ATOM 5616 C C . ASP B 1 223 ? -9.594 -25 -13.25 1 89.94 223 ASP B C 1
ATOM 5618 O O . ASP B 1 223 ? -9.641 -24.062 -14.039 1 89.94 223 ASP B O 1
ATOM 5622 N N . PRO B 1 224 ? -8.977 -26.156 -13.477 1 91.44 224 PRO B N 1
ATOM 5623 C CA . PRO B 1 224 ? -8.258 -26.281 -14.75 1 91.44 224 PRO B CA 1
ATOM 5624 C C . PRO B 1 224 ? -9.188 -26.266 -15.961 1 91.44 224 PRO B C 1
ATOM 5626 O O . PRO B 1 224 ? -8.75 -25.953 -17.078 1 91.44 224 PRO B O 1
ATOM 5629 N N . HIS B 1 225 ? -10.461 -26.531 -15.789 1 89.94 225 HIS B N 1
ATOM 5630 C CA . HIS B 1 225 ? -11.414 -26.578 -16.891 1 89.94 225 HIS B CA 1
ATOM 5631 C C . HIS B 1 225 ? -11.602 -25.203 -17.531 1 89.94 225 HIS B C 1
ATOM 5633 O O . HIS B 1 225 ? -12.086 -25.094 -18.656 1 89.94 225 HIS B O 1
ATOM 5639 N N . ARG B 1 226 ? -11.219 -24.266 -16.828 1 88.88 226 ARG B N 1
ATOM 5640 C CA . ARG B 1 226 ? -11.312 -22.922 -17.375 1 88.88 226 ARG B CA 1
ATOM 5641 C C . ARG B 1 226 ? -10.414 -22.766 -18.609 1 88.88 226 ARG B C 1
ATOM 5643 O O . ARG B 1 226 ? -10.656 -21.891 -19.438 1 88.88 226 ARG B O 1
ATOM 5650 N N . PHE B 1 227 ? -9.438 -23.625 -18.703 1 92.75 227 PHE B N 1
ATOM 5651 C CA . PHE B 1 227 ? -8.508 -23.547 -19.828 1 92.75 227 PHE B CA 1
ATOM 5652 C C . PHE B 1 227 ? -8.891 -24.547 -20.922 1 92.75 227 PHE B C 1
ATOM 5654 O O . PHE B 1 227 ? -8.242 -24.609 -21.969 1 92.75 227 PHE B O 1
ATOM 5661 N N . ALA B 1 228 ? -9.953 -25.297 -20.656 1 89.62 228 ALA B N 1
ATOM 5662 C CA . ALA B 1 228 ? -10.375 -26.344 -21.578 1 89.62 228 ALA B CA 1
ATOM 5663 C C . ALA B 1 228 ? -10.883 -25.734 -22.891 1 89.62 228 ALA B C 1
ATOM 5665 O O . ALA B 1 228 ? -10.961 -26.422 -23.906 1 89.62 228 ALA B O 1
ATOM 5666 N N . VAL B 1 229 ? -11.172 -24.484 -22.844 1 93.5 229 VAL B N 1
ATOM 5667 C CA . VAL B 1 229 ? -11.75 -23.812 -24 1 93.5 229 VAL B CA 1
ATOM 5668 C C . VAL B 1 229 ? -10.68 -23.578 -25.062 1 93.5 229 VAL B C 1
ATOM 5670 O O . VAL B 1 229 ? -10.992 -23.328 -26.234 1 93.5 229 VAL B O 1
ATOM 5673 N N . PHE B 1 230 ? -9.445 -23.688 -24.719 1 96.88 230 PHE B N 1
ATOM 5674 C CA . PHE B 1 230 ? -8.359 -23.516 -25.672 1 96.88 230 PHE B CA 1
ATOM 5675 C C . PHE B 1 230 ? -8.172 -24.766 -26.516 1 96.88 230 PHE B C 1
ATOM 5677 O O . PHE B 1 230 ? -8.562 -25.859 -26.125 1 96.88 230 PHE B O 1
ATOM 5684 N N . SER B 1 231 ? -7.629 -24.562 -27.688 1 96 231 SER B N 1
ATOM 5685 C CA . SER B 1 231 ? -7.379 -25.703 -28.562 1 96 231 SER B CA 1
ATOM 5686 C C . SER B 1 231 ? -6.406 -26.688 -27.922 1 96 231 SER B C 1
ATOM 5688 O O . SER B 1 231 ? -6.594 -27.906 -28.016 1 96 231 SER B O 1
ATOM 5690 N N . SER B 1 232 ? -5.426 -26.172 -27.344 1 96.06 232 SER B N 1
ATOM 5691 C CA . SER B 1 232 ? -4.457 -26.938 -26.578 1 96.06 232 SER B CA 1
ATOM 5692 C C . SER B 1 232 ? -3.773 -26.094 -25.516 1 96.06 232 SER B C 1
ATOM 5694 O O . SER B 1 232 ? -3.674 -24.875 -25.656 1 96.06 232 SER B O 1
ATOM 5696 N N . VAL B 1 233 ? -3.428 -26.75 -24.453 1 97.31 233 VAL B N 1
ATOM 5697 C CA . VAL B 1 233 ? -2.732 -26.078 -23.359 1 97.31 233 VAL B CA 1
ATOM 5698 C C . VAL B 1 233 ? -1.443 -26.828 -23.031 1 97.31 233 VAL B C 1
ATOM 5700 O O . VAL B 1 233 ? -1.46 -28.031 -22.797 1 97.31 233 VAL B O 1
ATOM 5703 N N . THR B 1 234 ? -0.339 -26.078 -23.047 1 97.62 234 THR B N 1
ATOM 5704 C CA . THR B 1 234 ? 0.956 -26.656 -22.703 1 97.62 234 THR B CA 1
ATOM 5705 C C . THR B 1 234 ? 1.603 -25.906 -21.547 1 97.62 234 THR B C 1
ATOM 5707 O O . THR B 1 234 ? 1.687 -24.672 -21.562 1 97.62 234 THR B O 1
ATOM 5710 N N . ILE B 1 235 ? 2.08 -26.641 -20.578 1 96.31 235 ILE B N 1
ATOM 5711 C CA . ILE B 1 235 ? 2.758 -26.047 -19.422 1 96.31 235 ILE B CA 1
ATOM 5712 C C . ILE B 1 235 ? 4.238 -26.422 -19.453 1 96.31 235 ILE B C 1
ATOM 5714 O O . ILE B 1 235 ? 4.59 -27.609 -19.531 1 96.31 235 ILE B O 1
ATOM 5718 N N . LEU B 1 236 ? 5.035 -25.422 -19.438 1 95.44 236 LEU B N 1
ATOM 5719 C CA . LEU B 1 236 ? 6.477 -25.625 -19.375 1 95.44 236 LEU B CA 1
ATOM 5720 C C . LEU B 1 236 ? 6.988 -25.391 -17.953 1 95.44 236 LEU B C 1
ATOM 5722 O O . LEU B 1 236 ? 6.949 -24.266 -17.453 1 95.44 236 LEU B O 1
ATOM 5726 N N . SER B 1 237 ? 7.398 -26.438 -17.344 1 93.31 237 SER B N 1
ATOM 5727 C CA . SER B 1 237 ? 7.895 -26.297 -15.977 1 93.31 237 SER B CA 1
ATOM 5728 C C . SER B 1 237 ? 8.797 -27.453 -15.594 1 93.31 237 SER B C 1
ATOM 5730 O O . SER B 1 237 ? 8.406 -28.625 -15.742 1 93.31 237 SER B O 1
ATOM 5732 N N . ALA B 1 238 ? 9.992 -27.078 -15.102 1 91.31 238 ALA B N 1
ATOM 5733 C CA . ALA B 1 238 ? 10.852 -28.141 -14.586 1 91.31 238 ALA B CA 1
ATOM 5734 C C . ALA B 1 238 ? 10.164 -28.906 -13.461 1 91.31 238 ALA B C 1
ATOM 5736 O O . ALA B 1 238 ? 9.508 -28.312 -12.609 1 91.31 238 ALA B O 1
ATOM 5737 N N . ASN B 1 239 ? 10.336 -30.234 -13.469 1 92.56 239 ASN B N 1
ATOM 5738 C CA . ASN B 1 239 ? 9.773 -31.078 -12.43 1 92.56 239 ASN B CA 1
ATOM 5739 C C . ASN B 1 239 ? 8.273 -30.844 -12.258 1 92.56 239 ASN B C 1
ATOM 5741 O O . ASN B 1 239 ? 7.781 -30.719 -11.133 1 92.56 239 ASN B O 1
ATOM 5745 N N . PHE B 1 240 ? 7.574 -30.75 -13.359 1 94.75 240 PHE B N 1
ATOM 5746 C CA . PHE B 1 240 ? 6.168 -30.375 -13.391 1 94.75 240 PHE B CA 1
ATOM 5747 C C . PHE B 1 240 ? 5.332 -31.297 -12.516 1 94.75 240 PHE B C 1
ATOM 5749 O O . PHE B 1 240 ? 4.395 -30.844 -11.852 1 94.75 240 PHE B O 1
ATOM 5756 N N . ARG B 1 241 ? 5.645 -32.469 -12.406 1 94 241 ARG B N 1
ATOM 5757 C CA . ARG B 1 241 ? 4.852 -33.469 -11.719 1 94 241 ARG B CA 1
ATOM 5758 C C . ARG B 1 241 ? 4.891 -33.25 -10.203 1 94 241 ARG B C 1
ATOM 5760 O O . ARG B 1 241 ? 4.105 -33.844 -9.469 1 94 241 ARG B O 1
ATOM 5767 N N . HIS B 1 242 ? 5.781 -32.375 -9.797 1 94.19 242 HIS B N 1
ATOM 5768 C CA . HIS B 1 242 ? 5.902 -32.094 -8.375 1 94.19 242 HIS B CA 1
ATOM 5769 C C . HIS B 1 242 ? 5.355 -30.719 -8.023 1 94.19 242 HIS B C 1
ATOM 5771 O O . HIS B 1 242 ? 5.465 -30.266 -6.883 1 94.19 242 HIS B O 1
ATOM 5777 N N . THR B 1 243 ? 4.789 -30.078 -8.953 1 94.69 243 THR B N 1
ATOM 5778 C CA . THR B 1 243 ? 4.234 -28.75 -8.727 1 94.69 243 THR B CA 1
ATOM 5779 C C . THR B 1 243 ? 2.799 -28.844 -8.219 1 94.69 243 THR B C 1
ATOM 5781 O O . THR B 1 243 ? 2.162 -29.8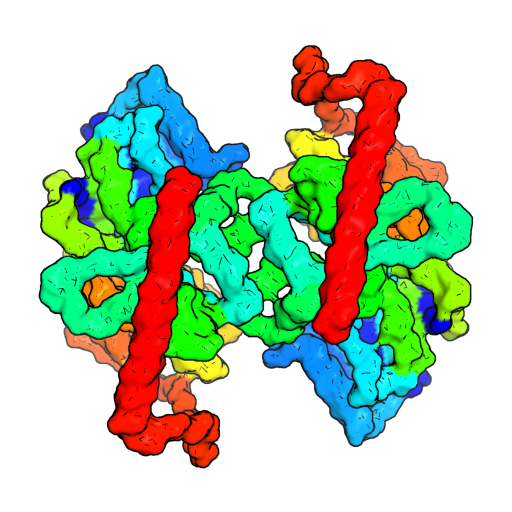91 -8.328 1 94.69 243 THR B O 1
ATOM 5784 N N . PHE B 1 244 ? 2.262 -27.766 -7.766 1 94.06 244 PHE B N 1
ATOM 5785 C CA . PHE B 1 244 ? 0.885 -27.703 -7.289 1 94.06 244 PHE B CA 1
ATOM 5786 C C . PHE B 1 244 ? -0.095 -27.938 -8.438 1 94.06 244 PHE B C 1
ATOM 5788 O O . PHE B 1 244 ? -1.119 -28.609 -8.258 1 94.06 244 PHE B O 1
ATOM 5795 N N . ALA B 1 245 ? 0.25 -27.406 -9.57 1 94.44 245 ALA B N 1
ATOM 5796 C CA . ALA B 1 245 ? -0.648 -27.562 -10.711 1 94.44 245 ALA B CA 1
ATOM 5797 C C . ALA B 1 245 ? -0.887 -29.031 -11.031 1 94.44 245 ALA B C 1
ATOM 5799 O O . ALA B 1 245 ? -2.033 -29.469 -11.18 1 94.44 245 ALA B O 1
ATOM 5800 N N . TYR B 1 246 ? 0.144 -29.75 -11.062 1 95.94 246 TYR B N 1
ATOM 5801 C CA . TYR B 1 246 ? 0.002 -31.172 -11.367 1 95.94 246 TYR B CA 1
ATOM 5802 C C . TYR B 1 246 ? -0.729 -31.891 -10.242 1 95.94 246 TYR B C 1
ATOM 5804 O O . TYR B 1 246 ? -1.678 -32.656 -10.492 1 95.94 246 TYR B O 1
ATOM 5812 N N . LEU B 1 247 ? -0.305 -31.672 -9.031 1 94.88 247 LEU B N 1
ATOM 5813 C CA . LEU B 1 247 ? -0.825 -32.406 -7.879 1 94.88 247 LEU B CA 1
ATOM 5814 C C . LEU B 1 247 ? -2.311 -32.125 -7.684 1 94.88 247 LEU B C 1
ATOM 5816 O O . LEU B 1 247 ? -3.084 -33.031 -7.375 1 94.88 247 LEU B O 1
ATOM 5820 N N . LEU B 1 248 ? -2.713 -30.938 -7.902 1 93.94 248 LEU B N 1
ATOM 5821 C CA . LEU B 1 248 ? -4.078 -30.531 -7.605 1 93.94 248 LEU B CA 1
ATOM 5822 C C . LEU B 1 248 ? -4.992 -30.766 -8.805 1 93.94 248 LEU B C 1
ATOM 5824 O O . LEU B 1 248 ? -6.203 -30.953 -8.641 1 93.94 248 LEU B O 1
ATOM 5828 N N . TRP B 1 249 ? -4.449 -30.75 -9.969 1 93.69 249 TRP B N 1
ATOM 5829 C CA . TRP B 1 249 ? -5.285 -30.844 -11.164 1 93.69 249 TRP B CA 1
ATOM 5830 C C . TRP B 1 249 ? -5.359 -32.281 -11.664 1 93.69 249 TRP B C 1
ATOM 5832 O O . TRP B 1 249 ? -6.301 -32.656 -12.367 1 93.69 249 TRP B O 1
ATOM 5842 N N . ASN B 1 250 ? -4.383 -33 -11.328 1 89.94 250 ASN B N 1
ATOM 5843 C CA . ASN B 1 250 ? -4.352 -34.375 -11.844 1 89.94 250 ASN B CA 1
ATOM 5844 C C . ASN B 1 250 ? -5.477 -35.219 -11.258 1 89.94 250 ASN B C 1
ATOM 5846 O O . ASN B 1 250 ? -5.527 -35.438 -10.047 1 89.94 250 ASN B O 1
ATOM 5850 N N . SER B 1 251 ? -6.371 -35.562 -12.086 1 84.19 251 SER B N 1
ATOM 5851 C CA . SER B 1 251 ? -7.543 -36.344 -11.734 1 84.19 251 SER B CA 1
ATOM 5852 C C . SER B 1 251 ? -8.031 -37.188 -12.914 1 84.19 251 SER B C 1
ATOM 5854 O O . SER B 1 251 ? -7.375 -37.219 -13.953 1 84.19 251 SER B O 1
ATOM 5856 N N . ASP B 1 252 ? -9.141 -37.875 -12.672 1 75.94 252 ASP B N 1
ATOM 5857 C CA . ASP B 1 252 ? -9.719 -38.688 -13.742 1 75.94 252 ASP B CA 1
ATOM 5858 C C . ASP B 1 252 ? -10.227 -37.781 -14.875 1 75.94 252 ASP B C 1
ATOM 5860 O O . ASP B 1 252 ? -10.203 -38.188 -16.047 1 75.94 252 ASP B O 1
ATOM 5864 N N . ALA B 1 253 ? -10.562 -36.594 -14.516 1 84.81 253 ALA B N 1
ATOM 5865 C CA . ALA B 1 253 ? -11.156 -35.688 -15.5 1 84.81 253 ALA B CA 1
ATOM 5866 C C . ALA B 1 253 ? -10.086 -34.844 -16.188 1 84.81 253 ALA B C 1
ATOM 5868 O O . ALA B 1 253 ? -10.336 -34.25 -17.234 1 84.81 253 ALA B O 1
ATOM 5869 N N . VAL B 1 254 ? -8.914 -34.812 -15.594 1 91.94 254 VAL B N 1
ATOM 5870 C CA . VAL B 1 254 ? -7.816 -34.031 -16.109 1 91.94 254 VAL B CA 1
ATOM 5871 C C . VAL B 1 254 ? -6.547 -34.875 -16.188 1 91.94 254 VAL B C 1
ATOM 5873 O O . VAL B 1 254 ? -6.09 -35.406 -15.188 1 91.94 254 VAL B O 1
ATOM 5876 N N . THR B 1 255 ? -5.992 -34.906 -17.391 1 93.88 255 THR B N 1
ATOM 5877 C CA . THR B 1 255 ? -4.797 -35.75 -17.594 1 93.88 255 THR B CA 1
ATOM 5878 C C . THR B 1 255 ? -3.664 -34.906 -18.188 1 93.88 255 THR B C 1
ATOM 5880 O O . THR B 1 255 ? -3.904 -33.844 -18.75 1 93.88 255 THR B O 1
ATOM 5883 N N . PHE B 1 256 ? -2.521 -35.438 -18 1 95.56 256 PHE B N 1
ATOM 5884 C CA . PHE B 1 256 ? -1.315 -34.75 -18.469 1 95.56 256 PHE B CA 1
ATOM 5885 C C . PHE B 1 256 ? -0.457 -35.719 -19.297 1 95.56 256 PHE B C 1
ATOM 5887 O O . PHE B 1 256 ? -0.336 -36.875 -18.969 1 95.56 256 PHE B O 1
ATOM 5894 N N . SER B 1 257 ? 0.093 -35.25 -20.375 1 94.81 257 SER B N 1
ATOM 5895 C CA . SER B 1 257 ? 1.067 -36 -21.156 1 94.81 257 SER B CA 1
ATOM 5896 C C . SER B 1 257 ? 2.188 -35.094 -21.672 1 94.81 257 SER B C 1
ATOM 5898 O O . SER B 1 257 ? 1.993 -33.875 -21.828 1 94.81 257 SER B O 1
ATOM 5900 N N . PRO B 1 258 ? 3.363 -35.594 -21.859 1 94.19 258 PRO B N 1
ATOM 5901 C CA . PRO B 1 258 ? 4.457 -34.781 -22.406 1 94.19 258 PRO B CA 1
ATOM 5902 C C . PRO B 1 258 ? 4.141 -34.25 -23.797 1 94.19 258 PRO B C 1
ATOM 5904 O O . PRO B 1 258 ? 3.473 -34.906 -24.594 1 94.19 258 PRO B O 1
ATOM 5907 N N . HIS B 1 259 ? 4.602 -33.062 -24 1 94.38 259 HIS B N 1
ATOM 5908 C CA . HIS B 1 259 ? 4.438 -32.5 -25.328 1 94.38 259 HIS B CA 1
ATOM 5909 C C . HIS B 1 259 ? 5.191 -33.312 -26.375 1 94.38 259 HIS B C 1
ATOM 5911 O O . HIS B 1 259 ? 6.371 -33.625 -26.188 1 94.38 259 HIS B O 1
ATOM 5917 N N . PRO B 1 260 ? 4.676 -33.594 -27.406 1 89.38 260 PRO B N 1
ATOM 5918 C CA . PRO B 1 260 ? 5.277 -34.531 -28.359 1 89.38 260 PRO B CA 1
ATOM 5919 C C . PRO B 1 260 ? 6.473 -33.938 -29.094 1 89.38 260 PRO B C 1
ATOM 5921 O O . PRO B 1 260 ? 7.359 -34.688 -29.531 1 89.38 260 PRO B O 1
ATOM 5924 N N . VAL B 1 261 ? 6.547 -32.688 -29.203 1 87.12 261 VAL B N 1
ATOM 5925 C CA . VAL B 1 261 ? 7.551 -32.062 -30.078 1 87.12 261 VAL B CA 1
ATOM 5926 C C . VAL B 1 261 ? 8.641 -31.422 -29.234 1 87.12 261 VAL B C 1
ATOM 5928 O O . VAL B 1 261 ? 9.82 -31.469 -29.578 1 87.12 261 VAL B O 1
ATOM 5931 N N . LEU B 1 262 ? 8.375 -30.797 -28.062 1 86.69 262 LEU B N 1
ATOM 5932 C CA . LEU B 1 262 ? 9.289 -29.953 -27.297 1 86.69 262 LEU B CA 1
ATOM 5933 C C . LEU B 1 262 ? 10.305 -30.797 -26.547 1 86.69 262 LEU B C 1
ATOM 5935 O O . LEU B 1 262 ? 11.281 -30.281 -26 1 86.69 262 LEU B O 1
ATOM 5939 N N . GLN B 1 263 ? 10.492 -32.094 -26.797 1 72.75 263 GLN B N 1
ATOM 5940 C CA . GLN B 1 263 ? 11.281 -32.969 -25.922 1 72.75 263 GLN B CA 1
ATOM 5941 C C . GLN B 1 263 ? 12.719 -33.094 -26.422 1 72.75 263 GLN B C 1
ATOM 5943 O O . GLN B 1 263 ? 13.352 -34.125 -26.266 1 72.75 263 GLN B O 1
ATOM 5948 N N . ALA B 1 264 ? 13.281 -31.969 -26.75 1 68.88 264 ALA B N 1
ATOM 5949 C CA . ALA B 1 264 ? 14.672 -32.094 -27.156 1 68.88 264 ALA B CA 1
ATOM 5950 C C . ALA B 1 264 ? 15.586 -32.281 -25.938 1 68.88 264 ALA B C 1
ATOM 5952 O O . ALA B 1 264 ? 15.453 -31.547 -24.953 1 68.88 264 ALA B O 1
ATOM 5953 N N . ASN B 1 265 ? 16.25 -33.406 -25.906 1 71 265 ASN B N 1
ATOM 5954 C CA . ASN B 1 265 ? 17.094 -33.75 -24.766 1 71 265 ASN B CA 1
ATOM 5955 C C . ASN B 1 265 ? 18.5 -33.156 -24.938 1 71 265 ASN B C 1
ATOM 5957 O O . ASN B 1 265 ? 19.172 -33.438 -25.922 1 71 265 ASN B O 1
ATOM 5961 N N . ARG B 1 266 ? 18.703 -32.094 -24.188 1 81.62 266 ARG B N 1
ATOM 5962 C CA . ARG B 1 266 ? 20.062 -31.562 -24.094 1 81.62 266 ARG B CA 1
ATOM 5963 C C . ARG B 1 266 ? 20.859 -32.281 -23.016 1 81.62 266 ARG B C 1
ATOM 5965 O O . ARG B 1 266 ? 20.328 -32.625 -21.953 1 81.62 266 ARG B O 1
ATOM 5972 N N . ARG B 1 267 ? 22.109 -32.594 -23.453 1 86.12 267 ARG B N 1
ATOM 5973 C CA . ARG B 1 267 ? 22.969 -33.281 -22.484 1 86.12 267 ARG B CA 1
ATOM 5974 C C . ARG B 1 267 ? 24.016 -32.312 -21.922 1 86.12 267 ARG B C 1
ATOM 5976 O O . ARG B 1 267 ? 24.609 -31.516 -22.656 1 86.12 267 ARG B O 1
ATOM 5983 N N . ARG B 1 268 ? 24.141 -32.438 -20.656 1 91.25 268 ARG B N 1
ATOM 5984 C CA . ARG B 1 268 ? 25.141 -31.594 -19.984 1 91.25 268 ARG B CA 1
ATOM 5985 C C . ARG B 1 268 ? 26.547 -32.125 -20.25 1 91.25 268 ARG B C 1
ATOM 5987 O O . ARG B 1 268 ? 26.781 -33.312 -20.297 1 91.25 268 ARG B O 1
ATOM 5994 N N . ALA B 1 269 ? 27.484 -31.172 -20.391 1 92.25 269 ALA B N 1
ATOM 5995 C CA . ALA B 1 269 ? 28.891 -31.531 -20.516 1 92.25 269 ALA B CA 1
ATOM 5996 C C . ALA B 1 269 ? 29.406 -32.219 -19.25 1 92.25 269 ALA B C 1
ATOM 5998 O O . ALA B 1 269 ? 30.125 -33.219 -19.328 1 92.25 269 ALA B O 1
ATOM 5999 N N . VAL B 1 270 ? 29.109 -31.656 -18.156 1 94.5 270 VAL B N 1
ATOM 6000 C CA . VAL B 1 270 ? 29.422 -32.188 -16.828 1 94.5 270 VAL B CA 1
ATOM 6001 C C . VAL B 1 270 ? 28.141 -32.281 -15.992 1 94.5 270 VAL B C 1
ATOM 6003 O O . VAL B 1 270 ? 27.406 -31.312 -15.859 1 94.5 270 VAL B O 1
ATOM 6006 N N . PRO B 1 271 ? 27.984 -33.469 -15.523 1 93.88 271 PRO B N 1
ATOM 6007 C CA . PRO B 1 271 ? 26.766 -33.625 -14.719 1 93.88 271 PRO B CA 1
ATOM 6008 C C . PRO B 1 271 ? 26.766 -32.719 -13.5 1 93.88 271 PRO B C 1
ATOM 6010 O O . PRO B 1 271 ? 27.812 -32.375 -12.969 1 93.88 271 PRO B O 1
ATOM 6013 N N . LEU B 1 272 ? 25.562 -32.312 -13.078 1 94.75 272 LEU B N 1
ATOM 6014 C CA . LEU B 1 272 ? 25.406 -31.438 -11.938 1 94.75 272 LEU B CA 1
ATOM 6015 C C . LEU B 1 272 ? 26 -32.062 -10.68 1 94.75 272 LEU B C 1
ATOM 6017 O O . LEU B 1 272 ? 26.578 -31.344 -9.852 1 94.75 272 LEU B O 1
ATOM 6021 N N . SER B 1 273 ? 25.906 -33.344 -10.57 1 94.62 273 SER B N 1
ATOM 6022 C CA . SER B 1 273 ? 26.391 -34.062 -9.398 1 94.62 273 SER B CA 1
ATOM 6023 C C . SER B 1 273 ? 27.891 -33.906 -9.227 1 94.62 273 SER B C 1
ATOM 6025 O O . SER B 1 273 ? 28.406 -33.938 -8.109 1 94.62 273 SER B O 1
ATOM 6027 N N . ALA B 1 274 ? 28.531 -33.656 -10.266 1 94.19 274 ALA B N 1
ATOM 6028 C CA . ALA B 1 274 ? 29.984 -33.594 -10.234 1 94.19 274 ALA B CA 1
ATOM 6029 C C . ALA B 1 274 ? 30.5 -32.188 -9.992 1 94.19 274 ALA B C 1
ATOM 6031 O O . ALA B 1 274 ? 31.672 -31.984 -9.648 1 94.19 274 ALA B O 1
ATOM 6032 N N . ARG B 1 275 ? 29.703 -31.266 -10.078 1 94.94 275 ARG B N 1
ATOM 6033 C CA . ARG B 1 275 ? 30.25 -29.922 -10.008 1 94.94 275 ARG B CA 1
ATOM 6034 C C . ARG B 1 275 ? 29.5 -29.078 -8.969 1 94.94 275 ARG B C 1
ATOM 6036 O O . ARG B 1 275 ? 29.688 -27.859 -8.906 1 94.94 275 ARG B O 1
ATOM 6043 N N . THR B 1 276 ? 28.609 -29.672 -8.258 1 97.31 276 THR B N 1
ATOM 6044 C CA . THR B 1 276 ? 27.859 -28.938 -7.242 1 97.31 276 THR B CA 1
ATOM 6045 C C . THR B 1 276 ? 28.328 -29.328 -5.844 1 97.31 276 THR B C 1
ATOM 6047 O O . THR B 1 276 ? 28.422 -30.516 -5.527 1 97.31 276 THR B O 1
ATOM 6050 N N . ARG B 1 277 ? 28.625 -28.391 -5.059 1 97.31 277 ARG B N 1
ATOM 6051 C CA . ARG B 1 277 ? 28.891 -28.594 -3.635 1 97.31 277 ARG B CA 1
ATOM 6052 C C . ARG B 1 277 ? 27.812 -27.922 -2.783 1 97.31 277 ARG B C 1
ATOM 6054 O O . ARG B 1 277 ? 27.469 -26.766 -3.008 1 97.31 277 ARG B O 1
ATOM 6061 N N . ILE B 1 278 ? 27.297 -28.688 -1.839 1 97.88 278 ILE B N 1
ATOM 6062 C CA . ILE B 1 278 ? 26.188 -28.203 -1.023 1 97.88 278 ILE B CA 1
ATOM 6063 C C . ILE B 1 278 ? 26.641 -28.078 0.431 1 97.88 278 ILE B C 1
ATOM 6065 O O . ILE B 1 278 ? 27.297 -28.984 0.969 1 97.88 278 ILE B O 1
ATOM 6069 N N . PHE B 1 279 ? 26.312 -26.953 0.994 1 97.06 279 PHE B N 1
ATOM 6070 C CA . PHE B 1 279 ? 26.656 -26.672 2.381 1 97.06 279 PHE B CA 1
ATOM 6071 C C . PHE B 1 279 ? 25.406 -26.344 3.191 1 97.06 279 PHE B C 1
ATOM 6073 O O . PHE B 1 279 ? 24.531 -25.625 2.715 1 97.06 279 PHE B O 1
ATOM 6080 N N . SER B 1 280 ? 25.328 -26.891 4.383 1 96.12 280 SER B N 1
ATOM 6081 C CA . SER B 1 280 ? 24.234 -26.594 5.301 1 96.12 280 SER B CA 1
ATOM 6082 C C . SER B 1 280 ? 24.75 -25.922 6.57 1 96.12 280 SER B C 1
ATOM 6084 O O . SER B 1 280 ? 25.828 -26.266 7.062 1 96.12 280 SER B O 1
ATOM 6086 N N . PHE B 1 281 ? 23.984 -25.031 7.113 1 92.56 281 PHE B N 1
ATOM 6087 C CA . PHE B 1 281 ? 24.391 -24.344 8.336 1 92.56 281 PHE B CA 1
ATOM 6088 C C . PHE B 1 281 ? 24 -25.156 9.562 1 92.56 281 PHE B C 1
ATOM 6090 O O . PHE B 1 281 ? 24.5 -24.906 10.664 1 92.56 281 PHE B O 1
ATOM 6097 N N . GLY B 1 282 ? 23 -26.109 9.422 1 88.62 282 GLY B N 1
ATOM 6098 C CA . GLY B 1 282 ? 22.719 -26.922 10.602 1 88.62 282 GLY B CA 1
ATOM 6099 C C . GLY B 1 282 ? 21.516 -27.828 10.438 1 88.62 282 GLY B C 1
ATOM 6100 O O . GLY B 1 282 ? 20.844 -27.797 9.398 1 88.62 282 GLY B O 1
ATOM 6101 N N . PRO B 1 283 ? 21.234 -28.594 11.438 1 86.62 283 PRO B N 1
ATOM 6102 C CA . PRO B 1 283 ? 20.188 -29.625 11.352 1 86.62 283 PRO B CA 1
ATOM 6103 C C . PRO B 1 283 ? 18.781 -29.062 11.586 1 86.62 283 PRO B C 1
ATOM 6105 O O . PRO B 1 283 ? 17.797 -29.688 11.211 1 86.62 283 PRO B O 1
ATOM 6108 N N . LYS B 1 284 ? 18.719 -27.891 12.242 1 85.69 284 LYS B N 1
ATOM 6109 C CA . LYS B 1 284 ? 17.406 -27.344 12.547 1 85.69 284 LYS B CA 1
ATOM 6110 C C . LYS B 1 284 ? 16.672 -26.922 11.273 1 85.69 284 LYS B C 1
ATOM 6112 O O . LYS B 1 284 ? 17.266 -26.281 10.406 1 85.69 284 LYS B O 1
ATOM 6117 N N . ASP B 1 285 ? 15.438 -27.266 11.305 1 85.88 285 ASP B N 1
ATOM 6118 C CA . ASP B 1 285 ? 14.656 -26.938 10.117 1 85.88 285 ASP B CA 1
ATOM 6119 C C . ASP B 1 285 ? 14.414 -25.438 10.008 1 85.88 285 ASP B C 1
ATOM 6121 O O . ASP B 1 285 ? 14.141 -24.781 11.008 1 85.88 285 ASP B O 1
ATOM 6125 N N . ALA B 1 286 ? 14.594 -25.031 8.812 1 82.62 286 ALA B N 1
ATOM 6126 C CA . ALA B 1 286 ? 14.359 -23.609 8.547 1 82.62 286 ALA B CA 1
ATOM 6127 C C . ALA B 1 286 ? 12.891 -23.25 8.742 1 82.62 286 ALA B C 1
ATOM 6129 O O . ALA B 1 286 ? 12 -23.953 8.25 1 82.62 286 ALA B O 1
ATOM 6130 N N . SER B 1 287 ? 12.625 -22.234 9.562 1 81.5 287 SER B N 1
ATOM 6131 C CA . SER B 1 287 ? 11.273 -21.719 9.75 1 81.5 287 SER B CA 1
ATOM 6132 C C . SER B 1 287 ? 11.289 -20.203 9.969 1 81.5 287 SER B C 1
ATOM 6134 O O . SER B 1 287 ? 12.258 -19.656 10.5 1 81.5 287 SER B O 1
ATOM 6136 N N . ILE B 1 288 ? 10.219 -19.641 9.531 1 76.31 288 ILE B N 1
ATOM 6137 C CA . ILE B 1 288 ? 10.117 -18.188 9.664 1 76.31 288 ILE B CA 1
ATOM 6138 C C . ILE B 1 288 ? 10.133 -17.797 11.141 1 76.31 288 ILE B C 1
ATOM 6140 O O . ILE B 1 288 ? 10.734 -16.781 11.516 1 76.31 288 ILE B O 1
ATOM 6144 N N . ASN B 1 289 ? 9.508 -18.562 11.969 1 73.81 289 ASN B N 1
ATOM 6145 C CA . ASN B 1 289 ? 9.492 -18.297 13.406 1 73.81 289 ASN B CA 1
ATOM 6146 C C . ASN B 1 289 ? 10.891 -18.344 14.008 1 73.81 289 ASN B C 1
ATOM 6148 O O . ASN B 1 289 ? 11.234 -17.516 14.852 1 73.81 289 ASN B O 1
ATOM 6152 N N . TRP B 1 290 ? 11.602 -19.234 13.547 1 76.31 290 TRP B N 1
ATOM 6153 C CA . TRP B 1 290 ? 12.984 -19.344 14.008 1 76.31 290 TRP B CA 1
ATOM 6154 C C . TRP B 1 290 ? 13.805 -18.141 13.562 1 76.31 290 TRP B C 1
ATOM 6156 O O . TRP B 1 290 ? 14.609 -17.609 14.336 1 76.31 290 TRP B O 1
ATOM 6166 N N . PHE B 1 291 ? 13.531 -17.641 12.398 1 75.25 291 PHE B N 1
ATOM 6167 C CA . PHE B 1 291 ? 14.273 -16.516 11.836 1 75.25 291 PHE B CA 1
ATOM 6168 C C . PHE B 1 291 ? 13.961 -15.227 12.586 1 75.25 291 PHE B C 1
ATOM 6170 O O . PHE B 1 291 ? 14.828 -14.359 12.727 1 75.25 291 PHE B O 1
ATOM 6177 N N . LYS B 1 292 ? 12.703 -15.125 13.008 1 67.81 292 LYS B N 1
ATOM 6178 C CA . LYS B 1 292 ? 12.242 -13.906 13.664 1 67.81 292 LYS B CA 1
ATOM 6179 C C . LYS B 1 292 ? 12.812 -13.797 15.078 1 67.81 292 LYS B C 1
ATOM 6181 O O . LYS B 1 292 ? 12.898 -12.703 15.633 1 67.81 292 LYS B O 1
ATOM 6186 N N . GLU B 1 293 ? 12.914 -14.961 15.727 1 59 293 GLU B N 1
ATOM 6187 C CA . GLU B 1 293 ? 13.5 -14.953 17.062 1 59 293 GLU B CA 1
ATOM 6188 C C . GLU B 1 293 ? 14.891 -14.312 17.047 1 59 293 GLU B C 1
ATOM 6190 O O . GLU B 1 293 ? 15.875 -14.953 16.672 1 59 293 GLU B O 1
ATOM 6195 N N . GLN B 1 294 ? 14.961 -13 17.156 1 55.03 294 GLN B N 1
ATOM 6196 C CA . GLN B 1 294 ? 16.078 -12.07 17.203 1 55.03 294 GLN B CA 1
ATOM 6197 C C . GLN B 1 294 ? 16.938 -12.18 15.945 1 55.03 294 GLN B C 1
ATOM 6199 O O . GLN B 1 294 ? 18.172 -12.086 16.016 1 55.03 294 GLN B O 1
ATOM 6204 N N . CYS B 1 295 ? 16.297 -12.461 14.688 1 57.12 295 CYS B N 1
ATOM 6205 C CA . CYS B 1 295 ? 16.953 -12.492 13.383 1 57.12 295 CYS B CA 1
ATOM 6206 C C . CYS B 1 295 ? 18.422 -12.891 13.531 1 57.12 295 CYS B C 1
ATOM 6208 O O . CYS B 1 295 ? 19.219 -12.672 12.617 1 57.12 295 CYS B O 1
ATOM 6210 N N . GLN B 1 296 ? 18.719 -13.688 14.664 1 74.12 296 GLN B N 1
ATOM 6211 C CA . GLN B 1 296 ? 20.094 -13.969 15.047 1 74.12 296 GLN B CA 1
ATOM 6212 C C . GLN B 1 296 ? 20.688 -15.086 14.195 1 74.12 296 GLN B C 1
ATOM 6214 O O . GLN B 1 296 ? 21.797 -14.961 13.672 1 74.12 296 GLN B O 1
ATOM 6219 N N . PRO B 1 297 ? 19.766 -16.109 13.766 1 78.5 297 PRO B N 1
ATOM 6220 C CA . PRO B 1 297 ? 20.406 -17.156 12.945 1 78.5 297 PRO B CA 1
ATOM 6221 C C . PRO B 1 297 ? 20.781 -16.656 11.555 1 78.5 297 PRO B C 1
ATOM 6223 O O . PRO B 1 297 ? 21.828 -17.031 11.023 1 78.5 297 PRO B O 1
ATOM 6226 N N . LEU B 1 298 ? 19.984 -15.891 10.953 1 82.25 298 LEU B N 1
ATOM 6227 C CA . LEU B 1 298 ? 20.266 -15.414 9.602 1 82.25 298 LEU B CA 1
ATOM 6228 C C . LEU B 1 298 ? 21.422 -14.414 9.617 1 82.25 298 LEU B C 1
ATOM 6230 O O . LEU B 1 298 ? 22.203 -14.344 8.656 1 82.25 298 LEU B O 1
ATOM 6234 N N . LYS B 1 299 ? 21.406 -13.688 10.695 1 79.94 299 LYS B N 1
ATOM 6235 C CA . LYS B 1 299 ? 22.531 -12.773 10.844 1 79.94 299 LYS B CA 1
ATOM 6236 C C . LYS B 1 299 ? 23.844 -13.539 10.914 1 79.94 299 LYS B C 1
ATOM 6238 O O . LYS B 1 299 ? 24.828 -13.172 10.266 1 79.94 299 LYS B O 1
ATOM 6243 N N . ALA B 1 300 ? 23.859 -14.562 11.727 1 82.12 300 ALA B N 1
ATOM 6244 C CA . ALA B 1 300 ? 25.062 -15.383 11.867 1 82.12 300 ALA B CA 1
ATOM 6245 C C . ALA B 1 300 ? 25.453 -16.031 10.531 1 82.12 300 ALA B C 1
ATOM 6247 O O . ALA B 1 300 ? 26.625 -16.047 10.172 1 82.12 300 ALA B O 1
ATOM 6248 N N . ALA B 1 301 ? 24.5 -16.547 9.844 1 86.81 301 ALA B N 1
ATOM 6249 C CA . ALA B 1 301 ? 24.75 -17.141 8.531 1 86.81 301 ALA B CA 1
ATOM 6250 C C . ALA B 1 301 ? 25.297 -16.094 7.559 1 86.81 301 ALA B C 1
ATOM 6252 O O . ALA B 1 301 ? 26.25 -16.359 6.816 1 86.81 301 ALA B O 1
ATOM 6253 N N . GLY B 1 302 ? 24.688 -14.961 7.594 1 84.25 302 GLY B N 1
ATOM 6254 C CA . GLY B 1 302 ? 25.125 -13.867 6.734 1 84.25 302 GLY B CA 1
ATOM 6255 C C . GLY B 1 302 ? 26.547 -13.43 7.008 1 84.25 302 GLY B C 1
ATOM 6256 O O . GLY B 1 302 ? 27.312 -13.188 6.074 1 84.25 302 GLY B O 1
ATOM 6257 N N . GLU B 1 303 ? 26.875 -13.32 8.219 1 82.94 303 GLU B N 1
ATOM 6258 C CA . GLU B 1 303 ? 28.219 -12.93 8.602 1 82.94 303 GLU B CA 1
ATOM 6259 C C . GLU B 1 303 ? 29.25 -13.969 8.164 1 82.94 303 GLU B C 1
ATOM 6261 O O . GLU B 1 303 ? 30.328 -13.625 7.68 1 82.94 303 GLU B O 1
ATOM 6266 N N . TRP B 1 304 ? 28.938 -15.141 8.367 1 88.06 304 TRP B N 1
ATOM 6267 C CA . TRP B 1 304 ? 29.828 -16.219 7.93 1 88.06 304 TRP B CA 1
ATOM 6268 C C . TRP B 1 304 ? 30.047 -16.156 6.422 1 88.06 304 TRP B C 1
ATOM 6270 O O . TRP B 1 304 ? 31.172 -16.25 5.949 1 88.06 304 TRP B O 1
ATOM 6280 N N . LEU B 1 305 ? 28.984 -16.047 5.695 1 89.94 305 LEU B N 1
ATOM 6281 C CA . LEU B 1 305 ? 29.062 -16 4.242 1 89.94 305 LEU B CA 1
ATOM 6282 C C . LEU B 1 305 ? 29.906 -14.812 3.777 1 89.94 305 LEU B C 1
ATOM 6284 O O . LEU B 1 305 ? 30.734 -14.953 2.877 1 89.94 305 LEU B O 1
ATOM 6288 N N . ALA B 1 306 ? 29.656 -13.742 4.387 1 85.62 306 ALA B N 1
ATOM 6289 C CA . ALA B 1 306 ? 30.391 -12.531 4.023 1 85.62 306 ALA B CA 1
ATOM 6290 C C . ALA B 1 306 ? 31.891 -12.711 4.262 1 85.62 306 ALA B C 1
ATOM 6292 O O . ALA B 1 306 ? 32.719 -12.188 3.51 1 85.62 306 ALA B O 1
ATOM 6293 N N . THR B 1 307 ? 32.25 -13.414 5.242 1 85.06 307 THR B N 1
ATOM 6294 C CA . THR B 1 307 ? 33.625 -13.609 5.637 1 85.06 307 THR B CA 1
ATOM 6295 C C . THR B 1 307 ? 34.312 -14.648 4.75 1 85.06 307 THR B C 1
ATOM 6297 O O . THR B 1 307 ? 35.5 -14.523 4.422 1 85.06 307 THR B O 1
ATOM 6300 N N . HIS B 1 308 ? 33.594 -15.586 4.297 1 89.75 308 HIS B N 1
ATOM 6301 C CA . HIS B 1 308 ? 34.25 -16.75 3.688 1 89.75 308 HIS B CA 1
ATOM 6302 C C . HIS B 1 308 ? 34.062 -16.734 2.172 1 89.75 308 HIS B C 1
ATOM 6304 O O . HIS B 1 308 ? 34.781 -17.453 1.459 1 89.75 308 HIS B O 1
ATOM 6310 N N . ILE B 1 309 ? 33.094 -16.016 1.735 1 90.25 309 ILE B N 1
ATOM 6311 C CA . ILE B 1 309 ? 32.844 -15.977 0.297 1 90.25 309 ILE B CA 1
ATOM 6312 C C . ILE B 1 309 ? 33.219 -14.602 -0.253 1 90.25 309 ILE B C 1
ATOM 6314 O O . ILE B 1 309 ? 32.531 -13.617 -0.009 1 90.25 309 ILE B O 1
ATOM 6318 N N . ASN B 1 310 ? 34.25 -14.562 -1.068 1 87.44 310 ASN B N 1
ATOM 6319 C CA . ASN B 1 310 ? 34.75 -13.297 -1.578 1 87.44 310 ASN B CA 1
ATOM 6320 C C . ASN B 1 310 ? 34.656 -13.211 -3.098 1 87.44 310 ASN B C 1
ATOM 6322 O O . ASN B 1 310 ? 35.469 -12.578 -3.754 1 87.44 310 ASN B O 1
ATOM 6326 N N . ARG B 1 311 ? 33.781 -13.875 -3.662 1 90 311 ARG B N 1
ATOM 6327 C CA . ARG B 1 311 ? 33.438 -13.836 -5.086 1 90 311 ARG B CA 1
ATOM 6328 C C . ARG B 1 311 ? 31.984 -13.492 -5.312 1 90 311 ARG B C 1
ATOM 6330 O O . ARG B 1 311 ? 31.172 -13.539 -4.383 1 90 311 ARG B O 1
ATOM 6337 N N . PRO B 1 312 ? 31.703 -13.141 -6.5 1 90.31 312 PRO B N 1
ATOM 6338 C CA . PRO B 1 312 ? 30.297 -12.812 -6.762 1 90.31 312 PRO B CA 1
ATOM 6339 C C . PRO B 1 312 ? 29.359 -13.945 -6.383 1 90.31 312 PRO B C 1
ATOM 6341 O O . PRO B 1 312 ? 29.609 -15.109 -6.699 1 90.31 312 PRO B O 1
ATOM 6344 N N . ALA B 1 313 ? 28.375 -13.617 -5.68 1 93.31 313 ALA B N 1
ATOM 6345 C CA . ALA B 1 313 ? 27.391 -14.578 -5.176 1 93.31 313 ALA B CA 1
ATOM 6346 C C . ALA B 1 313 ? 26 -13.938 -5.066 1 93.31 313 ALA B C 1
ATOM 6348 O O . ALA B 1 313 ? 25.859 -12.719 -5.18 1 93.31 313 ALA B O 1
ATOM 6349 N N . TYR B 1 314 ? 24.984 -14.781 -5.043 1 91.31 314 TYR B N 1
ATOM 6350 C CA . TYR B 1 314 ? 23.641 -14.242 -4.832 1 91.31 314 TYR B CA 1
ATOM 6351 C C . TYR B 1 314 ? 22.922 -14.984 -3.705 1 91.31 314 TYR B C 1
ATOM 6353 O O . TYR B 1 314 ? 23.328 -16.094 -3.328 1 91.31 314 TYR B O 1
ATOM 6361 N N . TYR B 1 315 ? 22 -14.305 -3.113 1 90.44 315 TYR B N 1
ATOM 6362 C CA . TYR B 1 315 ? 21.281 -14.891 -1.992 1 90.44 315 TYR B CA 1
ATOM 6363 C C . TYR B 1 315 ? 19.812 -14.461 -2.008 1 90.44 315 TYR B C 1
ATOM 6365 O O . TYR B 1 315 ? 19.422 -13.57 -2.766 1 90.44 315 TYR B O 1
ATOM 6373 N N . THR B 1 316 ? 19.031 -15.172 -1.291 1 89.56 316 THR B N 1
ATOM 6374 C CA . THR B 1 316 ? 17.625 -14.812 -1.115 1 89.56 316 THR B CA 1
ATOM 6375 C C . THR B 1 316 ? 17.219 -14.883 0.357 1 89.56 316 THR B C 1
ATOM 6377 O O . THR B 1 316 ? 17.812 -15.648 1.127 1 89.56 316 THR B O 1
ATOM 6380 N N . LEU B 1 317 ? 16.25 -13.945 0.771 1 84.56 317 LEU B N 1
ATOM 6381 C CA . LEU B 1 317 ? 15.758 -13.82 2.143 1 84.56 317 LEU B CA 1
ATOM 6382 C C . LEU B 1 317 ? 14.25 -13.594 2.17 1 84.56 317 LEU B C 1
ATOM 6384 O O . LEU B 1 317 ? 13.672 -13.117 1.188 1 84.56 317 LEU B O 1
ATOM 6388 N N . ASN B 1 318 ? 13.781 -13.984 3.479 1 76.5 318 ASN B N 1
ATOM 6389 C CA . ASN B 1 318 ? 12.383 -13.617 3.688 1 76.5 318 ASN B CA 1
ATOM 6390 C C . ASN B 1 318 ? 12.219 -12.117 3.93 1 76.5 318 ASN B C 1
ATOM 6392 O O . ASN B 1 318 ? 13.047 -11.508 4.605 1 76.5 318 ASN B O 1
ATOM 6396 N N . GLY B 1 319 ? 11.336 -11.281 3.24 1 60.97 319 GLY B N 1
ATOM 6397 C CA . GLY B 1 319 ? 11 -9.867 3.295 1 60.97 319 GLY B CA 1
ATOM 6398 C C . GLY B 1 319 ? 11.68 -9.133 4.43 1 60.97 319 GLY B C 1
ATOM 6399 O O . GLY B 1 319 ? 11.508 -7.922 4.59 1 60.97 319 GLY B O 1
ATOM 6400 N N . HIS B 1 320 ? 12.453 -9.742 5.41 1 55.66 320 HIS B N 1
ATOM 6401 C CA . HIS B 1 320 ? 12.961 -9.008 6.57 1 55.66 320 HIS B CA 1
ATOM 6402 C C . HIS B 1 320 ? 14.297 -8.344 6.266 1 55.66 320 HIS B C 1
ATOM 6404 O O . HIS B 1 320 ? 15.312 -9.023 6.109 1 55.66 320 HIS B O 1
ATOM 6410 N N . LYS B 1 321 ? 14.242 -7.082 5.836 1 52.12 321 LYS B N 1
ATOM 6411 C CA . LYS B 1 321 ? 15.328 -6.234 5.352 1 52.12 321 LYS B CA 1
ATOM 6412 C C . LYS B 1 321 ? 16.516 -6.246 6.316 1 52.12 321 LYS B C 1
ATOM 6414 O O . LYS B 1 321 ? 17.672 -6.238 5.891 1 52.12 321 LYS B O 1
ATOM 6419 N N . GLU B 1 322 ? 16.188 -6.012 7.578 1 49.75 322 GLU B N 1
ATOM 6420 C CA . GLU B 1 322 ? 17.219 -5.508 8.469 1 49.75 322 GLU B CA 1
ATOM 6421 C C . GLU B 1 322 ? 18.281 -6.57 8.742 1 49.75 322 GLU B C 1
ATOM 6423 O O . GLU B 1 322 ? 19.391 -6.25 9.172 1 49.75 322 GLU B O 1
ATOM 6428 N N . ILE B 1 323 ? 17.906 -7.668 8.523 1 49.5 323 ILE B N 1
ATOM 6429 C CA . ILE B 1 323 ? 18.703 -8.688 9.211 1 49.5 323 ILE B CA 1
ATOM 6430 C C . ILE B 1 323 ? 20.062 -8.828 8.531 1 49.5 323 ILE B C 1
ATOM 6432 O O . ILE B 1 323 ? 21.078 -9.031 9.195 1 49.5 323 ILE B O 1
ATOM 6436 N N . VAL B 1 324 ? 20.125 -8.867 7.148 1 54.84 324 VAL B N 1
ATOM 6437 C CA . VAL B 1 324 ? 21.359 -9.469 6.668 1 54.84 324 VAL B CA 1
ATOM 6438 C C . VAL B 1 324 ? 22.266 -8.391 6.09 1 54.84 324 VAL B C 1
ATOM 6440 O O . VAL B 1 324 ? 22.812 -8.555 4.996 1 54.84 324 VAL B O 1
ATOM 6443 N N . ASP B 1 325 ? 22.344 -7.336 6.758 1 56.06 325 ASP B N 1
ATOM 6444 C CA . ASP B 1 325 ? 23.281 -6.277 6.414 1 56.06 325 ASP B CA 1
ATOM 6445 C C . ASP B 1 325 ? 24.641 -6.852 5.992 1 56.06 325 ASP B C 1
ATOM 6447 O O . ASP B 1 325 ? 25.266 -6.352 5.055 1 56.06 325 ASP B O 1
ATOM 6451 N N . PRO B 1 326 ? 25.156 -7.75 6.766 1 51.22 326 PRO B N 1
ATOM 6452 C CA . PRO B 1 326 ? 26.547 -8.125 6.477 1 51.22 326 PRO B CA 1
ATOM 6453 C C . PRO B 1 326 ? 26.719 -8.719 5.082 1 51.22 326 PRO B C 1
ATOM 6455 O O . PRO B 1 326 ? 27.812 -8.695 4.527 1 51.22 326 PRO B O 1
ATOM 6458 N N . ILE B 1 327 ? 25.641 -9.359 4.531 1 57.47 327 ILE B N 1
ATOM 6459 C CA . ILE B 1 327 ? 25.812 -9.898 3.184 1 57.47 327 ILE B CA 1
ATOM 6460 C C . ILE B 1 327 ? 25.766 -8.758 2.168 1 57.47 327 ILE B C 1
ATOM 6462 O O . ILE B 1 327 ? 25.969 -8.977 0.971 1 57.47 327 ILE B O 1
ATOM 6466 N N . ARG B 1 328 ? 25.531 -7.625 2.732 1 56.78 328 ARG B N 1
ATOM 6467 C CA . ARG B 1 328 ? 25.391 -6.516 1.789 1 56.78 328 ARG B CA 1
ATOM 6468 C C . ARG B 1 328 ? 26.75 -6.086 1.251 1 56.78 328 ARG B C 1
ATOM 6470 O O . ARG B 1 328 ? 26.891 -4.996 0.691 1 56.78 328 ARG B O 1
ATOM 6477 N N . SER B 1 329 ? 27.656 -7.023 1.392 1 60.38 329 SER B N 1
ATOM 6478 C CA . SER B 1 329 ? 28.922 -6.707 0.738 1 60.38 329 SER B CA 1
ATOM 6479 C C . SER B 1 329 ? 28.75 -6.574 -0.771 1 60.38 329 SER B C 1
ATOM 6481 O O . SER B 1 329 ? 27.766 -7.051 -1.33 1 60.38 329 SER B O 1
ATOM 6483 N N . ARG B 1 330 ? 29.672 -5.914 -1.373 1 66.5 330 ARG B N 1
ATOM 6484 C CA . ARG B 1 330 ? 29.719 -5.531 -2.779 1 66.5 330 ARG B CA 1
ATOM 6485 C C . ARG B 1 330 ? 29.641 -6.754 -3.686 1 66.5 330 ARG B C 1
ATOM 6487 O O . ARG B 1 330 ? 29.281 -6.641 -4.859 1 66.5 330 ARG B O 1
ATOM 6494 N N . HIS B 1 331 ? 29.781 -8.039 -3.066 1 81.94 331 HIS B N 1
ATOM 6495 C CA . HIS B 1 331 ? 29.844 -9.188 -3.967 1 81.94 331 HIS B CA 1
ATOM 6496 C C . HIS B 1 331 ? 28.516 -9.93 -4.02 1 81.94 331 HIS B C 1
ATOM 6498 O O . HIS B 1 331 ? 28.328 -10.797 -4.871 1 81.94 331 HIS B O 1
ATOM 6504 N N . TRP B 1 332 ? 27.656 -9.586 -3.129 1 86.75 332 TRP B N 1
ATOM 6505 C CA . TRP B 1 332 ? 26.422 -10.367 -3.047 1 86.75 332 TRP B CA 1
ATOM 6506 C C . TRP B 1 332 ? 25.25 -9.594 -3.65 1 86.75 332 TRP B C 1
ATOM 6508 O O . TRP B 1 332 ? 25.094 -8.398 -3.395 1 86.75 332 TRP B O 1
ATOM 6518 N N . GLU B 1 333 ? 24.578 -10.344 -4.395 1 85.44 333 GLU B N 1
ATOM 6519 C CA . GLU B 1 333 ? 23.359 -9.773 -4.973 1 85.44 333 GLU B CA 1
ATOM 6520 C C . GLU B 1 333 ? 22.109 -10.445 -4.402 1 85.44 333 GLU B C 1
ATOM 6522 O O . GLU B 1 333 ? 22 -11.672 -4.391 1 85.44 333 GLU B O 1
ATOM 6527 N N . LYS B 1 334 ? 21.234 -9.656 -3.918 1 85.88 334 LYS B N 1
ATOM 6528 C CA . LYS B 1 334 ? 19.969 -10.195 -3.416 1 85.88 334 LYS B CA 1
ATOM 6529 C C . LYS B 1 334 ? 19 -10.469 -4.559 1 85.88 334 LYS B C 1
ATOM 6531 O O . LYS B 1 334 ? 18.812 -9.625 -5.438 1 85.88 334 LYS B O 1
ATOM 6536 N N . VAL B 1 335 ? 18.391 -11.68 -4.48 1 84.75 335 VAL B N 1
ATOM 6537 C CA . VAL B 1 335 ? 17.391 -12.039 -5.484 1 84.75 335 VAL B CA 1
ATOM 6538 C C . VAL B 1 335 ? 16.109 -12.508 -4.801 1 84.75 335 VAL B C 1
ATOM 6540 O O . VAL B 1 335 ? 16.141 -12.898 -3.633 1 84.75 335 VAL B O 1
ATOM 6543 N N . ALA B 1 336 ? 15.031 -12.414 -5.551 1 81.5 336 ALA B N 1
ATOM 6544 C CA . ALA B 1 336 ? 13.766 -12.898 -5.02 1 81.5 336 ALA B CA 1
ATOM 6545 C C . ALA B 1 336 ? 13.75 -14.422 -4.934 1 81.5 336 ALA B C 1
ATOM 6547 O O . ALA B 1 336 ? 14.32 -15.102 -5.789 1 81.5 336 ALA B O 1
ATOM 6548 N N . PRO B 1 337 ? 13.07 -14.867 -3.949 1 79.62 337 PRO B N 1
ATOM 6549 C CA . PRO B 1 337 ? 13.008 -16.328 -3.816 1 79.62 337 PRO B CA 1
ATOM 6550 C C . PRO B 1 337 ? 12.367 -17 -5.027 1 79.62 337 PRO B C 1
ATOM 6552 O O . PRO B 1 337 ? 12.797 -18.078 -5.441 1 79.62 337 PRO B O 1
ATOM 6555 N N . ILE B 1 338 ? 11.344 -16.297 -5.387 1 70.88 338 ILE B N 1
ATOM 6556 C CA . ILE B 1 338 ? 10.711 -16.844 -6.586 1 70.88 338 ILE B CA 1
ATOM 6557 C C . ILE B 1 338 ? 11.172 -16.047 -7.809 1 70.88 338 ILE B C 1
ATOM 6559 O O . ILE B 1 338 ? 10.617 -14.992 -8.125 1 70.88 338 ILE B O 1
ATOM 6563 N N . ALA B 1 339 ? 12.406 -16.219 -8.203 1 59.25 339 ALA B N 1
ATOM 6564 C CA . ALA B 1 339 ? 13.031 -15.5 -9.305 1 59.25 339 ALA B CA 1
ATOM 6565 C C . ALA B 1 339 ? 12.969 -16.312 -10.602 1 59.25 339 ALA B C 1
ATOM 6567 O O . ALA B 1 339 ? 14 -16.594 -11.211 1 59.25 339 ALA B O 1
ATOM 6568 N N . ILE B 1 340 ? 11.836 -16.641 -11.062 1 60.12 340 ILE B N 1
ATOM 6569 C CA . ILE B 1 340 ? 11.672 -17.562 -12.18 1 60.12 340 ILE B CA 1
ATOM 6570 C C . ILE B 1 340 ? 12.102 -16.891 -13.477 1 60.12 340 ILE B C 1
ATOM 6572 O O . ILE B 1 340 ? 11.719 -15.758 -13.75 1 60.12 340 ILE B O 1
ATOM 6576 N N . GLY B 1 341 ? 13.062 -17.438 -14.188 1 60.47 341 GLY B N 1
ATOM 6577 C CA . GLY B 1 341 ? 13.258 -17.25 -15.617 1 60.47 341 GLY B CA 1
ATOM 6578 C C . GLY B 1 341 ? 14.43 -16.344 -15.938 1 60.47 341 GLY B C 1
ATOM 6579 O O . GLY B 1 341 ? 14.812 -16.203 -17.109 1 60.47 341 GLY B O 1
ATOM 6580 N N . SER B 1 342 ? 15.133 -15.75 -14.93 1 65.5 342 SER B N 1
ATOM 6581 C CA . SER B 1 342 ? 16.188 -14.805 -15.273 1 65.5 342 SER B CA 1
ATOM 6582 C C . SER B 1 342 ? 17.516 -15.516 -15.508 1 65.5 342 SER B C 1
ATOM 6584 O O . SER B 1 342 ? 17.828 -16.5 -14.82 1 65.5 342 SER B O 1
ATOM 6586 N N . ASN B 1 343 ? 18.266 -15.195 -16.609 1 72.06 343 ASN B N 1
ATOM 6587 C CA . ASN B 1 343 ? 19.578 -15.758 -16.906 1 72.06 343 ASN B CA 1
ATOM 6588 C C . ASN B 1 343 ? 20.703 -14.836 -16.453 1 72.06 343 ASN B C 1
ATOM 6590 O O . ASN B 1 343 ? 21.875 -15.086 -16.734 1 72.06 343 ASN B O 1
ATOM 6594 N N . ARG B 1 344 ? 20.406 -13.906 -15.688 1 77.88 344 ARG B N 1
ATOM 6595 C CA . ARG B 1 344 ? 21.344 -12.867 -15.32 1 77.88 344 ARG B CA 1
ATOM 6596 C C . ARG B 1 344 ? 22.406 -13.398 -14.367 1 77.88 344 ARG B C 1
ATOM 6598 O O . ARG B 1 344 ? 23.5 -12.828 -14.258 1 77.88 344 ARG B O 1
ATOM 6605 N N . LEU B 1 345 ? 22.188 -14.609 -13.82 1 87.81 345 LEU B N 1
ATOM 6606 C CA . LEU B 1 345 ? 23.047 -15.086 -12.75 1 87.81 345 LEU B CA 1
ATOM 6607 C C . LEU B 1 345 ? 23.844 -16.312 -13.195 1 87.81 345 LEU B C 1
ATOM 6609 O O . LEU B 1 345 ? 24.453 -17 -12.367 1 87.81 345 LEU B O 1
ATOM 6613 N N . THR B 1 346 ? 23.891 -16.516 -14.461 1 89.56 346 THR B N 1
ATOM 6614 C CA . THR B 1 346 ? 24.453 -17.75 -14.992 1 89.56 346 THR B CA 1
ATOM 6615 C C . THR B 1 346 ? 25.969 -17.812 -14.789 1 89.56 346 THR B C 1
ATOM 6617 O O . THR B 1 346 ? 26.562 -18.875 -14.82 1 89.56 346 THR B O 1
ATOM 6620 N N . ASP B 1 347 ? 26.547 -16.719 -14.492 1 92.31 347 ASP B N 1
ATOM 6621 C CA . ASP B 1 347 ? 27.984 -16.703 -14.32 1 92.31 347 ASP B CA 1
ATOM 6622 C C . ASP B 1 347 ? 28.375 -16.828 -12.852 1 92.31 347 ASP B C 1
ATOM 6624 O O . ASP B 1 347 ? 29.547 -16.969 -12.516 1 92.31 347 ASP B O 1
ATOM 6628 N N . ILE B 1 348 ? 27.438 -16.828 -12.023 1 94.62 348 ILE B N 1
ATOM 6629 C CA . ILE B 1 348 ? 27.703 -16.828 -10.586 1 94.62 348 ILE B CA 1
ATOM 6630 C C . ILE B 1 348 ? 27.891 -18.25 -10.086 1 94.62 348 ILE B C 1
ATOM 6632 O O . ILE B 1 348 ? 27.141 -19.156 -10.484 1 94.62 348 ILE B O 1
ATOM 6636 N N . THR B 1 349 ? 28.859 -18.406 -9.188 1 96.69 349 THR B N 1
ATOM 6637 C CA . THR B 1 349 ? 29.234 -19.75 -8.797 1 96.69 349 THR B CA 1
ATOM 6638 C C . THR B 1 349 ? 29 -19.969 -7.305 1 96.69 349 THR B C 1
ATOM 6640 O O . THR B 1 349 ? 29.453 -20.969 -6.738 1 96.69 349 THR B O 1
ATOM 6643 N N . ALA B 1 350 ? 28.391 -19.062 -6.68 1 95.94 350 ALA B N 1
ATOM 6644 C CA . ALA B 1 350 ? 28 -19.219 -5.277 1 95.94 350 ALA B CA 1
ATOM 6645 C C . ALA B 1 350 ? 26.625 -18.625 -5.004 1 95.94 350 ALA B C 1
ATOM 6647 O O . ALA B 1 350 ? 26.297 -17.562 -5.52 1 95.94 350 ALA B O 1
ATOM 6648 N N . ALA B 1 351 ? 25.891 -19.375 -4.254 1 95.25 351 ALA B N 1
ATOM 6649 C CA . ALA B 1 351 ? 24.531 -18.906 -3.939 1 95.25 351 ALA B CA 1
ATOM 6650 C C . ALA B 1 351 ? 24.109 -19.375 -2.553 1 95.25 351 ALA B C 1
ATOM 6652 O O . ALA B 1 351 ? 24.5 -20.453 -2.104 1 95.25 351 ALA B O 1
ATOM 6653 N N . ALA B 1 352 ? 23.297 -18.562 -1.884 1 93.94 352 ALA B N 1
ATOM 6654 C CA . ALA B 1 352 ? 22.828 -18.891 -0.538 1 93.94 352 ALA B CA 1
ATOM 6655 C C . ALA B 1 352 ? 21.312 -18.766 -0.434 1 93.94 352 ALA B C 1
ATOM 6657 O O . ALA B 1 352 ? 20.766 -17.703 -0.733 1 93.94 352 ALA B O 1
ATOM 6658 N N . TRP B 1 353 ? 20.703 -19.828 -0.005 1 94.12 353 TRP B N 1
ATOM 6659 C CA . TRP B 1 353 ? 19.266 -19.875 0.244 1 94.12 353 TRP B CA 1
ATOM 6660 C C . TRP B 1 353 ? 18.953 -19.719 1.73 1 94.12 353 TRP B C 1
ATOM 6662 O O . TRP B 1 353 ? 19.062 -20.672 2.5 1 94.12 353 TRP B O 1
ATOM 6672 N N . LEU B 1 354 ? 18.531 -18.547 2.082 1 89.94 354 LEU B N 1
ATOM 6673 C CA . LEU B 1 354 ? 18.266 -18.234 3.484 1 89.94 354 LEU B CA 1
ATOM 6674 C C . LEU B 1 354 ? 16.781 -17.969 3.723 1 89.94 354 LEU B C 1
ATOM 6676 O O . LEU B 1 354 ? 16.422 -16.984 4.367 1 89.94 354 LEU B O 1
ATOM 6680 N N . VAL B 1 355 ? 15.992 -18.844 3.143 1 89.81 355 VAL B N 1
ATOM 6681 C CA . VAL B 1 355 ? 14.547 -18.672 3.164 1 89.81 355 VAL B CA 1
ATOM 6682 C C . VAL B 1 355 ? 13.883 -19.953 3.662 1 89.81 355 VAL B C 1
ATOM 6684 O O . VAL B 1 355 ? 14.438 -21.047 3.518 1 89.81 355 VAL B O 1
ATOM 6687 N N . SER B 1 356 ? 12.719 -19.75 4.297 1 88.62 356 SER B N 1
ATOM 6688 C CA . SER B 1 356 ? 11.766 -20.828 4.531 1 88.62 356 SER B CA 1
ATOM 6689 C C . SER B 1 356 ? 10.383 -20.484 3.988 1 88.62 356 SER B C 1
ATOM 6691 O O . SER B 1 356 ? 9.836 -19.422 4.309 1 88.62 356 SER B O 1
ATOM 6693 N N . LEU B 1 357 ? 9.836 -21.406 3.203 1 89.06 357 LEU B N 1
ATOM 6694 C CA . LEU B 1 357 ? 8.516 -21.172 2.631 1 89.06 357 LEU B CA 1
ATOM 6695 C C . LEU B 1 357 ? 7.508 -22.188 3.162 1 89.06 357 LEU B C 1
ATOM 6697 O O . LEU B 1 357 ? 6.574 -22.578 2.453 1 89.06 357 LEU B O 1
ATOM 6701 N N . LYS B 1 358 ? 7.699 -22.625 4.324 1 87.25 358 LYS B N 1
ATOM 6702 C CA . LYS B 1 358 ? 6.785 -23.578 4.934 1 87.25 358 LYS B CA 1
ATOM 6703 C C . LYS B 1 358 ? 5.418 -22.953 5.188 1 87.25 358 LYS B C 1
ATOM 6705 O O . LYS B 1 358 ? 5.316 -21.766 5.469 1 87.25 358 LYS B O 1
ATOM 6710 N N . ALA B 1 359 ? 4.484 -23.828 5.055 1 87.62 359 ALA B N 1
ATOM 6711 C CA . ALA B 1 359 ? 3.117 -23.359 5.27 1 87.62 359 ALA B CA 1
ATOM 6712 C C . ALA B 1 359 ? 2.768 -23.359 6.758 1 87.62 359 ALA B C 1
ATOM 6714 O O . ALA B 1 359 ? 3.48 -23.953 7.57 1 87.62 359 ALA B O 1
ATOM 6715 N N . LYS B 1 360 ? 1.67 -22.719 7.062 1 86.31 360 LYS B N 1
ATOM 6716 C CA . LYS B 1 360 ? 1.09 -22.797 8.398 1 86.31 360 LYS B CA 1
ATOM 6717 C C . LYS B 1 360 ? 0.366 -24.125 8.609 1 86.31 360 LYS B C 1
ATOM 6719 O O . LYS B 1 360 ? -0.085 -24.75 7.652 1 86.31 360 LYS B O 1
ATOM 6724 N N . PRO B 1 361 ? 0.293 -24.484 9.828 1 87.06 361 PRO B N 1
ATOM 6725 C CA . PRO B 1 361 ? -0.334 -25.781 10.125 1 87.06 361 PRO B CA 1
ATOM 6726 C C . PRO B 1 361 ? -1.743 -25.891 9.547 1 87.06 361 PRO B C 1
ATOM 6728 O O . PRO B 1 361 ? -2.111 -26.953 9.023 1 87.06 361 PRO B O 1
ATOM 6731 N N . LEU B 1 362 ? -2.445 -24.859 9.609 1 86.88 362 LEU B N 1
ATOM 6732 C CA . LEU B 1 362 ? -3.809 -24.875 9.094 1 86.88 362 LEU B CA 1
ATOM 6733 C C . LEU B 1 362 ? -3.816 -25.141 7.59 1 86.88 362 LEU B C 1
ATOM 6735 O O . LEU B 1 362 ? -4.676 -25.875 7.094 1 86.88 362 LEU B O 1
ATOM 6739 N N . GLU B 1 363 ? -2.928 -24.625 6.93 1 90.31 363 GLU B N 1
ATOM 6740 C CA . GLU B 1 363 ? -2.824 -24.828 5.488 1 90.31 363 GLU B CA 1
ATOM 6741 C C . GLU B 1 363 ? -2.51 -26.281 5.156 1 90.31 363 GLU B C 1
ATOM 6743 O O . GLU B 1 363 ? -3.143 -26.875 4.281 1 90.31 363 GLU B O 1
ATOM 6748 N N . TYR B 1 364 ? -1.64 -26.875 5.906 1 92.06 364 TYR B N 1
ATOM 6749 C CA . TYR B 1 364 ? -1.303 -28.297 5.73 1 92.06 364 TYR B CA 1
ATOM 6750 C C . TYR B 1 364 ? -2.518 -29.172 5.98 1 92.06 364 TYR B C 1
ATOM 6752 O O . TYR B 1 364 ? -2.799 -30.078 5.195 1 92.06 364 TYR B O 1
ATOM 6760 N N . ALA B 1 365 ? -3.139 -28.844 7.035 1 88.38 365 ALA B N 1
ATOM 6761 C CA . ALA B 1 365 ? -4.281 -29.672 7.426 1 88.38 365 ALA B CA 1
ATOM 6762 C C . ALA B 1 365 ? -5.391 -29.594 6.379 1 88.38 365 ALA B C 1
ATOM 6764 O O . ALA B 1 365 ? -5.969 -30.625 6.012 1 88.38 365 ALA B O 1
ATOM 6765 N N . THR B 1 366 ? -5.617 -28.5 5.891 1 88.94 366 THR B N 1
ATOM 6766 C CA . THR B 1 366 ? -6.711 -28.281 4.949 1 88.94 366 THR B CA 1
ATOM 6767 C C . THR B 1 366 ? -6.41 -28.953 3.607 1 88.94 366 THR B C 1
ATOM 6769 O O . THR B 1 366 ? -7.242 -29.688 3.074 1 88.94 366 THR B O 1
ATOM 6772 N N . ILE B 1 367 ? -5.246 -28.703 3.119 1 90.31 367 ILE B N 1
ATOM 6773 C CA . ILE B 1 367 ? -4.93 -29.219 1.79 1 90.31 367 ILE B CA 1
ATOM 6774 C C . ILE B 1 367 ? -4.871 -30.75 1.822 1 90.31 367 ILE B C 1
ATOM 6776 O O . ILE B 1 367 ? -5.246 -31.406 0.853 1 90.31 367 ILE B O 1
ATOM 6780 N N . ARG B 1 368 ? -4.477 -31.297 2.875 1 90.31 368 ARG B N 1
ATOM 6781 C CA . ARG B 1 368 ? -4.445 -32.75 3.039 1 90.31 368 ARG B CA 1
ATOM 6782 C C . ARG B 1 368 ? -5.855 -33.312 3.119 1 90.31 368 ARG B C 1
ATOM 6784 O O . ARG B 1 368 ? -6.184 -34.281 2.406 1 90.31 368 ARG B O 1
ATOM 6791 N N . SER B 1 369 ? -6.617 -32.719 3.938 1 86.88 369 SER B N 1
ATOM 6792 C CA . SER B 1 369 ? -7.949 -33.25 4.203 1 86.88 369 SER B CA 1
ATOM 6793 C C . SER B 1 369 ? -8.859 -33.094 2.994 1 86.88 369 SER B C 1
ATOM 6795 O O . SER B 1 369 ? -9.625 -34 2.654 1 86.88 369 SER B O 1
ATOM 6797 N N . VAL B 1 370 ? -8.766 -32 2.342 1 85.69 370 VAL B N 1
ATOM 6798 C CA . VAL B 1 370 ? -9.734 -31.703 1.297 1 85.69 370 VAL B CA 1
ATOM 6799 C C . VAL B 1 370 ? -9.211 -32.188 -0.056 1 85.69 370 VAL B C 1
ATOM 6801 O O . VAL B 1 370 ? -9.977 -32.688 -0.878 1 85.69 370 VAL B O 1
ATOM 6804 N N . PHE B 1 371 ? -7.906 -32.062 -0.242 1 86 371 PHE B N 1
ATOM 6805 C CA . PHE B 1 371 ? -7.406 -32.312 -1.591 1 86 371 PHE B CA 1
ATOM 6806 C C . PHE B 1 371 ? -6.438 -33.5 -1.607 1 86 371 PHE B C 1
ATOM 6808 O O . PHE B 1 371 ? -5.934 -33.875 -2.666 1 86 371 PHE B O 1
ATOM 6815 N N . GLY B 1 372 ? -6.031 -33.938 -0.451 1 87.06 372 GLY B N 1
ATOM 6816 C CA . GLY B 1 372 ? -5.246 -35.156 -0.364 1 87.06 372 GLY B CA 1
ATOM 6817 C C . GLY B 1 372 ? -3.764 -34.938 -0.596 1 87.06 372 GLY B C 1
ATOM 6818 O O . GLY B 1 372 ? -3.031 -35.875 -0.917 1 87.06 372 GLY B O 1
ATOM 6819 N N . ILE B 1 373 ? -3.324 -33.75 -0.464 1 92.62 373 ILE B N 1
ATOM 6820 C CA . ILE B 1 373 ? -1.911 -33.469 -0.659 1 92.62 373 ILE B CA 1
ATOM 6821 C C . ILE B 1 373 ? -1.165 -33.594 0.666 1 92.62 373 ILE B C 1
ATOM 6823 O O . ILE B 1 373 ? -1.534 -32.969 1.664 1 92.62 373 ILE B O 1
ATOM 6827 N N . THR B 1 374 ? -0.156 -34.375 0.659 1 94.44 374 THR B N 1
ATOM 6828 C CA . THR B 1 374 ? 0.604 -34.625 1.88 1 94.44 374 THR B CA 1
ATOM 6829 C C . THR B 1 374 ? 1.522 -33.438 2.193 1 94.44 374 THR B C 1
ATOM 6831 O O . THR B 1 374 ? 1.791 -32.625 1.324 1 94.44 374 THR B O 1
ATOM 6834 N N . ARG B 1 375 ? 1.972 -33.406 3.373 1 93.31 375 ARG B N 1
ATOM 6835 C CA . ARG B 1 375 ? 2.893 -32.375 3.809 1 93.31 375 ARG B CA 1
ATOM 6836 C C . ARG B 1 375 ? 4.16 -32.375 2.961 1 93.31 375 ARG B C 1
ATOM 6838 O O . ARG B 1 375 ? 4.645 -31.312 2.559 1 93.31 375 ARG B O 1
ATOM 6845 N N . ASP B 1 376 ? 4.625 -33.5 2.725 1 92.69 376 ASP B N 1
ATOM 6846 C CA . ASP B 1 376 ? 5.852 -33.625 1.944 1 92.69 376 ASP B CA 1
ATOM 6847 C C . ASP B 1 376 ? 5.648 -33.094 0.521 1 92.69 376 ASP B C 1
ATOM 6849 O O . ASP B 1 376 ? 6.512 -32.406 -0.024 1 92.69 376 ASP B O 1
ATOM 6853 N N . GLN B 1 377 ? 4.566 -33.5 0 1 94.69 377 GLN B N 1
ATOM 6854 C CA . GLN B 1 377 ? 4.246 -33 -1.339 1 94.69 377 GLN B CA 1
ATOM 6855 C C . GLN B 1 377 ? 4.109 -31.484 -1.36 1 94.69 377 GLN B C 1
ATOM 6857 O O . GLN B 1 377 ? 4.574 -30.828 -2.293 1 94.69 377 GLN B O 1
ATOM 6862 N N . PHE B 1 378 ? 3.479 -31.047 -0.325 1 94.81 378 PHE B N 1
ATOM 6863 C CA . PHE B 1 378 ? 3.293 -29.594 -0.207 1 94.81 378 PHE B CA 1
ATOM 6864 C C . PHE B 1 378 ? 4.637 -28.891 -0.106 1 94.81 378 PHE B C 1
ATOM 6866 O O . PHE B 1 378 ? 4.895 -27.938 -0.844 1 94.81 378 PHE B O 1
ATOM 6873 N N . ASP B 1 379 ? 5.488 -29.297 0.749 1 93.25 379 ASP B N 1
ATOM 6874 C CA . ASP B 1 379 ? 6.801 -28.688 0.952 1 93.25 379 ASP B CA 1
ATOM 6875 C C . ASP B 1 379 ? 7.641 -28.766 -0.322 1 93.25 379 ASP B C 1
ATOM 6877 O O . ASP B 1 379 ? 8.359 -27.812 -0.646 1 93.25 379 ASP B O 1
ATOM 6881 N N . ARG B 1 380 ? 7.551 -29.875 -0.954 1 94 380 ARG B N 1
ATOM 6882 C CA . ARG B 1 380 ? 8.281 -30.016 -2.209 1 94 380 ARG B CA 1
ATOM 6883 C C . ARG B 1 380 ? 7.812 -29 -3.238 1 94 380 ARG B C 1
ATOM 6885 O O . ARG B 1 380 ? 8.633 -28.297 -3.842 1 94 380 ARG B O 1
ATOM 6892 N N . ALA B 1 381 ? 6.543 -28.891 -3.375 1 93.44 381 ALA B N 1
ATOM 6893 C CA . ALA B 1 381 ? 5.965 -28.016 -4.387 1 93.44 381 ALA B CA 1
ATOM 6894 C C . ALA B 1 381 ? 6.238 -26.547 -4.059 1 93.44 381 ALA B C 1
ATOM 6896 O O . ALA B 1 381 ? 6.516 -25.75 -4.953 1 93.44 381 ALA B O 1
ATOM 6897 N N . ARG B 1 382 ? 6.156 -26.234 -2.861 1 91.88 382 ARG B N 1
ATOM 6898 C CA . ARG B 1 382 ? 6.234 -24.844 -2.449 1 91.88 382 ARG B CA 1
ATOM 6899 C C . ARG B 1 382 ? 7.684 -24.406 -2.242 1 91.88 382 ARG B C 1
ATOM 6901 O O . ARG B 1 382 ? 8.148 -23.453 -2.859 1 91.88 382 ARG B O 1
ATOM 6908 N N . GLU B 1 383 ? 8.43 -25.062 -1.455 1 92.25 383 GLU B N 1
ATOM 6909 C CA . GLU B 1 383 ? 9.75 -24.609 -1.038 1 92.25 383 GLU B CA 1
ATOM 6910 C C . GLU B 1 383 ? 10.852 -25.281 -1.855 1 92.25 383 GLU B C 1
ATOM 6912 O O . GLU B 1 383 ? 11.734 -24.609 -2.389 1 92.25 383 GLU B O 1
ATOM 6917 N N . HIS B 1 384 ? 10.805 -26.594 -2.006 1 92.88 384 HIS B N 1
ATOM 6918 C CA . HIS B 1 384 ? 11.906 -27.328 -2.609 1 92.88 384 HIS B CA 1
ATOM 6919 C C . HIS B 1 384 ? 12.039 -27.016 -4.094 1 92.88 384 HIS B C 1
ATOM 6921 O O . HIS B 1 384 ? 13.148 -26.891 -4.613 1 92.88 384 HIS B O 1
ATOM 6927 N N . GLU B 1 385 ? 10.953 -26.922 -4.723 1 90.69 385 GLU B N 1
ATOM 6928 C CA . GLU B 1 385 ? 11.023 -26.547 -6.133 1 90.69 385 GLU B CA 1
ATOM 6929 C C . GLU B 1 385 ? 11.57 -25.125 -6.301 1 90.69 385 GLU B C 1
ATOM 6931 O O . GLU B 1 385 ? 12.312 -24.859 -7.246 1 90.69 385 GLU B O 1
ATOM 6936 N N . ALA B 1 386 ? 11.164 -24.281 -5.449 1 91.06 386 ALA B N 1
ATOM 6937 C CA . ALA B 1 386 ? 11.719 -22.938 -5.473 1 91.06 386 ALA B CA 1
ATOM 6938 C C . ALA B 1 386 ? 13.227 -22.953 -5.23 1 91.06 386 ALA B C 1
ATOM 6940 O O . ALA B 1 386 ? 13.977 -22.234 -5.902 1 91.06 386 ALA B O 1
ATOM 6941 N N . LEU B 1 387 ? 13.633 -23.75 -4.324 1 93.62 387 LEU B N 1
ATOM 6942 C CA . LEU B 1 387 ? 15.047 -23.922 -4.023 1 93.62 387 LEU B CA 1
ATOM 6943 C C . LEU B 1 387 ? 15.797 -24.469 -5.23 1 93.62 387 LEU B C 1
ATOM 6945 O O . LEU B 1 387 ? 16.891 -24 -5.562 1 93.62 387 LEU B O 1
ATOM 6949 N N . TYR B 1 388 ? 15.203 -25.453 -5.848 1 93.5 388 TYR B N 1
ATOM 6950 C CA . TYR B 1 388 ? 15.773 -26.031 -7.055 1 93.5 388 TYR B CA 1
ATOM 6951 C C . TYR B 1 388 ? 15.969 -24.969 -8.133 1 93.5 388 TYR B C 1
ATOM 6953 O O . TYR B 1 388 ? 17.047 -24.875 -8.727 1 93.5 388 TYR B O 1
ATOM 6961 N N . GLN B 1 389 ? 14.984 -24.234 -8.359 1 89.38 389 GLN B N 1
ATOM 6962 C CA . GLN B 1 389 ? 15.047 -23.172 -9.375 1 89.38 389 GLN B CA 1
ATOM 6963 C C . GLN B 1 389 ? 16.078 -22.125 -9 1 89.38 389 GLN B C 1
ATOM 6965 O O . GLN B 1 389 ? 16.812 -21.625 -9.859 1 89.38 389 GLN B O 1
ATOM 6970 N N . PHE B 1 390 ? 16.094 -21.812 -7.73 1 92.19 390 PHE B N 1
ATOM 6971 C CA . PHE B 1 390 ? 17.078 -20.859 -7.219 1 92.19 390 PHE B CA 1
ATOM 6972 C C . PHE B 1 390 ? 18.5 -21.359 -7.477 1 92.19 390 PHE B C 1
ATOM 6974 O O . PHE B 1 390 ? 19.344 -20.609 -7.961 1 92.19 390 PHE B O 1
ATOM 6981 N N . ALA B 1 391 ? 18.766 -22.547 -7.242 1 93.62 391 ALA B N 1
ATOM 6982 C CA . ALA B 1 391 ? 20.078 -23.141 -7.422 1 93.62 391 ALA B CA 1
ATOM 6983 C C . ALA B 1 391 ? 20.5 -23.125 -8.891 1 93.62 391 ALA B C 1
ATOM 6985 O O . ALA B 1 391 ? 21.641 -22.812 -9.211 1 93.62 391 ALA B O 1
ATOM 6986 N N . LEU B 1 392 ? 19.562 -23.391 -9.703 1 92.62 392 LEU B N 1
ATOM 6987 C CA . LEU B 1 392 ? 19.875 -23.547 -11.117 1 92.62 392 LEU B CA 1
ATOM 6988 C C . LEU B 1 392 ? 19.891 -22.203 -11.828 1 92.62 392 LEU B C 1
ATOM 6990 O O . LEU B 1 392 ? 20.031 -22.141 -13.047 1 92.62 392 LEU B O 1
ATOM 6994 N N . ARG B 1 393 ? 19.781 -21.188 -11.086 1 91 393 ARG B N 1
ATOM 6995 C CA . ARG B 1 393 ? 20 -19.859 -11.672 1 91 393 ARG B CA 1
ATOM 6996 C C . ARG B 1 393 ? 21.484 -19.531 -11.75 1 91 393 ARG B C 1
ATOM 6998 O O . ARG B 1 393 ? 21.891 -18.641 -12.492 1 91 393 ARG B O 1
ATOM 7005 N N . SER B 1 394 ? 22.203 -20.203 -11.062 1 93.69 394 SER B N 1
ATOM 7006 C CA . SER B 1 394 ? 23.656 -20.031 -11.039 1 93.69 394 SER B CA 1
ATOM 7007 C C . SER B 1 394 ? 24.297 -20.625 -12.297 1 93.69 394 SER B C 1
ATOM 7009 O O . SER B 1 394 ? 23.594 -20.953 -13.258 1 93.69 394 SER B O 1
ATOM 7011 N N . ASN B 1 395 ? 25.547 -20.719 -12.266 1 95.56 395 ASN B N 1
ATOM 7012 C CA . ASN B 1 395 ? 26.297 -21.297 -13.375 1 95.56 395 ASN B CA 1
ATOM 7013 C C . ASN B 1 395 ? 25.859 -22.734 -13.648 1 95.56 395 ASN B C 1
ATOM 7015 O O . ASN B 1 395 ? 26.094 -23.266 -14.734 1 95.56 395 ASN B O 1
ATOM 7019 N N . LEU B 1 396 ? 25.156 -23.312 -12.766 1 94.19 396 LEU B N 1
ATOM 7020 C CA . LEU B 1 396 ? 24.625 -24.656 -12.969 1 94.19 396 LEU B CA 1
ATOM 7021 C C . LEU B 1 396 ? 23.656 -24.703 -14.141 1 94.19 396 LEU B C 1
ATOM 7023 O O . LEU B 1 396 ? 23.391 -25.766 -14.695 1 94.19 396 LEU B O 1
ATOM 7027 N N . ARG B 1 397 ? 23.156 -23.562 -14.43 1 91.38 397 ARG B N 1
ATOM 7028 C CA . ARG B 1 397 ? 22.188 -23.469 -15.531 1 91.38 397 ARG B CA 1
ATOM 7029 C C . ARG B 1 397 ? 22.875 -23.719 -16.875 1 91.38 397 ARG B C 1
ATOM 7031 O O . ARG B 1 397 ? 22.219 -24.109 -17.844 1 91.38 397 ARG B O 1
ATOM 7038 N N . ASP B 1 398 ? 24.156 -23.484 -16.938 1 92.56 398 ASP B N 1
ATOM 7039 C CA . ASP B 1 398 ? 24.922 -23.625 -18.172 1 92.56 398 ASP B CA 1
ATOM 7040 C C . ASP B 1 398 ? 25.266 -25.094 -18.438 1 92.56 398 ASP B C 1
ATOM 7042 O O . ASP B 1 398 ? 26.094 -25.672 -17.734 1 92.56 398 ASP B O 1
ATOM 7046 N N . PHE B 1 399 ? 24.766 -25.625 -19.516 1 92.06 399 PHE B N 1
ATOM 7047 C CA . PHE B 1 399 ? 24.906 -27.031 -19.844 1 92.06 399 PHE B CA 1
ATOM 7048 C C . PHE B 1 399 ? 26.328 -27.344 -20.328 1 92.06 399 PHE B C 1
ATOM 7050 O O . PHE B 1 399 ? 26.734 -28.5 -20.359 1 92.06 399 PHE B O 1
ATOM 7057 N N . ASN B 1 400 ? 26.969 -26.297 -20.641 1 92.12 400 ASN B N 1
ATOM 7058 C CA . ASN B 1 400 ? 28.297 -26.5 -21.234 1 92.12 400 ASN B CA 1
ATOM 7059 C C . ASN B 1 400 ? 29.406 -26.188 -20.234 1 92.12 400 ASN B C 1
ATOM 7061 O O . ASN B 1 400 ? 30.578 -26.312 -20.547 1 92.12 400 ASN B O 1
ATOM 7065 N N . SER B 1 401 ? 29.031 -25.844 -19.125 1 94.25 401 SER B N 1
ATOM 7066 C CA . SER B 1 401 ? 30.016 -25.438 -18.141 1 94.25 401 SER B CA 1
ATOM 7067 C C . SER B 1 401 ? 30.422 -26.609 -17.234 1 94.25 401 SER B C 1
ATOM 7069 O O . SER B 1 401 ? 29.609 -27.469 -16.922 1 94.25 401 SER B O 1
ATOM 7071 N N . ALA B 1 402 ? 31.688 -26.531 -16.859 1 94.94 402 ALA B N 1
ATOM 7072 C CA . ALA B 1 402 ? 32.219 -27.5 -15.898 1 94.94 402 ALA B CA 1
ATOM 7073 C C . ALA B 1 402 ? 32.562 -26.812 -14.578 1 94.94 402 ALA B C 1
ATOM 7075 O O . ALA B 1 402 ? 33.062 -27.469 -13.656 1 94.94 402 ALA B O 1
ATOM 7076 N N . THR B 1 403 ? 32.219 -25.594 -14.516 1 95.88 403 THR B N 1
ATOM 7077 C CA . THR B 1 403 ? 32.625 -24.797 -13.359 1 95.88 403 THR B CA 1
ATOM 7078 C C . THR B 1 403 ? 31.891 -25.25 -12.102 1 95.88 403 THR B C 1
ATOM 7080 O O . THR B 1 403 ? 30.672 -25.391 -12.117 1 95.88 403 THR B O 1
ATOM 7083 N N . PRO B 1 404 ? 32.625 -25.453 -11.031 1 96.12 404 PRO B N 1
ATOM 7084 C CA . PRO B 1 404 ? 31.984 -25.828 -9.781 1 96.12 404 PRO B CA 1
ATOM 7085 C C . PRO B 1 404 ? 31.156 -24.703 -9.172 1 96.12 404 PRO B C 1
ATOM 7087 O O . PRO B 1 404 ? 31.516 -23.531 -9.312 1 96.12 404 PRO B O 1
ATOM 7090 N N . VAL B 1 405 ? 30.062 -25.094 -8.562 1 97.5 405 VAL B N 1
ATOM 7091 C CA . VAL B 1 405 ? 29.172 -24.125 -7.926 1 97.5 405 VAL B CA 1
ATOM 7092 C C . VAL B 1 405 ? 28.922 -24.531 -6.473 1 97.5 405 VAL B C 1
ATOM 7094 O O . VAL B 1 405 ? 28.688 -25.703 -6.184 1 97.5 405 VAL B O 1
ATOM 7097 N N . ASP B 1 406 ? 29 -23.562 -5.555 1 97.62 406 ASP B N 1
ATOM 7098 C CA . ASP B 1 406 ? 28.734 -23.781 -4.133 1 97.62 406 ASP B CA 1
ATOM 7099 C C . ASP B 1 406 ? 27.344 -23.266 -3.752 1 97.62 406 ASP B C 1
ATOM 7101 O O . ASP B 1 406 ? 27.016 -22.094 -4 1 97.62 406 ASP B O 1
ATOM 7105 N N . LEU B 1 407 ? 26.609 -24.172 -3.125 1 97.62 407 LEU B N 1
ATOM 7106 C CA . LEU B 1 407 ? 25.281 -23.812 -2.666 1 97.62 407 LEU B CA 1
ATOM 7107 C C . LEU B 1 407 ? 25.188 -23.875 -1.145 1 97.62 407 LEU B C 1
ATOM 7109 O O . LEU B 1 407 ? 25.562 -24.891 -0.542 1 97.62 407 LEU B O 1
ATOM 7113 N N . TYR B 1 408 ? 24.688 -22.812 -0.576 1 96 408 TYR B N 1
ATOM 7114 C CA . TYR B 1 408 ? 24.531 -22.75 0.873 1 96 408 TYR B CA 1
ATOM 7115 C C . TYR B 1 408 ? 23.062 -22.688 1.259 1 96 408 TYR B C 1
ATOM 7117 O O . TYR B 1 408 ? 22.312 -21.875 0.716 1 96 408 TYR B O 1
ATOM 7125 N N . VAL B 1 409 ? 22.672 -23.531 2.186 1 95.94 409 VAL B N 1
ATOM 7126 C CA . VAL B 1 409 ? 21.297 -23.562 2.662 1 95.94 409 VAL B CA 1
ATOM 7127 C C . VAL B 1 409 ? 21.281 -23.531 4.188 1 95.94 409 VAL B C 1
ATOM 7129 O O . VAL B 1 409 ? 22.297 -23.797 4.836 1 95.94 409 VAL B O 1
ATOM 7132 N N . VAL B 1 410 ? 20.141 -23.234 4.719 1 91.56 410 VAL B N 1
ATOM 7133 C CA . VAL B 1 410 ? 20.047 -23.016 6.156 1 91.56 410 VAL B CA 1
ATOM 7134 C C . VAL B 1 410 ? 19.969 -24.359 6.879 1 91.56 410 VAL B C 1
ATOM 7136 O O . VAL B 1 410 ? 20.609 -24.562 7.906 1 91.56 410 VAL B O 1
ATOM 7139 N N . SER B 1 411 ? 19.219 -25.328 6.34 1 92.44 411 SER B N 1
ATOM 7140 C CA . SER B 1 411 ? 18.938 -26.562 7.09 1 92.44 411 SER B CA 1
ATOM 7141 C C . SER B 1 411 ? 19.438 -27.781 6.34 1 92.44 411 SER B C 1
ATOM 7143 O O . SER B 1 411 ? 19.562 -27.766 5.113 1 92.44 411 SER B O 1
ATOM 7145 N N . ASP B 1 412 ? 19.531 -28.859 7.094 1 93.88 412 ASP B N 1
ATOM 7146 C CA . ASP B 1 412 ? 19.922 -30.141 6.52 1 93.88 412 ASP B CA 1
ATOM 7147 C C . ASP B 1 412 ? 18.844 -30.688 5.605 1 93.88 412 ASP B C 1
ATOM 7149 O O . ASP B 1 412 ? 19.141 -31.328 4.594 1 93.88 412 ASP B O 1
ATOM 7153 N N . ARG B 1 413 ? 17.688 -30.422 5.949 1 92.69 413 ARG B N 1
ATOM 7154 C CA . ARG B 1 413 ? 16.578 -30.906 5.129 1 92.69 413 ARG B CA 1
ATOM 7155 C C . ARG B 1 413 ? 16.625 -30.297 3.732 1 92.69 413 ARG B C 1
ATOM 7157 O O . ARG B 1 413 ? 16.422 -31 2.736 1 92.69 413 ARG B O 1
ATOM 7164 N N . GLN B 1 414 ? 16.922 -29.094 3.693 1 94.94 414 GLN B N 1
ATOM 7165 C CA . GLN B 1 414 ? 17.078 -28.406 2.414 1 94.94 414 GLN B CA 1
ATOM 7166 C C . GLN B 1 414 ? 18.266 -28.953 1.637 1 94.94 414 GLN B C 1
ATOM 7168 O O . GLN B 1 414 ? 18.188 -29.172 0.427 1 94.94 414 GLN B O 1
ATOM 7173 N N . ALA B 1 415 ? 19.312 -29.188 2.344 1 96.75 415 ALA B N 1
ATOM 7174 C CA . ALA B 1 415 ? 20.516 -29.75 1.728 1 96.75 415 ALA B CA 1
ATOM 7175 C C . ALA B 1 415 ? 20.25 -31.141 1.174 1 96.75 415 ALA B C 1
ATOM 7177 O O . ALA B 1 415 ? 20.656 -31.469 0.058 1 96.75 415 ALA B O 1
ATOM 7178 N N . LYS B 1 416 ? 19.594 -31.906 1.947 1 95.69 416 LYS B N 1
ATOM 7179 C CA . LYS B 1 416 ? 19.266 -33.25 1.525 1 95.69 416 LYS B CA 1
ATOM 7180 C C . LYS B 1 416 ? 18.422 -33.25 0.255 1 95.69 416 LYS B C 1
ATOM 7182 O O . LYS B 1 416 ? 18.656 -34.062 -0.658 1 95.69 416 LYS B O 1
ATOM 7187 N N . TYR B 1 417 ? 17.516 -32.469 0.223 1 93.88 417 TYR B N 1
ATOM 7188 C CA . TYR B 1 417 ? 16.703 -32.344 -0.976 1 93.88 417 TYR B CA 1
ATOM 7189 C C . TYR B 1 417 ? 17.547 -32 -2.191 1 93.88 417 TYR B C 1
ATOM 7191 O O . TYR B 1 417 ? 17.406 -32.625 -3.248 1 93.88 417 TYR B O 1
ATOM 7199 N N . LEU B 1 418 ? 18.391 -31 -2.039 1 96.19 418 LEU B N 1
ATOM 7200 C CA . LEU B 1 418 ? 19.25 -30.594 -3.152 1 96.19 418 LEU B CA 1
ATOM 7201 C C . LEU B 1 418 ? 20.141 -31.75 -3.605 1 96.19 418 LEU B C 1
ATOM 7203 O O . LEU B 1 418 ? 20.328 -31.953 -4.805 1 96.19 418 LEU B O 1
ATOM 7207 N N . CYS B 1 419 ? 20.609 -32.469 -2.643 1 96.5 419 CYS B N 1
ATOM 7208 C CA . CYS B 1 419 ? 21.422 -33.656 -2.977 1 96.5 419 CYS B CA 1
ATOM 7209 C C . CYS B 1 419 ? 20.625 -34.625 -3.82 1 96.5 419 CYS B C 1
ATOM 7211 O O . CYS B 1 419 ? 21.125 -35.125 -4.836 1 96.5 419 CYS B O 1
ATOM 7213 N N . ASP B 1 420 ? 19.469 -34.812 -3.426 1 94.44 420 ASP B N 1
ATOM 7214 C CA . ASP B 1 420 ? 18.625 -35.812 -4.105 1 94.44 420 ASP B CA 1
ATOM 7215 C C . ASP B 1 420 ? 18.297 -35.344 -5.527 1 94.44 420 ASP B C 1
ATOM 7217 O O . ASP B 1 420 ? 18.453 -36.094 -6.48 1 94.44 420 ASP B O 1
ATOM 7221 N N . VAL B 1 421 ? 17.922 -34.125 -5.691 1 93.19 421 VAL B N 1
ATOM 7222 C CA . VAL B 1 421 ? 17.406 -33.656 -6.969 1 93.19 421 VAL B CA 1
ATOM 7223 C C . VAL B 1 421 ? 18.562 -33.406 -7.941 1 93.19 421 VAL B C 1
ATOM 7225 O O . VAL B 1 421 ? 18.406 -33.594 -9.148 1 93.19 421 VAL B O 1
ATOM 7228 N N . LEU B 1 422 ? 19.734 -33.062 -7.402 1 94.94 422 LEU B N 1
ATOM 7229 C CA . LEU B 1 422 ? 20.875 -32.781 -8.258 1 94.94 422 LEU B CA 1
ATOM 7230 C C . LEU B 1 422 ? 21.75 -34 -8.422 1 94.94 422 LEU B C 1
ATOM 7232 O O . LEU B 1 422 ? 22.688 -34 -9.234 1 94.94 422 LEU B O 1
ATOM 7236 N N . GLY B 1 423 ? 21.531 -34.969 -7.605 1 93.81 423 GLY B N 1
ATOM 7237 C CA . GLY B 1 423 ? 22.297 -36.219 -7.684 1 93.81 423 GLY B CA 1
ATOM 7238 C C . GLY B 1 423 ? 23.641 -36.125 -6.98 1 93.81 423 GLY B C 1
ATOM 7239 O O . GLY B 1 423 ? 24.594 -36.781 -7.379 1 93.81 423 GLY B O 1
ATOM 7240 N N . VAL B 1 424 ? 23.703 -35.219 -6.09 1 94.75 424 VAL B N 1
ATOM 7241 C CA . VAL B 1 424 ? 24.938 -35.031 -5.352 1 94.75 424 VAL B CA 1
ATOM 7242 C C . VAL B 1 424 ? 25.016 -36.031 -4.195 1 94.75 424 VAL B C 1
ATOM 7244 O O . VAL B 1 424 ? 24 -36.312 -3.549 1 94.75 424 VAL B O 1
ATOM 7247 N N . ALA B 1 425 ? 26.156 -36.531 -3.932 1 91.56 425 ALA B N 1
ATOM 7248 C CA . ALA B 1 425 ? 26.344 -37.625 -2.967 1 91.56 425 ALA B CA 1
ATOM 7249 C C . ALA B 1 425 ? 26.078 -37.125 -1.543 1 91.56 425 ALA B C 1
ATOM 7251 O O . ALA B 1 425 ? 25.594 -37.906 -0.702 1 91.56 425 ALA B O 1
ATOM 7252 N N . GLY B 1 426 ? 26.469 -35.938 -1.265 1 93.25 426 GLY B N 1
ATOM 7253 C CA . GLY B 1 426 ? 26.281 -35.438 0.09 1 93.25 426 GLY B CA 1
ATOM 7254 C C . GLY B 1 426 ? 26.516 -33.938 0.224 1 93.25 426 GLY B C 1
ATOM 7255 O O . GLY B 1 426 ? 26.734 -33.25 -0.772 1 93.25 426 GLY B O 1
ATOM 7256 N N . PHE B 1 427 ? 26.25 -33.531 1.496 1 95.56 427 PHE B N 1
ATOM 7257 C CA . PHE B 1 427 ? 26.5 -32.125 1.787 1 95.56 427 PHE B CA 1
ATOM 7258 C C . PHE B 1 427 ? 27.391 -31.969 3.008 1 95.56 427 PHE B C 1
ATOM 7260 O O . PHE B 1 427 ? 27.625 -32.938 3.738 1 95.56 427 PHE B O 1
ATOM 7267 N N . GLU B 1 428 ? 27.984 -30.797 3.191 1 95.12 428 GLU B N 1
ATOM 7268 C CA . GLU B 1 428 ? 28.859 -30.484 4.32 1 95.12 428 GLU B CA 1
ATOM 7269 C C . GLU B 1 428 ? 28.203 -29.453 5.242 1 95.12 428 GLU B C 1
ATOM 7271 O O . GLU B 1 428 ? 27.578 -28.5 4.773 1 95.12 428 GLU B O 1
ATOM 7276 N N . GLN B 1 429 ? 28.297 -29.625 6.512 1 93.31 429 GLN B N 1
ATOM 7277 C CA . GLN B 1 429 ? 27.828 -28.641 7.473 1 93.31 429 GLN B CA 1
ATOM 7278 C C . GLN B 1 429 ? 28.891 -27.578 7.75 1 93.31 429 GLN B C 1
ATOM 7280 O O . GLN B 1 429 ? 30.062 -27.906 7.926 1 93.31 429 GLN B O 1
ATOM 7285 N N . VAL B 1 430 ? 28.266 -26.344 7.734 1 88.81 430 VAL B N 1
ATOM 7286 C CA . VAL B 1 430 ? 29.156 -25.219 8.031 1 88.81 430 VAL B CA 1
ATOM 7287 C C . VAL B 1 430 ? 29.406 -25.141 9.539 1 88.81 430 VAL B C 1
ATOM 7289 O O . VAL B 1 430 ? 28.5 -25.422 10.336 1 88.81 430 VAL B O 1
ATOM 7292 N N . GLY B 1 431 ? 30.484 -25.359 10.086 1 73.94 431 GLY B N 1
ATOM 7293 C CA . GLY B 1 431 ? 30.875 -25.375 11.484 1 73.94 431 GLY B CA 1
ATOM 7294 C C . GLY B 1 431 ? 30.422 -24.125 12.242 1 73.94 431 GLY B C 1
ATOM 7295 O O . GLY B 1 431 ? 31.125 -23.656 13.133 1 73.94 431 GLY B O 1
ATOM 7296 N N . VAL B 1 432 ? 29.25 -23.453 11.82 1 75.44 432 VAL B N 1
ATOM 7297 C CA . VAL B 1 432 ? 28.781 -22.281 12.57 1 75.44 432 VAL B CA 1
ATOM 7298 C C . VAL B 1 432 ? 27.562 -22.672 13.406 1 75.44 432 VAL B C 1
ATOM 7300 O O . VAL B 1 432 ? 26.688 -23.391 12.922 1 75.44 432 VAL B O 1
ATOM 7303 N N . ASN B 1 433 ? 27.672 -22.484 14.695 1 67.62 433 ASN B N 1
ATOM 7304 C CA . ASN B 1 433 ? 26.516 -22.719 15.555 1 67.62 433 ASN B CA 1
ATOM 7305 C C . ASN B 1 433 ? 25.516 -21.578 15.461 1 67.62 433 ASN B C 1
ATOM 7307 O O . ASN B 1 433 ? 25.766 -20.484 15.977 1 67.62 433 ASN B O 1
ATOM 7311 N N . LEU B 1 434 ? 24.5 -21.797 14.617 1 75.06 434 LEU B N 1
ATOM 7312 C CA . LEU B 1 434 ? 23.469 -20.766 14.578 1 75.06 434 LEU B CA 1
ATOM 7313 C C . LEU B 1 434 ? 22.672 -20.734 15.875 1 75.06 434 LEU B C 1
ATOM 7315 O O . LEU B 1 434 ? 22.344 -21.781 16.422 1 75.06 434 LEU B O 1
ATOM 7319 N N . PRO B 1 435 ? 22.609 -19.5 16.438 1 66.75 435 PRO B N 1
ATOM 7320 C CA . PRO B 1 435 ? 21.906 -19.422 17.719 1 66.75 435 PRO B CA 1
ATOM 7321 C C . PRO B 1 435 ? 20.516 -20.062 17.672 1 66.75 435 PRO B C 1
ATOM 7323 O O . PRO B 1 435 ? 19.812 -19.953 16.672 1 66.75 435 PRO B O 1
ATOM 7326 N N . GLN B 1 436 ? 20.359 -20.953 18.562 1 61.97 436 GLN B N 1
ATOM 7327 C CA . GLN B 1 436 ? 19.047 -21.562 18.719 1 61.97 436 GLN B CA 1
ATOM 7328 C C . GLN B 1 436 ? 18.281 -20.953 19.891 1 61.97 436 GLN B C 1
ATOM 7330 O O . GLN B 1 436 ? 18.891 -20.516 20.875 1 61.97 436 GLN B O 1
ATOM 7335 N N . SER B 1 437 ? 17.344 -20.062 19.797 1 52.53 437 SER B N 1
ATOM 7336 C CA . SER B 1 437 ? 16.641 -19.531 20.969 1 52.53 437 SER B CA 1
ATOM 7337 C C . SER B 1 437 ? 16.484 -20.594 22.047 1 52.53 437 SER B C 1
ATOM 7339 O O . SER B 1 437 ? 16.031 -21.719 21.766 1 52.53 437 SER B O 1
ATOM 7341 N N . GLU B 1 438 ? 17.297 -20.578 23.078 1 41.25 438 GLU B N 1
ATOM 7342 C CA . GLU B 1 438 ? 16.844 -21.312 24.266 1 41.25 438 GLU B CA 1
ATOM 7343 C C . GLU B 1 438 ? 15.484 -20.812 24.734 1 41.25 438 GLU B C 1
ATOM 7345 O O . GLU B 1 438 ? 15.266 -19.609 24.844 1 41.25 438 GLU B O 1
ATOM 7350 N N . LYS B 1 439 ? 14.438 -21.406 24.547 1 42.59 439 LYS B N 1
ATOM 7351 C CA . LYS B 1 439 ? 13.219 -21.031 25.25 1 42.59 439 LYS B CA 1
ATOM 7352 C C . LYS B 1 439 ? 13.531 -20.625 26.688 1 42.59 439 LYS B C 1
ATOM 7354 O O . LYS B 1 439 ? 14.25 -21.344 27.406 1 42.59 439 LYS B O 1
ATOM 7359 N N . PRO B 1 440 ? 13.461 -19.469 27.078 1 35.03 440 PRO B N 1
ATOM 7360 C CA . PRO B 1 440 ? 13.477 -19.484 28.547 1 35.03 440 PRO B CA 1
ATOM 7361 C C . PRO B 1 440 ? 12.609 -20.594 29.125 1 35.03 440 PRO B C 1
ATOM 7363 O O . PRO B 1 440 ? 11.555 -20.922 28.578 1 35.03 440 PRO B O 1
ATOM 7366 N N . ALA B 1 441 ? 13.141 -21.594 29.953 1 33.81 441 ALA B N 1
ATOM 7367 C CA . ALA B 1 441 ? 12.312 -22.375 30.859 1 33.81 441 ALA B CA 1
ATOM 7368 C C . ALA B 1 441 ? 11.281 -21.5 31.562 1 33.81 441 ALA B C 1
ATOM 7370 O O . ALA B 1 441 ? 11.57 -20.906 32.594 1 33.81 441 ALA B O 1
ATOM 7371 N N . THR B 1 442 ? 10.727 -20.469 30.953 1 33.53 442 THR B N 1
ATOM 7372 C CA . THR B 1 442 ? 9.672 -19.922 31.812 1 33.53 442 THR B CA 1
ATOM 7373 C C . THR B 1 442 ? 8.781 -21.047 32.344 1 33.53 442 THR B C 1
ATOM 7375 O O . THR B 1 442 ? 8.234 -21.828 31.578 1 33.53 442 THR B O 1
ATOM 7378 N N . ASP B 1 443 ? 9.008 -21.641 33.469 1 32.91 443 ASP B N 1
ATOM 7379 C CA . ASP B 1 443 ? 8.109 -22.312 34.406 1 32.91 443 ASP B CA 1
ATOM 7380 C C . ASP B 1 443 ? 6.719 -21.688 34.375 1 32.91 443 ASP B C 1
ATOM 7382 O O . ASP B 1 443 ? 5.895 -21.953 35.25 1 32.91 443 ASP B O 1
ATOM 7386 N N . ALA B 1 444 ? 6.562 -20.469 33.969 1 33.75 444 ALA B N 1
ATOM 7387 C CA . ALA B 1 444 ? 5.145 -20.172 34.156 1 33.75 444 ALA B CA 1
ATOM 7388 C C . ALA B 1 444 ? 4.273 -21.125 33.344 1 33.75 444 ALA B C 1
ATOM 7390 O O . ALA B 1 444 ? 4.52 -21.328 32.156 1 33.75 444 ALA B O 1
ATOM 7391 N N . ALA B 1 445 ? 3.689 -22.062 33.969 1 32.28 445 ALA B N 1
ATOM 7392 C CA . ALA B 1 445 ? 2.6 -22.922 33.531 1 32.28 445 ALA B CA 1
ATOM 7393 C C . ALA B 1 445 ? 1.754 -22.25 32.469 1 32.28 445 ALA B C 1
ATOM 7395 O O . ALA B 1 445 ? 1.574 -21.016 32.5 1 32.28 445 ALA B O 1
ATOM 7396 N N . PRO B 1 446 ? 1.778 -22.75 31.281 1 36.38 446 PRO B N 1
ATOM 7397 C CA . PRO B 1 446 ? 0.893 -22.188 30.266 1 36.38 446 PRO B CA 1
ATOM 7398 C C . PRO B 1 446 ? -0.384 -21.594 30.859 1 36.38 446 PRO B C 1
ATOM 7400 O O . PRO B 1 446 ? -1.099 -22.281 31.594 1 36.38 446 PRO B O 1
ATOM 7403 N N . ILE B 1 447 ? -0.343 -20.422 31.438 1 37.5 447 ILE B N 1
ATOM 7404 C CA . ILE B 1 447 ? -1.56 -19.844 32 1 37.5 447 ILE B CA 1
ATOM 7405 C C . ILE B 1 447 ? -2.73 -20.094 31.047 1 37.5 447 ILE B C 1
ATOM 7407 O O . ILE B 1 447 ? -3.055 -19.234 30.219 1 37.5 447 ILE B O 1
ATOM 7411 N N . GLY B 1 448 ? -2.596 -21.031 30.156 1 32.97 448 GLY B N 1
ATOM 7412 C CA . GLY B 1 448 ? -3.812 -21.328 29.422 1 32.97 448 GLY B CA 1
ATOM 7413 C C . GLY B 1 448 ? -5.027 -21.5 30.312 1 32.97 448 GLY B C 1
ATOM 7414 O O . GLY B 1 448 ? -4.891 -21.719 31.516 1 32.97 448 GLY B O 1
ATOM 7415 N N . ARG B 1 449 ? -6.203 -20.859 29.969 1 37.78 449 ARG B N 1
ATOM 7416 C CA . ARG B 1 449 ? -7.371 -21.188 30.766 1 37.78 449 ARG B CA 1
ATOM 7417 C C . ARG B 1 449 ? -7.363 -22.672 31.156 1 37.78 449 ARG B C 1
ATOM 7419 O O . ARG B 1 449 ? -6.988 -23.531 30.344 1 37.78 449 ARG B O 1
ATOM 7426 N N . PRO B 1 450 ? -7.359 -23.031 32.438 1 43.09 450 PRO B N 1
ATOM 7427 C CA . PRO B 1 450 ? -7.469 -24.453 32.781 1 43.09 450 PRO B CA 1
ATOM 7428 C C . PRO B 1 450 ? -8.367 -25.234 31.797 1 43.09 450 PRO B C 1
ATOM 7430 O O . PRO B 1 450 ? -9.312 -24.672 31.25 1 43.09 450 PRO B O 1
ATOM 7433 N N . PRO B 1 451 ? -7.781 -26.281 31.141 1 41.62 451 PRO B N 1
ATOM 7434 C CA . PRO B 1 451 ? -8.711 -27 30.266 1 41.62 451 PRO B CA 1
ATOM 7435 C C . PRO B 1 451 ? -10.102 -27.156 30.891 1 41.62 451 PRO B C 1
ATOM 7437 O O . PRO B 1 451 ? -10.219 -27.438 32.062 1 41.62 451 PRO B O 1
ATOM 7440 N N . LYS B 1 452 ? -10.984 -26.406 30.359 1 47.94 452 LYS B N 1
ATOM 7441 C CA . LYS B 1 452 ? -12.32 -26.453 30.938 1 47.94 452 LYS B CA 1
ATOM 7442 C C . LYS B 1 452 ? -12.672 -27.875 31.391 1 47.94 452 LYS B C 1
ATOM 7444 O O . LYS B 1 452 ? -13.438 -28.062 32.344 1 47.94 452 LYS B O 1
ATOM 7449 N N . HIS B 1 453 ? -12.266 -28.828 30.438 1 47.66 453 HIS B N 1
ATOM 7450 C CA . HIS B 1 453 ? -12.578 -30.188 30.812 1 47.66 453 HIS B CA 1
ATOM 7451 C C . HIS B 1 453 ? -11.336 -30.922 31.328 1 47.66 453 HIS B C 1
ATOM 7453 O O . HIS B 1 453 ? -10.258 -30.812 30.734 1 47.66 453 HIS B O 1
ATOM 7459 N N . GLN B 1 454 ? -11.219 -31.344 32.5 1 50.34 454 GLN B N 1
ATOM 7460 C CA . GLN B 1 454 ? -10.133 -31.984 33.25 1 50.34 454 GLN B CA 1
ATOM 7461 C C . GLN B 1 454 ? -9.711 -33.281 32.594 1 50.34 454 GLN B C 1
ATOM 7463 O O . GLN B 1 454 ? -8.547 -33.688 32.656 1 50.34 454 GLN B O 1
ATOM 7468 N N . THR B 1 455 ? -10.805 -34.219 32.156 1 49.75 455 THR B N 1
ATOM 7469 C CA . THR B 1 455 ? -10.531 -35.531 31.562 1 49.75 455 THR B CA 1
ATOM 7470 C C . THR B 1 455 ? -11.008 -35.531 30.109 1 49.75 455 THR B C 1
ATOM 7472 O O . THR B 1 455 ? -11.852 -34.75 29.719 1 49.75 455 THR B O 1
ATOM 7475 N N . ALA B 1 456 ? -10.383 -36.406 29.188 1 54.47 456 ALA B N 1
ATOM 7476 C CA . ALA B 1 456 ? -10.758 -36.625 27.797 1 54.47 456 ALA B CA 1
ATOM 7477 C C . ALA B 1 456 ? -12.25 -36.938 27.688 1 54.47 456 ALA B C 1
ATOM 7479 O O . ALA B 1 456 ? -12.914 -36.5 26.734 1 54.47 456 ALA B O 1
ATOM 7480 N N . GLU B 1 457 ? -12.742 -37.688 28.578 1 58.34 457 GLU B N 1
ATOM 7481 C CA . GLU B 1 457 ? -14.141 -38.094 28.594 1 58.34 457 GLU B CA 1
ATOM 7482 C C . GLU B 1 457 ? -15.062 -36.906 28.797 1 58.34 457 GLU B C 1
ATOM 7484 O O . GLU B 1 457 ? -16.109 -36.781 28.141 1 58.34 457 GLU B O 1
ATOM 7489 N N . GLU B 1 458 ? -14.594 -35.969 29.656 1 59.03 458 GLU B N 1
ATOM 7490 C CA . GLU B 1 458 ? -15.414 -34.812 29.891 1 59.03 458 GLU B CA 1
ATOM 7491 C C . GLU B 1 458 ? -15.43 -33.875 28.672 1 59.03 458 GLU B C 1
ATOM 7493 O O . GLU B 1 458 ? -16.453 -33.281 28.344 1 59.03 458 GLU B O 1
ATOM 7498 N N . ARG B 1 459 ? -14.391 -33.812 28.016 1 57.34 459 ARG B N 1
ATOM 7499 C CA . ARG B 1 459 ? -14.289 -33.031 26.781 1 57.34 459 ARG B CA 1
ATOM 7500 C C . ARG B 1 459 ? -15.148 -33.625 25.688 1 57.34 459 ARG B C 1
ATOM 7502 O O . ARG B 1 459 ? -15.836 -32.906 24.953 1 57.34 459 ARG B O 1
ATOM 7509 N N . LEU B 1 460 ? -15.109 -34.938 25.531 1 62.81 460 LEU B N 1
ATOM 7510 C CA . LEU B 1 460 ? -15.945 -35.656 24.562 1 62.81 460 LEU B CA 1
ATOM 7511 C C . LEU B 1 460 ? -17.422 -35.5 24.891 1 62.81 460 LEU B C 1
ATOM 7513 O O . LEU B 1 460 ? -18.25 -35.312 24 1 62.81 460 LEU B O 1
ATOM 7517 N N . GLU B 1 461 ? -17.797 -35.562 26.156 1 64.06 461 GLU B N 1
ATOM 7518 C CA . GLU B 1 461 ? -19.188 -35.344 26.562 1 64.06 461 GLU B CA 1
ATOM 7519 C C . GLU B 1 461 ? -19.641 -33.906 26.297 1 64.06 461 GLU B C 1
ATOM 7521 O O . GLU B 1 461 ? -20.766 -33.688 25.844 1 64.06 461 GLU B O 1
ATOM 7526 N N . ALA B 1 462 ? -18.766 -33 26.516 1 62.34 462 ALA B N 1
ATOM 7527 C CA . ALA B 1 462 ? -19.094 -31.609 26.25 1 62.34 462 ALA B CA 1
ATOM 7528 C C . ALA B 1 462 ? -19.188 -31.344 24.75 1 62.34 462 ALA B C 1
ATOM 7530 O O . ALA B 1 462 ? -20.078 -30.609 24.297 1 62.34 462 ALA B O 1
ATOM 7531 N N . GLN B 1 463 ? -18.375 -31.969 24.047 1 59.28 463 GLN B N 1
ATOM 7532 C CA . GLN B 1 463 ? -18.453 -31.922 22.594 1 59.28 463 GLN B CA 1
ATOM 7533 C C . GLN B 1 463 ? -19.734 -32.562 22.078 1 59.28 463 GLN B C 1
ATOM 7535 O O . GLN B 1 463 ? -20.391 -32.031 21.172 1 59.28 463 GLN B O 1
ATOM 7540 N N . ARG B 1 464 ? -20.094 -33.75 22.609 1 61.91 464 ARG B N 1
ATOM 7541 C CA . ARG B 1 464 ? -21.344 -34.406 22.266 1 61.91 464 ARG B CA 1
ATOM 7542 C C . ARG B 1 464 ? -22.547 -33.531 22.594 1 61.91 464 ARG B C 1
ATOM 7544 O O . ARG B 1 464 ? -23.5 -33.469 21.812 1 61.91 464 ARG B O 1
ATOM 7551 N N . LYS B 1 465 ? -22.5 -32.875 23.719 1 60.94 465 LYS B N 1
ATOM 7552 C CA . LYS B 1 465 ? -23.594 -32 24.109 1 60.94 465 LYS B CA 1
ATOM 7553 C C . LYS B 1 465 ? -23.672 -30.781 23.203 1 60.94 465 LYS B C 1
ATOM 7555 O O . LYS B 1 465 ? -24.766 -30.391 22.766 1 60.94 465 LYS B O 1
ATOM 7560 N N . SER B 1 466 ? -22.578 -30.266 22.906 1 58.62 466 SER B N 1
ATOM 7561 C CA . SER B 1 466 ? -22.547 -29.094 22.031 1 58.62 466 SER B CA 1
ATOM 7562 C C . SER B 1 466 ? -23 -29.469 20.609 1 58.62 466 SER B C 1
ATOM 7564 O O . SER B 1 466 ? -23.75 -28.719 19.984 1 58.62 466 SER B O 1
ATOM 7566 N N . LYS B 1 467 ? -22.688 -30.656 20.172 1 56.03 467 LYS B N 1
ATOM 7567 C CA . LYS B 1 467 ? -23.156 -31.188 18.891 1 56.03 467 LYS B CA 1
ATOM 7568 C C . LYS B 1 467 ? -24.672 -31.391 18.906 1 56.03 467 LYS B C 1
ATOM 7570 O O . LYS B 1 467 ? -25.359 -31.078 17.938 1 56.03 467 LYS B O 1
ATOM 7575 N N . ARG B 1 468 ? -25.188 -31.953 20.016 1 60.59 468 ARG B N 1
ATOM 7576 C CA . ARG B 1 468 ? -26.625 -32.156 20.141 1 60.59 468 ARG B CA 1
ATOM 7577 C C . ARG B 1 468 ? -27.359 -30.812 20.125 1 60.59 468 ARG B C 1
ATOM 7579 O O . ARG B 1 468 ? -28.406 -30.688 19.484 1 60.59 468 ARG B O 1
ATOM 7586 N N . GLU B 1 469 ? -26.75 -29.906 20.75 1 62.91 469 GLU B N 1
ATOM 7587 C CA . GLU B 1 469 ? -27.391 -28.594 20.797 1 62.91 469 GLU B CA 1
ATOM 7588 C C . GLU B 1 469 ? -27.281 -27.875 19.438 1 62.91 469 GLU B C 1
ATOM 7590 O O . GLU B 1 469 ? -28.25 -27.25 19 1 62.91 469 GLU B O 1
ATOM 7595 N N . SER B 1 470 ? -26.266 -28.047 18.75 1 56.97 470 SER B N 1
ATOM 7596 C CA . SER B 1 470 ? -26.094 -27.469 17.422 1 56.97 470 SER B CA 1
ATOM 7597 C C . SER B 1 470 ? -27 -28.156 16.406 1 56.97 470 SER B C 1
ATOM 7599 O O . SER B 1 470 ? -27.609 -27.5 15.562 1 56.97 470 SER B O 1
ATOM 7601 N N . ALA B 1 471 ? -27.172 -29.531 16.391 1 61.34 471 ALA B N 1
ATOM 7602 C CA . ALA B 1 471 ? -28.109 -30.281 15.555 1 61.34 471 ALA B CA 1
ATOM 7603 C C . ALA B 1 471 ? -29.547 -29.828 15.812 1 61.34 471 ALA B C 1
ATOM 7605 O O . ALA B 1 471 ? -30.328 -29.703 14.875 1 61.34 471 ALA B O 1
ATOM 7606 N N . GLN B 1 472 ? -29.844 -29.547 17.031 1 62.94 472 GLN B N 1
ATOM 7607 C CA . GLN B 1 472 ? -31.188 -29.078 17.344 1 62.94 472 GLN B CA 1
ATOM 7608 C C . GLN B 1 472 ? -31.422 -27.672 16.812 1 62.94 472 GLN B C 1
ATOM 7610 O O . GLN B 1 472 ? -32.5 -27.375 16.281 1 62.94 472 GLN B O 1
ATOM 7615 N N . ARG B 1 473 ? -30.391 -26.938 16.828 1 59.41 473 ARG B N 1
ATOM 7616 C CA . ARG B 1 473 ? -30.547 -25.594 16.312 1 59.41 473 ARG B CA 1
ATOM 7617 C C . ARG B 1 473 ? -30.641 -25.594 14.789 1 59.41 473 ARG B C 1
ATOM 7619 O O . ARG B 1 473 ? -31.453 -24.875 14.203 1 59.41 473 ARG B O 1
ATOM 7626 N N . THR B 1 474 ? -29.828 -26.375 14.125 1 58.19 474 THR B N 1
ATOM 7627 C CA . THR B 1 474 ? -29.891 -26.516 12.68 1 58.19 474 THR B CA 1
ATOM 7628 C C . THR B 1 474 ? -31.266 -27.047 12.25 1 58.19 474 THR B C 1
ATOM 7630 O O . THR B 1 474 ? -31.844 -26.562 11.281 1 58.19 474 THR B O 1
ATOM 7633 N N . ARG B 1 475 ? -31.781 -28 12.891 1 62.16 475 ARG B N 1
ATOM 7634 C CA . ARG B 1 475 ? -33.094 -28.531 12.594 1 62.16 475 ARG B CA 1
ATOM 7635 C C . ARG B 1 475 ? -34.156 -27.453 12.789 1 62.16 475 ARG B C 1
ATOM 7637 O O . ARG B 1 475 ? -35.094 -27.344 11.992 1 62.16 475 ARG B O 1
ATOM 7644 N N . ALA B 1 476 ? -33.906 -26.625 13.742 1 61.59 476 ALA B N 1
ATOM 7645 C CA . ALA B 1 476 ? -34.875 -25.547 13.977 1 61.59 476 ALA B CA 1
ATOM 7646 C C . ALA B 1 476 ? -34.781 -24.5 12.875 1 61.59 476 ALA B C 1
ATOM 7648 O O . ALA B 1 476 ? -35.812 -24.016 12.383 1 61.59 476 ALA B O 1
ATOM 7649 N N . GLN B 1 477 ? -33.625 -24.219 12.484 1 58.19 477 GLN B N 1
ATOM 7650 C CA . GLN B 1 477 ? -33.469 -23.234 11.422 1 58.19 477 GLN B CA 1
ATOM 7651 C C . GLN B 1 477 ? -33.938 -23.781 10.086 1 58.19 477 GLN B C 1
ATOM 7653 O O . GLN B 1 477 ? -34.594 -23.062 9.312 1 58.19 477 GLN B O 1
ATOM 7658 N N . GLN B 1 478 ? -33.719 -25.016 9.719 1 58.94 478 GLN B N 1
ATOM 7659 C CA . GLN B 1 478 ? -34.281 -25.672 8.539 1 58.94 478 GLN B CA 1
ATOM 7660 C C . GLN B 1 478 ? -35.812 -25.641 8.57 1 58.94 478 GLN B C 1
ATOM 7662 O O . GLN B 1 478 ? -36.469 -25.406 7.547 1 58.94 478 GLN B O 1
ATOM 7667 N N . ARG B 1 479 ? -36.344 -25.766 9.711 1 60.34 479 ARG B N 1
ATOM 7668 C CA . ARG B 1 479 ? -37.812 -25.672 9.82 1 60.34 479 ARG B CA 1
ATOM 7669 C C . ARG B 1 479 ? -38.281 -24.266 9.531 1 60.34 479 ARG B C 1
ATOM 7671 O O . ARG B 1 479 ? -39.312 -24.062 8.852 1 60.34 479 ARG B O 1
ATOM 7678 N N . ILE B 1 480 ? -37.5 -23.375 9.945 1 61.09 480 ILE B N 1
ATOM 7679 C CA . ILE B 1 480 ? -37.875 -21.984 9.688 1 61.09 480 ILE B CA 1
ATOM 7680 C C . ILE B 1 480 ? -37.719 -21.672 8.203 1 61.09 480 ILE B C 1
ATOM 7682 O O . ILE B 1 480 ? -38.594 -21.062 7.59 1 61.09 480 ILE B O 1
ATOM 7686 N N . ASN B 1 481 ? -36.688 -22.156 7.621 1 54.25 481 ASN B N 1
ATOM 7687 C CA . ASN B 1 481 ? -36.469 -21.922 6.195 1 54.25 481 ASN B CA 1
ATOM 7688 C C . ASN B 1 481 ? -37.531 -22.625 5.348 1 54.25 481 ASN B C 1
ATOM 7690 O O . ASN B 1 481 ? -38 -22.062 4.371 1 54.25 481 ASN B O 1
ATOM 7694 N N . GLN B 1 482 ? -37.875 -23.781 5.598 1 59.19 482 GLN B N 1
ATOM 7695 C CA . GLN B 1 482 ? -38.938 -24.5 4.91 1 59.19 482 GLN B CA 1
ATOM 7696 C C . GLN B 1 482 ? -40.281 -23.766 5.043 1 59.19 482 GLN B C 1
ATOM 7698 O O . GLN B 1 482 ? -41.062 -23.703 4.09 1 59.19 482 GLN B O 1
ATOM 7703 N N . GLN B 1 483 ? -40.469 -23.203 6.145 1 60.91 483 GLN B N 1
ATOM 7704 C CA . GLN B 1 483 ? -41.719 -22.453 6.316 1 60.91 483 GLN B CA 1
ATOM 7705 C C . GLN B 1 483 ? -41.719 -21.172 5.477 1 60.91 483 GLN B C 1
ATOM 7707 O O . GLN B 1 483 ? -42.75 -20.812 4.898 1 60.91 483 GLN B O 1
ATOM 7712 N N . GLN B 1 484 ? -40.594 -20.641 5.367 1 56.28 484 GLN B N 1
ATOM 7713 C CA . GLN B 1 484 ? -40.531 -19.422 4.555 1 56.28 484 GLN B CA 1
ATOM 7714 C C . GLN B 1 484 ? -40.656 -19.75 3.068 1 56.28 484 GLN B C 1
ATOM 7716 O O . GLN B 1 484 ? -41.281 -19.016 2.309 1 56.28 484 GLN B O 1
ATOM 7721 N N . GLN B 1 485 ? -40.156 -20.781 2.631 1 49.72 485 GLN B N 1
ATOM 7722 C CA . GLN B 1 485 ? -40.312 -21.234 1.252 1 49.72 485 GLN B CA 1
ATOM 7723 C C . GLN B 1 485 ? -41.75 -21.594 0.957 1 49.72 485 GLN B C 1
ATOM 7725 O O . GLN B 1 485 ? -42.25 -21.344 -0.143 1 49.72 485 GLN B O 1
ATOM 7730 N N . LYS B 1 486 ? -42.531 -22.188 1.837 1 51.91 486 LYS B N 1
ATOM 7731 C CA . LYS B 1 486 ? -43.969 -22.453 1.616 1 51.91 486 LYS B CA 1
ATOM 7732 C C . LYS B 1 486 ? -44.75 -21.156 1.602 1 51.91 486 LYS B C 1
ATOM 7734 O O . LYS B 1 486 ? -45.75 -21.047 0.889 1 51.91 486 LYS B O 1
ATOM 7739 N N . ALA B 1 487 ? -44.188 -20.203 2.301 1 53.94 487 ALA B N 1
ATOM 7740 C CA . ALA B 1 487 ? -44.969 -18.969 2.285 1 53.94 487 ALA B CA 1
ATOM 7741 C C . ALA B 1 487 ? -44.594 -18.094 1.088 1 53.94 487 ALA B C 1
ATOM 7743 O O . ALA B 1 487 ? -45.281 -17.125 0.77 1 53.94 487 ALA B O 1
ATOM 7744 N N . ALA B 1 488 ? -43.625 -18.422 0.368 1 42.56 488 ALA B N 1
ATOM 7745 C CA . ALA B 1 488 ? -43.344 -17.734 -0.896 1 42.56 488 ALA B CA 1
ATOM 7746 C C . ALA B 1 488 ? -43.938 -18.5 -2.07 1 42.56 488 ALA B C 1
ATOM 7748 O O . ALA B 1 488 ? -44.031 -19.734 -2.041 1 42.56 488 ALA B O 1
#

Organism: Magnetospirillum gryphiswaldense (strain DSM 6361 / JCM 21280 / NBRC 15271 / MSR-1) (NCBI:txid431944)

Solvent-accessible surface area (backbone atoms only — not comparable to full-atom values): 52855 Å² total; per-residue (Å²): 85,71,35,31,29,46,48,57,58,76,62,57,43,65,69,56,45,47,50,51,46,56,55,73,43,78,37,38,35,39,37,27,26,74,42,68,74,51,44,57,53,49,50,53,55,51,69,68,38,85,77,40,84,79,46,48,72,47,76,54,47,84,86,72,53,96,58,58,53,59,57,48,51,52,52,49,50,36,49,37,60,74,70,60,63,59,32,30,38,38,38,34,26,44,67,53,62,65,68,45,71,54,79,43,72,80,55,50,33,53,69,27,34,38,36,30,46,44,71,62,75,40,70,41,73,38,77,48,35,26,68,80,52,40,69,59,56,52,57,29,38,37,74,45,77,52,89,58,68,75,84,51,61,73,39,67,78,54,66,50,38,23,28,39,42,65,21,74,59,27,48,46,46,70,66,65,71,64,33,69,62,33,71,71,43,39,69,57,46,64,40,34,41,86,55,32,54,20,37,23,47,32,39,45,79,40,50,75,62,93,56,48,46,34,51,46,41,37,37,17,37,53,43,71,67,63,56,56,48,29,62,40,40,35,37,36,20,54,56,37,78,49,29,55,44,39,62,71,50,57,47,96,64,26,47,76,44,72,42,87,76,72,67,69,82,73,76,56,71,43,57,59,37,77,30,51,44,42,32,14,39,35,75,59,73,64,40,62,71,62,38,60,63,78,29,42,34,53,30,49,52,24,45,50,46,46,73,72,50,91,54,59,26,36,32,27,61,58,95,64,75,76,49,45,57,58,38,61,40,96,43,42,42,83,45,62,61,82,56,84,86,60,72,86,39,37,83,28,39,32,40,36,46,56,59,54,62,74,77,54,70,67,56,48,53,46,42,28,70,76,69,63,44,48,65,67,55,47,46,39,32,57,33,48,47,36,49,51,53,53,56,41,29,21,32,72,24,40,47,78,40,72,70,60,30,42,37,35,29,50,9,38,66,58,38,51,50,51,19,63,77,47,57,25,92,63,68,45,70,48,94,53,85,55,67,65,84,71,69,75,81,65,75,69,65,78,80,53,76,70,65,90,47,90,47,74,64,50,42,52,52,51,49,52,48,39,48,54,52,44,53,52,47,49,55,49,48,52,52,52,52,54,51,50,55,71,72,95,86,72,34,30,29,46,47,58,57,76,62,57,43,64,69,56,43,47,48,51,46,56,54,73,43,79,37,38,37,39,38,27,28,74,43,68,77,52,44,57,54,48,51,53,55,49,68,68,38,84,77,41,83,77,46,48,72,48,76,55,48,83,87,72,52,96,58,58,53,59,56,49,51,50,51,49,49,36,48,37,60,73,71,60,64,57,32,30,39,38,39,34,25,44,66,55,61,67,69,45,72,53,79,44,71,80,56,49,33,52,68,27,34,38,36,30,46,42,72,62,74,40,71,40,72,38,77,49,35,24,68,80,51,41,68,60,55,50,57,29,39,36,74,46,76,54,88,58,68,74,84,51,61,72,40,68,77,54,66,48,37,23,27,40,42,66,22,75,58,27,48,46,47,70,68,66,71,65,34,69,60,33,70,71,43,38,68,56,48,60,42,37,46,79,58,33,54,22,37,25,48,33,40,45,79,39,53,78,64,94,56,47,46,35,52,45,41,37,38,18,36,54,42,70,68,60,55,55,48,29,62,41,40,34,35,36,19,54,57,36,79,51,29,56,42,40,61,74,50,57,46,96,64,24,47,77,44,71,41,89,76,72,69,67,81,72,76,54,73,43,57,58,36,78,28,51,44,40,31,14,40,37,76,59,73,65,40,62,69,59,38,60,60,72,35,43,32,53,30,50,53,23,46,50,45,46,74,72,50,91,53,57,25,36,33,28,61,57,94,64,74,78,48,43,58,58,36,64,41,96,44,43,41,83,45,61,60,81,57,84,87,60,70,87,38,37,84,28,41,32,38,36,45,56,58,53,63,76,75,53,70,68,55,48,52,47,42,28,71,76,69,64,44,48,65,66,54,47,45,39,31,57,31,48,48,34,49,51,54,53,55,42,29,21,31,71,24,41,47,76,42,70,69,61,32,42,39,36,30,50,9,37,66,57,39,51,50,50,19,63,78,48,57,25,92,63,70,44,71,47,94,51,84,55,67,66,85,72,69,74,82,63,74,68,63,77,81,54,75,71,64,89,46,89,48,74,67,51,42,50,50,51,48,52,49,42,48,53,51,49,55,52,48,50,53,50,49,50,50,50,51,52,50,51,54,70,72,95

Foldseek 3Di:
DEAAEAADAFLQCLLVLVLVVLLVDWAEEEEAEADPVVLVVSVVVSVPDPNCVLEAEEEFDPVPDPDDRQVVLLVVLLVCVVVVRGRYYYYYYPVSVLVYQCPDVSNLQQRYEYEYEADDAQKAKDKDFAPPCLVVVVQQKDWAADPDDDPCVPVPLSRQKIWMATDPNNVCLQPVPPDPCSVVCNSVSSQHDPQKTKMWGPQSVFPLDDDRGRMIMMMIGGHPCSSVSHNHYYYYHHVNCLANCNLQHDDPVYYYDHDPRSPDDDAFPDALQQFEAEEEAEADDDDPVQCVPVNQQVLLVLQVCLVPPDAAEEEEEDPPPPRRVSVVPPRYHYDYLQRPDDLPALAPQEYEYRYDDQDDPVVQSVCCSPRNQHRVSVRCNGPQSSVSRRQCSHVVSPRHDRHHHYYYYHHLVSQVSCCVVRVHPGHYYDPGDRDGPPPPPPPPDPVPPPPPAPDPVSVVVVSVVSVVVSVVVVVVVVVVVVVVVVVD/DEAAEAADAFLQCLLVLVLVVLLVDWAEEEEAEADPVVLVVSVVVSVPDPNCVLEAEEEFDPVPDPDDRQVVLLVVLLVCVVVVRGRYYYYYYPVSVLVYQCPDVSNLQQRYEYEYEADDAQKAKDKDFAPPCLVVVVQQKDWAADPDDDPCVPVPLRRQKIWMATDPNNVCLQPVPPDPCSVVCNSVSSQHDDQKTKMWGPQSVAPLPDDRGRMIMMMIGGHPCSSVSHNHYYYYHHVVCLANCNLQHDDPVYYYDHDPRSPDDDAFPDALQQFEAEEEAEADDDDPVQCPPVVQQVCLVLQVCLVPPDAAEEEEEDPPPPRNVSVPPPRYHYDYLQRPDDLPALAPQEYEYRYDDQDDPVVQSVCCSPRNQHRVSVRCNGPQSSVSRRQCSHVVSPRHDNHHHYYYYHHLVSQVSCCVVRVHPGHHYDPGDRDGPPPPPPPPDPVPPPPPAPDPVRVVVVSVVSVVVSVVVVVVVVVVVVVVVVVD